Protein 7FIF (pdb70)

Nearest PDB structures (foldseek):
  7fif-assembly1_A  TM=1.001E+00  e=0.000E+00  Hypsibius dujardini
  9e9f-assembly1_C  TM=5.539E-01  e=3.629E-08  Pseudomonas aeruginosa
  6nzi-assembly1_A  TM=5.126E-01  e=6.581E-08  Escherichia coli
  3w9i-assembly1_A  TM=5.484E-01  e=5.286E-07  Pseudomonas aeruginosa PAO1
  6iol-assembly1_F  TM=5.272E-01  e=2.164E-07  Pseudomonas aeruginosa PAO1

B-factor: mean 167.4, std 70.02, range [30.0, 358.11]

Radius of gyration: 32.31 Å; Cα contacts (8 Å, |Δi|>4): 1269; chains: 1; bounding box: 62×98×80 Å

InterPro domains:
  IPR000731 Sterol-sensing domain [PS50156] (416-519)
  IPR004869 Membrane transport protein MMPL domain [PF03176] (365-524)
  IPR004869 Membrane transport protein MMPL domain [PF03176] (787-986)
  IPR052081 Dispatched hedgehog regulator [PTHR45951] (10-1014)

Organism: Hypsibius exemplaris (NCBI:txid2072580)

Secondary structure (DSSP, 8-state):
-HHHHHHHHHHHH-TTHHHHHHHHHHHHHHHHHHHH--TT--S-S-------SSSHHHHHHHHHHHHH--TT---TTSPPB---S-HHHHHHHHHHHHT-HHHHHHHHHHHHHHHS---------SHHHHHHHH---TT--HHHHHHHHHHHHHTTTTS----SS-HHHHHHHHHS-SSSSS-SSSTT----B-SSSS---HHHHHHHHHHHTT----------SSHHHHHHHHHHHHHHHHHHHHHHHHHHHHHHHHH--SSHHHHHHHHHHHHHHHHHHHHHHH-----HHHHHHHHHHHHHHHHHHHHHHHHHHHHH--HHHHHHHHHHHHHHHHHHHHHHHHHHHHHHHHS--HHHHHHHHHHHHHHHHHHHHHHHHHHHHHHHHH--S--------TTHHHHHHHHHHHHHHTHHHHHHHHHHHHHHHHHHIIIIIS----SSSS-S----SHHHHHHHHHHHHHHHHS-------EEEES--S-SS-STTT--S-S-SS---------HHHHHHHHHHHHHHHIIIIITT--SS-S-TTHHHHHHHHHHT---HHHHHHHHHHHH--SHHHHSS----TTTT----EEEE-SS---SSHHHHHHHHHHHHHHHHHHHHHSSS-----EEEHHHHHHHHHHHHHHHHHHHHHHHHHHHHHHHHHH--SSS-THHHHHHHHHHHHHHHHHHHHTT--S-HHHHHHHHHHHHHHHHHHHHHHHHHHHHHHHT-SHHHHHHHHHHHHHHHHHHHHHHHHHHHHHHHHSSSSSHHHHHHHHHHHHHHHHHHHHHHHHHHHHS--

Solvent-accessible surface area: 40828 Å² total; per-residue (Å²): 109,87,80,53,54,59,64,24,58,60,31,46,94,24,22,78,66,29,34,56,80,40,67,64,58,23,66,63,24,55,61,65,26,70,92,92,56,76,46,114,72,75,115,54,52,78,51,61,42,50,25,61,54,103,43,10,23,20,26,65,8,42,64,22,30,78,88,53,117,125,93,26,78,35,101,103,71,1,20,48,30,21,6,28,70,37,99,44,3,8,58,10,14,66,28,24,46,88,82,3,15,36,25,54,30,40,60,37,32,23,70,44,12,78,94,56,31,47,109,80,38,82,42,16,32,20,73,63,25,41,32,49,101,92,63,75,66,73,80,34,72,67,81,37,50,66,66,29,35,64,42,31,53,60,28,42,104,99,64,120,94,133,13,82,97,44,65,67,33,47,64,18,47,70,52,10,33,58,31,21,78,68,14,76,43,44,57,28,28,6,44,18,25,12,39,12,110,71,27,83,56,62,76,25,11,70,48,46,47,56,43,40,76,62,78,78,72,36,54,37,14,26,48,37,75,49,2,30,63,33,32,34,48,59,16,43,65,70,22,55,66,53,10,29,71,39,17,36,65,23,38,45,66,35,15,47,81,66,44,56,28,97,77,20,16,47,47,31,40,63,25,26,66,25,12,50,18,46,9,25,41,67,20,56,98,92,53,81,37,54,8,38,46,6,48,41,32,27,50,52,40,22,22,47,34,30,25,33,20,34,17,18,30,28,55,21,64,73,81,74,119,113,92,59,61,63,48,19,64,20,34,53,73,21,51,58,39,22,62,31,21,23,33,12,31,51,19,26,13,56,6,24,55,72,22,33,19,17,14,26,14,9,14,4,48,22,24,22,32,17,7,70,14,25,48,68,21,27,65,26,18,40,6,16,45,30,36,46,92,76,66,96,71,120,139,166,80,103,67,97,74,106,70,50,87,58,61,42,51,60,63,18,59,69,36,24,91,48,27,87,65,30,32,63,64,33,66,68,57,49,43,63,10,66,54,29,49,79,71,130,29,82,100,50,34,30,52,48,97,95,39,59,92,73,28,20,11,97,44,18,42,33,32,45,65,8,62,67,38,41,60,88,20,49,93,98,150,137,82,27,55,34,40,48,40,42,19,41,28,42,84,80,67,15,88,96,62,40,100,78,94,64,34,82,74,52,52,68,68,117,70,96,54,50,26,116,47,24,60,62,30,37,54,63,56,27,67,60,52,45,92,54,18,34,67,116,66,110,56,75,80,83,26,39,43,46,45,35,61,60,52,40,84,91,74,87,55,157,122,68,21,76,66,45,37,65,58,37,66,91,65,30,109,76,80,72,39,49,41,123,37,38,60,37,82,120,70,116,59,67,26,58,38,45,71,29,30,41,54,86,35,56,61,48,13,91,68,20,32,55,39,34,59,66,55,59,63,56,43,62,65,49,54,86,86,31,117,83,55,56,81,39,10,59,13,20,58,44,26,40,46,10,12,50,37,58,20,28,63,57,12,48,65,33,23,67,66,15,29,64,61,16,28,63,54,39,10,87,88,49,39,114,89,110,63,64,27,57,78,35,20,66,59,14,50,27,20,25,56,26,7,54,17,48,26,49,95,73,84,50,45,43,43,56,64,33,32,38,19,48,17,57,19,30,11,43,11,38,33,34,28,20,31,26,26,43,21,40,59,78,18,53,100,93,51,77,50,69,69,7,19,43,64,13,16,52,76,16,26,66,32,38,58,36,39,43,59,18,27,57,32,22,2,67,23,26,32,93,43,4,65,66,47,31,24,57,48,2,52,20,38,46,24,4,17,65,17,15,51,64,26,38,60,22,27,22,5,29,26,33,83,86,47,70,185

Foldseek 3Di:
DVVLLVVLVVLLVPLPPLLCVQVVLLVVLVVVLVVVDPLVDFDFQALQWQQLDLFSQLVLQVVLLVLLPVFPLFDPLFWWAWFALDPQVQVCLVCCAPANLLLVLLQLLLVLCVVDLAVGTRKHFQQQLQCVVVNRDSRRYNVSQVVSLVLLCVCCVVPNLVVVVVVSNVVSCLQQDPCRPVHCHNHRNTGTMGSHHNDLDQVVLVSVLCSQVVVSNRGQATGHPNNQRSVLSVQLVQLLVQLLVLLLVLQQVLLCLLPVDNVLSNVLSVLLSSLLSQLCSVVVVVASLDHSVLVVLSSLLSLLLSLLLSLLLSLLVVVLCVSSSSSSVSLVLSLLLLVLLLLLQQLLLVLLQVRQISHSNSNSSSSNSSSVSSSVSSVSSSSSVSNCVVDPPPVDDPSDDPCPLVVLLVVLVVLLVVLVVLLVVLVVLLVVLVVLCVVVHVAFFAQAQSGVDDAQAPNSVSNVVVVVSSCVSHPPVKFFWWKWWFAGADSDQCPRSHPDHNDNHRDFDDDACDPVQNLVLVVVVLVLLCVQFVVVHDDQSDFLRVVLVVVCVVVVDVVCPLSSQVVCQVCCPPCSSVPDFQSVVVPSGGIGMGTTGRDGQGRTLPCVVVSVVVVVVSVVVSLVPRDVSTHISGHTSSVRSNSQSVSLVVSLVSLLVSLLVSLVVSQVSQPDDPDTCNLVSVSLSSLLSSLLSVLVVVVPGRHPLSSSLSSSLSSLSSSLLSQLRNQLSVLCVVPVASVSLSVSLSSSSSSLVSSLSSLLSSLVSSLVSIRRSCNSNSVSSNSSSVSSSSSSSSSSSSSNVVRDD

Sequence (805 aa):
KTVMQRYAHFLAHHPFLILTLTFCANIVLLLVIVCTDSLPAFDDPQAGFEPRGSLINQRAQAWRNFLERFFCSRPLLGHAKLILRRKDAGNLLNLEGIRELCQLDADIRRLDEFQSCSGRLCRTWNLPNYVAVLAGKTSCHQLEEHDIRNVLNLTATCLPFIKDSSIYHLLYFISDKESRETGYSSMKHTLAVLPVWSSPAALPLYRALQWGNFTRPIQVIGMEMGLGDRLFNTALLEDTLYVGVAAGVVVVVLWLYTGSLFVTLMNLMAIFFSLVVSYFLYVFVFRLTFFPFMNLLTCVIIVAIGADALVIFARLWHLAKRFEKVVHATFRHAAQAILVSSLTASAALFSDIVNPIIAIRCFSIFAGLTVLVHLFFAVTWMPACFVVADKWGSSRQYCDYFRIFFEKLLPCLVIRLKWMWMASFVLLTVGACVVVFVFPGLQLASGRTFSLWNSGHPSEQYRLLKDRFAFEENRNLEKVSLHFVWGVLALNQAALLDPTDTGITTMDGRFNMSDPLSQIWMLKFCADLRQQTFFDNSTQSDNACYFDSFMLWMETGAATFIRCVHTFSNSFPQAKHFGPNFNSLHQIDSFVLRLQTSQLFSHSYTAMQQLHQHVDQWFTAALRTAPPSLQGAWFTGDFAFFDLQQSLISGTALSLIVSLFVAFLVLFFTTLNVGVSLIAITVIAGIMLATTAALVLMEWQLSVFESTIIGLAIGLSVDFTLHYAVSYCCAESYEERELKTNIVISEMASCVTMSAVTTFLAGALMIPSDILFYRQLGLFIITVTAISLLYATIFLPACLAVLGP

Structure (mmCIF, N/CA/C/O backbone):
data_7FIF
#
_entry.id   7FIF
#
_cell.length_a   1.00
_cell.length_b   1.00
_cell.length_c   1.00
_cell.angle_alpha   90.00
_cell.angle_beta   90.00
_cell.angle_gamma   90.00
#
_symmetry.space_group_name_H-M   'P 1'
#
loop_
_atom_site.group_PDB
_atom_site.id
_atom_site.type_symbol
_atom_site.label_atom_id
_atom_site.label_alt_id
_atom_site.label_comp_id
_atom_site.label_asym_id
_atom_site.label_entity_id
_atom_site.label_seq_id
_atom_site.pdbx_PDB_ins_code
_atom_site.Cartn_x
_atom_site.Cartn_y
_atom_site.Cartn_z
_atom_site.occupancy
_atom_site.B_iso_or_equiv
_atom_site.auth_seq_id
_atom_site.auth_comp_id
_atom_site.auth_asym_id
_atom_site.auth_atom_id
_atom_site.pdbx_PDB_model_num
ATOM 1 N N . LYS A 1 27 ? 106.671 75.774 113.948 1.00 134.77 11 LYS A N 1
ATOM 2 C CA . LYS A 1 27 ? 106.877 74.576 114.749 1.00 134.77 11 LYS A CA 1
ATOM 3 C C . LYS A 1 27 ? 105.670 73.663 114.674 1.00 134.77 11 LYS A C 1
ATOM 4 O O . LYS A 1 27 ? 104.827 73.819 113.792 1.00 134.77 11 LYS A O 1
ATOM 6 N N . THR A 1 28 ? 105.598 72.709 115.608 1.00 165.83 12 THR A N 1
ATOM 7 C CA . THR A 1 28 ? 104.483 71.769 115.625 1.00 165.83 12 THR A CA 1
ATOM 8 C C . THR A 1 28 ? 103.157 72.507 115.702 1.00 165.83 12 THR A C 1
ATOM 9 O O . THR A 1 28 ? 102.239 72.235 114.925 1.00 165.83 12 THR A O 1
ATOM 11 N N . VAL A 1 29 ? 103.041 73.452 116.635 1.00 190.33 13 VAL A N 1
ATOM 12 C CA . VAL A 1 29 ? 101.800 74.200 116.740 1.00 190.33 13 VAL A CA 1
ATOM 13 C C . VAL A 1 29 ? 101.593 75.023 115.487 1.00 190.33 13 VAL A C 1
ATOM 14 O O . VAL A 1 29 ? 100.466 75.154 115.003 1.00 190.33 13 VAL A O 1
ATOM 16 N N . MET A 1 30 ? 102.662 75.597 114.940 1.00 176.14 14 MET A N 1
ATOM 17 C CA . MET A 1 30 ? 102.498 76.354 113.708 1.00 176.14 14 MET A CA 1
ATOM 18 C C . MET A 1 30 ? 101.999 75.428 112.615 1.00 176.14 14 MET A C 1
ATOM 19 O O . MET A 1 30 ? 101.097 75.782 111.846 1.00 176.14 14 MET A O 1
ATOM 21 N N . GLN A 1 31 ? 102.568 74.225 112.553 1.00 168.65 15 GLN A N 1
ATOM 22 C CA . GLN A 1 31 ? 102.121 73.258 111.570 1.00 168.65 15 GLN A CA 1
ATOM 23 C C . GLN A 1 31 ? 100.677 72.911 111.816 1.00 168.65 15 GLN A C 1
ATOM 24 O O . GLN A 1 31 ? 99.936 72.652 110.873 1.00 168.65 15 GLN A O 1
ATOM 26 N N . ARG A 1 32 ? 100.266 72.909 113.081 1.00 168.15 16 ARG A N 1
ATOM 27 C CA . ARG A 1 32 ? 98.883 72.611 113.412 1.00 168.15 16 ARG A CA 1
ATOM 28 C C . ARG A 1 32 ? 97.975 73.715 112.900 1.00 168.15 16 ARG A C 1
ATOM 29 O O . ARG A 1 32 ? 96.877 73.449 112.410 1.00 168.15 16 ARG A O 1
ATOM 31 N N . TYR A 1 33 ? 98.421 74.963 113.003 1.00 159.40 17 TYR A N 1
ATOM 32 C CA . TYR A 1 33 ? 97.622 76.055 112.467 1.00 159.40 17 TYR A CA 1
ATOM 33 C C . TYR A 1 33 ? 97.548 75.909 110.965 1.00 159.40 17 TYR A C 1
ATOM 34 O O . TYR A 1 33 ? 96.513 76.173 110.346 1.00 159.40 17 TYR A O 1
ATOM 36 N N . ALA A 1 34 ? 98.652 75.470 110.369 1.00 139.36 18 ALA A N 1
ATOM 37 C CA . ALA A 1 34 ? 98.684 75.246 108.936 1.00 139.36 18 ALA A CA 1
ATOM 38 C C . ALA A 1 34 ? 97.689 74.168 108.559 1.00 139.36 18 ALA A C 1
ATOM 39 O O . ALA A 1 34 ? 96.985 74.283 107.555 1.00 139.36 18 ALA A O 1
ATOM 41 N N . HIS A 1 35 ? 97.617 73.111 109.365 1.00 156.14 19 HIS A N 1
ATOM 42 C CA . HIS A 1 35 ? 96.662 72.040 109.115 1.00 156.14 19 HIS A CA 1
ATOM 43 C C . HIS A 1 35 ? 95.254 72.546 109.344 1.00 156.14 19 HIS A C 1
ATOM 44 O O . HIS A 1 35 ? 94.311 72.104 108.688 1.00 156.14 19 HIS A O 1
ATOM 46 N N . PHE A 1 36 ? 95.104 73.477 110.278 1.00 153.85 20 PHE A N 1
ATOM 47 C CA . PHE A 1 36 ? 93.804 74.069 110.529 1.00 153.85 20 PHE A CA 1
ATOM 48 C C . PHE A 1 36 ? 93.352 74.814 109.291 1.00 153.85 20 PHE A C 1
ATOM 49 O O . PHE A 1 36 ? 92.183 74.752 108.891 1.00 153.85 20 PHE A O 1
ATOM 51 N N . LEU A 1 37 ? 94.288 75.514 108.669 1.00 130.33 21 LEU A N 1
ATOM 52 C CA . LEU A 1 37 ? 94.013 76.246 107.450 1.00 130.33 21 LEU A CA 1
ATOM 53 C C . LEU A 1 37 ? 93.706 75.288 106.314 1.00 130.33 21 LEU A C 1
ATOM 54 O O . LEU A 1 37 ? 92.722 75.468 105.594 1.00 130.33 21 LEU A O 1
ATOM 56 N N . ALA A 1 38 ? 94.541 74.262 106.153 1.00 128.35 22 ALA A N 1
ATOM 57 C CA . ALA A 1 38 ? 94.324 73.278 105.102 1.00 128.35 22 ALA A CA 1
ATOM 58 C C . ALA A 1 38 ? 92.962 72.625 105.260 1.00 128.35 22 ALA A C 1
ATOM 59 O O . ALA A 1 38 ? 92.267 72.366 104.273 1.00 128.35 22 ALA A O 1
ATOM 61 N N . HIS A 1 39 ? 92.560 72.362 106.500 1.00 144.24 23 HIS A N 1
ATOM 62 C CA . HIS A 1 39 ? 91.257 71.764 106.745 1.00 144.24 23 HIS A CA 1
ATOM 63 C C . HIS A 1 39 ? 90.157 72.759 106.438 1.00 144.24 23 HIS A C 1
ATOM 64 O O . HIS A 1 39 ? 89.038 72.378 106.078 1.00 144.24 23 HIS A O 1
ATOM 66 N N . HIS A 1 40 ? 90.464 74.034 106.547 1.00 151.36 24 HIS A N 1
ATOM 67 C CA . HIS A 1 40 ? 89.458 75.039 106.288 1.00 151.36 24 HIS A CA 1
ATOM 68 C C . HIS A 1 40 ? 89.876 75.790 105.043 1.00 151.36 24 HIS A C 1
ATOM 69 O O . HIS A 1 40 ? 89.871 77.023 105.026 1.00 151.36 24 HIS A O 1
ATOM 71 N N . PRO A 1 41 ? 90.220 75.070 103.977 1.00 185.28 25 PRO A N 1
ATOM 72 C CA . PRO A 1 41 ? 90.641 75.745 102.739 1.00 185.28 25 PRO A CA 1
ATOM 73 C C . PRO A 1 41 ? 89.637 76.756 102.240 1.00 185.28 25 PRO A C 1
ATOM 74 O O . PRO A 1 41 ? 89.996 77.644 101.458 1.00 185.28 25 PRO A O 1
ATOM 76 N N . PHE A 1 42 ? 88.386 76.646 102.669 1.00 184.52 26 PHE A N 1
ATOM 77 C CA . PHE A 1 42 ? 87.331 77.583 102.320 1.00 184.52 26 PHE A CA 1
ATOM 78 C C . PHE A 1 42 ? 86.845 78.328 103.540 1.00 184.52 26 PHE A C 1
ATOM 79 O O . PHE A 1 42 ? 86.595 79.535 103.482 1.00 184.52 26 PHE A O 1
ATOM 81 N N . LEU A 1 43 ? 86.734 77.617 104.653 1.00 161.28 27 LEU A N 1
ATOM 82 C CA . LEU A 1 43 ? 86.308 78.264 105.876 1.00 161.28 27 LEU A CA 1
ATOM 83 C C . LEU A 1 43 ? 87.320 79.312 106.303 1.00 161.28 27 LEU A C 1
ATOM 84 O O . LEU A 1 43 ? 86.947 80.430 106.675 1.00 161.28 27 LEU A O 1
ATOM 86 N N . ILE A 1 44 ? 88.606 78.975 106.252 1.00 149.57 28 ILE A N 1
ATOM 87 C CA . ILE A 1 44 ? 89.618 79.940 106.658 1.00 149.57 28 ILE A CA 1
ATOM 88 C C . ILE A 1 44 ? 89.562 81.167 105.767 1.00 149.57 28 ILE A C 1
ATOM 89 O O . ILE A 1 44 ? 89.604 82.303 106.249 1.00 149.57 28 ILE A O 1
ATOM 91 N N . LEU A 1 45 ? 89.459 80.960 104.456 1.00 146.50 29 LEU A N 1
ATOM 92 C CA . LEU A 1 45 ? 89.407 82.094 103.542 1.00 146.50 29 LEU A CA 1
ATOM 93 C C . LEU A 1 45 ? 88.222 82.984 103.852 1.00 146.50 29 LEU A C 1
ATOM 94 O O . LEU A 1 45 ? 88.341 84.215 103.854 1.00 146.50 29 LEU A O 1
ATOM 96 N N . THR A 1 46 ? 87.070 82.380 104.107 1.00 163.20 30 THR A N 1
ATOM 97 C CA . THR A 1 46 ? 85.904 83.183 104.423 1.00 163.20 30 THR A CA 1
ATOM 98 C C . THR A 1 46 ? 86.131 83.975 105.696 1.00 163.20 30 THR A C 1
ATOM 99 O O . THR A 1 46 ? 85.844 85.176 105.753 1.00 163.20 30 THR A O 1
ATOM 101 N N . LEU A 1 47 ? 86.667 83.321 106.723 1.00 161.16 31 LEU A N 1
ATOM 102 C CA . LEU A 1 47 ? 86.909 83.988 107.991 1.00 161.16 31 LEU A CA 1
ATOM 103 C C . LEU A 1 47 ? 87.714 85.264 107.833 1.00 161.16 31 LEU A C 1
ATOM 104 O O . LEU A 1 47 ? 87.731 86.082 108.757 1.00 161.16 31 LEU A O 1
ATOM 106 N N . THR A 1 48 ? 88.372 85.458 106.704 1.00 168.56 32 THR A N 1
ATOM 107 C CA . THR A 1 48 ? 89.149 86.663 106.478 1.00 168.56 32 THR A CA 1
ATOM 108 C C . THR A 1 48 ? 88.490 87.596 105.485 1.00 168.56 32 THR A C 1
ATOM 109 O O . THR A 1 48 ? 88.424 88.803 105.732 1.00 168.56 32 THR A O 1
ATOM 111 N N . PHE A 1 49 ? 88.001 87.061 104.367 1.00 156.50 33 PHE A N 1
ATOM 112 C CA . PHE A 1 49 ? 87.354 87.907 103.370 1.00 156.50 33 PHE A CA 1
ATOM 113 C C . PHE A 1 49 ? 86.148 88.616 103.968 1.00 156.50 33 PHE A C 1
ATOM 114 O O . PHE A 1 49 ? 85.926 89.815 103.731 1.00 156.50 33 PHE A O 1
ATOM 116 N N . CYS A 1 50 ? 85.359 87.891 104.757 1.00 166.78 34 CYS A N 1
ATOM 117 C CA . CYS A 1 50 ? 84.203 88.508 105.387 1.00 166.78 34 CYS A CA 1
ATOM 118 C C . CYS A 1 50 ? 84.644 89.616 106.316 1.00 166.78 34 CYS A C 1
ATOM 119 O O . CYS A 1 50 ? 84.009 90.674 106.384 1.00 166.78 34 CYS A O 1
ATOM 121 N N . ALA A 1 51 ? 85.729 89.376 107.047 1.00 179.65 35 ALA A N 1
ATOM 122 C CA . ALA A 1 51 ? 86.242 90.384 107.956 1.00 179.65 35 ALA A CA 1
ATOM 123 C C . ALA A 1 51 ? 86.605 91.635 107.188 1.00 179.65 35 ALA A C 1
ATOM 124 O O . ALA A 1 51 ? 86.313 92.756 107.619 1.00 179.65 35 ALA A O 1
ATOM 126 N N . ASN A 1 52 ? 87.242 91.455 106.040 1.00 183.61 36 ASN A N 1
ATOM 127 C CA . ASN A 1 52 ? 87.598 92.597 105.218 1.00 183.61 36 ASN A CA 1
ATOM 128 C C . ASN A 1 52 ? 86.356 93.400 104.882 1.00 183.61 36 ASN A C 1
ATOM 129 O O . ASN A 1 52 ? 86.314 94.623 105.065 1.00 183.61 36 ASN A O 1
ATOM 131 N N . ILE A 1 53 ? 85.322 92.705 104.402 1.00 187.78 37 ILE A N 1
ATOM 132 C CA . ILE A 1 53 ? 84.081 93.372 104.009 1.00 187.78 37 ILE A CA 1
ATOM 133 C C . ILE A 1 53 ? 83.465 94.129 105.180 1.00 187.78 37 ILE A C 1
ATOM 134 O O . ILE A 1 53 ? 83.099 95.305 105.057 1.00 187.78 37 ILE A O 1
ATOM 136 N N . VAL A 1 54 ? 83.338 93.469 106.327 1.00 163.09 38 VAL A N 1
ATOM 137 C CA . VAL A 1 54 ? 82.748 94.119 107.491 1.00 163.09 38 VAL A CA 1
ATOM 138 C C . VAL A 1 54 ? 83.545 95.353 107.862 1.00 163.09 38 VAL A C 1
ATOM 139 O O . VAL A 1 54 ? 82.980 96.412 108.157 1.00 163.09 38 VAL A O 1
ATOM 141 N N . LEU A 1 55 ? 84.871 95.236 107.851 1.00 167.62 39 LEU A N 1
ATOM 142 C CA . LEU A 1 55 ? 85.708 96.378 108.176 1.00 167.62 39 LEU A CA 1
ATOM 143 C C . LEU A 1 55 ? 85.414 97.527 107.234 1.00 167.62 39 LEU A C 1
ATOM 144 O O . LEU A 1 55 ? 85.276 98.678 107.665 1.00 167.62 39 LEU A O 1
ATOM 146 N N . LEU A 1 56 ? 85.296 97.220 105.941 1.00 206.30 40 LEU A N 1
ATOM 147 C CA . LEU A 1 56 ? 85.011 98.246 104.945 1.00 206.30 40 LEU A CA 1
ATOM 148 C C . LEU A 1 56 ? 83.704 98.950 105.243 1.00 206.30 40 LEU A C 1
ATOM 149 O O . LEU A 1 56 ? 83.597 100.172 105.101 1.00 206.30 40 LEU A O 1
ATOM 151 N N . LEU A 1 57 ? 82.696 98.191 105.650 1.00 201.41 41 LEU A N 1
ATOM 152 C CA . LEU A 1 57 ? 81.392 98.773 105.929 1.00 201.41 41 LEU A CA 1
ATOM 153 C C . LEU A 1 57 ? 81.410 99.618 107.192 1.00 201.41 41 LEU A C 1
ATOM 154 O O . LEU A 1 57 ? 81.091 100.813 107.163 1.00 201.41 41 LEU A O 1
ATOM 156 N N . VAL A 1 58 ? 81.763 98.999 108.316 1.00 208.16 42 VAL A N 1
ATOM 157 C CA . VAL A 1 58 ? 81.781 99.707 109.587 1.00 208.16 42 VAL A CA 1
ATOM 158 C C . VAL A 1 58 ? 82.535 101.011 109.457 1.00 208.16 42 VAL A C 1
ATOM 159 O O . VAL A 1 58 ? 82.029 102.080 109.817 1.00 208.16 42 VAL A O 1
ATOM 161 N N . ILE A 1 59 ? 83.756 100.944 108.927 1.00 214.57 43 ILE A N 1
ATOM 162 C CA . ILE A 1 59 ? 84.567 102.146 108.772 1.00 214.57 43 ILE A CA 1
ATOM 163 C C . ILE A 1 59 ? 83.866 103.159 107.878 1.00 214.57 43 ILE A C 1
ATOM 164 O O . ILE A 1 59 ? 83.801 104.351 108.202 1.00 214.57 43 ILE A O 1
ATOM 166 N N . VAL A 1 60 ? 83.328 102.704 106.743 1.00 217.30 44 VAL A N 1
ATOM 167 C CA . VAL A 1 60 ? 82.636 103.619 105.841 1.00 217.30 44 VAL A CA 1
ATOM 168 C C . VAL A 1 60 ? 81.471 104.273 106.559 1.00 217.30 44 VAL A C 1
ATOM 169 O O . VAL A 1 60 ? 81.284 105.493 106.495 1.00 217.30 44 VAL A O 1
ATOM 171 N N . CYS A 1 61 ? 80.679 103.475 107.263 1.00 227.41 45 CYS A N 1
ATOM 172 C CA . CYS A 1 61 ? 79.535 104.021 107.973 1.00 227.41 45 CYS A CA 1
ATOM 173 C C . CYS A 1 61 ? 79.964 104.955 109.097 1.00 227.41 45 CYS A C 1
ATOM 174 O O . CYS A 1 61 ? 79.493 106.094 109.184 1.00 227.41 45 CYS A O 1
ATOM 176 N N . THR A 1 62 ? 80.860 104.487 109.972 1.00 228.16 46 THR A N 1
ATOM 177 C CA . THR A 1 62 ? 81.291 105.280 111.123 1.00 228.16 46 THR A CA 1
ATOM 178 C C . THR A 1 62 ? 81.824 106.650 110.717 1.00 228.16 46 THR A C 1
ATOM 179 O O . THR A 1 62 ? 81.400 107.680 111.256 1.00 228.16 46 THR A O 1
ATOM 181 N N . ASP A 1 63 ? 82.756 106.683 109.768 1.00 186.89 47 ASP A N 1
ATOM 182 C CA . ASP A 1 63 ? 83.335 107.945 109.339 1.00 186.89 47 ASP A CA 1
ATOM 183 C C . ASP A 1 63 ? 83.737 107.873 107.878 1.00 186.89 47 ASP A C 1
ATOM 184 O O . ASP A 1 63 ? 83.877 106.794 107.304 1.00 186.89 47 ASP A O 1
ATOM 186 N N . SER A 1 64 ? 83.927 109.049 107.284 1.00 173.39 48 SER A N 1
ATOM 187 C CA . SER A 1 64 ? 84.344 109.161 105.889 1.00 173.39 48 SER A CA 1
ATOM 188 C C . SER A 1 64 ? 85.867 109.320 105.852 1.00 173.39 48 SER A C 1
ATOM 189 O O . SER A 1 64 ? 86.419 110.368 105.511 1.00 173.39 48 SER A O 1
ATOM 191 N N . LEU A 1 65 ? 86.551 108.242 106.229 1.00 146.19 49 LEU A N 1
ATOM 192 C CA . LEU A 1 65 ? 88.010 108.271 106.267 1.00 146.19 49 LEU A CA 1
ATOM 193 C C . LEU A 1 65 ? 88.675 108.573 104.934 1.00 146.19 49 LEU A C 1
ATOM 194 O O . LEU A 1 65 ? 89.644 109.348 104.932 1.00 146.19 49 LEU A O 1
ATOM 199 N N . PRO A 1 66 ? 88.253 108.018 103.798 1.00 176.72 50 PRO A N 1
ATOM 200 C CA . PRO A 1 66 ? 88.959 108.342 102.550 1.00 176.72 50 PRO A CA 1
ATOM 201 C C . PRO A 1 66 ? 89.000 109.825 102.236 1.00 176.72 50 PRO A C 1
ATOM 202 O O . PRO A 1 66 ? 89.959 110.274 101.600 1.00 176.72 50 PRO A O 1
ATOM 206 N N . ALA A 1 67 ? 88.001 110.601 102.655 1.00 189.73 51 ALA A N 1
ATOM 207 C CA . ALA A 1 67 ? 88.006 112.034 102.380 1.00 189.73 51 ALA A CA 1
ATOM 208 C C . ALA A 1 67 ? 89.151 112.700 103.124 1.00 189.73 51 ALA A C 1
ATOM 209 O O . ALA A 1 67 ? 89.409 112.397 104.290 1.00 189.73 51 ALA A O 1
ATOM 211 N N . PHE A 1 68 ? 89.851 113.611 102.455 1.00 156.60 52 PHE A N 1
ATOM 212 C CA . PHE A 1 68 ? 90.985 114.259 103.086 1.00 156.60 52 PHE A CA 1
ATOM 213 C C . PHE A 1 68 ? 90.661 115.738 103.218 1.00 156.60 52 PHE A C 1
ATOM 214 O O . PHE A 1 68 ? 90.275 116.384 102.243 1.00 156.60 52 PHE A O 1
ATOM 222 N N . ASP A 1 69 ? 90.807 116.264 104.427 1.00 144.35 53 ASP A N 1
ATOM 223 C CA . ASP A 1 69 ? 90.465 117.659 104.669 1.00 144.35 53 ASP A CA 1
ATOM 224 C C . ASP A 1 69 ? 91.332 118.626 103.877 1.00 144.35 53 ASP A C 1
ATOM 225 O O . ASP A 1 69 ? 90.815 119.578 103.286 1.00 144.35 53 ASP A O 1
ATOM 227 N N . ASP A 1 70 ? 92.649 118.426 103.863 1.00 143.56 54 ASP A N 1
ATOM 228 C CA . ASP A 1 70 ? 93.484 119.384 103.152 1.00 143.56 54 ASP A CA 1
ATOM 229 C C . ASP A 1 70 ? 94.658 118.771 102.402 1.00 143.56 54 ASP A C 1
ATOM 230 O O . ASP A 1 70 ? 95.183 117.726 102.806 1.00 143.56 54 ASP A O 1
ATOM 232 N N . PRO A 1 71 ? 95.095 119.405 101.318 1.00 154.30 55 PRO A N 1
ATOM 233 C CA . PRO A 1 71 ? 96.232 118.856 100.583 1.00 154.30 55 PRO A CA 1
ATOM 234 C C . PRO A 1 71 ? 97.548 119.112 101.283 1.00 154.30 55 PRO A C 1
ATOM 235 O O . PRO A 1 71 ? 98.490 118.326 101.142 1.00 154.30 55 PRO A O 1
ATOM 239 N N . GLN A 1 72 ? 97.639 120.200 102.037 1.00 119.15 56 GLN A N 1
ATOM 240 C CA . GLN A 1 72 ? 98.873 120.552 102.720 1.00 119.15 56 GLN A CA 1
ATOM 241 C C . GLN A 1 72 ? 99.201 119.576 103.842 1.00 119.15 56 GLN A C 1
ATOM 242 O O . GLN A 1 72 ? 98.328 119.095 104.565 1.00 119.15 56 GLN A O 1
ATOM 244 N N . ALA A 1 73 ? 100.493 119.293 103.983 1.00 72.33 57 ALA A N 1
ATOM 245 C CA . ALA A 1 73 ? 100.965 118.406 105.034 1.00 72.33 57 ALA A CA 1
ATOM 246 C C . ALA A 1 73 ? 100.867 119.039 106.408 1.00 72.33 57 ALA A C 1
ATOM 247 O O . ALA A 1 73 ? 100.374 118.404 107.343 1.00 72.33 57 ALA A O 1
ATOM 249 N N . GLY A 1 74 ? 101.324 120.277 106.547 1.00 74.54 58 GLY A N 1
ATOM 250 C CA . GLY A 1 74 ? 101.280 120.942 107.835 1.00 74.54 58 GLY A CA 1
ATOM 251 C C . GLY A 1 74 ? 102.098 120.218 108.878 1.00 74.54 58 GLY A C 1
ATOM 252 O O . GLY A 1 74 ? 101.643 120.046 110.013 1.00 74.54 58 GLY A O 1
ATOM 253 N N . PHE A 1 75 ? 103.295 119.783 108.518 1.00 70.69 59 PHE A N 1
ATOM 254 C CA . PHE A 1 75 ? 104.119 119.051 109.464 1.00 70.69 59 PHE A CA 1
ATOM 255 C C . PHE A 1 75 ? 104.653 119.952 110.567 1.00 70.69 59 PHE A C 1
ATOM 256 O O . PHE A 1 75 ? 105.107 121.069 110.315 1.00 70.69 59 PHE A O 1
ATOM 258 N N . GLU A 1 76 ? 104.597 119.455 111.790 1.00 75.29 60 GLU A N 1
ATOM 259 C CA . GLU A 1 76 ? 105.105 120.141 112.964 1.00 75.29 60 GLU A CA 1
ATOM 260 C C . GLU A 1 76 ? 106.508 119.637 113.245 1.00 75.29 60 GLU A C 1
ATOM 261 O O . GLU A 1 76 ? 106.698 118.446 113.476 1.00 75.29 60 GLU A O 1
ATOM 263 N N . PRO A 1 77 ? 107.495 120.494 113.198 1.00 104.29 61 PRO A N 1
ATOM 264 C CA . PRO A 1 77 ? 108.879 120.042 113.420 1.00 104.29 61 PRO A CA 1
ATOM 265 C C . PRO A 1 77 ? 109.176 119.376 114.761 1.00 104.29 61 PRO A C 1
ATOM 266 O O . PRO A 1 77 ? 109.907 118.383 114.795 1.00 104.29 61 PRO A O 1
ATOM 270 N N . ARG A 1 78 ? 108.635 119.893 115.861 1.00 98.67 62 ARG A N 1
ATOM 271 C CA . ARG A 1 78 ? 108.877 119.338 117.193 1.00 98.67 62 ARG A CA 1
ATOM 272 C C . ARG A 1 78 ? 110.370 119.297 117.527 1.00 98.67 62 ARG A C 1
ATOM 273 O O . ARG A 1 78 ? 110.911 118.251 117.893 1.00 98.67 62 ARG A O 1
ATOM 275 N N . GLY A 1 79 ? 111.050 120.436 117.408 1.00 94.82 63 GLY A N 1
ATOM 276 C CA . GLY A 1 79 ? 112.474 120.497 117.679 1.00 94.82 63 GLY A CA 1
ATOM 277 C C . GLY A 1 79 ? 112.949 121.551 118.655 1.00 94.82 63 GLY A C 1
ATOM 278 O O . GLY A 1 79 ? 114.057 122.071 118.482 1.00 94.82 63 GLY A O 1
ATOM 279 N N . SER A 1 80 ? 112.161 121.869 119.677 1.00 83.94 64 SER A N 1
ATOM 280 C CA . SER A 1 80 ? 112.406 122.866 120.717 1.00 83.94 64 SER A CA 1
ATOM 281 C C . SER A 1 80 ? 112.151 124.251 120.153 1.00 83.94 64 SER A C 1
ATOM 282 O O . SER A 1 80 ? 112.124 125.231 120.907 1.00 83.94 64 SER A O 1
ATOM 284 N N . LEU A 1 81 ? 111.937 124.358 118.858 1.00 85.27 65 LEU A N 1
ATOM 285 C CA . LEU A 1 81 ? 111.626 125.605 118.199 1.00 85.27 65 LEU A CA 1
ATOM 286 C C . LEU A 1 81 ? 110.251 125.562 117.595 1.00 85.27 65 LEU A C 1
ATOM 287 O O . LEU A 1 81 ? 109.543 126.566 117.629 1.00 85.27 65 LEU A O 1
ATOM 289 N N . ILE A 1 82 ? 109.853 124.409 117.063 1.00 69.41 66 ILE A N 1
ATOM 290 C CA . ILE A 1 82 ? 108.523 124.273 116.492 1.00 69.41 66 ILE A CA 1
ATOM 291 C C . ILE A 1 82 ? 107.493 124.589 117.544 1.00 69.41 66 ILE A C 1
ATOM 292 O O . ILE A 1 82 ? 106.464 125.218 117.271 1.00 69.41 66 ILE A O 1
ATOM 294 N N . ASN A 1 83 ? 107.754 124.147 118.768 1.00 73.54 67 ASN A N 1
ATOM 295 C CA . ASN A 1 83 ? 106.841 124.453 119.850 1.00 73.54 67 ASN A CA 1
ATOM 296 C C . ASN A 1 83 ? 106.757 125.961 120.053 1.00 73.54 67 ASN A C 1
ATOM 297 O O . ASN A 1 83 ? 105.659 126.520 120.156 1.00 73.54 67 ASN A O 1
ATOM 299 N N . GLN A 1 84 ? 107.908 126.639 120.090 1.00 80.33 68 GLN A N 1
ATOM 300 C CA . GLN A 1 84 ? 107.902 128.085 120.268 1.00 80.33 68 GLN A CA 1
ATOM 301 C C . GLN A 1 84 ? 107.149 128.765 119.133 1.00 80.33 68 GLN A C 1
ATOM 302 O O . GLN A 1 84 ? 106.388 129.711 119.358 1.00 80.33 68 GLN A O 1
ATOM 304 N N . ARG A 1 85 ? 107.343 128.289 117.907 1.00 83.57 69 ARG A N 1
ATOM 305 C CA . ARG A 1 85 ? 106.655 128.881 116.766 1.00 83.57 69 ARG A CA 1
ATOM 306 C C . ARG A 1 85 ? 105.156 128.721 116.892 1.00 83.57 69 ARG A C 1
ATOM 307 O O . ARG A 1 85 ? 104.396 129.690 116.749 1.00 83.57 69 ARG A O 1
ATOM 309 N N . ALA A 1 86 ? 104.717 127.496 117.135 1.00 79.45 70 ALA A N 1
ATOM 310 C CA . ALA A 1 86 ? 103.300 127.265 117.289 1.00 79.45 70 ALA A CA 1
ATOM 311 C C . ALA A 1 86 ? 102.757 128.156 118.385 1.00 79.45 70 ALA A C 1
ATOM 312 O O . ALA A 1 86 ? 101.655 128.704 118.275 1.00 79.45 70 ALA A O 1
ATOM 314 N N . GLN A 1 87 ? 103.537 128.327 119.444 1.00 91.75 71 GLN A N 1
ATOM 315 C CA . GLN A 1 87 ? 103.097 129.163 120.541 1.00 91.75 71 GLN A CA 1
ATOM 316 C C . GLN A 1 87 ? 102.927 130.603 120.097 1.00 91.75 71 GLN A C 1
ATOM 317 O O . GLN A 1 87 ? 101.940 131.246 120.451 1.00 91.75 71 GLN A O 1
ATOM 319 N N . ALA A 1 88 ? 103.885 131.133 119.342 1.00 72.58 72 ALA A N 1
ATOM 320 C CA . ALA A 1 88 ? 103.766 132.516 118.897 1.00 72.58 72 ALA A CA 1
ATOM 321 C C . ALA A 1 88 ? 102.531 132.679 118.048 1.00 72.58 72 ALA A C 1
ATOM 322 O O . ALA A 1 88 ? 101.799 133.668 118.170 1.00 72.58 72 ALA A O 1
ATOM 324 N N . TRP A 1 89 ? 102.291 131.709 117.177 1.00 77.36 73 TRP A N 1
ATOM 325 C CA . TRP A 1 89 ? 101.102 131.766 116.353 1.00 77.36 73 TRP A CA 1
ATOM 326 C C . TRP A 1 89 ? 99.870 131.811 117.239 1.00 77.36 73 TRP A C 1
ATOM 327 O O . TRP A 1 89 ? 98.979 132.646 117.048 1.00 77.36 73 TRP A O 1
ATOM 329 N N . ARG A 1 90 ? 99.820 130.932 118.232 1.00 88.28 74 ARG A N 1
ATOM 330 C CA . ARG A 1 90 ? 98.682 130.902 119.134 1.00 88.28 74 ARG A CA 1
ATOM 331 C C . ARG A 1 90 ? 98.537 132.220 119.875 1.00 88.28 74 ARG A C 1
ATOM 332 O O . ARG A 1 90 ? 97.430 132.739 120.029 1.00 88.28 74 ARG A O 1
ATOM 334 N N . ASN A 1 91 ? 99.645 132.769 120.345 1.00 95.50 75 ASN A N 1
ATOM 335 C CA . ASN A 1 91 ? 99.594 134.019 121.081 1.00 95.50 75 ASN A CA 1
ATOM 336 C C . ASN A 1 91 ? 99.000 135.112 120.226 1.00 95.50 75 ASN A C 1
ATOM 337 O O . ASN A 1 91 ? 98.106 135.842 120.663 1.00 95.50 75 ASN A O 1
ATOM 339 N N . PHE A 1 92 ? 99.480 135.236 119.000 1.00 136.55 76 PHE A N 1
ATOM 340 C CA . PHE A 1 92 ? 98.931 136.262 118.135 1.00 136.55 76 PHE A CA 1
ATOM 341 C C . PHE A 1 92 ? 97.452 136.010 117.884 1.00 136.55 76 PHE A C 1
ATOM 342 O O . PHE A 1 92 ? 96.651 136.949 117.860 1.00 136.55 76 PHE A O 1
ATOM 344 N N . LEU A 1 93 ? 97.069 134.746 117.709 1.00 152.57 77 LEU A N 1
ATOM 345 C CA . LEU A 1 93 ? 95.670 134.433 117.441 1.00 152.57 77 LEU A CA 1
ATOM 346 C C . LEU A 1 93 ? 94.774 134.762 118.633 1.00 152.57 77 LEU A C 1
ATOM 347 O O . LEU A 1 93 ? 93.594 135.093 118.460 1.00 152.57 77 LEU A O 1
ATOM 349 N N . GLU A 1 94 ? 95.313 134.667 119.851 1.00 115.91 78 GLU A N 1
ATOM 350 C CA . GLU A 1 94 ? 94.509 134.942 121.037 1.00 115.91 78 GLU A CA 1
ATOM 351 C C . GLU A 1 94 ? 94.000 136.374 121.037 1.00 115.91 78 GLU A C 1
ATOM 352 O O . GLU A 1 94 ? 92.833 136.623 121.352 1.00 115.91 78 GLU A O 1
ATOM 354 N N . ARG A 1 95 ? 94.854 137.324 120.680 1.00 103.01 79 ARG A N 1
ATOM 355 C CA . ARG A 1 95 ? 94.459 138.724 120.631 1.00 103.01 79 ARG A CA 1
ATOM 356 C C . ARG A 1 95 ? 95.483 139.530 119.851 1.00 103.01 79 ARG A C 1
ATOM 357 O O . ARG A 1 95 ? 95.177 140.603 119.341 1.00 103.01 79 ARG A O 1
ATOM 359 N N . PHE A 1 155 ? 89.549 150.501 80.701 1.00 266.31 150 PHE A N 1
ATOM 360 C CA . PHE A 1 155 ? 88.244 151.014 81.084 1.00 266.31 150 PHE A CA 1
ATOM 361 C C . PHE A 1 155 ? 87.366 149.882 81.571 1.00 266.31 150 PHE A C 1
ATOM 362 O O . PHE A 1 155 ? 87.406 149.515 82.739 1.00 266.31 150 PHE A O 1
ATOM 364 N N . PHE A 1 156 ? 86.570 149.332 80.662 1.00 250.01 151 PHE A N 1
ATOM 365 C CA . PHE A 1 156 ? 85.681 148.238 81.015 1.00 250.01 151 PHE A CA 1
ATOM 366 C C . PHE A 1 156 ? 86.478 147.025 81.471 1.00 250.01 151 PHE A C 1
ATOM 367 O O . PHE A 1 156 ? 87.493 146.665 80.871 1.00 250.01 151 PHE A O 1
ATOM 369 N N . CYS A 1 157 ? 86.003 146.398 82.545 1.00 226.24 152 CYS A N 1
ATOM 370 C CA . CYS A 1 157 ? 86.609 145.193 83.111 1.00 226.24 152 CYS A CA 1
ATOM 371 C C . CYS A 1 157 ? 88.065 145.393 83.524 1.00 226.24 152 CYS A C 1
ATOM 372 O O . CYS A 1 157 ? 88.930 144.570 83.223 1.00 226.24 152 CYS A O 1
ATOM 374 N N . SER A 1 158 ? 88.348 146.482 84.237 1.00 232.35 153 SER A N 1
ATOM 375 C CA . SER A 1 158 ? 89.706 146.729 84.719 1.00 232.35 153 SER A CA 1
ATOM 376 C C . SER A 1 158 ? 89.896 145.961 86.028 1.00 232.35 153 SER A C 1
ATOM 377 O O . SER A 1 158 ? 90.005 146.519 87.117 1.00 232.35 153 SER A O 1
ATOM 379 N N . ARG A 1 159 ? 89.923 144.639 85.880 1.00 233.75 154 ARG A N 1
ATOM 380 C CA . ARG A 1 159 ? 90.015 143.715 87.000 1.00 233.75 154 ARG A CA 1
ATOM 381 C C . ARG A 1 159 ? 91.311 143.858 87.797 1.00 233.75 154 ARG A C 1
ATOM 382 O O . ARG A 1 159 ? 92.388 144.061 87.234 1.00 233.75 154 ARG A O 1
ATOM 384 N N . PRO A 1 160 ? 91.220 143.749 89.123 1.00 244.52 155 PRO A N 1
ATOM 385 C CA . PRO A 1 160 ? 92.409 143.826 89.975 1.00 244.52 155 PRO A CA 1
ATOM 386 C C . PRO A 1 160 ? 93.110 142.484 90.025 1.00 244.52 155 PRO A C 1
ATOM 387 O O . PRO A 1 160 ? 92.774 141.564 89.273 1.00 244.52 155 PRO A O 1
ATOM 391 N N . LEU A 1 161 ? 94.081 142.364 90.930 1.00 223.21 156 LEU A N 1
ATOM 392 C CA . LEU A 1 161 ? 94.796 141.105 91.088 1.00 223.21 156 LEU A CA 1
ATOM 393 C C . LEU A 1 161 ? 93.873 139.992 91.562 1.00 223.21 156 LEU A C 1
ATOM 394 O O . LEU A 1 161 ? 94.114 138.821 91.257 1.00 223.21 156 LEU A O 1
ATOM 396 N N . LEU A 1 162 ? 92.820 140.332 92.309 1.00 189.83 157 LEU A N 1
ATOM 397 C CA . LEU A 1 162 ? 91.900 139.311 92.802 1.00 189.83 157 LEU A CA 1
ATOM 398 C C . LEU A 1 162 ? 91.314 138.493 91.660 1.00 189.83 157 LEU A C 1
ATOM 399 O O . LEU A 1 162 ? 91.134 137.277 91.790 1.00 189.83 157 LEU A O 1
ATOM 401 N N . GLY A 1 163 ? 91.006 139.138 90.537 1.00 176.64 158 GLY A N 1
ATOM 402 C CA . GLY A 1 163 ? 90.477 138.417 89.398 1.00 176.64 158 GLY A CA 1
ATOM 403 C C . GLY A 1 163 ? 91.538 137.438 88.953 1.00 176.64 158 GLY A C 1
ATOM 404 O O . GLY A 1 163 ? 92.709 137.816 88.851 1.00 176.64 158 GLY A O 1
ATOM 405 N N . HIS A 1 164 ? 91.165 136.184 88.712 1.00 147.01 159 HIS A N 1
ATOM 406 C CA . HIS A 1 164 ? 92.143 135.184 88.305 1.00 147.01 159 HIS A CA 1
ATOM 407 C C . HIS A 1 164 ? 92.874 135.639 87.056 1.00 147.01 159 HIS A C 1
ATOM 408 O O . HIS A 1 164 ? 92.255 135.913 86.025 1.00 147.01 159 HIS A O 1
ATOM 410 N N . ALA A 1 165 ? 94.195 135.721 87.154 1.00 124.94 160 ALA A N 1
ATOM 411 C CA . ALA A 1 165 ? 95.033 136.167 86.054 1.00 124.94 160 ALA A CA 1
ATOM 412 C C . ALA A 1 165 ? 95.646 134.973 85.339 1.00 124.94 160 ALA A C 1
ATOM 413 O O . ALA A 1 165 ? 96.037 133.992 85.975 1.00 124.94 160 ALA A O 1
ATOM 415 N N . LYS A 1 166 ? 95.730 135.065 84.021 1.00 124.62 161 LYS A N 1
ATOM 416 C CA . LYS A 1 166 ? 96.299 134.014 83.190 1.00 124.62 161 LYS A CA 1
ATOM 417 C C . LYS A 1 166 ? 97.331 134.659 82.278 1.00 124.62 161 LYS A C 1
ATOM 418 O O . LYS A 1 166 ? 96.982 135.448 81.395 1.00 124.62 161 LYS A O 1
ATOM 420 N N . LEU A 1 167 ? 98.599 134.334 82.487 1.00 149.85 162 LEU A N 1
ATOM 421 C CA . LEU A 1 167 ? 99.671 134.912 81.692 1.00 149.85 162 LEU A CA 1
ATOM 422 C C . LEU A 1 167 ? 100.514 133.818 81.066 1.00 149.85 162 LEU A C 1
ATOM 423 O O . LEU A 1 167 ? 100.951 132.890 81.752 1.00 149.85 162 LEU A O 1
ATOM 425 N N . ILE A 1 168 ? 100.751 133.943 79.770 1.00 160.34 163 ILE A N 1
ATOM 426 C CA . ILE A 1 168 ? 101.584 133.025 79.011 1.00 160.34 163 ILE A CA 1
ATOM 427 C C . ILE A 1 168 ? 102.672 133.881 78.376 1.00 160.34 163 ILE A C 1
ATOM 428 O O . ILE A 1 168 ? 102.368 134.876 77.709 1.00 160.34 163 ILE A O 1
ATOM 430 N N . LEU A 1 169 ? 103.936 133.520 78.593 1.00 229.43 164 LEU A N 1
ATOM 431 C CA . LEU A 1 169 ? 105.038 134.305 78.051 1.00 229.43 164 LEU A CA 1
ATOM 432 C C . LEU A 1 169 ? 106.202 133.432 77.612 1.00 229.43 164 LEU A C 1
ATOM 433 O O . LEU A 1 169 ? 106.508 132.418 78.245 1.00 229.43 164 LEU A O 1
ATOM 435 N N . ARG A 1 170 ? 106.851 133.861 76.531 1.00 248.60 165 ARG A N 1
ATOM 436 C CA . ARG A 1 170 ? 108.028 133.206 75.964 1.00 248.60 165 ARG A CA 1
ATOM 437 C C . ARG A 1 170 ? 107.909 131.686 75.942 1.00 248.60 165 ARG A C 1
ATOM 438 O O . ARG A 1 170 ? 108.751 130.967 76.478 1.00 248.60 165 ARG A O 1
ATOM 440 N N . ARG A 1 171 ? 106.865 131.185 75.310 1.00 244.89 166 ARG A N 1
ATOM 441 C CA . ARG A 1 171 ? 106.673 129.750 75.213 1.00 244.89 166 ARG A CA 1
ATOM 442 C C . ARG A 1 171 ? 106.351 129.385 73.775 1.00 244.89 166 ARG A C 1
ATOM 443 O O . ARG A 1 171 ? 105.911 130.219 72.983 1.00 244.89 166 ARG A O 1
ATOM 445 N N . LYS A 1 172 ? 106.584 128.119 73.437 1.00 265.62 167 LYS A N 1
ATOM 446 C CA . LYS A 1 172 ? 106.267 127.676 72.091 1.00 265.62 167 LYS A CA 1
ATOM 447 C C . LYS A 1 172 ? 104.777 127.847 71.823 1.00 265.62 167 LYS A C 1
ATOM 448 O O . LYS A 1 172 ? 104.382 128.383 70.781 1.00 265.62 167 LYS A O 1
ATOM 450 N N . ASP A 1 173 ? 103.935 127.419 72.764 1.00 264.46 168 ASP A N 1
ATOM 451 C CA . ASP A 1 173 ? 102.500 127.580 72.583 1.00 264.46 168 ASP A CA 1
ATOM 452 C C . ASP A 1 173 ? 102.124 129.053 72.570 1.00 264.46 168 ASP A C 1
ATOM 453 O O . ASP A 1 173 ? 101.472 129.533 71.637 1.00 264.46 168 ASP A O 1
ATOM 455 N N . ALA A 1 174 ? 102.544 129.793 73.593 1.00 250.62 169 ALA A N 1
ATOM 456 C CA . ALA A 1 174 ? 102.228 131.211 73.623 1.00 250.62 169 ALA A CA 1
ATOM 457 C C . ALA A 1 174 ? 102.883 131.928 72.455 1.00 250.62 169 ALA A C 1
ATOM 458 O O . ALA A 1 174 ? 102.353 132.923 71.956 1.00 250.62 169 ALA A O 1
ATOM 460 N N . GLY A 1 175 ? 104.037 131.430 72.004 1.00 250.58 170 GLY A N 1
ATOM 461 C CA . GLY A 1 175 ? 104.714 132.057 70.879 1.00 250.58 170 GLY A CA 1
ATOM 462 C C . GLY A 1 175 ? 103.867 132.051 69.625 1.00 250.58 170 GLY A C 1
ATOM 463 O O . GLY A 1 175 ? 103.781 133.058 68.912 1.00 250.58 170 GLY A O 1
ATOM 464 N N . ASN A 1 176 ? 103.232 130.918 69.336 1.00 251.24 171 ASN A N 1
ATOM 465 C CA . ASN A 1 176 ? 102.361 130.864 68.177 1.00 251.24 171 ASN A CA 1
ATOM 466 C C . ASN A 1 176 ? 101.242 131.873 68.348 1.00 251.24 171 ASN A C 1
ATOM 467 O O . ASN A 1 176 ? 100.845 132.549 67.393 1.00 251.24 171 ASN A O 1
ATOM 469 N N . LEU A 1 177 ? 100.750 132.006 69.579 1.00 268.61 172 LEU A N 1
ATOM 470 C CA . LEU A 1 177 ? 99.674 132.943 69.870 1.00 268.61 172 LEU A CA 1
ATOM 471 C C . LEU A 1 177 ? 100.093 134.380 69.599 1.00 268.61 172 LEU A C 1
ATOM 472 O O . LEU A 1 177 ? 99.343 135.150 68.998 1.00 268.61 172 LEU A O 1
ATOM 474 N N . LEU A 1 178 ? 101.289 134.761 70.040 1.00 278.88 173 LEU A N 1
ATOM 475 C CA . LEU A 1 178 ? 101.751 136.132 69.846 1.00 278.88 173 LEU A CA 1
ATOM 476 C C . LEU A 1 178 ? 102.029 136.425 68.381 1.00 278.88 173 LEU A C 1
ATOM 477 O O . LEU A 1 178 ? 101.685 137.501 67.879 1.00 278.88 173 LEU A O 1
ATOM 479 N N . ASN A 1 179 ? 102.663 135.482 67.678 1.00 295.89 174 ASN A N 1
ATOM 480 C CA . ASN A 1 179 ? 102.946 135.698 66.262 1.00 295.89 174 ASN A CA 1
ATOM 481 C C . ASN A 1 179 ? 101.652 135.827 65.466 1.00 295.89 174 ASN A C 1
ATOM 482 O O . ASN A 1 179 ? 101.520 136.715 64.609 1.00 295.89 174 ASN A O 1
ATOM 484 N N . LEU A 1 180 ? 100.674 134.963 65.751 1.00 309.33 175 LEU A N 1
ATOM 485 C CA . LEU A 1 180 ? 99.397 135.047 65.057 1.00 309.33 175 LEU A CA 1
ATOM 486 C C . LEU A 1 180 ? 98.636 136.294 65.489 1.00 309.33 175 LEU A C 1
ATOM 487 O O . LEU A 1 180 ? 97.931 136.907 64.683 1.00 309.33 175 LEU A O 1
ATOM 489 N N . GLU A 1 181 ? 98.783 136.697 66.753 1.00 279.17 176 GLU A N 1
ATOM 490 C CA . GLU A 1 181 ? 98.136 137.913 67.216 1.00 279.17 176 GLU A CA 1
ATOM 491 C C . GLU A 1 181 ? 98.653 139.102 66.428 1.00 279.17 176 GLU A C 1
ATOM 492 O O . GLU A 1 181 ? 97.878 139.952 65.974 1.00 279.17 176 GLU A O 1
ATOM 494 N N . GLY A 1 182 ? 99.969 139.159 66.235 1.00 311.47 177 GLY A N 1
ATOM 495 C CA . GLY A 1 182 ? 100.542 140.235 65.454 1.00 311.47 177 GLY A CA 1
ATOM 496 C C . GLY A 1 182 ? 100.128 140.146 64.001 1.00 311.47 177 GLY A C 1
ATOM 497 O O . GLY A 1 182 ? 100.020 141.164 63.314 1.00 311.47 177 GLY A O 1
ATOM 498 N N . ILE A 1 183 ? 99.880 138.930 63.513 1.00 358.11 178 ILE A N 1
ATOM 499 C CA . ILE A 1 183 ? 99.475 138.774 62.121 1.00 358.11 178 ILE A CA 1
ATOM 500 C C . ILE A 1 183 ? 97.964 138.623 61.967 1.00 358.11 178 ILE A C 1
ATOM 501 O O . ILE A 1 183 ? 97.297 139.496 61.398 1.00 358.11 178 ILE A O 1
ATOM 503 N N . ARG A 1 184 ? 97.412 137.522 62.475 1.00 343.06 179 ARG A N 1
ATOM 504 C CA . ARG A 1 184 ? 95.987 137.236 62.356 1.00 343.06 179 ARG A CA 1
ATOM 505 C C . ARG A 1 184 ? 95.208 137.504 63.637 1.00 343.06 179 ARG A C 1
ATOM 506 O O . ARG A 1 184 ? 94.020 137.171 63.698 1.00 343.06 179 ARG A O 1
ATOM 508 N N . GLU A 1 185 ? 95.843 138.088 64.653 1.00 272.50 180 GLU A N 1
ATOM 509 C CA . GLU A 1 185 ? 95.180 138.405 65.917 1.00 272.50 180 GLU A CA 1
ATOM 510 C C . GLU A 1 185 ? 94.604 137.172 66.608 1.00 272.50 180 GLU A C 1
ATOM 511 O O . GLU A 1 185 ? 93.515 137.229 67.186 1.00 272.50 180 GLU A O 1
ATOM 513 N N . LEU A 1 186 ? 95.322 136.046 66.566 1.00 237.33 181 LEU A N 1
ATOM 514 C CA . LEU A 1 186 ? 94.804 134.825 67.182 1.00 237.33 181 LEU A CA 1
ATOM 515 C C . LEU A 1 186 ? 94.707 134.937 68.696 1.00 237.33 181 LEU A C 1
ATOM 516 O O . LEU A 1 186 ? 93.771 134.401 69.297 1.00 237.33 181 LEU A O 1
ATOM 518 N N . CYS A 1 187 ? 95.664 135.604 69.335 1.00 229.37 182 CYS A N 1
ATOM 519 C CA . CYS A 1 187 ? 95.613 135.718 70.788 1.00 229.37 182 CYS A CA 1
ATOM 520 C C . CYS A 1 187 ? 94.331 136.406 71.237 1.00 229.37 182 CYS A C 1
ATOM 521 O O . CYS A 1 187 ? 93.672 135.961 72.188 1.00 229.37 182 CYS A O 1
ATOM 523 N N . GLN A 1 188 ? 93.962 137.497 70.563 1.00 215.85 183 GLN A N 1
ATOM 524 C CA . GLN A 1 188 ? 92.742 138.206 70.925 1.00 215.85 183 GLN A CA 1
ATOM 525 C C . GLN A 1 188 ? 91.535 137.294 70.779 1.00 215.85 183 GLN A C 1
ATOM 526 O O . GLN A 1 188 ? 90.622 137.312 71.614 1.00 215.85 183 GLN A O 1
ATOM 528 N N . LEU A 1 189 ? 91.523 136.475 69.726 1.00 232.51 184 LEU A N 1
ATOM 529 C CA . LEU A 1 189 ? 90.416 135.549 69.521 1.00 232.51 184 LEU A CA 1
ATOM 530 C C . LEU A 1 189 ? 90.378 134.491 70.615 1.00 232.51 184 LEU A C 1
ATOM 531 O O . LEU A 1 189 ? 89.301 134.086 71.063 1.00 232.51 184 LEU A O 1
ATOM 533 N N . ASP A 1 190 ? 91.547 134.026 71.054 1.00 233.71 185 ASP A N 1
ATOM 534 C CA . ASP A 1 190 ? 91.587 133.044 72.128 1.00 233.71 185 ASP A CA 1
ATOM 535 C C . ASP A 1 190 ? 91.022 133.646 73.400 1.00 233.71 185 ASP A C 1
ATOM 536 O O . ASP A 1 190 ? 90.258 132.998 74.123 1.00 233.71 185 ASP A O 1
ATOM 538 N N . ALA A 1 191 ? 91.385 134.894 73.683 1.00 242.58 186 ALA A N 1
ATOM 539 C CA . ALA A 1 191 ? 90.855 135.561 74.862 1.00 242.58 186 ALA A CA 1
ATOM 540 C C . ALA A 1 191 ? 89.342 135.685 74.759 1.00 242.58 186 ALA A C 1
ATOM 541 O O . ALA A 1 191 ? 88.617 135.462 75.736 1.00 242.58 186 ALA A O 1
ATOM 543 N N . ASP A 1 192 ? 88.846 136.031 73.573 1.00 244.89 187 ASP A N 1
ATOM 544 C CA . ASP A 1 192 ? 87.404 136.136 73.392 1.00 244.89 187 ASP A CA 1
ATOM 545 C C . ASP A 1 192 ? 86.742 134.785 73.610 1.00 244.89 187 ASP A C 1
ATOM 546 O O . ASP A 1 192 ? 85.662 134.699 74.202 1.00 244.89 187 ASP A O 1
ATOM 548 N N . ILE A 1 193 ? 87.380 133.717 73.139 1.00 258.21 188 ILE A N 1
ATOM 549 C CA . ILE A 1 193 ? 86.821 132.383 73.317 1.00 258.21 188 ILE A CA 1
ATOM 550 C C . ILE A 1 193 ? 86.781 132.032 74.796 1.00 258.21 188 ILE A C 1
ATOM 551 O O . ILE A 1 193 ? 85.837 131.393 75.278 1.00 258.21 188 ILE A O 1
ATOM 553 N N . ARG A 1 194 ? 87.806 132.448 75.541 1.00 243.53 189 ARG A N 1
ATOM 554 C CA . ARG A 1 194 ? 87.818 132.191 76.975 1.00 243.53 189 ARG A CA 1
ATOM 555 C C . ARG A 1 194 ? 86.692 132.960 77.644 1.00 243.53 189 ARG A C 1
ATOM 556 O O . ARG A 1 194 ? 86.071 132.474 78.593 1.00 243.53 189 ARG A O 1
ATOM 558 N N . ARG A 1 195 ? 86.407 134.166 77.147 1.00 259.85 190 ARG A N 1
ATOM 559 C CA . ARG A 1 195 ? 85.297 134.946 77.685 1.00 259.85 190 ARG A CA 1
ATOM 560 C C . ARG A 1 195 ? 83.979 134.238 77.400 1.00 259.85 190 ARG A C 1
ATOM 561 O O . ARG A 1 195 ? 83.070 134.216 78.242 1.00 259.85 190 ARG A O 1
ATOM 563 N N . LEU A 1 196 ? 83.866 133.649 76.207 1.00 282.78 191 LEU A N 1
ATOM 564 C CA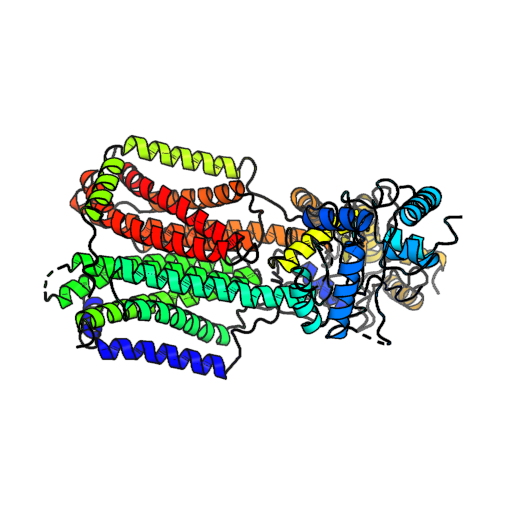 . LEU A 1 196 ? 82.663 132.906 75.853 1.00 282.78 191 LEU A CA 1
ATOM 565 C C . LEU A 1 196 ? 82.499 131.715 76.782 1.00 282.78 191 LEU A C 1
ATOM 566 O O . LEU A 1 196 ? 81.391 131.415 77.239 1.00 282.78 191 LEU A O 1
ATOM 568 N N . ASP A 1 197 ? 83.602 131.033 77.084 1.00 265.03 192 ASP A N 1
ATOM 569 C CA . ASP A 1 197 ? 83.533 129.921 78.019 1.00 265.03 192 ASP A CA 1
ATOM 570 C C . ASP A 1 197 ? 83.156 130.434 79.400 1.00 265.03 192 ASP A C 1
ATOM 571 O O . ASP A 1 197 ? 82.433 129.768 80.149 1.00 265.03 192 ASP A O 1
ATOM 573 N N . GLU A 1 198 ? 83.635 131.631 79.740 1.00 255.48 193 GLU A N 1
ATOM 574 C CA . GLU A 1 198 ? 83.330 132.236 81.028 1.00 255.48 193 GLU A CA 1
ATOM 575 C C . GLU A 1 198 ? 81.840 132.492 81.167 1.00 255.48 193 GLU A C 1
ATOM 576 O O . GLU A 1 198 ? 81.264 132.300 82.243 1.00 255.48 193 GLU A O 1
ATOM 578 N N . PHE A 1 199 ? 81.201 132.933 80.088 1.00 269.63 194 PHE A N 1
ATOM 579 C CA . PHE A 1 199 ? 79.764 133.180 80.149 1.00 269.63 194 PHE A CA 1
ATOM 580 C C . PHE A 1 199 ? 79.025 131.933 80.614 1.00 269.63 194 PHE A C 1
ATOM 581 O O . PHE A 1 199 ? 78.058 132.022 81.379 1.00 269.63 194 PHE A O 1
ATOM 583 N N . GLN A 1 200 ? 79.476 130.759 80.166 1.00 264.12 195 GLN A N 1
ATOM 584 C CA . GLN A 1 200 ? 78.837 129.515 80.573 1.00 264.12 195 GLN A CA 1
ATOM 585 C C . GLN A 1 200 ? 78.936 129.321 82.079 1.00 264.12 195 GLN A C 1
ATOM 586 O O . GLN A 1 200 ? 77.945 128.992 82.739 1.00 264.12 195 GLN A O 1
ATOM 588 N N . SER A 1 201 ? 80.123 129.532 82.639 1.00 250.52 196 SER A N 1
ATOM 589 C CA . SER A 1 201 ? 80.342 129.388 84.069 1.00 250.52 196 SER A CA 1
ATOM 590 C C . SER A 1 201 ? 81.536 130.242 84.446 1.00 250.52 196 SER A C 1
ATOM 591 O O . SER A 1 201 ? 82.469 130.409 83.658 1.00 250.52 196 SER A O 1
ATOM 593 N N . CYS A 1 202 ? 81.492 130.777 85.663 1.00 243.79 197 CYS A N 1
ATOM 594 C CA . CYS A 1 202 ? 82.549 131.648 86.176 1.00 243.79 197 CYS A CA 1
ATOM 595 C C . CYS A 1 202 ? 82.590 132.952 85.387 1.00 243.79 197 CYS A C 1
ATOM 596 O O . CYS A 1 202 ? 83.658 133.475 85.063 1.00 243.79 197 CYS A O 1
ATOM 598 N N . SER A 1 203 ? 81.408 133.478 85.075 1.00 230.72 198 SER A N 1
ATOM 599 C CA . SER A 1 203 ? 81.279 134.713 84.308 1.00 230.72 198 SER A CA 1
ATOM 600 C C . SER A 1 203 ? 81.791 135.930 85.067 1.00 230.72 198 SER A C 1
ATOM 601 O O . SER A 1 203 ? 82.415 136.814 84.481 1.00 230.72 198 SER A O 1
ATOM 603 N N . GLY A 1 210 ? 78.001 143.518 88.067 1.00 283.60 205 GLY A N 1
ATOM 604 C CA . GLY A 1 210 ? 77.569 142.768 86.903 1.00 283.60 205 GLY A CA 1
ATOM 605 C C . GLY A 1 210 ? 78.698 142.087 86.155 1.00 283.60 205 GLY A C 1
ATOM 606 O O . GLY A 1 210 ? 79.856 142.479 86.273 1.00 283.60 205 GLY A O 1
ATOM 607 N N . ARG A 1 211 ? 78.358 141.062 85.379 1.00 281.81 206 ARG A N 1
ATOM 608 C CA . ARG A 1 211 ? 79.360 140.328 84.620 1.00 281.81 206 ARG A CA 1
ATOM 609 C C . ARG A 1 211 ? 80.027 141.224 83.584 1.00 281.81 206 ARG A C 1
ATOM 610 O O . ARG A 1 211 ? 79.360 141.984 82.879 1.00 281.81 206 ARG A O 1
ATOM 612 N N . LEU A 1 212 ? 81.353 141.123 83.492 1.00 240.78 207 LEU A N 1
ATOM 613 C CA . LEU A 1 212 ? 82.149 141.909 82.555 1.00 240.78 207 LEU A CA 1
ATOM 614 C C . LEU A 1 212 ? 82.786 140.980 81.530 1.00 240.78 207 LEU A C 1
ATOM 615 O O . LEU A 1 212 ? 83.088 139.822 81.839 1.00 240.78 207 LEU A O 1
ATOM 617 N N . CYS A 1 213 ? 82.985 141.491 80.314 1.00 191.42 208 CYS A N 1
ATOM 618 C CA . CYS A 1 213 ? 83.545 140.679 79.238 1.00 191.42 208 CYS A CA 1
ATOM 619 C C . CYS A 1 213 ? 84.970 140.227 79.532 1.00 191.42 208 CYS A C 1
ATOM 620 O O . CYS A 1 213 ? 85.223 139.027 79.676 1.00 191.42 208 CYS A O 1
ATOM 622 N N . ARG A 1 214 ? 85.922 141.163 79.610 1.00 195.40 209 ARG A N 1
ATOM 623 C CA . ARG A 1 214 ? 87.301 140.747 79.857 1.00 195.40 209 ARG A CA 1
ATOM 624 C C . ARG A 1 214 ? 88.315 141.848 80.132 1.00 195.40 209 ARG A C 1
ATOM 625 O O . ARG A 1 214 ? 88.291 142.909 79.501 1.00 195.40 209 ARG A O 1
ATOM 627 N N . THR A 1 215 ? 89.234 141.580 81.054 1.00 186.61 210 THR A N 1
ATOM 628 C CA . THR A 1 215 ? 90.327 142.495 81.323 1.00 186.61 210 THR A CA 1
ATOM 629 C C . THR A 1 215 ? 91.321 142.317 80.185 1.00 186.61 210 THR A C 1
ATOM 630 O O . THR A 1 215 ? 91.365 141.260 79.552 1.00 186.61 210 THR A O 1
ATOM 632 N N . TRP A 1 216 ? 92.111 143.343 79.900 1.00 143.01 211 TRP A N 1
ATOM 633 C CA . TRP A 1 216 ? 93.039 143.214 78.786 1.00 143.01 211 TRP A CA 1
ATOM 634 C C . TRP A 1 216 ? 94.409 143.774 79.106 1.00 143.01 211 TRP A C 1
ATOM 635 O O . TRP A 1 216 ? 94.545 144.721 79.884 1.00 143.01 211 TRP A O 1
ATOM 637 N N . ASN A 1 217 ? 95.423 143.177 78.480 1.00 124.11 212 ASN A N 1
ATOM 638 C CA . ASN A 1 217 ? 96.792 143.649 78.628 1.00 124.11 212 ASN A CA 1
ATOM 639 C C . ASN A 1 217 ? 97.214 144.151 77.261 1.00 124.11 212 ASN A C 1
ATOM 640 O O . ASN A 1 217 ? 97.478 145.342 77.069 1.00 124.11 212 ASN A O 1
ATOM 642 N N . LEU A 1 218 ? 97.222 143.242 76.291 1.00 132.41 213 LEU A N 1
ATOM 643 C CA . LEU A 1 218 ? 97.528 143.644 74.921 1.00 132.41 213 LEU A CA 1
ATOM 644 C C . LEU A 1 218 ? 96.313 144.317 74.308 1.00 132.41 213 LEU A C 1
ATOM 645 O O . LEU A 1 218 ? 96.461 145.398 73.710 1.00 132.41 213 LEU A O 1
ATOM 647 N N . PRO A 1 219 ? 95.101 143.770 74.425 1.00 145.21 214 PRO A N 1
ATOM 648 C CA . PRO A 1 219 ? 93.950 144.464 73.856 1.00 145.21 214 PRO A CA 1
ATOM 649 C C . PRO A 1 219 ? 93.681 145.783 74.527 1.00 145.21 214 PRO A C 1
ATOM 650 O O . PRO A 1 219 ? 93.005 146.627 73.940 1.00 145.21 214 PRO A O 1
ATOM 654 N N . ASN A 1 220 ? 94.181 145.989 75.742 1.00 149.12 215 ASN A N 1
ATOM 655 C CA . ASN A 1 220 ? 93.938 147.252 76.423 1.00 149.12 215 ASN A CA 1
ATOM 656 C C . ASN A 1 220 ? 94.585 148.410 75.681 1.00 149.12 215 ASN A C 1
ATOM 657 O O . ASN A 1 220 ? 93.993 149.488 75.556 1.00 149.12 215 ASN A O 1
ATOM 659 N N . TYR A 1 221 ? 95.806 148.208 75.188 1.00 169.06 216 TYR A N 1
ATOM 660 C CA . TYR A 1 221 ? 96.509 149.277 74.490 1.00 169.06 216 TYR A CA 1
ATOM 661 C C . TYR A 1 221 ? 95.703 149.801 73.317 1.00 169.06 216 TYR A C 1
ATOM 662 O O . TYR A 1 221 ? 95.394 150.995 73.246 1.00 169.06 216 TYR A O 1
ATOM 664 N N . VAL A 1 222 ? 95.352 148.921 72.386 1.00 198.52 217 VAL A N 1
ATOM 665 C CA . VAL A 1 222 ? 94.573 149.358 71.240 1.00 198.52 217 VAL A CA 1
ATOM 666 C C . VAL A 1 222 ? 93.131 149.637 71.625 1.00 198.52 217 VAL A C 1
ATOM 667 O O . VAL A 1 222 ? 92.401 150.263 70.847 1.00 198.52 217 VAL A O 1
ATOM 669 N N . ALA A 1 223 ? 92.709 149.191 72.808 1.00 231.22 218 ALA A N 1
ATOM 670 C CA . ALA A 1 223 ? 91.334 149.398 73.237 1.00 231.22 218 ALA A CA 1
ATOM 671 C C . ALA A 1 223 ? 90.985 150.875 73.263 1.00 231.22 218 ALA A C 1
ATOM 672 O O . ALA A 1 223 ? 89.895 151.265 72.828 1.00 231.22 218 ALA A O 1
ATOM 674 N N . VAL A 1 224 ? 91.898 151.713 73.755 1.00 254.39 219 VAL A N 1
ATOM 675 C CA . VAL A 1 224 ? 91.625 153.145 73.788 1.00 254.39 219 VAL A CA 1
ATOM 676 C C . VAL A 1 224 ? 91.265 153.630 72.391 1.00 254.39 219 VAL A C 1
ATOM 677 O O . VAL A 1 224 ? 90.268 154.334 72.194 1.00 254.39 219 VAL A O 1
ATOM 679 N N . LEU A 1 225 ? 92.056 153.240 71.395 1.00 240.87 220 LEU A N 1
ATOM 680 C CA . LEU A 1 225 ? 91.728 153.631 70.034 1.00 240.87 220 LEU A CA 1
ATOM 681 C C . LEU A 1 225 ? 90.410 152.994 69.614 1.00 240.87 220 LEU A C 1
ATOM 682 O O . LEU A 1 225 ? 89.489 153.687 69.167 1.00 240.87 220 LEU A O 1
ATOM 684 N N . ALA A 1 226 ? 90.293 151.678 69.778 1.00 227.28 221 ALA A N 1
ATOM 685 C CA . ALA A 1 226 ? 89.080 150.951 69.431 1.00 227.28 221 ALA A CA 1
ATOM 686 C C . ALA A 1 226 ? 89.228 149.504 69.865 1.00 227.28 221 ALA A C 1
ATOM 687 O O . ALA A 1 226 ? 90.334 148.965 69.933 1.00 227.28 221 ALA A O 1
ATOM 689 N N . GLY A 1 227 ? 88.088 148.876 70.144 1.00 243.66 222 GLY A N 1
ATOM 690 C CA . GLY A 1 227 ? 88.050 147.483 70.510 1.00 243.66 222 GLY A CA 1
ATOM 691 C C . GLY A 1 227 ? 87.821 146.722 69.222 1.00 243.66 222 GLY A C 1
ATOM 692 O O . GLY A 1 227 ? 86.780 146.874 68.580 1.00 243.66 222 GLY A O 1
ATOM 693 N N . LYS A 1 228 ? 88.807 145.924 68.829 1.00 265.94 223 LYS A N 1
ATOM 694 C CA . LYS A 1 228 ? 88.668 145.192 67.576 1.00 265.94 223 LYS A CA 1
ATOM 695 C C . LYS A 1 228 ? 89.476 143.908 67.636 1.00 265.94 223 LYS A C 1
ATOM 696 O O . LYS A 1 228 ? 90.657 143.924 67.998 1.00 265.94 223 LYS A O 1
ATOM 698 N N . THR A 1 229 ? 88.835 142.803 67.262 1.00 299.25 224 THR A N 1
ATOM 699 C CA . THR A 1 229 ? 89.527 141.525 67.236 1.00 299.25 224 THR A CA 1
ATOM 700 C C . THR A 1 229 ? 90.513 141.479 66.078 1.00 299.25 224 THR A C 1
ATOM 701 O O . THR A 1 229 ? 91.387 140.611 66.034 1.00 299.25 224 THR A O 1
ATOM 703 N N . SER A 1 230 ? 90.385 142.413 65.130 1.00 300.90 225 SER A N 1
ATOM 704 C CA . SER A 1 230 ? 91.277 142.471 63.975 1.00 300.90 225 SER A CA 1
ATOM 705 C C . SER A 1 230 ? 92.735 142.603 64.400 1.00 300.90 225 SER A C 1
ATOM 706 O O . SER A 1 230 ? 93.605 141.869 63.922 1.00 300.90 225 SER A O 1
ATOM 708 N N . CYS A 1 231 ? 93.013 143.542 65.298 1.00 294.26 226 CYS A N 1
ATOM 709 C CA . CYS A 1 231 ? 94.344 143.765 65.865 1.00 294.26 226 CYS A CA 1
ATOM 710 C C . CYS A 1 231 ? 95.439 143.947 64.811 1.00 294.26 226 CYS A C 1
ATOM 711 O O . CYS A 1 231 ? 96.347 143.125 64.670 1.00 294.26 226 CYS A O 1
ATOM 713 N N . HIS A 1 232 ? 95.354 145.055 64.078 1.00 280.99 227 HIS A N 1
ATOM 714 C CA . HIS A 1 232 ? 96.372 145.355 63.082 1.00 280.99 227 HIS A CA 1
ATOM 715 C C . HIS A 1 232 ? 97.706 145.637 63.773 1.00 280.99 227 HIS A C 1
ATOM 716 O O . HIS A 1 232 ? 97.790 145.735 64.998 1.00 280.99 227 HIS A O 1
ATOM 718 N N . GLN A 1 233 ? 98.762 145.767 62.970 1.00 276.28 228 GLN A N 1
ATOM 719 C CA . GLN A 1 233 ? 100.091 146.009 63.524 1.00 276.28 228 GLN A CA 1
ATOM 720 C C . GLN A 1 233 ? 100.383 147.476 63.826 1.00 276.28 228 GLN A C 1
ATOM 721 O O . GLN A 1 233 ? 101.177 147.753 64.733 1.00 276.28 228 GLN A O 1
ATOM 723 N N . LEU A 1 234 ? 99.780 148.415 63.091 1.00 274.68 229 LEU A N 1
ATOM 724 C CA . LEU A 1 234 ? 100.043 149.829 63.346 1.00 274.68 229 LEU A CA 1
ATOM 725 C C . LEU A 1 234 ? 99.661 150.204 64.769 1.00 274.68 229 LEU A C 1
ATOM 726 O O . LEU A 1 234 ? 100.395 150.935 65.450 1.00 274.68 229 LEU A O 1
ATOM 728 N N . GLU A 1 235 ? 98.515 149.709 65.238 1.00 267.36 230 GLU A N 1
ATOM 729 C CA . GLU A 1 235 ? 98.105 150.002 66.604 1.00 267.36 230 GLU A CA 1
ATOM 730 C C . GLU A 1 235 ? 99.135 149.469 67.584 1.00 267.36 230 GLU A C 1
ATOM 731 O O . GLU A 1 235 ? 99.475 150.136 68.567 1.00 267.36 230 GLU A O 1
ATOM 733 N N . GLU A 1 236 ? 99.651 148.268 67.320 1.00 257.03 231 GLU A N 1
ATOM 734 C CA . GLU A 1 236 ? 100.659 147.689 68.195 1.00 257.03 231 GLU A CA 1
ATOM 735 C C . GLU A 1 236 ? 101.907 148.551 68.220 1.00 257.03 231 GLU A C 1
ATOM 736 O O . GLU A 1 236 ? 102.517 148.738 69.276 1.00 257.03 231 GLU A O 1
ATOM 738 N N . HIS A 1 237 ? 102.307 149.082 67.062 1.00 249.96 232 HIS A N 1
ATOM 739 C CA . HIS A 1 237 ? 103.495 149.930 67.025 1.00 249.96 232 HIS A CA 1
ATOM 740 C C . HIS A 1 237 ? 103.281 151.187 67.850 1.00 249.96 232 HIS A C 1
ATOM 741 O O . HIS A 1 237 ? 104.163 151.599 68.615 1.00 249.96 232 HIS A O 1
ATOM 743 N N . ASP A 1 238 ? 102.110 151.804 67.713 1.00 234.30 233 ASP A N 1
ATOM 744 C CA . ASP A 1 238 ? 101.825 153.002 68.495 1.00 234.30 233 ASP A CA 1
ATOM 745 C C . ASP A 1 238 ? 101.835 152.673 69.980 1.00 234.30 233 ASP A C 1
ATOM 746 O O . ASP A 1 238 ? 102.371 153.429 70.805 1.00 234.30 233 ASP A O 1
ATOM 748 N N . ILE A 1 239 ? 101.248 151.534 70.330 1.00 243.10 234 ILE A N 1
ATOM 749 C CA . ILE A 1 239 ? 101.208 151.108 71.719 1.00 243.10 234 ILE A CA 1
ATOM 750 C C . ILE A 1 239 ? 102.617 150.920 72.246 1.00 243.10 234 ILE A C 1
ATOM 751 O O . ILE A 1 239 ? 102.935 151.323 73.367 1.00 243.10 234 ILE A O 1
ATOM 753 N N . ARG A 1 240 ? 103.481 150.297 71.450 1.00 259.68 235 ARG A N 1
ATOM 754 C CA . ARG A 1 240 ? 104.854 150.089 71.886 1.00 259.68 235 ARG A CA 1
ATOM 755 C C . ARG A 1 240 ? 105.542 151.421 72.104 1.00 259.68 235 ARG A C 1
ATOM 756 O O . ARG A 1 240 ? 106.307 151.588 73.061 1.00 259.68 235 ARG A O 1
ATOM 758 N N . ASN A 1 241 ? 105.276 152.383 71.223 1.00 269.87 236 ASN A N 1
ATOM 759 C CA . ASN A 1 241 ? 105.883 153.696 71.376 1.00 269.87 236 ASN A CA 1
ATOM 760 C C . ASN A 1 241 ? 105.455 154.337 72.685 1.00 269.87 236 ASN A C 1
ATOM 761 O O . ASN A 1 241 ? 106.282 154.896 73.408 1.00 269.87 236 ASN A O 1
ATOM 763 N N . VAL A 1 242 ? 104.167 154.257 73.014 1.00 276.19 237 VAL A N 1
ATOM 764 C CA . VAL A 1 242 ? 103.701 154.844 74.271 1.00 276.19 237 VAL A CA 1
ATOM 765 C C . VAL A 1 242 ? 104.279 154.083 75.463 1.00 276.19 237 VAL A C 1
ATOM 766 O O . VAL A 1 242 ? 104.608 154.670 76.504 1.00 276.19 237 VAL A O 1
ATOM 768 N N . LEU A 1 243 ? 104.417 152.765 75.327 1.00 260.57 238 LEU A N 1
ATOM 769 C CA . LEU A 1 243 ? 104.986 151.964 76.400 1.00 260.57 238 LEU A CA 1
ATOM 770 C C . LEU A 1 243 ? 106.402 152.423 76.690 1.00 260.57 238 LEU A C 1
ATOM 771 O O . LEU A 1 243 ? 106.792 152.602 77.850 1.00 260.57 238 LEU A O 1
ATOM 773 N N . ASN A 1 244 ? 107.181 152.641 75.631 1.00 295.48 239 ASN A N 1
ATOM 774 C CA . ASN A 1 244 ? 108.538 153.140 75.796 1.00 295.48 239 ASN A CA 1
ATOM 775 C C . ASN A 1 244 ? 108.527 154.568 76.310 1.00 295.48 239 ASN A C 1
ATOM 776 O O . ASN A 1 244 ? 109.423 154.951 77.068 1.00 295.48 239 ASN A O 1
ATOM 778 N N . LEU A 1 245 ? 107.523 155.355 75.916 1.00 302.40 240 LEU A N 1
ATOM 779 C CA . LEU A 1 245 ? 107.394 156.721 76.394 1.00 302.40 240 LEU A CA 1
ATOM 780 C C . LEU A 1 245 ? 107.096 156.736 77.883 1.00 302.40 240 LEU A C 1
ATOM 781 O O . LEU A 1 245 ? 107.297 157.761 78.541 1.00 302.40 240 LEU A O 1
ATOM 783 N N . THR A 1 246 ? 106.622 155.612 78.415 1.00 331.56 241 THR A N 1
ATOM 784 C CA . THR A 1 246 ? 106.346 155.460 79.834 1.00 331.56 241 THR A CA 1
ATOM 785 C C . THR A 1 246 ? 107.602 155.112 80.624 1.00 331.56 241 THR A C 1
ATOM 786 O O . THR A 1 246 ? 107.505 154.748 81.800 1.00 331.56 241 THR A O 1
ATOM 788 N N . ALA A 1 247 ? 108.774 155.213 79.997 1.00 347.93 242 ALA A N 1
ATOM 789 C CA . ALA A 1 247 ? 110.020 154.893 80.682 1.00 347.93 242 ALA A CA 1
ATOM 790 C C . ALA A 1 247 ? 110.273 155.832 81.852 1.00 347.93 242 ALA A C 1
ATOM 791 O O . ALA A 1 247 ? 110.899 155.443 82.844 1.00 347.93 242 ALA A O 1
ATOM 793 N N . THR A 1 248 ? 109.800 157.074 81.754 1.00 342.64 243 THR A N 1
ATOM 794 C CA . THR A 1 248 ? 110.016 158.027 82.836 1.00 342.64 243 THR A CA 1
ATOM 795 C C . THR A 1 248 ? 109.381 157.543 84.134 1.00 342.64 243 THR A C 1
ATOM 796 O O . THR A 1 248 ? 110.011 157.579 85.196 1.00 342.64 243 THR A O 1
ATOM 798 N N . CYS A 1 249 ? 108.134 157.081 84.071 1.00 324.21 244 CYS A N 1
ATOM 799 C CA . CYS A 1 249 ? 107.475 156.603 85.283 1.00 324.21 244 CYS A CA 1
ATOM 800 C C . CYS A 1 249 ? 108.046 155.261 85.721 1.00 324.21 244 CYS A C 1
ATOM 801 O O . CYS A 1 249 ? 108.275 155.029 86.913 1.00 324.21 244 CYS A O 1
ATOM 803 N N . LEU A 1 250 ? 108.283 154.372 84.773 1.00 326.71 245 LEU A N 1
ATOM 804 C CA . LEU A 1 250 ? 108.834 153.057 85.045 1.00 326.71 245 LEU A CA 1
ATOM 805 C C . LEU A 1 250 ? 109.776 152.704 83.910 1.00 326.71 245 LEU A C 1
ATOM 806 O O . LEU A 1 250 ? 109.333 152.451 82.785 1.00 326.71 245 LEU A O 1
ATOM 808 N N . PRO A 1 251 ? 111.083 152.691 84.165 1.00 347.52 246 PRO A N 1
ATOM 809 C CA . PRO A 1 251 ? 112.066 152.393 83.113 1.00 347.52 246 PRO A CA 1
ATOM 810 C C . PRO A 1 251 ? 111.993 150.937 82.684 1.00 347.52 246 PRO A C 1
ATOM 811 O O . PRO A 1 251 ? 112.000 150.031 83.517 1.00 347.52 246 PRO A O 1
ATOM 815 N N . PHE A 1 252 ? 111.937 150.714 81.382 1.00 353.71 247 PHE A N 1
ATOM 816 C CA . PHE A 1 252 ? 111.865 149.363 80.869 1.00 353.71 247 PHE A CA 1
ATOM 817 C C . PHE A 1 252 ? 112.469 149.292 79.487 1.00 353.71 247 PHE A C 1
ATOM 818 O O . PHE A 1 252 ? 112.010 149.980 78.582 1.00 353.71 247 PHE A O 1
ATOM 820 N N . ILE A 1 287 ? 102.728 161.938 75.540 1.00 188.41 282 ILE A N 1
ATOM 821 C CA . ILE A 1 287 ? 101.696 161.459 76.447 1.00 188.41 282 ILE A CA 1
ATOM 822 C C . ILE A 1 287 ? 102.248 160.369 77.353 1.00 188.41 282 ILE A C 1
ATOM 823 O O . ILE A 1 287 ? 103.109 160.624 78.191 1.00 188.41 282 ILE A O 1
ATOM 825 N N . LYS A 1 288 ? 101.709 159.162 77.186 1.00 209.96 283 LYS A N 1
ATOM 826 C CA . LYS A 1 288 ? 102.070 157.952 77.920 1.00 209.96 283 LYS A CA 1
ATOM 827 C C . LYS A 1 288 ? 101.624 158.016 79.372 1.00 209.96 283 LYS A C 1
ATOM 828 O O . LYS A 1 288 ? 101.538 156.986 80.041 1.00 209.96 283 LYS A O 1
ATOM 830 N N . ASP A 1 289 ? 101.285 159.208 79.857 1.00 207.06 284 ASP A N 1
ATOM 831 C CA . ASP A 1 289 ? 100.801 159.324 81.226 1.00 207.06 284 ASP A CA 1
ATOM 832 C C . ASP A 1 289 ? 99.289 159.223 81.239 1.00 207.06 284 ASP A C 1
ATOM 833 O O . ASP A 1 289 ? 98.694 158.697 82.186 1.00 207.06 284 ASP A O 1
ATOM 835 N N . SER A 1 290 ? 98.656 159.718 80.172 1.00 214.53 285 SER A N 1
ATOM 836 C CA . SER A 1 290 ? 97.207 159.659 80.052 1.00 214.53 285 SER A CA 1
ATOM 837 C C . SER A 1 290 ? 96.726 158.221 80.011 1.00 214.53 285 SER A C 1
ATOM 838 O O . SER A 1 290 ? 95.602 157.929 80.430 1.00 214.53 285 SER A O 1
ATOM 840 N N . SER A 1 291 ? 97.558 157.308 79.520 1.00 235.95 286 SER A N 1
ATOM 841 C CA . SER A 1 291 ? 97.199 155.896 79.482 1.00 235.95 286 SER A CA 1
ATOM 842 C C . SER A 1 291 ? 97.579 155.262 80.821 1.00 235.95 286 SER A C 1
ATOM 843 O O . SER A 1 291 ? 98.264 154.242 80.907 1.00 235.95 286 SER A O 1
ATOM 845 N N . ILE A 1 292 ? 97.110 155.917 81.887 1.00 260.25 287 ILE A N 1
ATOM 846 C CA . ILE A 1 292 ? 97.391 155.459 83.245 1.00 260.25 287 ILE A CA 1
ATOM 847 C C . ILE A 1 292 ? 96.859 154.050 83.442 1.00 260.25 287 ILE A C 1
ATOM 848 O O . ILE A 1 292 ? 97.560 153.169 83.952 1.00 260.25 287 ILE A O 1
ATOM 850 N N . TYR A 1 293 ? 95.613 153.812 83.036 1.00 260.09 288 TYR A N 1
ATOM 851 C CA . TYR A 1 293 ? 95.074 152.467 83.153 1.00 260.09 288 TYR A CA 1
ATOM 852 C C . TYR A 1 293 ? 95.934 151.511 82.346 1.00 260.09 288 TYR A C 1
ATOM 853 O O . TYR A 1 293 ? 96.268 150.411 82.805 1.00 260.09 288 TYR A O 1
ATOM 855 N N . HIS A 1 294 ? 96.327 151.936 81.143 1.00 259.75 289 HIS A N 1
ATOM 856 C CA . HIS A 1 294 ? 97.201 151.112 80.325 1.00 259.75 289 HIS A CA 1
ATOM 857 C C . HIS A 1 294 ? 98.533 150.920 81.027 1.00 259.75 289 HIS A C 1
ATOM 858 O O . HIS A 1 294 ? 99.162 149.864 80.909 1.00 259.75 289 HIS A O 1
ATOM 860 N N . LEU A 1 295 ? 98.977 151.935 81.770 1.00 270.51 290 LEU A N 1
ATOM 861 C CA . LEU A 1 295 ? 100.218 151.787 82.513 1.00 270.51 290 LEU A CA 1
ATOM 862 C C . LEU A 1 295 ? 100.069 150.676 83.541 1.00 270.51 290 LEU A C 1
ATOM 863 O O . LEU A 1 295 ? 100.973 149.851 83.720 1.00 270.51 290 LEU A O 1
ATOM 865 N N . LEU A 1 296 ? 98.921 150.628 84.213 1.00 254.73 291 LEU A N 1
ATOM 866 C CA . LEU A 1 296 ? 98.685 149.557 85.167 1.00 254.73 291 LEU A CA 1
ATOM 867 C C . LEU A 1 296 ? 98.711 148.231 84.443 1.00 254.73 291 LEU A C 1
ATOM 868 O O . LEU A 1 296 ? 99.277 147.244 84.932 1.00 254.73 291 LEU A O 1
ATOM 870 N N . TYR A 1 297 ? 98.108 148.205 83.261 1.00 243.11 292 TYR A N 1
ATOM 871 C CA . TYR A 1 297 ? 98.116 146.995 82.461 1.00 243.11 292 TYR A CA 1
ATOM 872 C C . TYR A 1 297 ? 99.546 146.537 82.229 1.00 243.11 292 TYR A C 1
ATOM 873 O O . TYR A 1 297 ? 99.876 145.364 82.434 1.00 243.11 292 TYR A O 1
ATOM 875 N N . PHE A 1 298 ? 100.412 147.462 81.819 1.00 233.47 293 PHE A N 1
ATOM 876 C CA . PHE A 1 298 ? 101.806 147.112 81.598 1.00 233.47 293 PHE A CA 1
ATOM 877 C C . PHE A 1 298 ? 102.423 146.593 82.884 1.00 233.47 293 PHE A C 1
ATOM 878 O O . PHE A 1 298 ? 103.186 145.626 82.866 1.00 233.47 293 PHE A O 1
ATOM 880 N N . ILE A 1 299 ? 102.086 147.213 84.015 1.00 225.61 294 ILE A N 1
ATOM 881 C CA . ILE A 1 299 ? 102.623 146.750 85.291 1.00 225.61 294 ILE A CA 1
ATOM 882 C C . ILE A 1 299 ? 102.298 145.283 85.469 1.00 225.61 294 ILE A C 1
ATOM 883 O O . ILE A 1 299 ? 103.144 144.482 85.878 1.00 225.61 294 ILE A O 1
ATOM 885 N N . SER A 1 300 ? 101.067 144.911 85.144 1.00 207.80 295 SER A N 1
ATOM 886 C CA . SER A 1 300 ? 100.680 143.516 85.250 1.00 207.80 295 SER A CA 1
ATOM 887 C C . SER A 1 300 ? 101.385 142.674 84.197 1.00 207.80 295 SER A C 1
ATOM 888 O O . SER A 1 300 ? 101.734 141.517 84.455 1.00 207.80 295 SER A O 1
ATOM 890 N N . ASP A 1 301 ? 101.604 143.229 83.010 1.00 216.61 296 ASP A N 1
ATOM 891 C CA . ASP A 1 301 ? 102.233 142.506 81.906 1.00 216.61 296 ASP A CA 1
ATOM 892 C C . ASP A 1 301 ? 103.540 143.187 81.520 1.00 216.61 296 ASP A C 1
ATOM 893 O O . ASP A 1 301 ? 103.551 144.144 80.748 1.00 216.61 296 ASP A O 1
ATOM 895 N N . LYS A 1 302 ? 104.645 142.676 82.051 1.00 244.61 297 LYS A N 1
ATOM 896 C CA . LYS A 1 302 ? 105.955 143.242 81.770 1.00 244.61 297 LYS A CA 1
ATOM 897 C C . LYS A 1 302 ? 106.599 142.583 80.550 1.00 244.61 297 LYS A C 1
ATOM 898 O O . LYS A 1 302 ? 106.069 141.633 79.967 1.00 244.61 297 LYS A O 1
ATOM 900 N N . GLU A 1 303 ? 107.770 143.112 80.174 1.00 231.50 298 GLU A N 1
ATOM 901 C CA . GLU A 1 303 ? 108.578 142.615 79.050 1.00 231.50 298 GLU A CA 1
ATOM 902 C C . GLU A 1 303 ? 107.788 142.528 77.742 1.00 231.50 298 GLU A C 1
ATOM 903 O O . GLU A 1 303 ? 107.932 141.581 76.963 1.00 231.50 298 GLU A O 1
ATOM 905 N N . SER A 1 304 ? 106.955 143.529 77.491 1.00 235.77 299 SER A N 1
ATOM 906 C CA . SER A 1 304 ? 106.166 143.589 76.270 1.00 235.77 299 SER A CA 1
ATOM 907 C C . SER A 1 304 ? 106.133 145.019 75.752 1.00 235.77 299 SER A C 1
ATOM 908 O O . SER A 1 304 ? 105.265 145.398 74.960 1.00 235.77 299 SER A O 1
ATOM 910 N N . ARG A 1 305 ? 107.079 145.839 76.203 1.00 231.09 300 ARG A N 1
ATOM 911 C CA . ARG A 1 305 ? 107.135 147.222 75.759 1.00 231.09 300 ARG A CA 1
ATOM 912 C C . ARG A 1 305 ? 108.397 147.449 74.948 1.00 231.09 300 ARG A C 1
ATOM 913 O O . ARG A 1 305 ? 108.333 147.679 73.738 1.00 231.09 300 ARG A O 1
ATOM 915 N N . GLU A 1 306 ? 109.555 147.336 75.600 1.00 232.19 301 GLU A N 1
ATOM 916 C CA . GLU A 1 306 ? 110.807 147.486 74.876 1.00 232.19 301 GLU A CA 1
ATOM 917 C C . GLU A 1 306 ? 111.011 146.279 73.982 1.00 232.19 301 GLU A C 1
ATOM 918 O O . GLU A 1 306 ? 111.315 146.411 72.792 1.00 232.19 301 GLU A O 1
ATOM 920 N N . THR A 1 307 ? 110.816 145.088 74.542 1.00 210.54 302 THR A N 1
ATOM 921 C CA . THR A 1 307 ? 110.924 143.877 73.748 1.00 210.54 302 THR A CA 1
ATOM 922 C C . THR A 1 307 ? 109.830 143.851 72.695 1.00 210.54 302 THR A C 1
ATOM 923 O O . THR A 1 307 ? 110.056 143.419 71.561 1.00 210.54 302 THR A O 1
ATOM 925 N N . GLY A 1 308 ? 108.641 144.321 73.056 1.00 194.03 303 GLY A N 1
ATOM 926 C CA . GLY A 1 308 ? 107.503 144.371 72.163 1.00 194.03 303 GLY A CA 1
ATOM 927 C C . GLY A 1 308 ? 106.557 143.199 72.362 1.00 194.03 303 GLY A C 1
ATOM 928 O O . GLY A 1 308 ? 106.871 142.194 73.006 1.00 194.03 303 GLY A O 1
ATOM 929 N N . TYR A 1 309 ? 105.365 143.348 71.791 1.00 189.47 304 TYR A N 1
ATOM 930 C CA . TYR A 1 309 ? 104.348 142.306 71.866 1.00 189.47 304 TYR A CA 1
ATOM 931 C C . TYR A 1 309 ? 104.768 141.206 70.912 1.00 189.47 304 TYR A C 1
ATOM 932 O O . TYR A 1 309 ? 104.482 141.269 69.714 1.00 189.47 304 TYR A O 1
ATOM 934 N N . SER A 1 310 ? 105.459 140.204 71.431 1.00 193.90 305 SER A N 1
ATOM 935 C CA . SER A 1 310 ? 105.926 139.135 70.568 1.00 193.90 305 SER A CA 1
ATOM 936 C C . SER A 1 310 ? 105.988 137.840 71.359 1.00 193.90 305 SER A C 1
ATOM 937 O O . SER A 1 310 ? 105.658 137.790 72.548 1.00 193.90 305 SER A O 1
ATOM 939 N N . SER A 1 311 ? 106.430 136.787 70.670 1.00 207.65 306 SER A N 1
ATOM 940 C CA . SER A 1 311 ? 106.579 135.493 71.311 1.00 207.65 306 SER A CA 1
ATOM 941 C C . SER A 1 311 ? 107.533 135.591 72.479 1.00 207.65 306 SER A C 1
ATOM 942 O O . SER A 1 311 ? 107.481 134.755 73.383 1.00 207.65 306 SER A O 1
ATOM 944 N N . MET A 1 312 ? 108.392 136.608 72.474 1.00 194.57 307 MET A N 1
ATOM 945 C CA . MET A 1 312 ? 109.364 136.841 73.532 1.00 194.57 307 MET A CA 1
ATOM 946 C C . MET A 1 312 ? 108.668 137.505 74.714 1.00 194.57 307 MET A C 1
ATOM 947 O O . MET A 1 312 ? 108.379 138.707 74.678 1.00 194.57 307 MET A O 1
ATOM 949 N N . LYS A 1 313 ? 108.404 136.721 75.760 1.00 209.30 308 LYS A N 1
ATOM 950 C CA . LYS A 1 313 ? 107.765 137.196 76.986 1.00 209.30 308 LYS A CA 1
ATOM 951 C C . LYS A 1 313 ? 106.444 137.908 76.694 1.00 209.30 308 LYS A C 1
ATOM 952 O O . LYS A 1 313 ? 106.312 139.123 76.850 1.00 209.30 308 LYS A O 1
ATOM 954 N N . HIS A 1 314 ? 105.460 137.126 76.239 1.00 208.29 309 HIS A N 1
ATOM 955 C CA . HIS A 1 314 ? 104.151 137.692 75.923 1.00 208.29 309 HIS A CA 1
ATOM 956 C C . HIS A 1 314 ? 103.414 138.148 77.180 1.00 208.29 309 HIS A C 1
ATOM 957 O O . HIS A 1 314 ? 102.831 139.236 77.199 1.00 208.29 309 HIS A O 1
ATOM 959 N N . THR A 1 315 ? 103.428 137.335 78.235 1.00 187.30 310 THR A N 1
ATOM 960 C CA . THR A 1 315 ? 102.799 137.667 79.514 1.00 187.30 310 THR A CA 1
ATOM 961 C C . THR A 1 315 ? 101.341 138.098 79.345 1.00 187.30 310 THR A C 1
ATOM 962 O O . THR A 1 315 ? 100.988 139.261 79.542 1.00 187.30 310 THR A O 1
ATOM 964 N N . LEU A 1 316 ? 100.499 137.132 78.958 1.00 161.85 311 LEU A N 1
ATOM 965 C CA . LEU A 1 316 ? 99.074 137.380 78.726 1.00 161.85 311 LEU A CA 1
ATOM 966 C C . LEU A 1 316 ? 98.459 138.245 79.818 1.00 161.85 311 LEU A C 1
ATOM 967 O O . LEU A 1 316 ? 98.007 139.366 79.563 1.00 161.85 311 LEU A O 1
ATOM 969 N N . ALA A 1 317 ? 98.446 137.742 81.044 1.00 173.30 312 ALA A N 1
ATOM 970 C CA . ALA A 1 317 ? 97.929 138.484 82.186 1.00 173.30 312 ALA A CA 1
ATOM 971 C C . ALA A 1 317 ? 96.546 139.078 81.921 1.00 173.30 312 ALA A C 1
ATOM 972 O O . ALA A 1 317 ? 96.369 140.296 81.878 1.00 173.30 312 ALA A O 1
ATOM 974 N N . VAL A 1 318 ? 95.552 138.213 81.739 1.00 136.21 313 VAL A N 1
ATOM 975 C CA . VAL A 1 318 ? 94.177 138.645 81.500 1.00 136.21 313 VAL A CA 1
ATOM 976 C C . VAL A 1 318 ? 93.275 138.004 82.543 1.00 136.21 313 VAL A C 1
ATOM 977 O O . VAL A 1 318 ? 93.536 136.889 83.006 1.00 136.21 313 VAL A O 1
ATOM 979 N N . LEU A 1 319 ? 92.213 138.711 82.910 1.00 150.35 314 LEU A N 1
ATOM 980 C CA . LEU A 1 319 ? 91.303 138.211 83.924 1.00 150.35 314 LEU A CA 1
ATOM 981 C C . LEU A 1 319 ? 89.965 137.836 83.313 1.00 150.35 314 LEU A C 1
ATOM 982 O O . LEU A 1 319 ? 89.151 138.728 83.036 1.00 150.35 314 LEU A O 1
ATOM 984 N N . PRO A 1 320 ? 89.687 136.562 83.094 1.00 203.31 315 PRO A N 1
ATOM 985 C CA . PRO A 1 320 ? 88.389 136.180 82.526 1.00 203.31 315 PRO A CA 1
ATOM 986 C C . PRO A 1 320 ? 87.321 136.159 83.596 1.00 203.31 315 PRO A C 1
ATOM 987 O O . PRO A 1 320 ? 86.158 136.484 83.340 1.00 203.31 315 PRO A O 1
ATOM 991 N N . VAL A 1 321 ? 87.718 135.772 84.804 1.00 209.58 316 VAL A N 1
ATOM 992 C CA . VAL A 1 321 ? 86.821 135.692 85.947 1.00 209.58 316 VAL A CA 1
ATOM 993 C C . VAL A 1 321 ? 87.323 136.651 87.011 1.00 209.58 316 VAL A C 1
ATOM 994 O O . VAL A 1 321 ? 88.526 136.710 87.292 1.00 209.58 316 VAL A O 1
ATOM 996 N N . TRP A 1 322 ? 86.398 137.399 87.591 1.00 247.01 317 TRP A N 1
ATOM 997 C CA . TRP A 1 322 ? 86.712 138.380 88.610 1.00 247.01 317 TRP A CA 1
ATOM 998 C C . TRP A 1 322 ? 86.266 137.865 89.968 1.00 247.01 317 TRP A C 1
ATOM 999 O O . TRP A 1 322 ? 85.138 137.384 90.114 1.00 247.01 317 TRP A O 1
ATOM 1010 N N . SER A 1 323 ? 87.160 137.974 90.953 1.00 241.03 318 SER A N 1
ATOM 1011 C CA . SER A 1 323 ? 86.893 137.556 92.328 1.00 241.03 318 SER A CA 1
ATOM 1012 C C . SER A 1 323 ? 8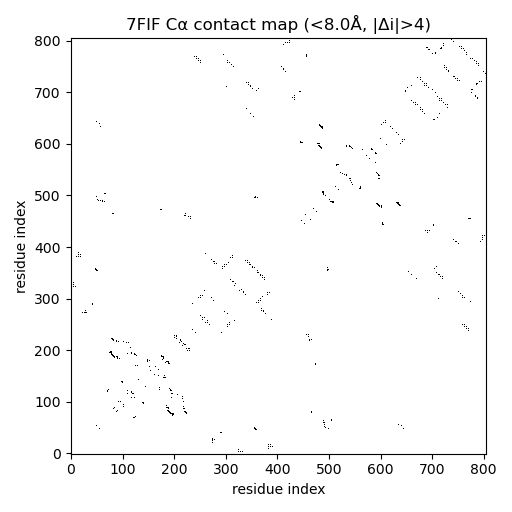6.181 136.210 92.379 1.00 241.03 318 SER A C 1
ATOM 1013 O O . SER A 1 323 ? 85.078 136.099 92.916 1.00 241.03 318 SER A O 1
ATOM 1015 N N . SER A 1 324 ? 86.810 135.178 91.816 1.00 246.32 319 SER A N 1
ATOM 1016 C CA . SER A 1 324 ? 86.211 133.841 91.770 1.00 246.32 319 SER A CA 1
ATOM 1017 C C . SER A 1 324 ? 87.118 132.713 92.259 1.00 246.32 319 SER A C 1
ATOM 1018 O O . SER A 1 324 ? 87.748 132.021 91.439 1.00 246.32 319 SER A O 1
ATOM 1020 N N . PRO A 1 325 ? 87.213 132.478 93.569 1.00 268.63 320 PRO A N 1
ATOM 1021 C CA . PRO A 1 325 ? 88.014 131.352 94.084 1.00 268.63 320 PRO A CA 1
ATOM 1022 C C . PRO A 1 325 ? 87.240 130.051 94.277 1.00 268.63 320 PRO A C 1
ATOM 1023 O O . PRO A 1 325 ? 87.762 129.158 94.949 1.00 268.63 320 PRO A O 1
ATOM 1027 N N . ALA A 1 326 ? 86.037 129.924 93.725 1.00 227.41 321 ALA A N 1
ATOM 1028 C CA . ALA A 1 326 ? 85.251 128.709 93.896 1.00 227.41 321 ALA A CA 1
ATOM 1029 C C . ALA A 1 326 ? 85.859 127.531 93.138 1.00 227.41 321 ALA A C 1
ATOM 1030 O O . ALA A 1 326 ? 86.634 127.700 92.192 1.00 227.41 321 ALA A O 1
ATOM 1032 N N . ALA A 1 327 ? 85.494 126.321 93.577 1.00 224.72 322 ALA A N 1
ATOM 1033 C CA . ALA A 1 327 ? 86.037 125.097 92.988 1.00 224.72 322 ALA A CA 1
ATOM 1034 C C . ALA A 1 327 ? 85.516 124.840 91.580 1.00 224.72 322 ALA A C 1
ATOM 1035 O O . ALA A 1 327 ? 86.279 124.412 90.708 1.00 224.72 322 ALA A O 1
ATOM 1037 N N . LEU A 1 328 ? 84.223 125.061 91.339 1.00 216.68 323 LEU A N 1
ATOM 1038 C CA . LEU A 1 328 ? 83.690 124.829 89.998 1.00 216.68 323 LEU A CA 1
ATOM 1039 C C . LEU A 1 328 ? 84.369 125.711 88.961 1.00 216.68 323 LEU A C 1
ATOM 1040 O O . LEU A 1 328 ? 84.768 125.187 87.900 1.00 216.68 323 LEU A O 1
ATOM 1042 N N . PRO A 1 329 ? 84.534 127.015 89.183 1.00 200.81 324 PRO A N 1
ATOM 1043 C CA . PRO A 1 329 ? 85.263 127.809 88.195 1.00 200.81 324 PRO A CA 1
ATOM 1044 C C . PRO A 1 329 ? 86.652 127.262 87.998 1.00 200.81 324 PRO A C 1
ATOM 1045 O O . PRO A 1 329 ? 87.167 127.268 86.883 1.00 200.81 324 PRO A O 1
ATOM 1049 N N . LEU A 1 330 ? 87.264 126.770 89.076 1.00 194.99 325 LEU A N 1
ATOM 1050 C CA . LEU A 1 330 ? 88.602 126.201 88.993 1.00 194.99 325 LEU A CA 1
ATOM 1051 C C . LEU A 1 330 ? 88.636 125.002 88.058 1.00 194.99 325 LEU A C 1
ATOM 1052 O O . LEU A 1 330 ? 89.526 124.890 87.205 1.00 194.99 325 LEU A O 1
ATOM 1054 N N . TYR A 1 331 ? 87.688 124.080 88.221 1.00 214.95 326 TYR A N 1
ATOM 1055 C CA . TYR A 1 331 ? 87.655 122.918 87.345 1.00 214.95 326 TYR A CA 1
ATOM 1056 C C . TYR A 1 331 ? 87.525 123.373 85.906 1.00 214.95 326 TYR A C 1
ATOM 1057 O O . TYR A 1 331 ? 88.273 122.928 85.026 1.00 214.95 326 TYR A O 1
ATOM 1059 N N . ARG A 1 332 ? 86.595 124.291 85.659 1.00 177.06 327 ARG A N 1
ATOM 1060 C CA . ARG A 1 332 ? 86.467 124.798 84.308 1.00 177.06 327 ARG A CA 1
ATOM 1061 C C . ARG A 1 332 ? 87.762 125.455 83.865 1.00 177.06 327 ARG A C 1
ATOM 1062 O O . ARG A 1 332 ? 88.104 125.413 82.681 1.00 177.06 327 ARG A O 1
ATOM 1064 N N . ALA A 1 333 ? 88.490 126.040 84.807 1.00 175.98 328 ALA A N 1
ATOM 1065 C CA . ALA A 1 333 ? 89.739 126.705 84.491 1.00 175.98 328 ALA A CA 1
ATOM 1066 C C . ALA A 1 333 ? 90.785 125.710 84.039 1.00 175.98 328 ALA A C 1
ATOM 1067 O O . ALA A 1 333 ? 91.594 126.015 83.163 1.00 175.98 328 ALA A O 1
ATOM 1069 N N . LEU A 1 334 ? 90.800 124.525 84.632 1.00 184.92 329 LEU A N 1
ATOM 1070 C CA . LEU A 1 334 ? 91.785 123.542 84.199 1.00 184.92 329 LEU A CA 1
ATOM 1071 C C . LEU A 1 334 ? 91.549 123.183 82.741 1.00 184.92 329 LEU A C 1
ATOM 1072 O O . LEU A 1 334 ? 92.470 123.235 81.908 1.00 184.92 329 LEU A O 1
ATOM 1074 N N . GLN A 1 335 ? 90.303 122.850 82.406 1.00 196.67 330 GLN A N 1
ATOM 1075 C CA . GLN A 1 335 ? 89.987 122.524 81.027 1.00 196.67 330 GLN A CA 1
ATOM 1076 C C . GLN A 1 335 ? 90.314 123.700 80.123 1.00 196.67 330 GLN A C 1
ATOM 1077 O O . GLN A 1 335 ? 90.904 123.525 79.051 1.00 196.67 330 GLN A O 1
ATOM 1079 N N . TRP A 1 336 ? 89.959 124.911 80.555 1.00 189.61 331 TRP A N 1
ATOM 1080 C CA . TRP A 1 336 ? 90.267 126.094 79.767 1.00 189.61 331 TRP A CA 1
ATOM 1081 C C . TRP A 1 336 ? 91.764 126.194 79.540 1.00 189.61 331 TRP A C 1
ATOM 1082 O O . TRP A 1 336 ? 92.219 126.549 78.448 1.00 189.61 331 TRP A O 1
ATOM 1084 N N . GLY A 1 337 ? 92.546 125.862 80.555 1.00 209.53 332 GLY A N 1
ATOM 1085 C CA . GLY A 1 337 ? 93.968 125.885 80.397 1.00 209.53 332 GLY A CA 1
ATOM 1086 C C . GLY A 1 337 ? 94.462 124.871 79.406 1.00 209.53 332 GLY A C 1
ATOM 1087 O O . GLY A 1 337 ? 95.527 125.065 78.811 1.00 209.53 332 GLY A O 1
ATOM 1088 N N . ASN A 1 338 ? 93.714 123.801 79.198 1.00 201.16 333 ASN A N 1
ATOM 1089 C CA . ASN A 1 338 ? 94.140 122.814 78.224 1.00 201.16 333 ASN A CA 1
ATOM 1090 C C . ASN A 1 338 ? 93.929 123.291 76.792 1.00 201.16 333 ASN A C 1
ATOM 1091 O O . ASN A 1 338 ? 94.046 122.487 75.864 1.00 201.16 333 ASN A O 1
ATOM 1093 N N . PHE A 1 339 ? 93.615 124.576 76.599 1.00 221.66 334 PHE A N 1
ATOM 1094 C CA . PHE A 1 339 ? 93.351 125.149 75.279 1.00 221.66 334 PHE A CA 1
ATOM 1095 C C . PHE A 1 339 ? 92.178 124.447 74.609 1.00 221.66 334 PHE A C 1
ATOM 1096 O O . PHE A 1 339 ? 92.123 124.337 73.385 1.00 221.66 334 PHE A O 1
ATOM 1098 N N . THR A 1 340 ? 91.238 123.965 75.425 1.00 289.39 335 THR A N 1
ATOM 1099 C CA . THR A 1 340 ? 90.068 123.266 74.904 1.00 289.39 335 THR A CA 1
ATOM 1100 C C . THR A 1 340 ? 89.057 124.237 74.312 1.00 289.39 335 THR A C 1
ATOM 1101 O O . THR A 1 340 ? 88.355 123.899 73.352 1.00 289.39 335 THR A O 1
ATOM 1103 N N . ARG A 1 341 ? 88.964 125.439 74.868 1.00 310.48 336 ARG A N 1
ATOM 1104 C CA . ARG A 1 341 ? 88.028 126.440 74.374 1.00 310.48 336 ARG A CA 1
ATOM 1105 C C . ARG A 1 341 ? 88.424 126.917 72.983 1.00 310.48 336 ARG A C 1
ATOM 1106 O O . ARG A 1 341 ? 87.571 127.136 72.125 1.00 310.48 336 ARG A O 1
ATOM 1108 N N . PRO A 1 347 ? 97.148 131.020 68.976 1.00 239.92 342 PRO A N 1
ATOM 1109 C CA . PRO A 1 347 ? 96.299 131.519 70.060 1.00 239.92 342 PRO A CA 1
ATOM 1110 C C . PRO A 1 347 ? 96.391 130.643 71.299 1.00 239.92 342 PRO A C 1
ATOM 1111 O O . PRO A 1 347 ? 95.728 130.908 72.296 1.00 239.92 342 PRO A O 1
ATOM 1115 N N . ILE A 1 348 ? 97.211 129.605 71.225 1.00 240.77 343 ILE A N 1
ATOM 1116 C CA . ILE A 1 348 ? 97.369 128.672 72.332 1.00 240.77 343 ILE A CA 1
ATOM 1117 C C . ILE A 1 348 ? 97.872 129.413 73.561 1.00 240.77 343 ILE A C 1
ATOM 1118 O O . ILE A 1 348 ? 98.853 130.160 73.493 1.00 240.77 343 ILE A O 1
ATOM 1120 N N . GLN A 1 349 ? 97.200 129.200 74.689 1.00 219.85 344 GLN A N 1
ATOM 1121 C CA . GLN A 1 349 ? 97.555 129.817 75.961 1.00 219.85 344 GLN A CA 1
ATOM 1122 C C . GLN A 1 349 ? 98.345 128.802 76.768 1.00 219.85 344 GLN A C 1
ATOM 1123 O O . GLN A 1 349 ? 97.907 127.659 76.937 1.00 219.85 344 GLN A O 1
ATOM 1125 N N . VAL A 1 350 ? 99.506 129.216 77.259 1.00 199.85 345 VAL A N 1
ATOM 1126 C CA . VAL A 1 350 ? 100.354 128.291 77.996 1.00 199.85 345 VAL A CA 1
ATOM 1127 C C . VAL A 1 350 ? 99.969 128.219 79.465 1.00 199.85 345 VAL A C 1
ATOM 1128 O O . VAL A 1 350 ? 99.595 127.153 79.965 1.00 199.85 345 VAL A O 1
ATOM 1130 N N . ILE A 1 351 ? 100.067 129.326 80.192 1.00 151.16 346 ILE A N 1
ATOM 1131 C CA . ILE A 1 351 ? 99.818 129.296 81.625 1.00 151.16 346 ILE A CA 1
ATOM 1132 C C . ILE A 1 351 ? 98.680 130.214 82.045 1.00 151.16 346 ILE A C 1
ATOM 1133 O O . ILE A 1 351 ? 98.454 131.277 81.455 1.00 151.16 346 ILE A O 1
ATOM 1135 N N . GLY A 1 352 ? 97.986 129.781 83.092 1.00 135.76 347 GLY A N 1
ATOM 1136 C CA . GLY A 1 352 ? 96.897 130.535 83.685 1.00 135.76 347 GLY A CA 1
ATOM 1137 C C . GLY A 1 352 ? 96.975 130.337 85.184 1.00 135.76 347 GLY A C 1
ATOM 1138 O O . GLY A 1 352 ? 97.674 129.447 85.671 1.00 135.76 347 GLY A O 1
ATOM 1139 N N . MET A 1 353 ? 96.261 131.172 85.926 1.00 142.22 348 MET A N 1
ATOM 1140 C CA . MET A 1 353 ? 96.331 131.040 87.370 1.00 142.22 348 MET A CA 1
ATOM 1141 C C . MET A 1 353 ? 94.977 131.264 88.020 1.00 142.22 348 MET A C 1
ATOM 1142 O O . MET A 1 353 ? 94.021 131.724 87.395 1.00 142.22 348 MET A O 1
ATOM 1144 N N . GLU A 1 354 ? 94.921 130.924 89.305 1.00 175.48 349 GLU A N 1
ATOM 1145 C CA . GLU A 1 354 ? 93.732 131.043 90.135 1.00 175.48 349 GLU A CA 1
ATOM 1146 C C . GLU A 1 354 ? 94.146 130.991 91.599 1.00 175.48 349 GLU A C 1
ATOM 1147 O O . GLU A 1 354 ? 95.058 130.249 91.970 1.00 175.48 349 GLU A O 1
ATOM 1149 N N . MET A 1 355 ? 93.466 131.779 92.422 1.00 238.85 350 MET A N 1
ATOM 1150 C CA . MET A 1 355 ? 93.734 131.841 93.852 1.00 238.85 350 MET A CA 1
ATOM 1151 C C . MET A 1 355 ? 92.596 131.166 94.595 1.00 238.85 350 MET A C 1
ATOM 1152 O O . MET A 1 355 ? 91.446 131.221 94.154 1.00 238.85 350 MET A O 1
ATOM 1154 N N . GLY A 1 356 ? 92.905 130.512 95.712 1.00 239.40 351 GLY A N 1
ATOM 1155 C CA . GLY A 1 356 ? 91.866 129.816 96.446 1.00 239.40 351 GLY A CA 1
ATOM 1156 C C . GLY A 1 356 ? 91.512 128.604 95.616 1.00 239.40 351 GLY A C 1
ATOM 1157 O O . GLY A 1 356 ? 91.606 127.460 96.069 1.00 239.40 351 GLY A O 1
ATOM 1158 N N . LEU A 1 357 ? 91.115 128.872 94.370 1.00 243.07 352 LEU A N 1
ATOM 1159 C CA . LEU A 1 357 ? 90.814 127.824 93.417 1.00 243.07 352 LEU A CA 1
ATOM 1160 C C . LEU A 1 357 ? 92.035 126.953 93.189 1.00 243.07 352 LEU A C 1
ATOM 1161 O O . LEU A 1 357 ? 91.891 125.779 92.842 1.00 243.07 352 LEU A O 1
ATOM 1163 N N . GLY A 1 358 ? 93.232 127.501 93.394 1.00 233.98 353 GLY A N 1
ATOM 1164 C CA . GLY A 1 358 ? 94.426 126.692 93.250 1.00 233.98 353 GLY A CA 1
ATOM 1165 C C . GLY A 1 358 ? 94.470 125.585 94.286 1.00 233.98 353 GLY A C 1
ATOM 1166 O O . GLY A 1 358 ? 94.854 124.453 93.986 1.00 233.98 353 GLY A O 1
ATOM 1167 N N . ASP A 1 359 ? 94.070 125.898 95.522 1.00 216.06 354 ASP A N 1
ATOM 1168 C CA . ASP A 1 359 ? 94.046 124.883 96.569 1.00 216.06 354 ASP A CA 1
ATOM 1169 C C . ASP A 1 359 ? 93.031 123.801 96.234 1.00 216.06 354 ASP A C 1
ATOM 1170 O O . ASP A 1 359 ? 93.301 122.605 96.397 1.00 216.06 354 ASP A O 1
ATOM 1172 N N . ARG A 1 360 ? 91.858 124.205 95.753 1.00 243.65 355 ARG A N 1
ATOM 1173 C CA . ARG A 1 360 ? 90.862 123.219 95.370 1.00 243.65 355 ARG A CA 1
ATOM 1174 C C . ARG A 1 360 ? 91.409 122.346 94.256 1.00 243.65 355 ARG A C 1
ATOM 1175 O O . ARG A 1 360 ? 91.191 121.131 94.234 1.00 243.65 355 ARG A O 1
ATOM 1177 N N . LEU A 1 361 ? 92.131 122.955 93.325 1.00 214.12 356 LEU A N 1
ATOM 1178 C CA . LEU A 1 361 ? 92.712 122.182 92.246 1.00 214.12 356 LEU A CA 1
ATOM 1179 C C . LEU A 1 361 ? 93.710 121.186 92.797 1.00 214.12 356 LEU A C 1
ATOM 1180 O O . LEU A 1 361 ? 93.746 120.037 92.361 1.00 214.12 356 LEU A O 1
ATOM 1182 N N . PHE A 1 362 ? 94.534 121.609 93.753 1.00 206.42 357 PHE A N 1
ATOM 1183 C CA . PHE A 1 362 ? 95.495 120.681 94.329 1.00 206.42 357 PHE A CA 1
ATOM 1184 C C . PHE A 1 362 ? 94.755 119.518 94.960 1.00 206.42 357 PHE A C 1
ATOM 1185 O O . PHE A 1 362 ? 95.190 118.363 94.873 1.00 206.42 357 PHE A O 1
ATOM 1187 N N . ASN A 1 363 ? 93.620 119.811 95.587 1.00 235.39 358 ASN A N 1
ATOM 1188 C CA . ASN A 1 363 ? 92.826 118.749 96.180 1.00 235.39 358 ASN A CA 1
ATOM 1189 C C . ASN A 1 363 ? 92.343 117.804 95.099 1.00 235.39 358 ASN A C 1
ATOM 1190 O O . ASN A 1 363 ? 92.419 116.578 95.243 1.00 235.39 358 ASN A O 1
ATOM 1192 N N . THR A 1 364 ? 91.854 118.362 94.000 1.00 203.13 359 THR A N 1
ATOM 1193 C CA . THR A 1 364 ? 91.391 117.525 92.907 1.00 203.13 359 THR A CA 1
ATOM 1194 C C . THR A 1 364 ? 92.544 116.708 92.362 1.00 203.13 359 THR A C 1
ATOM 1195 O O . THR A 1 364 ? 92.362 115.574 91.907 1.00 203.13 359 THR A O 1
ATOM 1197 N N . ALA A 1 365 ? 93.737 117.283 92.398 1.00 204.42 360 ALA A N 1
ATOM 1198 C CA . ALA A 1 365 ? 94.902 116.570 91.928 1.00 204.42 360 ALA A CA 1
ATOM 1199 C C . ALA A 1 365 ? 95.110 115.346 92.786 1.00 204.42 360 ALA A C 1
ATOM 1200 O O . ALA A 1 365 ? 95.191 114.222 92.282 1.00 204.42 360 ALA A O 1
ATOM 1202 N N . LEU A 1 366 ? 95.152 115.547 94.096 1.00 222.69 361 LEU A N 1
ATOM 1203 C CA . LEU A 1 366 ? 95.309 114.411 94.986 1.00 222.69 361 LEU A CA 1
ATOM 1204 C C . LEU A 1 366 ? 94.232 113.380 94.706 1.00 222.69 361 LEU A C 1
ATOM 1205 O O . LEU A 1 366 ? 94.485 112.174 94.744 1.00 222.69 361 LEU A O 1
ATOM 1207 N N . LEU A 1 367 ? 93.023 113.839 94.411 1.00 207.90 362 LEU A N 1
ATOM 1208 C CA . LEU A 1 367 ? 91.951 112.898 94.144 1.00 207.90 362 LEU A CA 1
ATOM 1209 C C . LEU A 1 367 ? 92.183 112.067 92.889 1.00 207.90 362 LEU A C 1
ATOM 1210 O O . LEU A 1 367 ? 92.466 110.863 92.959 1.00 207.90 362 LEU A O 1
ATOM 1212 N N . GLU A 1 368 ? 92.097 112.733 91.739 1.00 192.70 363 GLU A N 1
ATOM 1213 C CA . GLU A 1 368 ? 92.191 112.051 90.451 1.00 192.70 363 GLU A CA 1
ATOM 1214 C C . GLU A 1 368 ? 93.539 111.387 90.214 1.00 192.70 363 GLU A C 1
ATOM 1215 O O . GLU A 1 368 ? 93.589 110.208 89.846 1.00 192.70 363 GLU A O 1
ATOM 1217 N N . ASP A 1 369 ? 94.641 112.129 90.371 1.00 181.82 364 ASP A N 1
ATOM 1218 C CA . ASP A 1 369 ? 95.959 111.565 90.091 1.00 181.82 364 ASP A CA 1
ATOM 1219 C C . ASP A 1 369 ? 96.256 110.355 90.958 1.00 181.82 364 ASP A C 1
ATOM 1220 O O . ASP A 1 369 ? 96.702 109.315 90.452 1.00 181.82 364 ASP A O 1
ATOM 1222 N N . THR A 1 370 ? 96.029 110.471 92.263 1.00 179.33 365 THR A N 1
ATOM 1223 C CA . THR A 1 370 ? 96.300 109.338 93.129 1.00 179.33 365 THR A CA 1
ATOM 1224 C C . THR A 1 370 ? 95.379 108.174 92.798 1.00 179.33 365 THR A C 1
ATOM 1225 O O . THR A 1 370 ? 95.804 107.013 92.820 1.00 179.33 365 THR A O 1
ATOM 1227 N N . LEU A 1 371 ? 94.118 108.456 92.480 1.00 196.78 366 LEU A N 1
ATOM 1228 C CA . LEU A 1 371 ? 93.227 107.367 92.130 1.00 196.78 366 LEU A CA 1
ATOM 1229 C C . LEU A 1 371 ? 93.739 106.625 90.904 1.00 196.78 366 LEU A C 1
ATOM 1230 O O . LEU A 1 371 ? 93.761 105.390 90.873 1.00 196.78 366 LEU A O 1
ATOM 1232 N N . TYR A 1 372 ? 94.166 107.368 89.886 1.00 176.79 367 TYR A N 1
ATOM 1233 C CA . TYR A 1 372 ? 94.657 106.739 88.666 1.00 176.79 367 TYR A CA 1
ATOM 1234 C C . TYR A 1 372 ? 95.903 105.913 88.927 1.00 176.79 367 TYR A C 1
ATOM 1235 O O . TYR A 1 372 ? 96.000 104.765 88.478 1.00 176.79 367 TYR A O 1
ATOM 1237 N N . VAL A 1 373 ? 96.870 106.481 89.644 1.00 156.83 368 VAL A N 1
ATOM 1238 C CA . VAL A 1 373 ? 98.097 105.741 89.919 1.00 156.83 368 VAL A CA 1
ATOM 1239 C C . VAL A 1 373 ? 97.793 104.483 90.720 1.00 156.83 368 VAL A C 1
ATOM 1240 O O . VAL A 1 373 ? 98.356 103.415 90.454 1.00 156.83 368 VAL A O 1
ATOM 1242 N N . GLY A 1 374 ? 96.899 104.583 91.709 1.00 158.55 369 GLY A N 1
ATOM 1243 C CA . GLY A 1 374 ? 96.561 103.414 92.505 1.00 158.55 369 GLY A CA 1
ATOM 1244 C C . GLY A 1 374 ? 95.882 102.337 91.684 1.00 158.55 369 GLY A C 1
ATOM 1245 O O . GLY A 1 374 ? 96.178 101.147 91.829 1.00 158.55 369 GLY A O 1
ATOM 1246 N N . VAL A 1 375 ? 94.957 102.738 90.813 1.00 158.96 370 VAL A N 1
ATOM 1247 C CA . VAL A 1 375 ? 94.283 101.762 89.970 1.00 158.96 370 VAL A CA 1
ATOM 1248 C C . VAL A 1 375 ? 95.307 101.054 89.104 1.00 158.96 370 VAL A C 1
ATOM 1249 O O . VAL A 1 375 ? 95.319 99.820 89.000 1.00 158.96 370 VAL A O 1
ATOM 1251 N N . ALA A 1 376 ? 96.190 101.826 88.479 1.00 147.62 371 ALA A N 1
ATOM 1252 C CA . ALA A 1 376 ? 97.217 101.217 87.654 1.00 147.62 371 ALA A CA 1
ATOM 1253 C C . ALA A 1 376 ? 98.059 100.273 88.486 1.00 147.62 371 ALA A C 1
ATOM 1254 O O . ALA A 1 376 ? 98.463 99.204 88.018 1.00 147.62 371 ALA A O 1
ATOM 1256 N N . ALA A 1 377 ? 98.329 100.658 89.728 1.00 139.63 372 ALA A N 1
ATOM 1257 C CA . ALA A 1 377 ? 99.118 99.810 90.598 1.00 139.63 372 ALA A CA 1
ATOM 1258 C C . ALA A 1 377 ? 98.420 98.486 90.825 1.00 139.63 372 ALA A C 1
ATOM 1259 O O . ALA A 1 377 ? 99.041 97.420 90.742 1.00 139.63 372 ALA A O 1
ATOM 1261 N N . GLY A 1 378 ? 97.128 98.533 91.113 1.00 127.92 373 GLY A N 1
ATOM 1262 C CA . GLY A 1 378 ? 96.403 97.298 91.325 1.00 127.92 373 GLY A CA 1
ATOM 1263 C C . GLY A 1 378 ? 96.437 96.427 90.089 1.00 127.92 373 GLY A C 1
ATOM 1264 O O . GLY A 1 378 ? 96.602 95.207 90.175 1.00 127.92 373 GLY A O 1
ATOM 1265 N N . VAL A 1 379 ? 96.300 97.052 88.919 1.00 124.32 374 VAL A N 1
ATOM 1266 C CA . VAL A 1 379 ? 96.319 96.306 87.665 1.00 124.32 374 VAL A CA 1
ATOM 1267 C C . VAL A 1 379 ? 97.663 95.628 87.476 1.00 124.32 374 VAL A C 1
ATOM 1268 O O . VAL A 1 379 ? 97.737 94.438 87.150 1.00 124.32 374 VAL A O 1
ATOM 1270 N N . VAL A 1 380 ? 98.742 96.378 87.671 1.00 117.41 375 VAL A N 1
ATOM 1271 C CA . VAL A 1 380 ? 100.075 95.819 87.502 1.00 117.41 375 VAL A CA 1
ATOM 1272 C C . VAL A 1 380 ? 100.281 94.670 88.460 1.00 117.41 375 VAL A C 1
ATOM 1273 O O . VAL A 1 380 ? 100.828 93.629 88.093 1.00 117.41 375 VAL A O 1
ATOM 1275 N N . VAL A 1 381 ? 99.861 94.849 89.706 1.00 116.33 376 VAL A N 1
ATOM 1276 C CA . VAL A 1 381 ? 100.029 93.795 90.691 1.00 116.33 376 VAL A CA 1
ATOM 1277 C C . VAL A 1 381 ? 99.305 92.545 90.234 1.00 116.33 376 VAL A C 1
ATOM 1278 O O . VAL A 1 381 ? 99.832 91.434 90.325 1.00 116.33 376 VAL A O 1
ATOM 1280 N N . VAL A 1 382 ? 98.082 92.710 89.735 1.00 103.95 377 VAL A N 1
ATOM 1281 C CA . VAL A 1 382 ? 97.323 91.557 89.272 1.00 103.95 377 VAL A CA 1
ATOM 1282 C C . VAL A 1 382 ? 98.050 90.889 88.127 1.00 103.95 377 VAL A C 1
ATOM 1283 O O . VAL A 1 382 ? 98.163 89.659 88.067 1.00 103.95 377 VAL A O 1
ATOM 1285 N N . VAL A 1 383 ? 98.544 91.694 87.197 1.00 95.74 378 VAL A N 1
ATOM 1286 C CA . VAL A 1 383 ? 99.256 91.146 86.059 1.00 95.74 378 VAL A CA 1
ATOM 1287 C C . VAL A 1 383 ? 100.445 90.349 86.543 1.00 95.74 378 VAL A C 1
ATOM 1288 O O . VAL A 1 383 ? 100.696 89.232 86.085 1.00 95.74 378 VAL A O 1
ATOM 1290 N N . LEU A 1 384 ? 101.184 90.910 87.489 1.00 106.42 379 LEU A N 1
ATOM 1291 C CA . LEU A 1 384 ? 102.353 90.235 88.028 1.00 106.42 379 LEU A CA 1
ATOM 1292 C C . LEU A 1 384 ? 101.965 88.941 88.713 1.00 106.42 379 LEU A C 1
ATOM 1293 O O . LEU A 1 384 ? 102.662 87.932 88.593 1.00 106.42 379 LEU A O 1
ATOM 1295 N N . TRP A 1 385 ? 100.864 88.961 89.452 1.00 106.85 380 TRP A N 1
ATOM 1296 C CA . TRP A 1 385 ? 100.418 87.765 90.147 1.00 106.85 380 TRP A CA 1
ATOM 1297 C C . TRP A 1 385 ? 100.096 86.662 89.161 1.00 106.85 380 TRP A C 1
ATOM 1298 O O . TRP A 1 385 ? 100.502 85.511 89.342 1.00 106.85 380 TRP A O 1
ATOM 1300 N N . LEU A 1 386 ? 99.365 86.999 88.109 1.00 111.01 381 LEU A N 1
ATOM 1301 C CA . LEU A 1 386 ? 99.058 85.991 87.115 1.00 111.01 381 LEU A CA 1
ATOM 1302 C C . LEU A 1 386 ? 100.342 85.509 86.470 1.00 111.01 381 LEU A C 1
ATOM 1303 O O . LEU A 1 386 ? 100.519 84.314 86.226 1.00 111.01 381 LEU A O 1
ATOM 1305 N N . TYR A 1 387 ? 101.261 86.432 86.206 1.00 141.05 382 TYR A N 1
ATOM 1306 C CA . TYR A 1 387 ? 102.520 86.070 85.574 1.00 141.05 382 TYR A CA 1
ATOM 1307 C C . TYR A 1 387 ? 103.313 85.095 86.426 1.00 141.05 382 TYR A C 1
ATOM 1308 O O . TYR A 1 387 ? 103.851 84.104 85.921 1.00 141.05 382 TYR A O 1
ATOM 1310 N N . THR A 1 388 ? 103.402 85.363 87.718 1.00 136.89 383 THR A N 1
ATOM 1311 C CA . THR A 1 388 ? 104.173 84.498 88.593 1.00 136.89 383 THR A CA 1
ATOM 1312 C C . THR A 1 388 ? 103.435 83.197 88.879 1.00 136.89 383 THR A C 1
ATOM 1313 O O . THR A 1 388 ? 103.903 82.113 88.511 1.00 136.89 383 THR A O 1
ATOM 1315 N N . GLY A 1 389 ? 102.279 83.284 89.538 1.00 115.23 384 GLY A N 1
ATOM 1316 C CA . GLY A 1 389 ? 101.508 82.116 89.916 1.00 115.23 384 GLY A CA 1
ATOM 1317 C C . GLY A 1 389 ? 100.375 81.651 89.028 1.00 115.23 384 GLY A C 1
ATOM 1318 O O . GLY A 1 389 ? 99.829 80.568 89.280 1.00 115.23 384 GLY A O 1
ATOM 1319 N N . SER A 1 390 ? 99.988 82.409 88.004 1.00 116.89 385 SER A N 1
ATOM 1320 C CA . SER A 1 390 ? 98.885 82.003 87.131 1.00 116.89 385 SER A CA 1
ATOM 1321 C C . SER A 1 390 ? 97.620 81.764 87.946 1.00 116.89 385 SER A C 1
ATOM 1322 O O . SER A 1 390 ? 96.837 80.854 87.673 1.00 116.89 385 SER A O 1
ATOM 1324 N N . LEU A 1 391 ? 97.429 82.590 88.968 1.00 83.80 386 LEU A N 1
ATOM 1325 C CA . LEU A 1 391 ? 96.263 82.519 89.834 1.00 83.80 386 LEU A CA 1
ATOM 1326 C C . LEU A 1 391 ? 95.319 83.635 89.430 1.00 83.80 386 LEU A C 1
ATOM 1327 O O . LEU A 1 391 ? 95.665 84.813 89.529 1.00 83.80 386 LEU A O 1
ATOM 1329 N N . PHE A 1 392 ? 94.139 83.264 88.957 1.00 106.01 387 PHE A N 1
ATOM 1330 C CA . PHE A 1 392 ? 93.183 84.255 88.501 1.00 106.01 387 PHE A CA 1
ATOM 1331 C C . PHE A 1 392 ? 92.230 84.741 89.579 1.00 106.01 387 PHE A C 1
ATOM 1332 O O . PHE A 1 392 ? 91.658 85.821 89.422 1.00 106.01 387 PHE A O 1
ATOM 1334 N N . VAL A 1 393 ? 92.029 83.995 90.658 1.00 75.52 388 VAL A N 1
ATOM 1335 C CA . VAL A 1 393 ? 91.100 84.464 91.677 1.00 75.52 388 VAL A CA 1
ATOM 1336 C C . VAL A 1 393 ? 91.838 84.607 92.995 1.00 75.52 388 VAL A C 1
ATOM 1337 O O . VAL A 1 393 ? 91.707 85.624 93.684 1.00 75.52 388 VAL A O 1
ATOM 1339 N N . THR A 1 394 ? 92.619 83.590 93.354 1.00 57.78 389 THR A N 1
ATOM 1340 C CA . THR A 1 394 ? 93.358 83.664 94.604 1.00 57.78 389 THR A CA 1
ATOM 1341 C C . THR A 1 394 ? 94.333 84.826 94.573 1.00 57.78 389 THR A C 1
ATOM 1342 O O . THR A 1 394 ? 94.453 85.568 95.551 1.00 57.78 389 THR A O 1
ATOM 1344 N N . LEU A 1 395 ? 95.032 85.011 93.456 1.00 47.55 390 LEU A N 1
ATOM 1345 C CA . LEU A 1 395 ? 95.939 86.144 93.368 1.00 47.55 390 LEU A CA 1
ATOM 1346 C C . LEU A 1 395 ? 95.154 87.445 93.449 1.00 47.55 390 LEU A C 1
ATOM 1347 O O . LEU A 1 395 ? 95.515 88.373 94.191 1.00 47.55 390 LEU A O 1
ATOM 1349 N N . MET A 1 396 ? 94.057 87.522 92.698 1.00 58.55 391 MET A N 1
ATOM 1350 C CA . MET A 1 396 ? 93.220 88.705 92.775 1.00 58.55 391 MET A CA 1
ATOM 1351 C C . MET A 1 396 ? 92.754 88.878 94.197 1.00 58.55 391 MET A C 1
ATOM 1352 O O . MET A 1 396 ? 92.712 89.993 94.720 1.00 58.55 391 MET A O 1
ATOM 1354 N N . ASN A 1 397 ? 92.411 87.766 94.836 1.00 60.09 392 ASN A N 1
ATOM 1355 C CA . ASN A 1 397 ? 92.016 87.833 96.221 1.00 60.09 392 ASN A CA 1
ATOM 1356 C C . ASN A 1 397 ? 93.145 88.415 97.036 1.00 60.09 392 ASN A C 1
ATOM 1357 O O . ASN A 1 397 ? 92.904 89.107 98.013 1.00 60.09 392 ASN A O 1
ATOM 1359 N N . LEU A 1 398 ? 94.383 88.159 96.644 1.00 50.42 393 LEU A N 1
ATOM 1360 C CA . LEU A 1 398 ? 95.487 88.740 97.384 1.00 50.42 393 LEU A CA 1
ATOM 1361 C C . LEU A 1 398 ? 95.454 90.248 97.253 1.00 50.42 393 LEU A C 1
ATOM 1362 O O . LEU A 1 398 ? 95.661 90.976 98.226 1.00 50.42 393 LEU A O 1
ATOM 1364 N N . MET A 1 399 ? 95.190 90.732 96.047 1.00 58.26 394 MET A N 1
ATOM 1365 C CA . MET A 1 399 ? 95.104 92.179 95.873 1.00 58.26 394 MET A CA 1
ATOM 1366 C C . MET A 1 399 ? 93.964 92.727 96.714 1.00 58.26 394 MET A C 1
ATOM 1367 O O . MET A 1 399 ? 94.110 93.721 97.446 1.00 58.26 394 MET A O 1
ATOM 1369 N N . ALA A 1 400 ? 92.817 92.069 96.627 1.00 71.38 395 ALA A N 1
ATOM 1370 C CA . ALA A 1 400 ? 91.685 92.481 97.426 1.00 71.38 395 ALA A CA 1
ATOM 1371 C C . ALA A 1 400 ? 92.069 92.428 98.887 1.00 71.38 395 ALA A C 1
ATOM 1372 O O . ALA A 1 400 ? 91.596 93.222 99.700 1.00 71.38 395 ALA A O 1
ATOM 1374 N N . ILE A 1 401 ? 92.954 91.505 99.228 1.00 64.48 396 ILE A N 1
ATOM 1375 C CA . ILE A 1 401 ? 93.414 91.402 100.594 1.00 64.48 396 ILE A CA 1
ATOM 1376 C C . ILE A 1 401 ? 94.216 92.635 100.927 1.00 64.48 396 ILE A C 1
ATOM 1377 O O . ILE A 1 401 ? 94.184 93.128 102.051 1.00 64.48 396 ILE A O 1
ATOM 1379 N N . PHE A 1 402 ? 94.958 93.147 99.953 1.00 59.12 397 PHE A N 1
ATOM 1380 C CA . PHE A 1 402 ? 95.705 94.364 100.216 1.00 59.12 397 PHE A CA 1
ATOM 1381 C C . PHE A 1 402 ? 94.732 95.455 100.598 1.00 59.12 397 PHE A C 1
ATOM 1382 O O . PHE A 1 402 ? 94.946 96.190 101.570 1.00 59.12 397 PHE A O 1
ATOM 1384 N N . PHE A 1 403 ? 93.636 95.540 99.857 1.00 60.78 398 PHE A N 1
ATOM 1385 C CA . PHE A 1 403 ? 92.627 96.534 100.201 1.00 60.78 398 PHE A CA 1
ATOM 1386 C C . PHE A 1 403 ? 92.073 96.250 101.584 1.00 60.78 398 PHE A C 1
ATOM 1387 O O . PHE A 1 403 ? 91.867 97.168 102.378 1.00 60.78 398 PHE A O 1
ATOM 1389 N N . SER A 1 404 ? 91.834 94.975 101.874 1.00 49.13 399 SER A N 1
ATOM 1390 C CA . SER A 1 404 ? 91.343 94.564 103.179 1.00 49.13 399 SER A CA 1
ATOM 1391 C C . SER A 1 404 ? 92.286 95.055 104.250 1.00 49.13 399 SER A C 1
ATOM 1392 O O . SER A 1 404 ? 91.875 95.532 105.309 1.00 49.13 399 SER A O 1
ATOM 1394 N N . LEU A 1 405 ? 93.567 94.924 103.975 1.00 55.98 400 LEU A N 1
ATOM 1395 C CA . LEU A 1 405 ? 94.577 95.368 104.897 1.00 55.98 400 LEU A CA 1
ATOM 1396 C C . LEU A 1 405 ? 94.420 96.847 105.133 1.00 55.98 400 LEU A C 1
ATOM 1397 O O . LEU A 1 405 ? 94.425 97.311 106.276 1.00 55.98 400 LEU A O 1
ATOM 1399 N N . VAL A 1 406 ? 94.276 97.601 104.051 1.00 62.79 401 VAL A N 1
ATOM 1400 C CA . VAL A 1 406 ? 94.099 99.033 104.202 1.00 62.79 401 VAL A CA 1
ATOM 1401 C C . VAL A 1 406 ? 92.885 99.286 105.070 1.00 62.79 401 VAL A C 1
ATOM 1402 O O . VAL A 1 406 ? 92.865 100.195 105.905 1.00 62.79 401 VAL A O 1
ATOM 1404 N N . VAL A 1 407 ? 91.858 98.471 104.886 1.00 59.39 402 VAL A N 1
ATOM 1405 C CA . VAL A 1 407 ? 90.646 98.631 105.663 1.00 59.39 402 VAL A CA 1
ATOM 1406 C C . VAL A 1 407 ? 90.950 98.433 107.128 1.00 59.39 402 VAL A C 1
ATOM 1407 O O . VAL A 1 407 ? 90.540 99.226 107.979 1.00 59.39 402 VAL A O 1
ATOM 1409 N N . SER A 1 408 ? 91.672 97.373 107.443 1.00 55.25 403 SER A N 1
ATOM 1410 C CA . SER A 1 408 ? 91.994 97.099 108.833 1.00 55.25 403 SER A CA 1
ATOM 1411 C C . SER A 1 408 ? 92.795 98.236 109.427 1.00 55.25 403 SER A C 1
ATOM 1412 O O . SER A 1 408 ? 92.557 98.656 110.568 1.00 55.25 403 SER A O 1
ATOM 1414 N N . TYR A 1 409 ? 93.756 98.734 108.658 1.00 61.28 404 TYR A N 1
ATOM 1415 C CA . TYR A 1 409 ? 94.582 99.832 109.122 1.00 61.28 404 TYR A CA 1
ATOM 1416 C C . TYR A 1 409 ? 93.719 101.037 109.415 1.00 61.28 404 TYR A C 1
ATOM 1417 O O . TYR A 1 409 ? 93.800 101.633 110.493 1.00 61.28 404 TYR A O 1
ATOM 1419 N N . PHE A 1 410 ? 92.876 101.396 108.464 1.00 72.38 405 PHE A N 1
ATOM 1420 C CA . PHE A 1 410 ? 91.990 102.519 108.647 1.00 72.38 405 PHE A CA 1
ATOM 1421 C C . PHE A 1 410 ? 91.157 102.342 109.903 1.00 72.38 405 PHE A C 1
ATOM 1422 O O . PHE A 1 410 ? 91.037 103.262 110.717 1.00 72.38 405 PHE A O 1
ATOM 1424 N N . LEU A 1 411 ? 90.593 101.150 110.081 1.00 65.37 406 LEU A N 1
ATOM 1425 C CA . LEU A 1 411 ? 89.729 100.864 111.219 1.00 65.37 406 LEU A CA 1
ATOM 1426 C C . LEU A 1 411 ? 90.448 101.075 112.536 1.00 65.37 406 LEU A C 1
ATOM 1427 O O . LEU A 1 411 ? 90.052 101.910 113.355 1.00 65.37 406 LEU A O 1
ATOM 1429 N N . TYR A 1 412 ? 91.507 100.310 112.758 1.00 71.36 407 TYR A N 1
ATOM 1430 C CA . TYR A 1 412 ? 92.227 100.422 114.016 1.00 71.36 407 TYR A CA 1
ATOM 1431 C C . TYR A 1 412 ? 92.758 101.829 114.236 1.00 71.36 407 TYR A C 1
ATOM 1432 O O . TYR A 1 412 ? 92.722 102.345 115.359 1.00 71.36 407 TYR A O 1
ATOM 1434 N N . VAL A 1 413 ? 93.258 102.470 113.185 1.00 93.72 408 VAL A N 1
ATOM 1435 C CA . VAL A 1 413 ? 93.816 103.803 113.348 1.00 93.72 408 VAL A CA 1
ATOM 1436 C C . VAL A 1 413 ? 92.745 104.793 113.761 1.00 93.72 408 VAL A C 1
ATOM 1437 O O . VAL A 1 413 ? 92.962 105.618 114.654 1.00 93.72 408 VAL A O 1
ATOM 1439 N N . PHE A 1 414 ? 91.577 104.731 113.121 1.00 100.83 409 PHE A N 1
ATOM 1440 C CA . PHE A 1 414 ? 90.509 105.672 113.434 1.00 100.83 409 PHE A CA 1
ATOM 1441 C C . PHE A 1 414 ? 90.239 105.731 114.928 1.00 100.83 409 PHE A C 1
ATOM 1442 O O . PHE A 1 414 ? 90.044 106.815 115.493 1.00 100.83 409 PHE A O 1
ATOM 1444 N N . VAL A 1 415 ? 90.235 104.575 115.586 1.00 119.77 410 VAL A N 1
ATOM 1445 C CA . VAL A 1 415 ? 89.982 104.547 117.018 1.00 119.77 410 VAL A CA 1
ATOM 1446 C C . VAL A 1 415 ? 91.037 105.351 117.760 1.00 119.77 410 VAL A C 1
ATOM 1447 O O . VAL A 1 415 ? 90.715 106.212 118.585 1.00 119.77 410 VAL A O 1
ATOM 1449 N N . PHE A 1 416 ? 92.306 105.093 117.473 1.00 150.08 411 PHE A N 1
ATOM 1450 C CA . PHE A 1 416 ? 93.389 105.778 118.162 1.00 150.08 411 PHE A CA 1
ATOM 1451 C C . PHE A 1 416 ? 93.629 107.217 117.710 1.00 150.08 411 PHE A C 1
ATOM 1452 O O . PHE A 1 416 ? 94.110 108.022 118.514 1.00 150.08 411 PHE A O 1
ATOM 1454 N N . ARG A 1 417 ? 93.323 107.576 116.463 1.00 172.60 412 ARG A N 1
ATOM 1455 C CA . ARG A 1 417 ? 93.565 108.942 116.005 1.00 172.60 412 ARG A CA 1
ATOM 1456 C C . ARG A 1 417 ? 92.980 109.140 114.615 1.00 172.60 412 ARG A C 1
ATOM 1457 O O . ARG A 1 417 ? 92.510 108.196 113.977 1.00 172.60 412 ARG A O 1
ATOM 1459 N N . LEU A 1 418 ? 93.018 110.389 114.144 1.00 201.11 413 LEU A N 1
ATOM 1460 C CA . LEU A 1 418 ? 92.524 110.663 112.802 1.00 201.11 413 LEU A CA 1
ATOM 1461 C C . LEU A 1 418 ? 93.380 109.942 111.768 1.00 201.11 413 LEU A C 1
ATOM 1462 O O . LEU A 1 418 ? 92.851 109.324 110.838 1.00 201.11 413 LEU A O 1
ATOM 1464 N N . THR A 1 419 ? 94.709 109.996 111.929 1.00 180.58 414 THR A N 1
ATOM 1465 C CA . THR A 1 419 ? 95.681 109.325 111.048 1.00 180.58 414 THR A CA 1
ATOM 1466 C C . THR A 1 419 ? 95.432 109.609 109.566 1.00 180.58 414 THR A C 1
ATOM 1467 O O . THR A 1 419 ? 95.365 108.695 108.741 1.00 180.58 414 THR A O 1
ATOM 1469 N N . PHE A 1 420 ? 95.304 110.887 109.212 1.00 139.13 415 PHE A N 1
ATOM 1470 C CA . PHE A 1 420 ? 95.032 111.276 107.834 1.00 139.13 415 PHE A CA 1
ATOM 1471 C C . PHE A 1 420 ? 96.131 112.178 107.300 1.00 139.13 415 PHE A C 1
ATOM 1472 O O . PHE A 1 420 ? 96.540 113.130 107.970 1.00 139.13 415 PHE A O 1
ATOM 1474 N N . PHE A 1 421 ? 96.596 111.870 106.094 1.00 165.95 416 PHE A N 1
ATOM 1475 C CA . PHE A 1 421 ? 97.607 112.608 105.354 1.00 165.95 416 PHE A CA 1
ATOM 1476 C C . PHE A 1 421 ? 97.620 112.109 103.916 1.00 165.95 416 PHE A C 1
ATOM 1477 O O . PHE A 1 421 ? 97.656 110.896 103.678 1.00 165.95 416 PHE A O 1
ATOM 1479 N N . PRO A 1 422 ? 97.581 113.017 102.940 1.00 169.29 417 PRO A N 1
ATOM 1480 C CA . PRO A 1 422 ? 97.591 112.565 101.542 1.00 169.29 417 PRO A CA 1
ATOM 1481 C C . PRO A 1 422 ? 98.738 111.635 101.264 1.00 169.29 417 PRO A C 1
ATOM 1482 O O . PRO A 1 422 ? 98.543 110.518 100.765 1.00 169.29 417 PRO A O 1
ATOM 1486 N N . PHE A 1 423 ? 99.944 112.070 101.605 1.00 158.27 418 PHE A N 1
ATOM 1487 C CA . PHE A 1 423 ? 101.096 111.214 101.402 1.00 158.27 418 PHE A CA 1
ATOM 1488 C C . PHE A 1 423 ? 100.939 109.937 102.188 1.00 158.27 418 PHE A C 1
ATOM 1489 O O . PHE A 1 423 ? 101.491 108.908 101.802 1.00 158.27 418 PHE A O 1
ATOM 1491 N N . MET A 1 424 ? 100.198 109.978 103.290 1.00 138.93 419 MET A N 1
ATOM 1492 C CA . MET A 1 424 ? 100.003 108.748 104.027 1.00 138.93 419 MET A CA 1
ATOM 1493 C C . MET A 1 424 ? 99.282 107.759 103.147 1.00 138.93 419 MET A C 1
ATOM 1494 O O . MET A 1 424 ? 99.659 106.590 103.073 1.00 138.93 419 MET A O 1
ATOM 1496 N N . ASN A 1 425 ? 98.264 108.227 102.432 1.00 162.02 420 ASN A N 1
ATOM 1497 C CA . ASN A 1 425 ? 97.545 107.342 101.526 1.00 162.02 420 ASN A CA 1
ATOM 1498 C C . ASN A 1 425 ? 98.447 106.875 100.396 1.00 162.02 420 ASN A C 1
ATOM 1499 O O . ASN A 1 425 ? 98.408 105.703 100.000 1.00 162.02 420 ASN A O 1
ATOM 1501 N N . LEU A 1 426 ? 99.259 107.790 99.856 1.00 146.32 421 LEU A N 1
ATOM 1502 C CA . LEU A 1 426 ? 100.160 107.434 98.762 1.00 146.32 421 LEU A CA 1
ATOM 1503 C C . LEU A 1 426 ? 101.116 106.331 99.188 1.00 146.32 421 LEU A C 1
ATOM 1504 O O . LEU A 1 426 ? 101.233 105.291 98.522 1.00 146.32 421 LEU A O 1
ATOM 1506 N N . LEU A 1 427 ? 101.799 106.545 100.306 1.00 113.19 422 LEU A N 1
ATOM 1507 C CA . LEU A 1 427 ? 102.708 105.541 100.822 1.00 113.19 422 LEU A CA 1
ATOM 1508 C C . LEU A 1 427 ? 101.939 104.286 101.171 1.00 113.19 422 LEU A C 1
ATOM 1509 O O . LEU A 1 427 ? 102.472 103.180 101.085 1.00 113.19 422 LEU A O 1
ATOM 1511 N N . THR A 1 428 ? 100.678 104.441 101.559 1.00 102.73 423 THR A N 1
ATOM 1512 C CA . THR A 1 428 ? 99.874 103.283 101.888 1.00 102.73 423 THR A CA 1
ATOM 1513 C C . THR A 1 428 ? 99.695 102.410 100.668 1.00 102.73 423 THR A C 1
ATOM 1514 O O . THR A 1 428 ? 99.934 101.202 100.712 1.00 102.73 423 THR A O 1
ATOM 1516 N N . CYS A 1 429 ? 99.294 103.009 99.565 1.00 81.34 424 CYS A N 1
ATOM 1517 C CA . CYS A 1 429 ? 99.122 102.230 98.354 1.00 81.34 424 CYS A CA 1
ATOM 1518 C C . CYS A 1 429 ? 100.444 101.631 97.897 1.00 81.34 424 CYS A C 1
ATOM 1519 O O . CYS A 1 429 ? 100.509 100.451 97.536 1.00 81.34 424 CYS A O 1
ATOM 1521 N N . VAL A 1 430 ? 101.512 102.427 97.911 1.00 66.38 425 VAL A N 1
ATOM 1522 C CA . VAL A 1 430 ? 102.806 101.924 97.462 1.00 66.38 425 VAL A CA 1
ATOM 1523 C C . VAL A 1 430 ? 103.271 100.770 98.331 1.00 66.38 425 VAL A C 1
ATOM 1524 O O . VAL A 1 430 ? 103.650 99.701 97.835 1.00 66.38 425 VAL A O 1
ATOM 1526 N N . ILE A 1 431 ? 103.257 100.973 99.637 1.00 69.02 426 ILE A N 1
ATOM 1527 C CA . ILE A 1 431 ? 103.685 99.949 100.563 1.00 69.02 426 ILE A CA 1
ATOM 1528 C C . ILE A 1 431 ? 102.842 98.702 100.395 1.00 69.02 426 ILE A C 1
ATOM 1529 O O . ILE A 1 431 ? 103.357 97.583 100.393 1.00 69.02 426 ILE A O 1
ATOM 1531 N N . ILE A 1 432 ? 101.533 98.868 100.278 1.00 86.03 427 ILE A N 1
ATOM 1532 C CA . ILE A 1 432 ? 100.687 97.703 100.120 1.00 86.03 427 ILE A CA 1
ATOM 1533 C C . ILE A 1 432 ? 101.099 96.947 98.884 1.00 86.03 427 ILE A C 1
ATOM 1534 O O . ILE A 1 432 ? 101.260 95.726 98.906 1.00 86.03 427 ILE A O 1
ATOM 1536 N N . VAL A 1 433 ? 101.287 97.661 97.787 1.00 86.20 428 VAL A N 1
ATOM 1537 C CA . VAL A 1 433 ? 101.660 96.985 96.562 1.00 86.20 428 VAL A CA 1
ATOM 1538 C C . VAL A 1 433 ? 102.918 96.172 96.779 1.00 86.20 428 VAL A C 1
ATOM 1539 O O . VAL A 1 433 ? 102.967 94.979 96.470 1.00 86.20 428 VAL A O 1
ATOM 1541 N N . ALA A 1 434 ? 103.941 96.793 97.343 1.00 76.44 429 ALA A N 1
ATOM 1542 C CA . ALA A 1 434 ? 105.194 96.075 97.523 1.00 76.44 429 ALA A CA 1
ATOM 1543 C C . ALA A 1 434 ? 105.056 94.894 98.471 1.00 76.44 429 ALA A C 1
ATOM 1544 O O . ALA A 1 434 ? 105.489 93.783 98.156 1.00 76.44 429 ALA A O 1
ATOM 1546 N N . ILE A 1 435 ? 104.476 95.117 99.640 1.00 87.32 430 ILE A N 1
ATOM 1547 C CA . ILE A 1 435 ? 104.362 94.041 100.610 1.00 87.32 430 ILE A CA 1
ATOM 1548 C C . ILE A 1 435 ? 103.565 92.888 100.038 1.00 87.32 430 ILE A C 1
ATOM 1549 O O . ILE A 1 435 ? 104.000 91.733 100.090 1.00 87.32 430 ILE A O 1
ATOM 1551 N N . GLY A 1 436 ? 102.389 93.174 99.491 1.00 94.77 431 GLY A N 1
ATOM 1552 C CA . GLY A 1 436 ? 101.593 92.113 98.919 1.00 94.77 431 GLY A CA 1
ATOM 1553 C C . GLY A 1 436 ? 102.359 91.415 97.826 1.00 94.77 431 GLY A C 1
ATOM 1554 O O . GLY A 1 436 ? 102.252 90.203 97.652 1.00 94.77 431 GLY A O 1
ATOM 1555 N N . ALA A 1 437 ? 103.151 92.174 97.084 1.00 89.18 432 ALA A N 1
ATOM 1556 C CA . ALA A 1 437 ? 103.950 91.562 96.053 1.00 89.18 432 ALA A CA 1
ATOM 1557 C C . ALA A 1 437 ? 104.890 90.564 96.674 1.00 89.18 432 ALA A C 1
ATOM 1558 O O . ALA A 1 437 ? 105.051 89.449 96.179 1.00 89.18 432 ALA A O 1
ATOM 1560 N N . ASP A 1 438 ? 105.504 90.955 97.778 1.00 80.97 433 ASP A N 1
ATOM 1561 C CA . ASP A 1 438 ? 106.429 90.071 98.460 1.00 80.97 433 ASP A CA 1
ATOM 1562 C C . ASP A 1 438 ? 105.721 88.822 98.933 1.00 80.97 433 ASP A C 1
ATOM 1563 O O . ASP A 1 438 ? 106.242 87.710 98.810 1.00 80.97 433 ASP A O 1
ATOM 1565 N N . ALA A 1 439 ? 104.529 88.995 99.483 1.00 84.22 434 ALA A N 1
ATOM 1566 C CA . ALA A 1 439 ? 103.771 87.852 99.961 1.00 84.22 434 ALA A CA 1
ATOM 1567 C C . ALA A 1 439 ? 103.455 86.915 98.817 1.00 84.22 434 ALA A C 1
ATOM 1568 O O . ALA A 1 439 ? 103.643 85.700 98.924 1.00 84.22 434 ALA A O 1
ATOM 1570 N N . LEU A 1 440 ? 102.965 87.472 97.715 1.00 85.54 435 LEU A N 1
ATOM 1571 C CA . LEU A 1 440 ? 102.665 86.658 96.558 1.00 85.54 435 LEU A CA 1
ATOM 1572 C C . LEU A 1 440 ? 103.917 85.942 96.110 1.00 85.54 435 LEU A C 1
ATOM 1573 O O . LEU A 1 440 ? 103.872 84.767 95.751 1.00 85.54 435 LEU A O 1
ATOM 1575 N N . VAL A 1 441 ? 105.049 86.638 96.143 1.00 77.84 436 VAL A N 1
ATOM 1576 C CA . VAL A 1 441 ? 106.312 86.029 95.765 1.00 77.84 436 VAL A CA 1
ATOM 1577 C C . VAL A 1 441 ? 106.585 84.847 96.661 1.00 77.84 436 VAL A C 1
ATOM 1578 O O . VAL A 1 441 ? 107.034 83.789 96.214 1.00 77.84 436 VAL A O 1
ATOM 1580 N N . ILE A 1 442 ? 106.307 85.013 97.944 1.00 79.25 437 ILE A N 1
ATOM 1581 C CA . ILE A 1 442 ? 106.523 83.933 98.886 1.00 79.25 437 ILE A CA 1
ATOM 1582 C C . ILE A 1 442 ? 105.640 82.754 98.531 1.00 79.25 437 ILE A C 1
ATOM 1583 O O . ILE A 1 442 ? 106.104 81.611 98.425 1.00 79.25 437 ILE A O 1
ATOM 1585 N N . PHE A 1 443 ? 104.356 83.019 98.340 1.00 96.26 438 PHE A N 1
ATOM 1586 C CA . PHE A 1 443 ? 103.431 81.950 98.013 1.00 96.26 438 PHE A CA 1
ATOM 1587 C C . PHE A 1 443 ? 103.865 81.239 96.747 1.00 96.26 438 PHE A C 1
ATOM 1588 O O . PHE A 1 443 ? 103.812 80.008 96.658 1.00 96.26 438 PHE A O 1
ATOM 1590 N N . ALA A 1 444 ? 104.306 82.001 95.759 1.00 133.88 439 ALA A N 1
ATOM 1591 C CA . ALA A 1 444 ? 104.742 81.397 94.515 1.00 133.88 439 ALA A CA 1
ATOM 1592 C C . ALA A 1 444 ? 105.941 80.511 94.754 1.00 133.88 439 ALA A C 1
ATOM 1593 O O . ALA A 1 444 ? 106.021 79.406 94.215 1.00 133.88 439 ALA A O 1
ATOM 1595 N N . ARG A 1 445 ? 106.890 80.986 95.550 1.00 142.91 440 ARG A N 1
ATOM 1596 C CA . ARG A 1 445 ? 108.055 80.173 95.835 1.00 142.91 440 ARG A CA 1
ATOM 1597 C C . ARG A 1 445 ? 107.616 78.854 96.424 1.00 142.91 440 ARG A C 1
ATOM 1598 O O . ARG A 1 445 ? 108.122 77.788 96.058 1.00 142.91 440 ARG A O 1
ATOM 1600 N N . LEU A 1 446 ? 106.656 78.915 97.331 1.00 160.75 441 LEU A N 1
ATOM 1601 C CA . LEU A 1 446 ? 106.173 77.690 97.938 1.00 160.75 441 LEU A CA 1
ATOM 1602 C C . LEU A 1 446 ? 105.537 76.794 96.899 1.00 160.75 441 LEU A C 1
ATOM 1603 O O . LEU A 1 446 ? 105.749 75.580 96.903 1.00 160.75 441 LEU A O 1
ATOM 1605 N N . TRP A 1 447 ? 104.752 77.373 96.000 1.00 185.82 442 TRP A N 1
ATOM 1606 C CA . TRP A 1 447 ? 104.114 76.559 94.977 1.00 185.82 442 TRP A CA 1
ATOM 1607 C C . TRP A 1 447 ? 105.158 75.884 94.103 1.00 185.82 442 TRP A C 1
ATOM 1608 O O . TRP A 1 447 ? 105.011 74.715 93.728 1.00 185.82 442 TRP A O 1
ATOM 1610 N N . HIS A 1 448 ? 106.224 76.613 93.775 1.00 224.77 443 HIS A N 1
ATOM 1611 C CA . HIS A 1 448 ? 107.291 76.047 92.962 1.00 224.77 443 HIS A CA 1
ATOM 1612 C C . HIS A 1 448 ? 107.958 74.899 93.697 1.00 224.77 443 HIS A C 1
ATOM 1613 O O . HIS A 1 448 ? 108.245 73.855 93.105 1.00 224.77 443 HIS A O 1
ATOM 1615 N N . LEU A 1 449 ? 108.203 75.070 94.996 1.00 225.13 444 LEU A N 1
ATOM 1616 C CA . LEU A 1 449 ? 108.808 73.987 95.760 1.00 225.13 444 LEU A CA 1
ATOM 1617 C C . LEU A 1 449 ? 107.861 72.797 95.836 1.00 225.13 444 LEU A C 1
ATOM 1618 O O . LEU A 1 449 ? 108.303 71.643 95.888 1.00 225.13 444 LEU A O 1
ATOM 1620 N N . ALA A 1 450 ? 106.550 73.065 95.835 1.00 223.81 445 ALA A N 1
ATOM 1621 C CA . ALA A 1 450 ? 105.557 71.996 95.879 1.00 223.81 445 ALA A CA 1
ATOM 1622 C C . ALA A 1 450 ? 105.602 71.161 94.611 1.00 223.81 445 ALA A C 1
ATOM 1623 O O . ALA A 1 450 ? 105.494 69.930 94.660 1.00 223.81 445 ALA A O 1
ATOM 1625 N N . LYS A 1 451 ? 105.762 71.813 93.468 1.00 254.05 446 LYS A N 1
ATOM 1626 C CA . LYS A 1 451 ? 105.827 71.120 92.196 1.00 254.05 446 LYS A CA 1
ATOM 1627 C C . LYS A 1 451 ? 107.004 70.153 92.159 1.00 254.05 446 LYS A C 1
ATOM 1628 O O . LYS A 1 451 ? 107.912 70.234 92.985 1.00 254.05 446 LYS A O 1
ATOM 16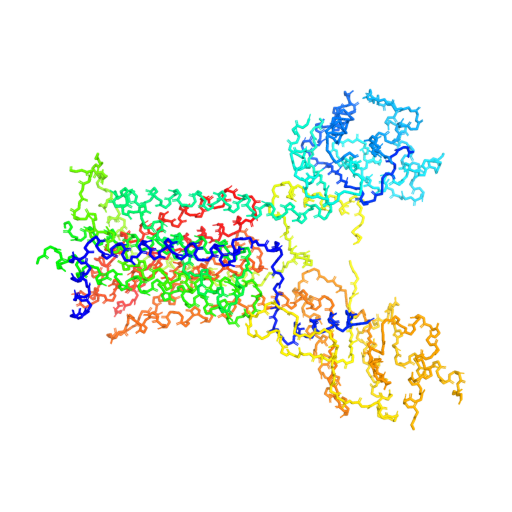30 N N . ARG A 1 458 ? 102.689 64.034 103.431 1.00 234.86 453 ARG A N 1
ATOM 1631 C CA . ARG A 1 458 ? 101.589 64.407 102.548 1.00 234.86 453 ARG A CA 1
ATOM 1632 C C . ARG A 1 458 ? 101.901 65.682 101.790 1.00 234.86 453 ARG A C 1
ATOM 1633 O O . ARG A 1 458 ? 102.727 66.488 102.213 1.00 234.86 453 ARG A O 1
ATOM 1635 N N . PHE A 1 459 ? 101.222 65.858 100.658 1.00 229.47 454 PHE A N 1
ATOM 1636 C CA . PHE A 1 459 ? 101.431 67.055 99.852 1.00 229.47 454 PHE A CA 1
ATOM 1637 C C . PHE A 1 459 ? 100.973 68.305 100.597 1.00 229.47 454 PHE A C 1
ATOM 1638 O O . PHE A 1 459 ? 101.619 69.355 100.521 1.00 229.47 454 PHE A O 1
ATOM 1640 N N . GLU A 1 460 ? 99.859 68.214 101.322 1.00 217.20 455 GLU A N 1
ATOM 1641 C CA . GLU A 1 460 ? 99.391 69.368 102.075 1.00 217.20 455 GLU A CA 1
ATOM 1642 C C . GLU A 1 460 ? 100.337 69.673 103.226 1.00 217.20 455 GLU A C 1
ATOM 1643 O O . GLU A 1 460 ? 100.583 70.839 103.542 1.00 217.20 455 GLU A O 1
ATOM 1645 N N . LYS A 1 461 ? 100.885 68.632 103.862 1.00 216.95 456 LYS A N 1
ATOM 1646 C CA . LYS A 1 461 ? 101.826 68.839 104.960 1.00 216.95 456 LYS A CA 1
ATOM 1647 C C . LYS A 1 461 ? 103.092 69.525 104.465 1.00 216.95 456 LYS A C 1
ATOM 1648 O O . LYS A 1 461 ? 103.594 70.463 105.095 1.00 216.95 456 LYS A O 1
ATOM 1650 N N . VAL A 1 462 ? 103.623 69.071 103.330 1.00 232.16 457 VAL A N 1
ATOM 1651 C CA . VAL A 1 462 ? 104.803 69.719 102.772 1.00 232.16 457 VAL A CA 1
ATOM 1652 C C . VAL A 1 462 ? 104.444 71.143 102.372 1.00 232.16 457 VAL A C 1
ATOM 1653 O O . VAL A 1 462 ? 105.252 72.070 102.502 1.00 232.16 457 VAL A O 1
ATOM 1655 N N . VAL A 1 463 ? 103.216 71.335 101.886 1.00 213.50 458 VAL A N 1
ATOM 1656 C CA . VAL A 1 463 ? 102.758 72.667 101.531 1.00 213.50 458 VAL A CA 1
ATOM 1657 C C . VAL A 1 463 ? 102.805 73.539 102.762 1.00 213.50 458 VAL A C 1
ATOM 1658 O O . VAL A 1 463 ? 103.215 74.699 102.716 1.00 213.50 458 VAL A O 1
ATOM 1660 N N . HIS A 1 464 ? 102.399 72.975 103.888 1.00 185.60 459 HIS A N 1
ATOM 1661 C CA . HIS A 1 464 ? 102.425 73.701 105.143 1.00 185.60 459 HIS A CA 1
ATOM 1662 C C . HIS A 1 464 ? 103.854 74.035 105.541 1.00 185.60 459 HIS A C 1
ATOM 1663 O O . HIS A 1 464 ? 104.139 75.138 106.017 1.00 185.60 459 HIS A O 1
ATOM 1665 N N . ALA A 1 465 ? 104.765 73.086 105.360 1.00 166.16 460 ALA A N 1
ATOM 1666 C CA . ALA A 1 465 ? 106.157 73.347 105.696 1.00 166.16 460 ALA A CA 1
ATOM 1667 C C . ALA A 1 465 ? 106.681 74.502 104.861 1.00 166.16 460 ALA A C 1
ATOM 1668 O O . ALA A 1 465 ? 107.377 75.396 105.365 1.00 166.16 460 ALA A O 1
ATOM 1670 N N . THR A 1 466 ? 106.341 74.495 103.574 1.00 176.74 461 THR A N 1
ATOM 1671 C CA . THR A 1 466 ? 106.735 75.579 102.690 1.00 176.74 461 THR A CA 1
ATOM 1672 C C . THR A 1 466 ? 106.111 76.871 103.171 1.00 176.74 461 THR A C 1
ATOM 1673 O O . THR A 1 466 ? 106.727 77.940 103.110 1.00 176.74 461 THR A O 1
ATOM 1675 N N . PHE A 1 467 ? 104.880 76.777 103.664 1.00 167.15 462 PHE A N 1
ATOM 1676 C CA . PHE A 1 467 ? 104.206 77.941 104.201 1.00 167.15 462 PHE A CA 1
ATOM 1677 C C . PHE A 1 467 ? 104.998 78.493 105.363 1.00 167.15 462 PHE A C 1
ATOM 1678 O O . PHE A 1 467 ? 105.119 79.704 105.523 1.00 167.15 462 PHE A O 1
ATOM 1680 N N . ARG A 1 468 ? 105.556 77.609 106.178 1.00 138.48 463 ARG A N 1
ATOM 1681 C CA . ARG A 1 468 ? 106.355 78.052 107.313 1.00 138.48 463 ARG A CA 1
ATOM 1682 C C . ARG A 1 468 ? 107.616 78.765 106.844 1.00 138.48 463 ARG A C 1
ATOM 1683 O O . ARG A 1 468 ? 107.925 79.887 107.281 1.00 138.48 463 ARG A O 1
ATOM 1685 N N . HIS A 1 469 ? 108.358 78.115 105.950 1.00 125.09 464 HIS A N 1
ATOM 1686 C CA . HIS A 1 469 ? 109.580 78.715 105.433 1.00 125.09 464 HIS A CA 1
ATOM 1687 C C . HIS A 1 469 ? 109.294 80.096 104.872 1.00 125.09 464 HIS A C 1
ATOM 1688 O O . HIS A 1 469 ? 109.999 81.065 105.175 1.00 125.09 464 HIS A O 1
ATOM 1690 N N . ALA A 1 470 ? 108.249 80.206 104.058 1.00 120.76 465 ALA A N 1
ATOM 1691 C CA . ALA A 1 470 ? 107.893 81.497 103.495 1.00 120.76 465 ALA A CA 1
ATOM 1692 C C . ALA A 1 470 ? 107.441 82.448 104.580 1.00 120.76 465 ALA A C 1
ATOM 1693 O O . ALA A 1 470 ? 107.766 83.637 104.536 1.00 120.76 465 ALA A O 1
ATOM 1695 N N . ALA A 1 471 ? 106.698 81.937 105.560 1.00 95.45 466 ALA A N 1
ATOM 1696 C CA . ALA A 1 471 ? 106.229 82.764 106.649 1.00 95.45 466 ALA A CA 1
ATOM 1697 C C . ALA A 1 471 ? 107.390 83.496 107.267 1.00 95.45 466 ALA A C 1
ATOM 1698 O O . ALA A 1 471 ? 107.247 84.638 107.705 1.00 95.45 466 ALA A O 1
ATOM 1700 N N . GLN A 1 472 ? 108.550 82.852 107.296 1.00 86.93 467 GLN A N 1
ATOM 1701 C CA . GLN A 1 472 ? 109.716 83.536 107.834 1.00 86.93 467 GLN A CA 1
ATOM 1702 C C . GLN A 1 472 ? 109.993 84.803 107.039 1.00 86.93 467 GLN A C 1
ATOM 1703 O O . GLN A 1 472 ? 110.190 85.878 107.614 1.00 86.93 467 GLN A O 1
ATOM 1705 N N . ALA A 1 473 ? 109.993 84.697 105.711 1.00 72.68 468 ALA A N 1
ATOM 1706 C CA . ALA A 1 473 ? 110.241 85.869 104.882 1.00 72.68 468 ALA A CA 1
ATOM 1707 C C . ALA A 1 473 ? 109.158 86.904 105.083 1.00 72.68 468 ALA A C 1
ATOM 1708 O O . ALA A 1 473 ? 109.427 88.108 105.127 1.00 72.68 468 ALA A O 1
ATOM 1710 N N . ILE A 1 474 ? 107.922 86.444 105.182 1.00 75.14 469 ILE A N 1
ATOM 1711 C CA . ILE A 1 474 ? 106.824 87.364 105.395 1.00 75.14 469 ILE A CA 1
ATOM 1712 C C . ILE A 1 474 ? 107.078 88.135 106.660 1.00 75.14 469 ILE A C 1
ATOM 1713 O O . ILE A 1 474 ? 106.941 89.360 106.704 1.00 75.14 469 ILE A O 1
ATOM 1715 N N . LEU A 1 475 ? 107.471 87.418 107.702 1.00 83.48 470 LEU A N 1
ATOM 1716 C CA . LEU A 1 475 ? 107.766 88.039 108.977 1.00 83.48 470 LEU A CA 1
ATOM 1717 C C . LEU A 1 475 ? 108.899 89.041 108.835 1.00 83.48 470 LEU A C 1
ATOM 1718 O O . LEU A 1 475 ? 108.858 90.128 109.420 1.00 83.48 470 LEU A O 1
ATOM 1720 N N . VAL A 1 476 ? 109.920 88.693 108.059 1.00 67.29 471 VAL A N 1
ATOM 1721 C CA . VAL A 1 476 ? 111.026 89.618 107.864 1.00 67.29 471 VAL A CA 1
ATOM 1722 C C . VAL A 1 476 ? 110.512 90.901 107.238 1.00 67.29 471 VAL A C 1
ATOM 1723 O O . VAL A 1 476 ? 110.799 92.010 107.708 1.00 67.29 471 VAL A O 1
ATOM 1725 N N . SER A 1 477 ? 109.734 90.760 106.171 1.00 58.06 472 SER A N 1
ATOM 1726 C CA . SER A 1 477 ? 109.175 91.919 105.503 1.00 58.06 472 SER A CA 1
ATOM 1727 C C . SER A 1 477 ? 108.410 92.767 106.489 1.00 58.06 472 SER A C 1
ATOM 1728 O O . SER A 1 477 ? 108.633 93.980 106.594 1.00 58.06 472 SER A O 1
ATOM 1730 N N . SER A 1 478 ? 107.508 92.134 107.224 1.00 78.45 473 SER A N 1
ATOM 1731 C CA . SER A 1 478 ? 106.725 92.859 108.202 1.00 78.45 473 SER A CA 1
ATOM 1732 C C . SER A 1 478 ? 107.633 93.592 109.155 1.00 78.45 473 SER A C 1
ATOM 1733 O O . SER A 1 478 ? 107.357 94.731 109.535 1.00 78.45 473 SER A O 1
ATOM 1735 N N . LEU A 1 479 ? 108.719 92.952 109.558 1.00 83.67 474 LEU A N 1
ATOM 1736 C CA . LEU A 1 479 ? 109.631 93.609 110.470 1.00 83.67 474 LEU A CA 1
ATOM 1737 C C . LEU A 1 479 ? 110.142 94.887 109.847 1.00 83.67 474 LEU A C 1
ATOM 1738 O O . LEU A 1 479 ? 110.172 95.945 110.489 1.00 83.67 474 LEU A O 1
ATOM 1740 N N . THR A 1 480 ? 110.540 94.799 108.588 1.00 68.79 475 THR A N 1
ATOM 1741 C CA . THR A 1 480 ? 111.052 95.974 107.910 1.00 68.79 475 THR A CA 1
ATOM 1742 C C . THR A 1 480 ? 110.029 97.084 107.932 1.00 68.79 475 THR A C 1
ATOM 1743 O O . THR A 1 480 ? 110.330 98.223 108.302 1.00 68.79 475 THR A O 1
ATOM 1745 N N . ALA A 1 481 ? 108.809 96.761 107.547 1.00 74.96 476 ALA A N 1
ATOM 1746 C CA . ALA A 1 481 ? 107.771 97.774 107.500 1.00 74.96 476 ALA A CA 1
ATOM 1747 C C . ALA A 1 481 ? 107.525 98.386 108.869 1.00 74.96 476 ALA A C 1
ATOM 1748 O O . ALA A 1 481 ? 107.422 99.610 109.003 1.00 74.96 476 ALA A O 1
ATOM 1750 N N . SER A 1 482 ? 107.413 97.544 109.896 1.00 114.06 477 SER A N 1
ATOM 1751 C CA . SER A 1 482 ? 107.130 98.041 111.236 1.00 114.06 477 SER A CA 1
ATOM 1752 C C . SER A 1 482 ? 108.219 98.977 111.704 1.00 114.06 477 SER A C 1
ATOM 1753 O O . SER A 1 482 ? 107.939 100.051 112.246 1.00 114.06 477 SER A O 1
ATOM 1755 N N . ALA A 1 483 ? 109.471 98.590 111.502 1.00 119.93 478 ALA A N 1
ATOM 1756 C CA . ALA A 1 483 ? 110.546 99.472 111.913 1.00 119.93 478 ALA A CA 1
ATOM 1757 C C . ALA A 1 483 ? 110.503 100.755 111.103 1.00 119.93 478 ALA A C 1
ATOM 1758 O O . ALA A 1 483 ? 110.826 101.831 111.615 1.00 119.93 478 ALA A O 1
ATOM 1760 N N . ALA A 1 484 ? 110.094 100.662 109.837 1.00 105.11 479 ALA A N 1
ATOM 1761 C CA . ALA A 1 484 ? 109.963 101.867 109.039 1.00 105.11 479 ALA A CA 1
ATOM 1762 C C . ALA A 1 484 ? 108.953 102.779 109.697 1.00 105.11 479 ALA A C 1
ATOM 1763 O O . ALA A 1 484 ? 109.160 103.994 109.817 1.00 105.11 479 ALA A O 1
ATOM 1765 N N . LEU A 1 485 ? 107.855 102.188 110.149 1.00 110.54 480 LEU A N 1
ATOM 1766 C CA . LEU A 1 485 ? 106.848 102.955 110.850 1.00 110.54 480 LEU A CA 1
ATOM 1767 C C . LEU A 1 485 ? 107.468 103.598 112.072 1.00 110.54 480 LEU A C 1
ATOM 1768 O O . LEU A 1 485 ? 107.217 104.768 112.370 1.00 110.54 480 LEU A O 1
ATOM 1770 N N . PHE A 1 486 ? 108.299 102.840 112.781 1.00 137.28 481 PHE A N 1
ATOM 1771 C CA . PHE A 1 486 ? 108.959 103.379 113.962 1.00 137.28 481 PHE A CA 1
ATOM 1772 C C . PHE A 1 486 ? 109.785 104.594 113.587 1.00 137.28 481 PHE A C 1
ATOM 1773 O O . PHE A 1 486 ? 109.809 105.593 114.312 1.00 137.28 481 PHE A O 1
ATOM 1775 N N . SER A 1 487 ? 110.463 104.519 112.451 1.00 147.76 482 SER A N 1
ATOM 1776 C CA . SER A 1 487 ? 111.280 105.633 111.999 1.00 147.76 482 SER A CA 1
ATOM 1777 C C . SER A 1 487 ? 110.426 106.860 111.763 1.00 147.76 482 SER A C 1
ATOM 1778 O O . SER A 1 487 ? 110.756 107.967 112.204 1.00 147.76 482 SER A O 1
ATOM 1780 N N . ASP A 1 488 ? 109.318 106.673 111.062 1.00 141.55 483 ASP A N 1
ATOM 1781 C CA . ASP A 1 488 ? 108.458 107.806 110.763 1.00 141.55 483 ASP A CA 1
ATOM 1782 C C . ASP A 1 488 ? 107.734 108.309 112.005 1.00 141.55 483 ASP A C 1
ATOM 1783 O O . ASP A 1 488 ? 107.240 109.443 112.024 1.00 141.55 483 ASP A O 1
ATOM 1785 N N . ILE A 1 489 ? 107.669 107.497 113.054 1.00 131.34 484 ILE A N 1
ATOM 1786 C CA . ILE A 1 489 ? 107.018 107.949 114.272 1.00 131.34 484 ILE A CA 1
ATOM 1787 C C . ILE A 1 489 ? 108.008 108.582 115.232 1.00 131.34 484 ILE A C 1
ATOM 1788 O O . ILE A 1 489 ? 107.599 109.378 116.090 1.00 131.34 484 ILE A O 1
ATOM 1790 N N . VAL A 1 490 ? 109.297 108.258 115.117 1.00 144.29 485 VAL A N 1
ATOM 1791 C CA . VAL A 1 490 ? 110.291 108.834 116.014 1.00 144.29 485 VAL A CA 1
ATOM 1792 C C . VAL A 1 490 ? 110.334 110.343 115.841 1.00 144.29 485 VAL A C 1
ATOM 1793 O O . VAL A 1 490 ? 110.317 111.098 116.822 1.00 144.29 485 VAL A O 1
ATOM 1795 N N . ASN A 1 491 ? 110.374 110.806 114.595 1.00 131.42 486 ASN A N 1
ATOM 1796 C CA . ASN A 1 491 ? 110.374 112.230 114.303 1.00 131.42 486 ASN A CA 1
ATOM 1797 C C . ASN A 1 491 ? 108.943 112.681 114.130 1.00 131.42 486 ASN A C 1
ATOM 1798 O O . ASN A 1 491 ? 108.322 112.380 113.102 1.00 131.42 486 ASN A O 1
ATOM 1800 N N . PRO A 1 492 ? 108.385 113.366 115.080 1.00 124.77 487 PRO A N 1
ATOM 1801 C CA . PRO A 1 492 ? 106.991 113.764 114.926 1.00 124.77 487 PRO A CA 1
ATOM 1802 C C . PRO A 1 492 ? 106.798 114.826 113.867 1.00 124.77 487 PRO A C 1
ATOM 1803 O O . PRO A 1 492 ? 107.135 115.996 114.056 1.00 124.77 487 PRO A O 1
ATOM 1805 N N . ILE A 1 493 ? 106.244 114.398 112.741 1.00 109.88 488 ILE A N 1
ATOM 1806 C CA . ILE A 1 493 ? 105.893 115.258 111.622 1.00 109.88 488 ILE A CA 1
ATOM 1807 C C . ILE A 1 493 ? 104.467 114.880 111.253 1.00 109.88 488 ILE A C 1
ATOM 1808 O O . ILE A 1 493 ? 104.172 113.694 111.055 1.00 109.88 488 ILE A O 1
ATOM 1810 N N . ILE A 1 494 ? 103.585 115.876 111.190 1.00 135.47 489 ILE A N 1
ATOM 1811 C CA . ILE A 1 494 ? 102.181 115.643 110.881 1.00 135.47 489 ILE A CA 1
ATOM 1812 C C . ILE A 1 494 ? 102.071 114.687 109.707 1.00 135.47 489 ILE A C 1
ATOM 1813 O O . ILE A 1 494 ? 101.160 113.860 109.653 1.00 135.47 489 ILE A O 1
ATOM 1815 N N . ALA A 1 495 ? 102.997 114.776 108.764 1.00 115.30 490 ALA A N 1
ATOM 1816 C CA . ALA A 1 495 ? 102.963 113.882 107.623 1.00 115.30 490 ALA A CA 1
ATOM 1817 C C . ALA A 1 495 ? 103.677 112.572 107.886 1.00 115.30 490 ALA A C 1
ATOM 1818 O O . ALA A 1 495 ? 103.102 111.509 107.656 1.00 115.30 490 ALA A O 1
ATOM 1820 N N . ILE A 1 496 ? 104.917 112.625 108.365 1.00 126.71 491 ILE A N 1
ATOM 1821 C CA . ILE A 1 496 ? 105.668 111.399 108.606 1.00 126.71 491 ILE A CA 1
ATOM 1822 C C . ILE A 1 496 ? 104.938 110.493 109.592 1.00 126.71 491 ILE A C 1
ATOM 1823 O O . ILE A 1 496 ? 104.858 109.273 109.389 1.00 126.71 491 ILE A O 1
ATOM 1825 N N . ARG A 1 497 ? 104.395 111.064 110.667 1.00 133.37 492 ARG A N 1
ATOM 1826 C CA . ARG A 1 497 ? 103.702 110.251 111.662 1.00 133.37 492 ARG A CA 1
ATOM 1827 C C . ARG A 1 497 ? 102.559 109.450 111.049 1.00 133.37 492 ARG A C 1
ATOM 1828 O O . ARG A 1 497 ? 102.401 108.253 111.329 1.00 133.37 492 ARG A O 1
ATOM 1830 N N . CYS A 1 498 ? 101.743 110.091 110.221 1.00 133.84 493 CYS A N 1
ATOM 1831 C CA . CYS A 1 498 ? 100.635 109.371 109.617 1.00 133.84 493 CYS A CA 1
ATOM 1832 C C . CYS A 1 498 ? 101.138 108.250 108.732 1.00 133.84 493 CYS A C 1
ATOM 1833 O O . CYS A 1 498 ? 100.602 107.137 108.765 1.00 133.84 493 CYS A O 1
ATOM 1835 N N . PHE A 1 499 ? 102.156 108.526 107.923 1.00 100.69 494 PHE A N 1
ATOM 1836 C CA . PHE A 1 499 ? 102.685 107.478 107.070 1.00 100.69 494 PHE A CA 1
ATOM 1837 C C . PHE A 1 499 ? 103.102 106.300 107.914 1.00 100.69 494 PHE A C 1
ATOM 1838 O O . PHE A 1 499 ? 102.803 105.152 107.584 1.00 100.69 494 PHE A O 1
ATOM 1840 N N . SER A 1 500 ? 103.775 106.574 109.024 1.00 95.31 495 SER A N 1
ATOM 1841 C CA . SER A 1 500 ? 104.204 105.503 109.911 1.00 95.31 495 SER A CA 1
ATOM 1842 C C . SER A 1 500 ? 103.030 104.672 110.390 1.00 95.31 495 SER A C 1
ATOM 1843 O O . SER A 1 500 ? 103.060 103.440 110.317 1.00 95.31 495 SER A O 1
ATOM 1845 N N . ILE A 1 501 ? 102.006 105.328 110.919 1.00 75.88 496 ILE A N 1
ATOM 1846 C CA . ILE A 1 501 ? 100.878 104.574 111.438 1.00 75.88 496 ILE A CA 1
ATOM 1847 C C . ILE A 1 501 ? 100.266 103.720 110.343 1.00 75.88 496 ILE A C 1
ATOM 1848 O O . ILE A 1 501 ? 100.005 102.526 110.540 1.00 75.88 496 ILE A O 1
ATOM 1850 N N . PHE A 1 502 ? 100.022 104.308 109.177 1.00 64.12 497 PHE A N 1
ATOM 1851 C CA . PHE A 1 502 ? 99.429 103.522 108.108 1.00 64.12 497 PHE A CA 1
ATOM 1852 C C . PHE A 1 502 ? 100.318 102.350 107.774 1.00 64.12 497 PHE A C 1
ATOM 1853 O O . PHE A 1 502 ? 99.839 101.240 107.543 1.00 64.12 497 PHE A O 1
ATOM 1855 N N . ALA A 1 503 ? 101.619 102.570 107.776 1.00 67.42 498 ALA A N 1
ATOM 1856 C CA . ALA A 1 503 ? 102.529 101.492 107.456 1.00 67.42 498 ALA A CA 1
ATOM 1857 C C . ALA A 1 503 ? 102.435 100.371 108.466 1.00 67.42 498 ALA A C 1
ATOM 1858 O O . ALA A 1 503 ? 102.330 99.207 108.093 1.00 67.42 498 ALA A O 1
ATOM 1860 N N . GLY A 1 504 ? 102.496 100.701 109.742 1.00 55.53 499 GLY A N 1
ATOM 1861 C CA . GLY A 1 504 ? 102.478 99.693 110.780 1.00 55.53 499 GLY A CA 1
ATOM 1862 C C . GLY A 1 504 ? 101.225 98.868 110.779 1.00 55.53 499 GLY A C 1
ATOM 1863 O O . GLY A 1 504 ? 101.260 97.632 110.811 1.00 55.53 499 GLY A O 1
ATOM 1864 N N . LEU A 1 505 ? 100.099 99.560 110.743 1.00 47.56 500 LEU A N 1
ATOM 1865 C CA . LEU A 1 505 ? 98.849 98.832 110.716 1.00 47.56 500 LEU A CA 1
ATOM 1866 C C . LEU A 1 505 ? 98.772 97.985 109.457 1.00 47.56 500 LEU A C 1
ATOM 1867 O O . LEU A 1 505 ? 98.435 96.798 109.516 1.00 47.56 500 LEU A O 1
ATOM 1869 N N . THR A 1 506 ? 99.115 98.558 108.308 1.00 42.27 501 THR A N 1
ATOM 1870 C CA . THR A 1 506 ? 99.075 97.783 107.084 1.00 42.27 501 THR A CA 1
ATOM 1871 C C . THR A 1 506 ? 100.046 96.626 107.147 1.00 42.27 501 THR A C 1
ATOM 1872 O O . THR A 1 506 ? 99.827 95.595 106.524 1.00 42.27 501 THR A O 1
ATOM 1874 N N . VAL A 1 507 ? 101.129 96.781 107.894 1.00 46.72 502 VAL A N 1
ATOM 1875 C CA . VAL A 1 507 ? 102.118 95.720 107.983 1.00 46.72 502 VAL A CA 1
ATOM 1876 C C . VAL A 1 507 ? 101.552 94.538 108.744 1.00 46.72 502 VAL A C 1
ATOM 1877 O O . VAL A 1 507 ? 101.588 93.397 108.268 1.00 46.72 502 VAL A O 1
ATOM 1879 N N . LEU A 1 508 ? 101.027 94.783 109.940 1.00 54.08 503 LEU A N 1
ATOM 1880 C CA . LEU A 1 508 ? 100.436 93.671 110.675 1.00 54.08 503 LEU A CA 1
ATOM 1881 C C . LEU A 1 508 ? 99.336 93.065 109.832 1.00 54.08 503 LEU A C 1
ATOM 1882 O O . LEU A 1 508 ? 99.109 91.847 109.837 1.00 54.08 503 LEU A O 1
ATOM 1884 N N . VAL A 1 509 ? 98.667 93.920 109.071 1.00 65.87 504 VAL A N 1
ATOM 1885 C CA . VAL A 1 509 ? 97.630 93.460 108.178 1.00 65.87 504 VAL A CA 1
ATOM 1886 C C . VAL A 1 509 ? 98.241 92.561 107.130 1.00 65.87 504 VAL A C 1
ATOM 1887 O O . VAL A 1 509 ? 97.663 91.548 106.745 1.00 65.87 504 VAL A O 1
ATOM 1889 N N . HIS A 1 510 ? 99.425 92.920 106.658 1.00 53.38 505 HIS A N 1
ATOM 1890 C CA . HIS A 1 510 ? 100.098 92.104 105.669 1.00 53.38 505 HIS A CA 1
ATOM 1891 C C . HIS A 1 510 ? 100.466 90.768 106.275 1.00 53.38 505 HIS A C 1
ATOM 1892 O O . HIS A 1 510 ? 100.553 89.770 105.573 1.00 53.38 505 HIS A O 1
ATOM 1894 N N . LEU A 1 511 ? 100.684 90.734 107.584 1.00 52.25 506 LEU A N 1
ATOM 1895 C CA . LEU A 1 511 ? 100.988 89.462 108.229 1.00 52.25 506 LEU A CA 1
ATOM 1896 C C . LEU A 1 511 ? 99.759 88.571 108.198 1.00 52.25 506 LEU A C 1
ATOM 1897 O O . LEU A 1 511 ? 99.803 87.421 107.733 1.00 52.25 506 LEU A O 1
ATOM 1899 N N . PHE A 1 512 ? 98.637 89.106 108.675 1.00 43.43 507 PHE A N 1
ATOM 1900 C CA . PHE A 1 512 ? 97.402 88.340 108.606 1.00 43.43 507 PHE A CA 1
ATOM 1901 C C . PHE A 1 512 ? 97.157 87.963 107.163 1.00 43.43 507 PHE A C 1
ATOM 1902 O O . PHE A 1 512 ? 96.626 86.894 106.857 1.00 43.43 507 PHE A O 1
ATOM 1904 N N . PHE A 1 513 ? 97.579 88.838 106.264 1.00 47.83 508 PHE A N 1
ATOM 1905 C CA . PHE A 1 513 ? 97.466 88.579 104.851 1.00 47.83 508 PHE A CA 1
ATOM 1906 C C . PHE A 1 513 ? 98.404 87.460 104.465 1.00 47.83 508 PHE A C 1
ATOM 1907 O O . PHE A 1 513 ? 98.118 86.696 103.553 1.00 47.83 508 PHE A O 1
ATOM 1909 N N . ALA A 1 514 ? 99.541 87.356 105.139 1.00 44.66 509 ALA A N 1
ATOM 1910 C CA . ALA A 1 514 ? 100.441 86.268 104.818 1.00 44.66 509 ALA A CA 1
ATOM 1911 C C . ALA A 1 514 ? 99.741 84.976 105.132 1.00 44.66 509 ALA A C 1
ATOM 1912 O O . ALA A 1 514 ? 99.923 83.969 104.440 1.00 44.66 509 ALA A O 1
ATOM 1914 N N . VAL A 1 515 ? 98.912 85.020 106.156 1.00 43.26 510 VAL A N 1
ATOM 1915 C CA . VAL A 1 515 ? 98.120 83.862 106.502 1.00 43.26 510 VAL A CA 1
ATOM 1916 C C . VAL A 1 515 ? 97.061 83.614 105.438 1.00 43.26 510 VAL A C 1
ATOM 1917 O O . VAL A 1 515 ? 97.015 82.547 104.825 1.00 43.26 510 VAL A O 1
ATOM 1919 N N . THR A 1 516 ? 96.221 84.615 105.203 1.00 42.74 511 THR A N 1
ATOM 1920 C CA . THR A 1 516 ? 95.157 84.497 104.217 1.00 42.74 511 THR A CA 1
ATOM 1921 C C . THR A 1 516 ? 95.700 84.096 102.853 1.00 42.74 511 THR A C 1
ATOM 1922 O O . THR A 1 516 ? 95.118 83.255 102.164 1.00 42.74 511 THR A O 1
ATOM 1924 N N . TRP A 1 517 ? 96.806 84.701 102.442 1.00 36.87 512 TRP A N 1
ATOM 1925 C CA . TRP A 1 517 ? 97.418 84.365 101.175 1.00 36.87 512 TRP A CA 1
ATOM 1926 C C . TRP A 1 517 ? 97.699 82.890 101.149 1.00 36.87 512 TRP A C 1
ATOM 1927 O O . TRP A 1 517 ? 97.344 82.191 100.194 1.00 36.87 512 TRP A O 1
ATOM 1929 N N . MET A 1 518 ? 98.309 82.396 102.214 1.00 50.23 513 MET A N 1
ATOM 1930 C CA . MET A 1 518 ? 98.507 80.965 102.296 1.00 50.23 513 MET A CA 1
ATOM 1931 C C . MET A 1 518 ? 97.153 80.303 102.140 1.00 50.23 513 MET A C 1
ATOM 1932 O O . MET A 1 518 ? 97.038 79.369 101.329 1.00 50.23 513 MET A O 1
ATOM 1934 N N . PRO A 1 519 ? 96.099 80.754 102.825 1.00 57.08 514 PRO A N 1
ATOM 1935 C CA . PRO A 1 519 ? 94.787 80.135 102.606 1.00 57.08 514 PRO A CA 1
ATOM 1936 C C . PRO A 1 519 ? 94.349 80.267 101.171 1.00 57.08 514 PRO A C 1
ATOM 1937 O O . PRO A 1 519 ? 93.739 79.346 100.618 1.00 57.08 514 PRO A O 1
ATOM 1939 N N . ALA A 1 520 ? 94.653 81.404 100.551 1.00 54.08 515 ALA A N 1
ATOM 1940 C CA . ALA A 1 520 ? 94.282 81.579 99.159 1.00 54.08 515 ALA A CA 1
ATOM 1941 C C . ALA A 1 520 ? 94.970 80.531 98.309 1.00 54.08 515 ALA A C 1
ATOM 1942 O O . ALA A 1 520 ? 94.349 79.906 97.440 1.00 54.08 515 ALA A O 1
ATOM 1944 N N . CYS A 1 521 ? 96.251 80.310 98.560 1.00 55.24 516 CYS A N 1
ATOM 1945 C CA . CYS A 1 521 ? 96.951 79.295 97.802 1.00 55.24 516 CYS A CA 1
ATOM 1946 C C . CYS A 1 521 ? 96.328 77.937 98.058 1.00 55.24 516 CYS A C 1
ATOM 1947 O O . CYS A 1 521 ? 96.186 77.121 97.141 1.00 55.24 516 CYS A O 1
ATOM 1949 N N . PHE A 1 522 ? 95.947 77.681 99.306 1.00 69.88 517 PHE A N 1
ATOM 1950 C CA . PHE A 1 522 ? 95.341 76.403 99.634 1.00 69.88 517 PHE A CA 1
ATOM 1951 C C . PHE A 1 522 ? 94.077 76.193 98.827 1.00 69.88 517 PHE A C 1
ATOM 1952 O O . PHE A 1 522 ? 93.857 75.116 98.269 1.00 69.88 517 PHE A O 1
ATOM 1954 N N . VAL A 1 523 ? 93.238 77.219 98.750 1.00 81.35 518 VAL A N 1
ATOM 1955 C CA . VAL A 1 523 ? 92.013 77.101 97.974 1.00 81.35 518 VAL A CA 1
ATOM 1956 C C . VAL A 1 523 ? 92.359 76.845 96.523 1.00 81.35 518 VAL A C 1
ATOM 1957 O O . VAL A 1 523 ? 91.735 76.013 95.853 1.00 81.35 518 VAL A O 1
ATOM 1959 N N . VAL A 1 524 ? 93.373 77.546 96.022 1.00 84.58 519 VAL A N 1
ATOM 1960 C CA . VAL A 1 524 ? 93.797 77.334 94.647 1.00 84.58 519 VAL A CA 1
ATOM 1961 C C . VAL A 1 524 ? 94.106 75.868 94.442 1.00 84.58 519 VAL A C 1
ATOM 1962 O O . VAL A 1 524 ? 93.730 75.265 93.433 1.00 84.58 519 VAL A O 1
ATOM 1964 N N . ALA A 1 525 ? 94.789 75.272 95.409 1.00 101.98 520 ALA A N 1
ATOM 1965 C CA . ALA A 1 525 ? 95.098 73.855 95.314 1.00 101.98 520 ALA A CA 1
ATOM 1966 C C . ALA A 1 525 ? 93.820 73.025 95.366 1.00 101.98 520 ALA A C 1
ATOM 1967 O O . ALA A 1 525 ? 93.688 72.017 94.662 1.00 101.98 520 ALA A O 1
ATOM 1969 N N . ASP A 1 526 ? 92.867 73.444 96.196 1.00 91.27 521 ASP A N 1
ATOM 1970 C CA . ASP A 1 526 ? 91.624 72.701 96.343 1.00 91.27 521 ASP A CA 1
ATOM 1971 C C . ASP A 1 526 ? 90.788 72.745 95.083 1.00 91.27 521 ASP A C 1
ATOM 1972 O O . ASP A 1 526 ? 89.940 71.875 94.869 1.00 91.27 521 ASP A O 1
ATOM 1974 N N . LYS A 1 527 ? 90.990 73.742 94.240 1.00 99.01 522 LYS A N 1
ATOM 1975 C CA . LYS A 1 527 ? 90.184 73.832 93.036 1.00 99.01 522 LYS A CA 1
ATOM 1976 C C . LYS A 1 527 ? 90.935 74.536 91.924 1.00 99.01 522 LYS A C 1
ATOM 1977 O O . LYS A 1 527 ? 91.510 75.605 92.137 1.00 99.01 522 LYS A O 1
ATOM 1979 N N . TRP A 1 528 ? 90.909 73.943 90.738 1.00 137.03 523 TRP A N 1
ATOM 1980 C CA . TRP A 1 528 ? 91.537 74.514 89.561 1.00 137.03 523 TRP A CA 1
ATOM 1981 C C . TRP A 1 528 ? 90.445 74.709 88.527 1.00 137.03 523 TRP A C 1
ATOM 1982 O O . TRP A 1 528 ? 89.731 73.761 88.194 1.00 137.03 523 TRP A O 1
ATOM 1984 N N . GLY A 1 529 ? 90.306 75.931 88.037 1.00 195.97 524 GLY A N 1
ATOM 1985 C CA . GLY A 1 529 ? 89.293 76.223 87.048 1.00 195.97 524 GLY A CA 1
ATOM 1986 C C . GLY A 1 529 ? 87.912 76.381 87.648 1.00 195.97 524 GLY A C 1
ATOM 1987 O O . GLY A 1 529 ? 87.695 76.293 88.855 1.00 195.97 524 GLY A O 1
ATOM 1988 N N . SER A 1 530 ? 86.954 76.623 86.757 1.00 214.55 525 SER A N 1
ATOM 1989 C CA . SER A 1 530 ? 85.575 76.809 87.188 1.00 214.55 525 SER A CA 1
ATOM 1990 C C . SER A 1 530 ? 85.024 75.556 87.849 1.00 214.55 525 SER A C 1
ATOM 1991 O O . SER A 1 530 ? 84.374 75.634 88.896 1.00 214.55 525 SER A O 1
ATOM 1993 N N . SER A 1 531 ? 85.267 74.396 87.249 1.00 201.25 526 SER A N 1
ATOM 1994 C CA . SER A 1 531 ? 84.773 73.133 87.787 1.00 201.25 526 SER A CA 1
ATOM 1995 C C . SER A 1 531 ? 85.555 71.951 87.226 1.00 201.25 526 SER A C 1
ATOM 1996 O O . SER A 1 531 ? 86.050 72.000 86.101 1.00 201.25 526 SER A O 1
ATOM 1998 N N . ARG A 1 555 ? 92.809 78.000 80.185 1.00 251.91 561 ARG A N 1
ATOM 1999 C CA . ARG A 1 555 ? 93.972 77.487 80.896 1.00 251.91 561 ARG A CA 1
ATOM 2000 C C . ARG A 1 555 ? 95.243 77.964 80.230 1.00 251.91 561 ARG A C 1
ATOM 2001 O O . ARG A 1 555 ? 95.381 77.882 79.015 1.00 251.91 561 ARG A O 1
ATOM 2003 N N . GLN A 1 556 ? 96.175 78.464 81.033 1.00 246.90 562 GLN A N 1
ATOM 2004 C CA . GLN A 1 556 ? 97.448 78.967 80.541 1.00 246.90 562 GLN A CA 1
ATOM 2005 C C . GLN A 1 556 ? 98.576 78.108 81.081 1.00 246.90 562 GLN A C 1
ATOM 2006 O O . GLN A 1 556 ? 98.708 77.947 82.297 1.00 246.90 562 GLN A O 1
ATOM 2008 N N . TYR A 1 557 ? 99.392 77.561 80.180 1.00 230.03 563 TYR A N 1
ATOM 2009 C CA . TYR A 1 557 ? 100.512 76.746 80.630 1.00 230.03 563 TYR A CA 1
ATOM 2010 C C . TYR A 1 557 ? 101.466 77.580 81.467 1.00 230.03 563 TYR A C 1
ATOM 2011 O O . TYR A 1 557 ? 102.093 77.072 82.402 1.00 230.03 563 TYR A O 1
ATOM 2013 N N . CYS A 1 558 ? 101.576 78.869 81.147 1.00 237.91 564 CYS A N 1
ATOM 2014 C CA . CYS A 1 558 ? 102.441 79.794 81.870 1.00 237.91 564 CYS A CA 1
ATOM 2015 C C . CYS A 1 558 ? 103.852 79.237 82.010 1.00 237.91 564 CYS A C 1
ATOM 2016 O O . CYS A 1 558 ? 104.356 79.054 83.116 1.00 237.91 564 CYS A O 1
ATOM 2018 N N . ASP A 1 559 ? 104.500 78.960 80.888 1.00 221.66 565 ASP A N 1
ATOM 2019 C CA . ASP A 1 559 ? 105.848 78.418 80.909 1.00 221.66 565 ASP A CA 1
ATOM 2020 C C . ASP A 1 559 ? 106.688 79.057 79.814 1.00 221.66 565 ASP A C 1
ATOM 2021 O O . ASP A 1 559 ? 106.240 79.183 78.669 1.00 221.66 565 ASP A O 1
ATOM 2023 N N . TYR A 1 560 ? 107.905 79.456 80.178 1.00 236.61 566 TYR A N 1
ATOM 2024 C CA . TYR A 1 560 ? 108.867 80.066 79.272 1.00 236.61 566 TYR A CA 1
ATOM 2025 C C . TYR A 1 560 ? 110.087 79.161 79.220 1.00 236.61 566 TYR A C 1
ATOM 2026 O O . TYR A 1 560 ? 110.625 78.782 80.265 1.00 236.61 566 TYR A O 1
ATOM 2028 N N . PHE A 1 561 ? 110.513 78.809 78.010 1.00 256.19 567 PHE A N 1
ATOM 2029 C CA . PHE A 1 561 ? 111.649 77.913 77.849 1.00 256.19 567 PHE A CA 1
ATOM 2030 C C . PHE A 1 561 ? 112.943 78.538 78.351 1.00 256.19 567 PHE A C 1
ATOM 2031 O O . PHE A 1 561 ? 113.294 79.665 77.994 1.00 256.19 567 PHE A O 1
ATOM 2033 N N . ARG A 1 562 ? 113.654 77.781 79.186 1.00 239.76 568 ARG A N 1
ATOM 2034 C CA . ARG A 1 562 ? 114.944 78.158 79.753 1.00 239.76 568 ARG A CA 1
ATOM 2035 C C . ARG A 1 562 ? 114.994 79.513 80.444 1.00 239.76 568 ARG A C 1
ATOM 2036 O O . ARG A 1 562 ? 116.083 80.060 80.622 1.00 239.76 568 ARG A O 1
ATOM 2038 N N . ILE A 1 563 ? 113.855 80.071 80.835 1.00 201.49 569 ILE A N 1
ATOM 2039 C CA . ILE A 1 563 ? 113.829 81.355 81.530 1.00 201.49 569 ILE A CA 1
ATOM 2040 C C . ILE A 1 563 ? 114.355 81.202 82.940 1.00 201.49 569 ILE A C 1
ATOM 2041 O O . ILE A 1 563 ? 115.249 81.934 83.368 1.00 201.49 569 ILE A O 1
ATOM 2043 N N . PHE A 1 564 ? 113.816 80.228 83.667 1.00 181.82 570 PHE A N 1
ATOM 2044 C CA . PHE A 1 564 ? 114.320 79.966 85.000 1.00 181.82 570 PHE A CA 1
ATOM 2045 C C . PHE A 1 564 ? 115.776 79.566 84.903 1.00 181.82 570 PHE A C 1
ATOM 2046 O O . PHE A 1 564 ? 116.611 79.998 85.702 1.00 181.82 570 PHE A O 1
ATOM 2048 N N . PHE A 1 565 ? 116.095 78.752 83.901 1.00 180.92 571 PHE A N 1
ATOM 2049 C CA . PHE A 1 565 ? 117.471 78.338 83.689 1.00 180.92 571 PHE A CA 1
ATOM 2050 C C . PHE A 1 565 ? 118.327 79.527 83.305 1.00 180.92 571 PHE A C 1
ATOM 2051 O O . PHE A 1 565 ? 119.492 79.604 83.697 1.00 180.92 571 PHE A O 1
ATOM 2053 N N . GLU A 1 566 ? 117.771 80.458 82.526 1.00 173.72 572 GLU A N 1
ATOM 2054 C CA . GLU A 1 566 ? 118.541 81.641 82.165 1.00 173.72 572 GLU A CA 1
ATOM 2055 C C . GLU A 1 566 ? 118.893 82.427 83.417 1.00 173.72 572 GLU A C 1
ATOM 2056 O O . GLU A 1 566 ? 120.037 82.867 83.587 1.00 173.72 572 GLU A O 1
ATOM 2058 N N . LYS A 1 567 ? 117.921 82.597 84.315 1.00 171.00 573 LYS A N 1
ATOM 2059 C CA . LYS A 1 567 ? 118.201 83.297 85.557 1.00 171.00 573 LYS A CA 1
ATOM 2060 C C . LYS A 1 567 ? 119.218 82.518 86.372 1.00 171.00 573 LYS A C 1
ATOM 2061 O O . LYS A 1 567 ? 120.142 83.099 86.952 1.00 171.00 573 LYS A O 1
ATOM 2063 N N . LEU A 1 568 ? 119.067 81.192 86.409 1.00 155.48 574 LEU A N 1
ATOM 2064 C CA . LEU A 1 568 ? 120.013 80.351 87.127 1.00 155.48 574 LEU A CA 1
ATOM 2065 C C . LEU A 1 568 ? 121.414 80.595 86.603 1.00 155.48 574 LEU A C 1
ATOM 2066 O O . LEU A 1 568 ? 122.352 80.837 87.372 1.00 155.48 574 LEU A O 1
ATOM 2068 N N . LEU A 1 569 ? 121.561 80.556 85.290 1.00 167.90 575 LEU A N 1
ATOM 2069 C CA . LEU A 1 569 ? 122.843 80.859 84.689 1.00 167.90 575 LEU A CA 1
ATOM 2070 C C . LEU A 1 569 ? 123.267 82.252 85.097 1.00 167.90 575 LEU A C 1
ATOM 2071 O O . LEU A 1 569 ? 124.446 82.432 85.439 1.00 167.90 575 LEU A O 1
ATOM 2073 N N . PRO A 1 570 ? 122.387 83.258 85.098 1.00 175.42 576 PRO A N 1
ATOM 2074 C CA . PRO A 1 570 ? 122.820 84.588 85.546 1.00 175.42 576 PRO A CA 1
ATOM 2075 C C . PRO A 1 570 ? 123.336 84.546 86.964 1.00 175.42 576 PRO A C 1
ATOM 2076 O O . PRO A 1 570 ? 124.359 85.166 87.291 1.00 175.42 576 PRO A O 1
ATOM 2078 N N . CYS A 1 571 ? 122.656 83.793 87.817 1.00 147.15 577 CYS A N 1
ATOM 2079 C CA . CYS A 1 571 ? 123.129 83.660 89.179 1.00 147.15 577 CYS A CA 1
ATOM 2080 C C . CYS A 1 571 ? 124.494 83.000 89.179 1.00 147.15 577 CYS A C 1
ATOM 2081 O O . CYS A 1 571 ? 125.382 83.382 89.944 1.00 147.15 577 CYS A O 1
ATOM 2083 N N . LEU A 1 572 ? 124.680 82.015 88.306 1.00 158.74 578 LEU A N 1
ATOM 2084 C CA . LEU A 1 572 ? 125.955 81.320 88.232 1.00 158.74 578 LEU A CA 1
ATOM 2085 C C . LEU A 1 572 ? 127.080 82.255 87.816 1.00 158.74 578 LEU A C 1
ATOM 2086 O O . LEU A 1 572 ? 128.167 82.209 88.392 1.00 158.74 578 LEU A O 1
ATOM 2088 N N . VAL A 1 573 ? 126.845 83.096 86.809 1.00 156.93 579 VAL A N 1
ATOM 2089 C CA . VAL A 1 573 ? 127.882 84.019 86.358 1.00 156.93 579 VAL A CA 1
ATOM 2090 C C . VAL A 1 573 ? 128.206 85.008 87.460 1.00 156.93 579 VAL A C 1
ATOM 2091 O O . VAL A 1 573 ? 129.380 85.274 87.761 1.00 156.93 579 VAL A O 1
ATOM 2093 N N . ILE A 1 574 ? 127.172 85.557 88.094 1.00 153.45 580 ILE A N 1
ATOM 2094 C CA . ILE A 1 574 ? 127.423 86.477 89.189 1.00 153.45 580 ILE A CA 1
ATOM 2095 C C . ILE A 1 574 ? 128.259 85.777 90.244 1.00 153.45 580 ILE A C 1
ATOM 2096 O O . ILE A 1 574 ? 129.201 86.351 90.803 1.00 153.45 580 ILE A O 1
ATOM 2098 N N . ARG A 1 575 ? 127.921 84.525 90.537 1.00 155.73 581 ARG A N 1
ATOM 2099 C CA . ARG A 1 575 ? 128.629 83.788 91.586 1.00 155.73 581 ARG A CA 1
ATOM 2100 C C . ARG A 1 575 ? 130.057 83.429 91.205 1.00 155.73 581 ARG A C 1
ATOM 2101 O O . ARG A 1 575 ? 130.940 83.415 92.061 1.00 155.73 581 ARG A O 1
ATOM 2103 N N . LEU A 1 576 ? 130.291 83.131 89.932 1.00 164.34 582 LEU A N 1
ATOM 2104 C CA . LEU A 1 576 ? 131.623 82.721 89.511 1.00 164.34 582 LEU A CA 1
ATOM 2105 C C . LEU A 1 576 ? 132.605 83.848 89.754 1.00 164.34 582 LEU A C 1
ATOM 2106 O O . LEU A 1 576 ? 133.703 83.617 90.261 1.00 164.34 582 LEU A O 1
ATOM 2108 N N . LYS A 1 577 ? 132.223 85.071 89.405 1.00 155.70 583 LYS A N 1
ATOM 2109 C CA . LYS A 1 577 ? 133.078 86.213 89.700 1.00 155.70 583 LYS A CA 1
ATOM 2110 C C . LYS A 1 577 ? 132.721 86.789 91.061 1.00 155.70 583 LYS A C 1
ATOM 2111 O O . LYS A 1 577 ? 132.329 87.948 91.158 1.00 155.70 583 LYS A O 1
ATOM 2113 N N . TRP A 1 578 ? 132.852 85.989 92.114 1.00 163.41 584 TRP A N 1
ATOM 2114 C CA . TRP A 1 578 ? 132.484 86.458 93.443 1.00 163.41 584 TRP A CA 1
ATOM 2115 C C . TRP A 1 578 ? 133.370 87.608 93.884 1.00 163.41 584 TRP A C 1
ATOM 2116 O O . TRP A 1 578 ? 132.879 88.604 94.405 1.00 163.41 584 TRP A O 1
ATOM 2118 N N . MET A 1 579 ? 134.674 87.478 93.662 1.00 181.61 585 MET A N 1
ATOM 2119 C CA . MET A 1 579 ? 135.609 88.537 94.031 1.00 181.61 585 MET A CA 1
ATOM 2120 C C . MET A 1 579 ? 135.383 89.809 93.231 1.00 181.61 585 MET A C 1
ATOM 2121 O O . MET A 1 579 ? 135.439 90.909 93.778 1.00 181.61 585 MET A O 1
ATOM 2123 N N . TRP A 1 580 ? 135.127 89.662 91.936 1.00 204.89 586 TRP A N 1
ATOM 2124 C CA . TRP A 1 580 ? 134.953 90.829 91.080 1.00 204.89 586 TRP A CA 1
ATOM 2125 C C . TRP A 1 580 ? 133.681 91.586 91.421 1.00 204.89 586 TRP A C 1
ATOM 2126 O O . TRP A 1 580 ? 133.692 92.813 91.510 1.00 204.89 586 TRP A O 1
ATOM 2128 N N . MET A 1 581 ? 132.585 90.860 91.611 1.00 196.43 587 MET A N 1
ATOM 2129 C CA . MET A 1 581 ? 131.321 91.508 91.912 1.00 196.43 587 MET A CA 1
ATOM 2130 C C . MET A 1 581 ? 131.383 92.160 93.280 1.00 196.43 587 MET A C 1
ATOM 2131 O O . MET A 1 581 ? 130.827 93.243 93.492 1.00 196.43 587 MET A O 1
ATOM 2133 N N . ALA A 1 582 ? 132.072 91.515 94.217 1.00 213.60 588 ALA A N 1
ATOM 2134 C CA . ALA A 1 582 ? 132.202 92.083 95.548 1.00 213.60 588 ALA A CA 1
ATOM 2135 C C . ALA A 1 582 ? 132.898 93.428 95.481 1.00 213.60 588 ALA A C 1
ATOM 2136 O O . ALA A 1 582 ? 132.479 94.396 96.129 1.00 213.60 588 ALA A O 1
ATOM 2138 N N . SER A 1 583 ? 133.964 93.502 94.696 1.00 206.68 589 SER A N 1
ATOM 2139 C CA . SER A 1 583 ? 134.688 94.750 94.555 1.00 206.68 589 SER A CA 1
ATOM 2140 C C . SER A 1 583 ? 133.786 95.810 93.965 1.00 206.68 589 SER A C 1
ATOM 2141 O O . SER A 1 583 ? 133.794 96.962 94.409 1.00 206.68 589 SER A O 1
ATOM 2143 N N . PHE A 1 584 ? 132.996 95.430 92.962 1.00 217.17 590 PHE A N 1
ATOM 2144 C CA . PHE A 1 584 ? 132.101 96.391 92.328 1.00 217.17 590 PHE A CA 1
ATOM 2145 C C . PHE A 1 584 ? 131.111 96.954 93.333 1.00 217.17 590 PHE A C 1
ATOM 2146 O O . PHE A 1 584 ? 130.856 98.163 93.364 1.00 217.17 590 PHE A O 1
ATOM 2148 N N . VAL A 1 585 ? 130.550 96.089 94.170 1.00 191.61 591 VAL A N 1
ATOM 2149 C CA . VAL A 1 585 ? 129.583 96.550 95.160 1.00 191.61 591 VAL A CA 1
ATOM 2150 C C . VAL A 1 585 ? 130.249 97.465 96.174 1.00 191.61 591 VAL A C 1
ATOM 2151 O O . VAL A 1 585 ? 129.707 98.513 96.539 1.00 191.61 591 VAL A O 1
ATOM 2153 N N . LEU A 1 586 ? 131.426 97.079 96.656 1.00 188.08 592 LEU A N 1
ATOM 2154 C CA . LEU A 1 586 ? 132.103 97.921 97.629 1.00 188.08 592 LEU A CA 1
ATOM 2155 C C . LEU A 1 586 ? 132.390 99.285 97.033 1.00 188.08 592 LEU A C 1
ATOM 2156 O O . LEU A 1 586 ? 132.224 100.311 97.701 1.00 188.08 592 LEU A O 1
ATOM 2158 N N . LEU A 1 587 ? 132.815 99.314 95.771 1.00 192.12 593 LEU A N 1
ATOM 2159 C CA . LEU A 1 587 ? 133.087 100.586 95.113 1.00 192.12 593 LEU A CA 1
ATOM 2160 C C . LEU A 1 587 ? 131.813 101.404 95.005 1.00 192.12 593 LEU A C 1
ATOM 2161 O O . LEU A 1 587 ? 131.832 102.627 95.182 1.00 192.12 593 LEU A O 1
ATOM 2163 N N . THR A 1 588 ? 130.692 100.743 94.712 1.00 183.73 594 THR A N 1
ATOM 2164 C CA . THR A 1 588 ? 129.433 101.465 94.635 1.00 183.73 594 THR A CA 1
ATOM 2165 C C . THR A 1 588 ? 129.109 102.069 95.985 1.00 183.73 594 THR A C 1
ATOM 2166 O O . THR A 1 588 ? 128.599 103.189 96.074 1.00 183.73 594 THR A O 1
ATOM 2168 N N . VAL A 1 589 ? 129.418 101.335 97.050 1.00 177.53 595 VAL A N 1
ATOM 2169 C CA . VAL A 1 589 ? 129.175 101.831 98.398 1.00 177.53 595 VAL A CA 1
ATOM 2170 C C . VAL A 1 589 ? 130.033 103.060 98.663 1.00 177.53 595 VAL A C 1
ATOM 2171 O O . VAL A 1 589 ? 129.571 104.062 99.232 1.00 177.53 595 VAL A O 1
ATOM 2173 N N . GLY A 1 590 ? 131.300 102.998 98.262 1.00 205.78 596 GLY A N 1
ATOM 2174 C CA . GLY A 1 590 ? 132.172 104.140 98.451 1.00 205.78 596 GLY A CA 1
ATOM 2175 C C . GLY A 1 590 ? 131.649 105.341 97.696 1.00 205.78 596 GLY A C 1
ATOM 2176 O O . GLY A 1 590 ? 131.651 106.464 98.204 1.00 205.78 596 GLY A O 1
ATOM 2177 N N . ALA A 1 591 ? 131.168 105.109 96.477 1.00 201.11 597 ALA A N 1
ATOM 2178 C CA . ALA A 1 591 ? 130.608 106.190 95.680 1.00 201.11 597 ALA A CA 1
ATOM 2179 C C . ALA A 1 591 ? 129.377 106.766 96.356 1.00 201.11 597 ALA A C 1
ATOM 2180 O O . ALA A 1 591 ? 129.146 107.977 96.327 1.00 201.11 597 ALA A O 1
ATOM 2182 N N . CYS A 1 592 ? 128.571 105.907 96.966 1.00 160.20 598 CYS A N 1
ATOM 2183 C CA . CYS A 1 592 ? 127.380 106.378 97.652 1.00 160.20 598 CYS A CA 1
ATOM 2184 C C . CYS A 1 592 ? 127.749 107.314 98.786 1.00 160.20 598 CYS A C 1
ATOM 2185 O O . CYS A 1 592 ? 127.233 108.434 98.886 1.00 160.20 598 CYS A O 1
ATOM 2187 N N . VAL A 1 593 ? 128.642 106.863 99.658 1.00 188.03 599 VAL A N 1
ATOM 2188 C CA . VAL A 1 593 ? 129.044 107.714 100.768 1.00 188.03 599 VAL A CA 1
ATOM 2189 C C . VAL A 1 593 ? 129.621 109.015 100.233 1.00 188.03 599 VAL A C 1
ATOM 2190 O O . VAL A 1 593 ? 129.369 110.100 100.775 1.00 188.03 599 VAL A O 1
ATOM 2192 N N . VAL A 1 594 ? 130.390 108.929 99.147 1.00 204.00 600 VAL A N 1
ATOM 2193 C CA . VAL A 1 594 ? 130.974 110.126 98.560 1.00 204.00 600 VAL A CA 1
ATOM 2194 C C . VAL A 1 594 ? 129.874 111.082 98.135 1.00 204.00 600 VAL A C 1
ATOM 2195 O O . VAL A 1 594 ? 129.936 112.290 98.392 1.00 204.00 600 VAL A O 1
ATOM 2197 N N . VAL A 1 595 ? 128.846 110.549 97.484 1.00 183.69 601 VAL A N 1
ATOM 2198 C CA . VAL A 1 595 ? 127.736 111.382 97.051 1.00 183.69 601 VAL A CA 1
ATOM 2199 C C . VAL A 1 595 ? 127.141 112.089 98.251 1.00 183.69 601 VAL A C 1
ATOM 2200 O O . VAL A 1 595 ? 126.867 113.293 98.213 1.00 183.69 601 VAL A O 1
ATOM 2202 N N . PHE A 1 596 ? 126.960 111.344 99.346 1.00 196.01 602 PHE A N 1
ATOM 2203 C CA . PHE A 1 596 ? 126.445 111.944 100.574 1.00 196.01 602 PHE A CA 1
ATOM 2204 C C . PHE A 1 596 ? 127.341 113.092 100.990 1.00 196.01 602 PHE A C 1
ATOM 2205 O O . PHE A 1 596 ? 126.870 114.126 101.476 1.00 196.01 602 PHE A O 1
ATOM 2207 N N . VAL A 1 597 ? 128.644 112.925 100.787 1.00 197.67 603 VAL A N 1
ATOM 2208 C CA . VAL A 1 597 ? 129.585 113.985 101.103 1.00 197.67 603 VAL A CA 1
ATOM 2209 C C . VAL A 1 597 ? 129.583 115.028 99.996 1.00 197.67 603 VAL A C 1
ATOM 2210 O O . VAL A 1 597 ? 129.310 116.208 100.232 1.00 197.67 603 VAL A O 1
ATOM 2212 N N . PHE A 1 598 ? 129.872 114.612 98.767 1.00 200.78 604 PHE A N 1
ATOM 2213 C CA . PHE A 1 598 ? 129.905 115.524 97.632 1.00 200.78 604 PHE A CA 1
ATOM 2214 C C . PHE A 1 598 ? 128.939 115.001 96.581 1.00 200.78 604 PHE A C 1
ATOM 2215 O O . PHE A 1 598 ? 129.046 113.829 96.181 1.00 200.78 604 PHE A O 1
ATOM 2217 N N . PRO A 1 599 ? 127.991 115.809 96.101 1.00 201.80 605 PRO A N 1
ATOM 2218 C CA . PRO A 1 599 ? 127.762 117.209 96.455 1.00 201.80 605 PRO A CA 1
ATOM 2219 C C . PRO A 1 599 ? 127.371 117.450 97.905 1.00 201.80 605 PRO A C 1
ATOM 2220 O O . PRO A 1 599 ? 127.810 118.453 98.444 1.00 201.80 605 PRO A O 1
ATOM 2224 N N . GLY A 1 600 ? 126.590 116.571 98.527 1.00 231.96 606 GLY A N 1
ATOM 2225 C CA . GLY A 1 600 ? 126.208 116.793 99.914 1.00 231.96 606 GLY A CA 1
ATOM 2226 C C . GLY A 1 600 ? 124.835 116.276 100.300 1.00 231.96 606 GLY A C 1
ATOM 2227 O O . GLY A 1 600 ? 123.859 116.477 99.573 1.00 231.96 606 GLY A O 1
ATOM 2228 N N . LEU A 1 601 ? 124.748 115.618 101.457 1.00 230.96 607 LEU A N 1
ATOM 2229 C CA . LEU A 1 601 ? 123.486 115.031 101.903 1.00 230.96 607 LEU A CA 1
ATOM 2230 C C . LEU A 1 601 ? 122.391 116.068 102.126 1.00 230.96 607 LEU A C 1
ATOM 2231 O O . LEU A 1 601 ? 121.229 115.837 101.775 1.00 230.96 607 LEU A O 1
ATOM 2233 N N . GLN A 1 602 ? 122.727 117.197 102.726 1.00 195.34 608 GLN A N 1
ATOM 2234 C CA . GLN A 1 602 ? 121.725 118.210 103.021 1.00 195.34 608 GLN A CA 1
ATOM 2235 C C . GLN A 1 602 ? 121.326 119.014 101.789 1.00 195.34 608 GLN A C 1
ATOM 2236 O O . GLN A 1 602 ? 122.176 119.426 100.992 1.00 195.34 608 GLN A O 1
ATOM 2238 N N . LEU A 1 603 ? 120.024 119.244 101.652 1.00 157.02 609 LEU A N 1
ATOM 2239 C CA . LEU A 1 603 ? 119.441 120.030 100.579 1.00 157.02 609 LEU A CA 1
ATOM 2240 C C . LEU A 1 603 ? 118.395 120.920 101.222 1.00 157.02 609 LEU A C 1
ATOM 2241 O O . LEU A 1 603 ? 117.965 120.665 102.345 1.00 157.02 609 LEU A O 1
ATOM 2243 N N . ALA A 1 604 ? 117.993 121.968 100.521 1.00 203.74 610 ALA A N 1
ATOM 2244 C CA . ALA A 1 604 ? 117.025 122.908 101.062 1.00 203.74 610 ALA A CA 1
ATOM 2245 C C . ALA A 1 604 ? 115.929 123.220 100.057 1.00 203.74 610 ALA A C 1
ATOM 2246 O O . ALA A 1 604 ? 116.128 123.099 98.844 1.00 203.74 610 ALA A O 1
ATOM 2248 N N . SER A 1 605 ? 114.773 123.630 100.574 1.00 239.66 611 SER A N 1
ATOM 2249 C CA . SER A 1 605 ? 113.653 123.992 99.719 1.00 239.66 611 SER A CA 1
ATOM 2250 C C . SER A 1 605 ? 113.791 125.445 99.292 1.00 239.66 611 SER A C 1
ATOM 2251 O O . SER A 1 605 ? 114.363 126.277 100.000 1.00 239.66 611 SER A O 1
ATOM 2253 N N . GLY A 1 606 ? 113.264 125.744 98.117 1.00 263.50 612 GLY A N 1
ATOM 2254 C CA . GLY A 1 606 ? 113.361 127.069 97.559 1.00 263.50 612 GLY A CA 1
ATOM 2255 C C . GLY A 1 606 ? 112.278 128.047 97.914 1.00 263.50 612 GLY A C 1
ATOM 2256 O O . GLY A 1 606 ? 112.238 129.131 97.326 1.00 263.50 612 GLY A O 1
ATOM 2257 N N . ARG A 1 607 ? 111.397 127.723 98.851 1.00 282.94 613 ARG A N 1
ATOM 2258 C CA . ARG A 1 607 ? 110.336 128.650 99.207 1.00 282.94 613 ARG A CA 1
ATOM 2259 C C . ARG A 1 607 ? 109.743 128.263 100.552 1.00 282.94 613 ARG A C 1
ATOM 2260 O O . ARG A 1 607 ? 110.162 127.289 101.182 1.00 282.94 613 ARG A O 1
ATOM 2262 N N . THR A 1 608 ? 108.745 129.040 100.979 1.00 283.72 614 THR A N 1
ATOM 2263 C CA . THR A 1 608 ? 108.115 128.799 102.272 1.00 283.72 614 THR A CA 1
ATOM 2264 C C . THR A 1 608 ? 107.288 127.522 102.275 1.00 283.72 614 THR A C 1
ATOM 2265 O O . THR A 1 608 ? 107.536 126.613 103.075 1.00 283.72 614 THR A O 1
ATOM 2267 N N . PHE A 1 609 ? 106.288 127.440 101.398 1.00 247.38 615 PHE A N 1
ATOM 2268 C CA . PHE A 1 609 ? 105.429 126.261 101.366 1.00 247.38 615 PHE A CA 1
ATOM 2269 C C . PHE A 1 609 ? 106.195 125.022 100.936 1.00 247.38 615 PHE A C 1
ATOM 2270 O O . PHE A 1 609 ? 106.129 123.980 101.597 1.00 247.38 615 PHE A O 1
ATOM 2272 N N . SER A 1 610 ? 106.916 125.113 99.828 1.00 249.97 616 SER A N 1
ATOM 2273 C CA . SER A 1 610 ? 107.686 123.994 99.317 1.00 249.97 616 SER A CA 1
ATOM 2274 C C . SER A 1 610 ? 108.461 124.481 98.108 1.00 249.97 616 SER A C 1
ATOM 2275 O O . SER A 1 610 ? 108.044 125.425 97.434 1.00 249.97 616 SER A O 1
ATOM 2277 N N . LEU A 1 611 ? 109.590 123.820 97.833 1.00 239.57 617 LEU A N 1
ATOM 2278 C CA . LEU A 1 611 ? 110.380 124.172 96.657 1.00 239.57 617 LEU A CA 1
ATOM 2279 C C . LEU A 1 611 ? 109.520 124.071 95.407 1.00 239.57 617 LEU A C 1
ATOM 2280 O O . LEU A 1 611 ? 109.621 124.897 94.496 1.00 239.57 617 LEU A O 1
ATOM 2282 N N . TRP A 1 612 ? 108.655 123.066 95.367 1.00 262.02 618 TRP A N 1
ATOM 2283 C CA . TRP A 1 612 ? 107.690 122.837 94.307 1.00 262.02 618 TRP A CA 1
ATOM 2284 C C . TRP A 1 612 ? 106.429 122.377 95.017 1.00 262.02 618 TRP A C 1
ATOM 2285 O O . TRP A 1 612 ? 106.455 121.387 95.752 1.00 262.02 618 TRP A O 1
ATOM 2287 N N . ASN A 1 613 ? 105.337 123.106 94.830 1.00 267.93 619 ASN A N 1
ATOM 2288 C CA . ASN A 1 613 ? 104.095 122.763 95.507 1.00 267.93 619 ASN A CA 1
ATOM 2289 C C . ASN A 1 613 ? 102.936 122.693 94.532 1.00 267.93 619 ASN A C 1
ATOM 2290 O O . ASN A 1 613 ? 101.829 123.125 94.851 1.00 267.93 619 ASN A O 1
ATOM 2292 N N . SER A 1 614 ? 103.168 122.157 93.340 1.00 224.72 620 SER A N 1
ATOM 2293 C CA . SER A 1 614 ? 102.108 122.057 92.341 1.00 224.72 620 SER A CA 1
ATOM 2294 C C . SER A 1 614 ? 102.296 120.745 91.595 1.00 224.72 620 SER A C 1
ATOM 2295 O O . SER A 1 614 ? 103.040 120.665 90.619 1.00 224.72 620 SER A O 1
ATOM 2297 N N . GLY A 1 615 ? 101.617 119.709 92.060 1.00 217.84 621 GLY A N 1
ATOM 2298 C CA . GLY A 1 615 ? 101.739 118.434 91.392 1.00 217.84 621 GLY A CA 1
ATOM 2299 C C . GLY A 1 615 ? 100.866 118.342 90.159 1.00 217.84 621 GLY A C 1
ATOM 2300 O O . GLY A 1 615 ? 101.197 117.628 89.213 1.00 217.84 621 GLY A O 1
ATOM 2301 N N . HIS A 1 616 ? 99.744 119.062 90.149 1.00 232.44 622 HIS A N 1
ATOM 2302 C CA . HIS A 1 616 ? 98.816 119.001 89.027 1.00 232.44 622 HIS A CA 1
ATOM 2303 C C . HIS A 1 616 ? 99.398 119.634 87.759 1.00 232.44 622 HIS A C 1
ATOM 2304 O O . HIS A 1 616 ? 100.187 120.579 87.831 1.00 232.44 622 HIS A O 1
ATOM 2306 N N . PRO A 1 617 ? 99.020 119.119 86.570 1.00 250.12 623 PRO A N 1
ATOM 2307 C CA . PRO A 1 617 ? 99.527 119.693 85.320 1.00 250.12 623 PRO A CA 1
ATOM 2308 C C . PRO A 1 617 ? 99.102 121.136 85.185 1.00 250.12 623 PRO A C 1
ATOM 2309 O O . PRO A 1 617 ? 99.942 122.012 85.000 1.00 250.12 623 PRO A O 1
ATOM 2313 N N . SER A 1 618 ? 97.797 121.391 85.276 1.00 234.87 624 SER A N 1
ATOM 2314 C CA . SER A 1 618 ? 97.323 122.764 85.206 1.00 234.87 624 SER A CA 1
ATOM 2315 C C . SER A 1 618 ? 97.999 123.566 86.298 1.00 234.87 624 SER A C 1
ATOM 2316 O O . SER A 1 618 ? 98.431 124.701 86.086 1.00 234.87 624 SER A O 1
ATOM 2318 N N . GLU A 1 619 ? 98.122 122.962 87.479 1.00 242.57 625 GLU A N 1
ATOM 2319 C CA . GLU A 1 619 ? 98.819 123.629 88.566 1.00 242.57 625 GLU A CA 1
ATOM 2320 C C . GLU A 1 619 ? 100.291 123.778 88.222 1.00 242.57 625 GLU A C 1
ATOM 2321 O O . GLU A 1 619 ? 100.931 124.743 88.640 1.00 242.57 625 GLU A O 1
ATOM 2323 N N . GLN A 1 620 ? 100.849 122.825 87.459 1.00 227.18 626 GLN A N 1
ATOM 2324 C CA . GLN A 1 620 ? 102.246 122.941 87.054 1.00 227.18 626 GLN A CA 1
ATOM 2325 C C . GLN A 1 620 ? 102.410 124.156 86.165 1.00 227.18 626 GLN A C 1
ATOM 2326 O O . GLN A 1 620 ? 103.372 124.921 86.299 1.00 227.18 626 GLN A O 1
ATOM 2328 N N . TYR A 1 621 ? 101.452 124.348 85.262 1.00 190.55 627 TYR A N 1
ATOM 2329 C CA . TYR A 1 621 ? 101.443 125.518 84.405 1.00 190.55 627 TYR A CA 1
ATOM 2330 C C . TYR A 1 621 ? 101.285 126.757 85.262 1.00 190.55 627 TYR A C 1
ATOM 2331 O O . TYR A 1 621 ? 101.897 127.792 85.001 1.00 190.55 627 TYR A O 1
ATOM 2333 N N . ARG A 1 622 ? 100.474 126.649 86.309 1.00 210.20 628 ARG A N 1
ATOM 2334 C CA . ARG A 1 622 ? 100.282 127.760 87.223 1.00 210.20 628 ARG A CA 1
ATOM 2335 C C . ARG A 1 622 ? 101.576 128.072 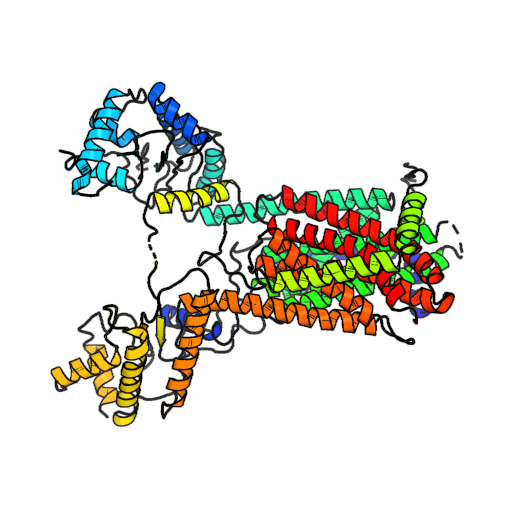87.960 1.00 210.20 628 ARG A C 1
ATOM 2336 O O . ARG A 1 622 ? 101.861 129.227 88.266 1.00 210.20 628 ARG A O 1
ATOM 2338 N N . LEU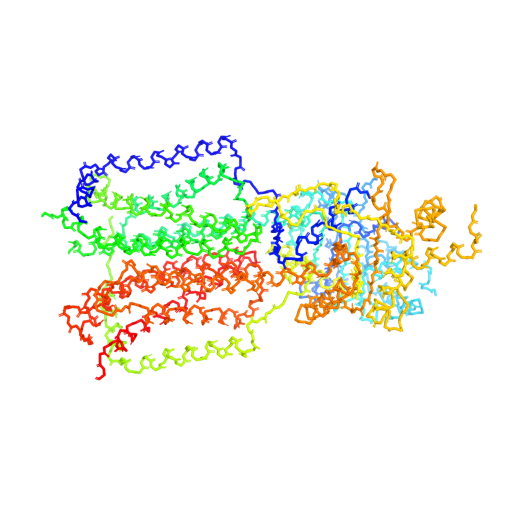 A 1 623 ? 102.373 127.049 88.257 1.00 225.74 629 LEU A N 1
ATOM 2339 C CA . LEU A 1 623 ? 103.637 127.271 88.949 1.00 225.74 629 LEU A CA 1
ATOM 2340 C C . LEU A 1 623 ? 104.627 127.949 88.022 1.00 225.74 629 LEU A C 1
ATOM 2341 O O . LEU A 1 623 ? 105.278 128.935 88.395 1.00 225.74 629 LEU A O 1
ATOM 2343 N N . LEU A 1 624 ? 104.749 127.426 86.804 1.00 247.72 630 LEU A N 1
ATOM 2344 C CA . LEU A 1 624 ? 105.620 128.069 85.837 1.00 247.72 630 LEU A CA 1
ATOM 2345 C C . LEU A 1 624 ? 105.135 129.484 85.642 1.00 247.72 630 LEU A C 1
ATOM 2346 O O . LEU A 1 624 ? 105.922 130.410 85.422 1.00 247.72 630 LEU A O 1
ATOM 2348 N N . LYS A 1 625 ? 103.823 129.654 85.764 1.00 247.81 631 LYS A N 1
ATOM 2349 C CA . LYS A 1 625 ? 103.214 130.961 85.678 1.00 247.81 631 LYS A CA 1
ATOM 2350 C C . LYS A 1 625 ? 103.626 131.791 86.872 1.00 247.81 631 LYS A C 1
ATOM 2351 O O . LYS A 1 625 ? 103.815 132.998 86.759 1.00 247.81 631 LYS A O 1
ATOM 2353 N N . ASP A 1 626 ? 103.760 131.157 88.030 1.00 242.07 632 ASP A N 1
ATOM 2354 C CA . ASP A 1 626 ? 104.178 131.887 89.212 1.00 242.07 632 ASP A CA 1
ATOM 2355 C C . ASP A 1 626 ? 105.569 132.446 88.983 1.00 242.07 632 ASP A C 1
ATOM 2356 O O . ASP A 1 626 ? 105.860 133.597 89.324 1.00 242.07 632 ASP A O 1
ATOM 2358 N N . ARG A 1 627 ? 106.430 131.646 88.367 1.00 270.12 633 ARG A N 1
ATOM 2359 C CA . ARG A 1 627 ? 107.777 132.119 88.069 1.00 270.12 633 ARG A CA 1
ATOM 2360 C C . ARG A 1 627 ? 107.734 133.247 87.042 1.00 270.12 633 ARG A C 1
ATOM 2361 O O . ARG A 1 627 ? 108.333 134.318 87.238 1.00 270.12 633 ARG A O 1
ATOM 2363 N N . PHE A 1 628 ? 107.016 133.027 85.940 1.00 259.84 634 PHE A N 1
ATOM 2364 C CA . PHE A 1 628 ? 106.910 134.057 84.918 1.00 259.84 634 PHE A CA 1
ATOM 2365 C C . PHE A 1 628 ? 106.269 135.310 85.489 1.00 259.84 634 PHE A C 1
ATOM 2366 O O . PHE A 1 628 ? 106.534 136.414 85.011 1.00 259.84 634 PHE A O 1
ATOM 2368 N N . ALA A 1 629 ? 105.436 135.147 86.516 1.00 287.71 635 ALA A N 1
ATOM 2369 C CA . ALA A 1 629 ? 104.792 136.268 87.179 1.00 287.71 635 ALA A CA 1
ATOM 2370 C C . ALA A 1 629 ? 105.806 137.010 88.013 1.00 287.71 635 ALA A C 1
ATOM 2371 O O . ALA A 1 629 ? 105.791 138.244 88.071 1.00 287.71 635 ALA A O 1
ATOM 2373 N N . PHE A 1 630 ? 106.699 136.259 88.658 1.00 300.16 636 PHE A N 1
ATOM 2374 C CA . PHE A 1 630 ? 107.774 136.877 89.411 1.00 300.16 636 PHE A CA 1
ATOM 2375 C C . PHE A 1 630 ? 108.548 137.769 88.463 1.00 300.16 636 PHE A C 1
ATOM 2376 O O . PHE A 1 630 ? 108.982 138.870 88.819 1.00 300.16 636 PHE A O 1
ATOM 2378 N N . GLU A 1 631 ? 108.696 137.302 87.223 1.00 294.22 637 GLU A N 1
ATOM 2379 C CA . GLU A 1 631 ? 109.352 138.108 86.202 1.00 294.22 637 GLU A CA 1
ATOM 2380 C C . GLU A 1 631 ? 108.475 139.295 85.818 1.00 294.22 637 GLU A C 1
ATOM 2381 O O . GLU A 1 631 ? 108.957 140.424 85.674 1.00 294.22 637 GLU A O 1
ATOM 2383 N N . GLU A 1 632 ? 107.180 139.048 85.663 1.00 268.59 638 GLU A N 1
ATOM 2384 C CA . GLU A 1 632 ? 106.246 140.096 85.290 1.00 268.59 638 GLU A CA 1
ATOM 2385 C C . GLU A 1 632 ? 105.943 141.023 86.462 1.00 268.59 638 GLU A C 1
ATOM 2386 O O . GLU A 1 632 ? 106.145 142.238 86.364 1.00 268.59 638 GLU A O 1
ATOM 2388 N N . ASN A 1 633 ? 105.448 140.477 87.572 1.00 263.91 639 ASN A N 1
ATOM 2389 C CA . ASN A 1 633 ? 105.097 141.277 88.734 1.00 263.91 639 ASN A CA 1
ATOM 2390 C C . ASN A 1 633 ? 105.974 140.904 89.918 1.00 263.91 639 ASN A C 1
ATOM 2391 O O . ASN A 1 633 ? 106.206 139.726 90.192 1.00 263.91 639 ASN A O 1
ATOM 2393 N N . ARG A 1 634 ? 106.454 141.925 90.621 1.00 300.41 640 ARG A N 1
ATOM 2394 C CA . ARG A 1 634 ? 107.295 141.690 91.786 1.00 300.41 640 ARG A CA 1
ATOM 2395 C C . ARG A 1 634 ? 106.553 140.833 92.802 1.00 300.41 640 ARG A C 1
ATOM 2396 O O . ARG A 1 634 ? 105.361 141.031 93.050 1.00 300.41 640 ARG A O 1
ATOM 2398 N N . ASN A 1 635 ? 107.264 139.870 93.389 1.00 288.24 641 ASN A N 1
ATOM 2399 C CA . ASN A 1 635 ? 106.662 138.983 94.378 1.00 288.24 641 ASN A CA 1
ATOM 2400 C C . ASN A 1 635 ? 106.096 139.791 95.533 1.00 288.24 641 ASN A C 1
ATOM 2401 O O . ASN A 1 635 ? 106.844 140.410 96.295 1.00 288.24 641 ASN A O 1
ATOM 2403 N N . LEU A 1 636 ? 104.779 139.788 95.663 1.00 263.92 642 LEU A N 1
ATOM 2404 C CA . LEU A 1 636 ? 104.114 140.533 96.712 1.00 263.92 642 LEU A CA 1
ATOM 2405 C C . LEU A 1 636 ? 103.865 139.663 97.936 1.00 263.92 642 LEU A C 1
ATOM 2406 O O . LEU A 1 636 ? 104.589 138.701 98.175 1.00 263.92 642 LEU A O 1
ATOM 2408 N N . GLU A 1 640 ? 113.183 139.194 99.635 1.00 176.90 646 GLU A N 1
ATOM 2409 C CA . GLU A 1 640 ? 112.407 139.178 100.867 1.00 176.90 646 GLU A CA 1
ATOM 2410 C C . GLU A 1 640 ? 113.178 139.827 102.013 1.00 176.90 646 GLU A C 1
ATOM 2411 O O . GLU A 1 640 ? 114.396 139.945 101.957 1.00 176.90 646 GLU A O 1
ATOM 2413 N N . LYS A 1 641 ? 112.469 140.242 103.057 1.00 145.02 647 LYS A N 1
ATOM 2414 C CA . LYS A 1 641 ? 113.112 140.896 104.181 1.00 145.02 647 LYS A CA 1
ATOM 2415 C C . LYS A 1 641 ? 113.187 139.982 105.401 1.00 145.02 647 LYS A C 1
ATOM 2416 O O . LYS A 1 641 ? 112.578 138.913 105.458 1.00 145.02 647 LYS A O 1
ATOM 2418 N N . VAL A 1 642 ? 113.957 140.429 106.397 1.00 115.95 648 VAL A N 1
ATOM 2419 C CA . VAL A 1 642 ? 114.125 139.696 107.647 1.00 115.95 648 VAL A CA 1
ATOM 2420 C C . VAL A 1 642 ? 112.798 139.653 108.394 1.00 115.95 648 VAL A C 1
ATOM 2421 O O . VAL A 1 642 ? 111.934 140.517 108.201 1.00 115.95 648 VAL A O 1
ATOM 2423 N N . SER A 1 643 ? 112.615 138.637 109.261 1.00 143.81 649 SER A N 1
ATOM 2424 C CA . SER A 1 643 ? 111.346 138.510 109.981 1.00 143.81 649 SER A CA 1
ATOM 2425 C C . SER A 1 643 ? 111.451 138.035 111.434 1.00 143.81 649 SER A C 1
ATOM 2426 O O . SER A 1 643 ? 110.536 137.361 111.913 1.00 143.81 649 SER A O 1
ATOM 2428 N N . LEU A 1 644 ? 112.512 138.361 112.160 1.00 126.21 650 LEU A N 1
ATOM 2429 C CA . LEU A 1 644 ? 112.626 137.876 113.534 1.00 126.21 650 LEU A CA 1
ATOM 2430 C C . LEU A 1 644 ? 111.658 138.566 114.486 1.00 126.21 650 LEU A C 1
ATOM 2431 O O . LEU A 1 644 ? 111.229 139.699 114.263 1.00 126.21 650 LEU A O 1
ATOM 2433 N N . HIS A 1 645 ? 111.316 137.861 115.565 1.00 108.26 651 HIS A N 1
ATOM 2434 C CA . HIS A 1 645 ? 110.436 138.443 116.565 1.00 108.26 651 HIS A CA 1
ATOM 2435 C C . HIS A 1 645 ? 110.561 137.794 117.940 1.00 108.26 651 HIS A C 1
ATOM 2436 O O . HIS A 1 645 ? 109.880 136.806 118.211 1.00 108.26 651 HIS A O 1
ATOM 2438 N N . PHE A 1 646 ? 111.374 138.344 118.839 1.00 104.77 652 PHE A N 1
ATOM 2439 C CA . PHE A 1 646 ? 111.479 137.758 120.172 1.00 104.77 652 PHE A CA 1
ATOM 2440 C C . PHE A 1 646 ? 110.228 138.103 120.966 1.00 104.77 652 PHE A C 1
ATOM 2441 O O . PHE A 1 646 ? 109.560 139.099 120.683 1.00 104.77 652 PHE A O 1
ATOM 2443 N N . VAL A 1 647 ? 109.896 137.284 121.960 1.00 106.34 653 VAL A N 1
ATOM 2444 C CA . VAL A 1 647 ? 108.669 137.567 122.697 1.00 106.34 653 VAL A CA 1
ATOM 2445 C C . VAL A 1 647 ? 108.706 137.265 124.189 1.00 106.34 653 VAL A C 1
ATOM 2446 O O . VAL A 1 647 ? 109.722 136.830 124.739 1.00 106.34 653 VAL A O 1
ATOM 2448 N N . TRP A 1 648 ? 107.566 137.506 124.842 1.00 114.77 654 TRP A N 1
ATOM 2449 C CA . TRP A 1 648 ? 107.434 137.337 126.287 1.00 114.77 654 TRP A CA 1
ATOM 2450 C C . TRP A 1 648 ? 107.530 135.883 126.751 1.00 114.77 654 TRP A C 1
ATOM 2451 O O . TRP A 1 648 ? 108.186 135.608 127.759 1.00 114.77 654 TRP A O 1
ATOM 2453 N N . GLY A 1 649 ? 106.871 134.938 126.078 1.00 134.16 655 GLY A N 1
ATOM 2454 C CA . GLY A 1 649 ? 106.967 133.585 126.606 1.00 134.16 655 GLY A CA 1
ATOM 2455 C C . GLY A 1 649 ? 106.427 132.486 125.715 1.00 134.16 655 GLY A C 1
ATOM 2456 O O . GLY A 1 649 ? 106.251 132.656 124.508 1.00 134.16 655 GLY A O 1
ATOM 2457 N N . VAL A 1 650 ? 106.168 131.339 126.349 1.00 190.38 656 VAL A N 1
ATOM 2458 C CA . VAL A 1 650 ? 105.670 130.137 125.685 1.00 190.38 656 VAL A CA 1
ATOM 2459 C C . VAL A 1 650 ? 104.438 129.634 126.426 1.00 190.38 656 VAL A C 1
ATOM 2460 O O . VAL A 1 650 ? 104.462 129.484 127.652 1.00 190.38 656 VAL A O 1
ATOM 2462 N N . LEU A 1 651 ? 103.366 129.355 125.678 1.00 253.53 657 LEU A N 1
ATOM 2463 C CA . LEU A 1 651 ? 102.117 128.894 126.285 1.00 253.53 657 LEU A CA 1
ATOM 2464 C C . LEU A 1 651 ? 102.130 127.395 126.582 1.00 253.53 657 LEU A C 1
ATOM 2465 O O . LEU A 1 651 ? 101.700 126.975 127.661 1.00 253.53 657 LEU A O 1
ATOM 2467 N N . ALA A 1 652 ? 102.597 126.593 125.631 1.00 296.30 658 ALA A N 1
ATOM 2468 C CA . ALA A 1 652 ? 102.625 125.146 125.821 1.00 296.30 658 ALA A CA 1
ATOM 2469 C C . ALA A 1 652 ? 103.792 124.516 125.081 1.00 296.30 658 ALA A C 1
ATOM 2470 O O . ALA A 1 652 ? 103.728 124.315 123.868 1.00 296.30 658 ALA A O 1
ATOM 2472 N N . LEU A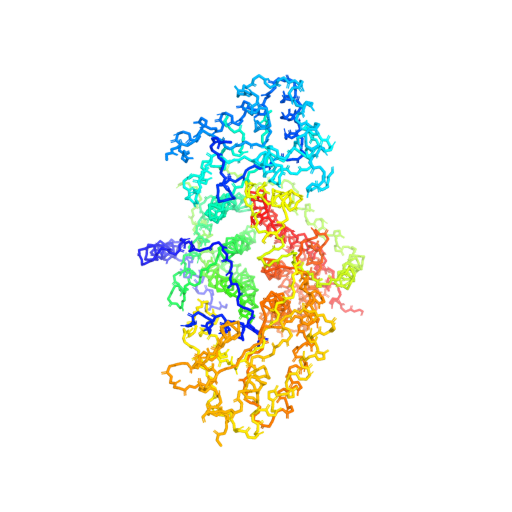 1 653 ? 104.860 124.202 125.806 1.00 312.36 659 LEU A N 1
ATOM 2473 C CA . LEU A 1 653 ? 106.020 123.572 125.188 1.00 312.36 659 LEU A CA 1
ATOM 2474 C C . LEU A 1 653 ? 105.648 122.210 124.623 1.00 312.36 659 LEU A C 1
ATOM 2475 O O . LEU A 1 653 ? 106.095 121.837 123.540 1.00 312.36 659 LEU A O 1
ATOM 2477 N N . ASN A 1 654 ? 104.812 121.479 125.350 1.00 244.12 660 ASN A N 1
ATOM 2478 C CA . ASN A 1 654 ? 104.334 120.209 124.833 1.00 244.12 660 ASN A CA 1
ATOM 2479 C C . ASN A 1 654 ? 103.346 120.549 123.736 1.00 244.12 660 ASN A C 1
ATOM 2480 O O . ASN A 1 654 ? 102.519 121.446 123.895 1.00 244.12 660 ASN A O 1
ATOM 2482 N N . GLN A 1 655 ? 103.416 119.830 122.626 1.00 212.43 661 GLN A N 1
ATOM 2483 C CA . GLN A 1 655 ? 102.514 120.080 121.509 1.00 212.43 661 GLN A CA 1
ATOM 2484 C C . GLN A 1 655 ? 101.215 119.349 121.778 1.00 212.43 661 GLN A C 1
ATOM 2485 O O . GLN A 1 655 ? 100.992 118.858 122.886 1.00 212.43 661 GLN A O 1
ATOM 2487 N N . ALA A 1 656 ? 100.344 119.272 120.778 1.00 237.36 662 ALA A N 1
ATOM 2488 C CA . ALA A 1 656 ? 99.121 118.511 120.966 1.00 237.36 662 ALA A CA 1
ATOM 2489 C C . ALA A 1 656 ? 99.603 117.133 121.331 1.00 237.36 662 ALA A C 1
ATOM 2490 O O . ALA A 1 656 ? 100.555 116.624 120.733 1.00 237.36 662 ALA A O 1
ATOM 2492 N N . ALA A 1 657 ? 98.939 116.492 122.281 1.00 264.07 663 ALA A N 1
ATOM 2493 C CA . ALA A 1 657 ? 99.467 115.231 122.789 1.00 264.07 663 ALA A CA 1
ATOM 2494 C C . ALA A 1 657 ? 99.719 114.114 121.802 1.00 264.07 663 ALA A C 1
ATOM 2495 O O . ALA A 1 657 ? 98.870 113.813 120.964 1.00 264.07 663 ALA A O 1
ATOM 2497 N N . LEU A 1 658 ? 100.893 113.500 121.905 1.00 225.40 664 LEU A N 1
ATOM 2498 C CA . LEU A 1 658 ? 101.234 112.342 121.073 1.00 225.40 664 LEU A CA 1
ATOM 2499 C C . LEU A 1 658 ? 101.205 112.351 119.554 1.00 225.40 664 LEU A C 1
ATOM 2500 O O . LEU A 1 658 ? 100.331 111.697 118.979 1.00 225.40 664 LEU A O 1
ATOM 2502 N N . LEU A 1 659 ? 102.115 113.079 118.892 1.00 167.56 665 LEU A N 1
ATOM 2503 C CA . LEU A 1 659 ? 102.229 112.949 117.453 1.00 167.56 665 LEU A CA 1
ATOM 2504 C C . LEU A 1 659 ? 100.879 113.212 116.804 1.00 167.56 665 LEU A C 1
ATOM 2505 O O . LEU A 1 659 ? 100.472 112.521 115.871 1.00 167.56 665 LEU A O 1
ATOM 2507 N N . ASP A 1 660 ? 100.167 114.206 117.320 1.00 177.67 666 ASP A N 1
ATOM 2508 C CA . ASP A 1 660 ? 98.832 114.540 116.830 1.00 177.67 666 ASP A CA 1
ATOM 2509 C C . ASP A 1 660 ? 98.764 115.976 116.338 1.00 177.67 666 ASP A C 1
ATOM 2510 O O . ASP A 1 660 ? 99.104 116.904 117.099 1.00 177.67 666 ASP A O 1
ATOM 2512 N N . PRO A 1 661 ? 98.330 116.208 115.098 1.00 183.76 667 PRO A N 1
ATOM 2513 C CA . PRO A 1 661 ? 98.239 117.585 114.591 1.00 183.76 667 PRO A CA 1
ATOM 2514 C C . PRO A 1 661 ? 97.018 118.285 115.156 1.00 183.76 667 PRO A C 1
ATOM 2515 O O . PRO A 1 661 ? 95.887 118.008 114.753 1.00 183.76 667 PRO A O 1
ATOM 2519 N N . THR A 1 662 ? 97.253 119.206 116.084 1.00 215.94 668 THR A N 1
ATOM 2520 C CA . THR A 1 662 ? 96.153 119.936 116.699 1.00 215.94 668 THR A CA 1
ATOM 2521 C C . THR A 1 662 ? 96.652 121.162 117.445 1.00 215.94 668 THR A C 1
ATOM 2522 O O . THR A 1 662 ? 97.860 121.360 117.592 1.00 215.94 668 THR A O 1
ATOM 2524 N N . ASP A 1 663 ? 95.728 121.984 117.920 1.00 242.68 669 ASP A N 1
ATOM 2525 C CA . ASP A 1 663 ? 96.053 123.184 118.672 1.00 242.68 669 ASP A CA 1
ATOM 2526 C C . ASP A 1 663 ? 96.000 122.845 120.154 1.00 242.68 669 ASP A C 1
ATOM 2527 O O . ASP A 1 663 ? 94.912 122.702 120.718 1.00 242.68 669 ASP A O 1
ATOM 2529 N N . THR A 1 664 ? 97.172 122.712 120.782 1.00 210.62 670 THR A N 1
ATOM 2530 C CA . THR A 1 664 ? 97.218 122.391 122.207 1.00 210.62 670 THR A CA 1
ATOM 2531 C C . THR A 1 664 ? 96.530 123.467 123.041 1.00 210.62 670 THR A C 1
ATOM 2532 O O . THR A 1 664 ? 95.843 123.157 124.021 1.00 210.62 670 THR A O 1
ATOM 2534 N N . GLY A 1 665 ? 96.700 124.733 122.668 1.00 212.45 671 GLY A N 1
ATOM 2535 C CA . GLY A 1 665 ? 96.083 125.819 123.394 1.00 212.45 671 GLY A CA 1
ATOM 2536 C C . GLY A 1 665 ? 95.684 126.932 122.448 1.00 212.45 671 GLY A C 1
ATOM 2537 O O . GLY A 1 665 ? 96.205 127.053 121.337 1.00 212.45 671 GLY A O 1
ATOM 2538 N N . ILE A 1 666 ? 94.740 127.742 122.912 1.00 196.06 672 ILE A N 1
ATOM 2539 C CA . ILE A 1 666 ? 94.232 128.885 122.159 1.00 196.06 672 ILE A CA 1
ATOM 2540 C C . ILE A 1 666 ? 94.726 130.196 122.754 1.00 196.06 672 ILE A C 1
ATOM 2541 O O . ILE A 1 666 ? 95.169 131.089 122.034 1.00 196.06 672 ILE A O 1
ATOM 2543 N N . THR A 1 667 ? 94.663 130.325 124.071 1.00 197.93 673 THR A N 1
ATOM 2544 C CA . THR A 1 667 ? 95.144 131.517 124.746 1.00 197.93 673 THR A CA 1
ATOM 2545 C C . THR A 1 667 ? 96.560 131.262 125.240 1.00 197.93 673 THR A C 1
ATOM 2546 O O . THR A 1 667 ? 96.910 130.146 125.629 1.00 197.93 673 THR A O 1
ATOM 2548 N N . THR A 1 668 ? 97.377 132.306 125.216 1.00 194.36 674 THR A N 1
ATOM 2549 C CA . THR A 1 668 ? 98.764 132.168 125.628 1.00 194.36 674 THR A CA 1
ATOM 2550 C C . THR A 1 668 ? 98.890 131.878 127.121 1.00 194.36 674 THR A C 1
ATOM 2551 O O . THR A 1 668 ? 97.936 131.964 127.896 1.00 194.36 674 THR A O 1
ATOM 2553 N N . MET A 1 669 ? 100.109 131.528 127.511 1.00 201.36 675 MET A N 1
ATOM 2554 C CA . MET A 1 669 ? 100.434 131.215 128.888 1.00 201.36 675 MET A CA 1
ATOM 2555 C C . MET A 1 669 ? 101.901 131.528 129.095 1.00 201.36 675 MET A C 1
ATOM 2556 O O . MET A 1 669 ? 102.697 131.461 128.159 1.00 201.36 675 MET A O 1
ATOM 2558 N N . ASP A 1 670 ? 102.248 131.873 130.327 1.00 244.17 676 ASP A N 1
ATOM 2559 C CA . ASP A 1 670 ? 103.622 132.193 130.663 1.00 244.17 676 ASP A CA 1
ATOM 2560 C C . ASP A 1 670 ? 103.821 132.004 132.156 1.00 244.17 676 ASP A C 1
ATOM 2561 O O . ASP A 1 670 ? 102.910 132.243 132.951 1.00 244.17 676 ASP A O 1
ATOM 2563 N N . GLY A 1 671 ? 105.020 131.564 132.529 1.00 246.40 677 GLY A N 1
ATOM 2564 C CA . GLY A 1 671 ? 105.312 131.397 133.939 1.00 246.40 677 GLY A CA 1
ATOM 2565 C C . GLY A 1 671 ? 105.170 132.734 134.639 1.00 246.40 677 GLY A C 1
ATOM 2566 O O . GLY A 1 671 ? 105.733 133.740 134.205 1.00 246.40 677 GLY A O 1
ATOM 2567 N N . ARG A 1 672 ? 104.385 132.752 135.712 1.00 220.45 678 ARG A N 1
ATOM 2568 C CA . ARG A 1 672 ? 104.156 134.003 136.418 1.00 220.45 678 ARG A CA 1
ATOM 2569 C C . ARG A 1 672 ? 105.477 134.670 136.769 1.00 220.45 678 ARG A C 1
ATOM 2570 O O . ARG A 1 672 ? 106.249 134.170 137.590 1.00 220.45 678 ARG A O 1
ATOM 2572 N N . PHE A 1 673 ? 105.731 135.804 136.127 1.00 221.15 679 PHE A N 1
ATOM 2573 C CA . PHE A 1 673 ? 106.942 136.578 136.336 1.00 221.15 679 PHE A CA 1
ATOM 2574 C C . PHE A 1 673 ? 106.543 138.039 136.296 1.00 221.15 679 PHE A C 1
ATOM 2575 O O . PHE A 1 673 ? 105.693 138.441 135.499 1.00 221.15 679 PHE A O 1
ATOM 2577 N N . ASN A 1 674 ? 107.153 138.831 137.170 1.00 236.97 680 ASN A N 1
ATOM 2578 C CA . ASN A 1 674 ? 106.837 140.246 137.221 1.00 236.97 680 ASN A CA 1
ATOM 2579 C C . ASN A 1 674 ? 108.053 141.084 136.888 1.00 236.97 680 ASN A C 1
ATOM 2580 O O . ASN A 1 674 ? 109.199 140.728 137.176 1.00 236.97 680 ASN A O 1
ATOM 2582 N N . MET A 1 675 ? 107.766 142.213 136.263 1.00 195.37 681 MET A N 1
ATOM 2583 C CA . MET A 1 675 ? 108.797 143.154 135.876 1.00 195.37 681 MET A CA 1
ATOM 2584 C C . MET A 1 675 ? 109.174 143.952 137.114 1.00 195.37 681 MET A C 1
ATOM 2585 O O . MET A 1 675 ? 108.637 145.029 137.366 1.00 195.37 681 MET A O 1
ATOM 2587 N N . SER A 1 676 ? 110.091 143.419 137.919 1.00 199.99 682 SER A N 1
ATOM 2588 C CA . SER A 1 676 ? 110.525 144.176 139.079 1.00 199.99 682 SER A CA 1
ATOM 2589 C C . SER A 1 676 ? 111.109 145.475 138.552 1.00 199.99 682 SER A C 1
ATOM 2590 O O . SER A 1 676 ? 111.980 145.460 137.679 1.00 199.99 682 SER A O 1
ATOM 2592 N N . ASP A 1 677 ? 110.587 146.597 139.050 1.00 225.53 683 ASP A N 1
ATOM 2593 C CA . ASP A 1 677 ? 111.020 147.906 138.562 1.00 225.53 683 ASP A CA 1
ATOM 2594 C C . ASP A 1 677 ? 112.525 148.007 138.343 1.00 225.53 683 ASP A C 1
ATOM 2595 O O . ASP A 1 677 ? 112.938 148.376 137.230 1.00 225.53 683 ASP A O 1
ATOM 2597 N N . PRO A 1 678 ? 113.390 147.696 139.311 1.00 224.30 684 PRO A N 1
ATOM 2598 C CA . PRO A 1 678 ? 114.825 147.808 139.020 1.00 224.30 684 PRO A CA 1
ATOM 2599 C C . PRO A 1 678 ? 115.372 146.659 138.194 1.00 224.30 684 PRO A C 1
ATOM 2600 O O . PRO A 1 678 ? 116.262 146.873 137.362 1.00 224.30 684 PRO A O 1
ATOM 2604 N N . LEU A 1 679 ? 114.878 145.440 138.404 1.00 163.16 685 LEU A N 1
ATOM 2605 C CA . LEU A 1 679 ? 115.429 144.285 137.703 1.00 163.16 685 LEU A CA 1
ATOM 2606 C C . LEU A 1 679 ? 115.010 144.206 136.236 1.00 163.16 685 LEU A C 1
ATOM 2607 O O . LEU A 1 679 ? 115.861 144.096 135.342 1.00 163.16 685 LEU A O 1
ATOM 2609 N N . SER A 1 680 ? 113.712 144.229 135.971 1.00 140.42 686 SER A N 1
ATOM 2610 C CA . SER A 1 680 ? 113.219 144.038 134.613 1.00 140.42 686 SER A CA 1
ATOM 2611 C C . SER A 1 680 ? 113.612 145.132 133.633 1.00 140.42 686 SER A C 1
ATOM 2612 O O . SER A 1 680 ? 113.954 144.834 132.488 1.00 140.42 686 SER A O 1
ATOM 2614 N N . GLN A 1 681 ? 113.508 146.398 134.023 1.00 130.53 687 GLN A N 1
ATOM 2615 C CA . GLN A 1 681 ? 113.837 147.453 133.073 1.00 130.53 687 GLN A CA 1
ATOM 2616 C C . GLN A 1 681 ? 115.266 147.295 132.577 1.00 130.53 687 GLN A C 1
ATOM 2617 O O . GLN A 1 681 ? 115.536 147.377 131.376 1.00 130.53 687 GLN A O 1
ATOM 2619 N N . ILE A 1 682 ? 116.192 147.045 133.498 1.00 131.20 688 ILE A N 1
ATOM 2620 C CA . ILE A 1 682 ? 117.583 146.859 133.115 1.00 131.20 688 ILE A CA 1
ATOM 2621 C C . ILE A 1 682 ? 117.726 145.598 132.287 1.00 131.20 688 ILE A C 1
ATOM 2622 O O . ILE A 1 682 ? 118.525 145.546 131.348 1.00 131.20 688 ILE A O 1
ATOM 2624 N N . TRP A 1 683 ? 116.961 144.557 132.624 1.00 116.97 689 TRP A N 1
ATOM 2625 C CA . TRP A 1 683 ? 117.036 143.325 131.848 1.00 116.97 689 TRP A CA 1
ATOM 2626 C C . TRP A 1 683 ? 116.615 143.576 130.410 1.00 116.97 689 TRP A C 1
ATOM 2627 O O . TRP A 1 683 ? 117.283 143.147 129.463 1.00 116.97 689 TRP A O 1
ATOM 2629 N N . MET A 1 684 ? 115.508 144.286 130.240 1.00 120.46 690 MET A N 1
ATOM 2630 C CA . MET A 1 684 ? 115.026 144.618 128.913 1.00 120.46 690 MET A CA 1
ATOM 2631 C C . MET A 1 684 ? 116.034 145.491 128.196 1.00 120.46 690 MET A C 1
ATOM 2632 O O . MET A 1 684 ? 116.266 145.330 126.998 1.00 120.46 690 MET A O 1
ATOM 2634 N N . LEU A 1 685 ? 116.640 146.427 128.923 1.00 134.86 691 LEU A N 1
ATOM 2635 C CA . LEU A 1 685 ? 117.638 147.301 128.328 1.00 134.86 691 LEU A CA 1
ATOM 2636 C C . LEU A 1 685 ? 118.815 146.492 127.806 1.00 134.86 691 LEU A C 1
ATOM 2637 O O . LEU A 1 685 ? 119.281 146.705 126.682 1.00 134.86 691 LEU A O 1
ATOM 2639 N N . LYS A 1 686 ? 119.311 145.562 128.620 1.00 130.58 692 LYS A N 1
ATOM 2640 C CA . LYS A 1 686 ? 120.416 144.722 128.191 1.00 130.58 692 LYS A CA 1
ATOM 2641 C C . LYS A 1 686 ? 119.994 143.924 126.980 1.00 130.58 692 LYS A C 1
ATOM 2642 O O . LYS A 1 686 ? 120.773 143.734 126.033 1.00 130.58 692 LYS A O 1
ATOM 2644 N N . PHE A 1 687 ? 118.749 143.456 126.995 1.00 122.06 693 PHE A N 1
ATOM 2645 C CA . PHE A 1 687 ? 118.236 142.720 125.859 1.00 122.06 693 PHE A CA 1
ATOM 2646 C C . PHE A 1 687 ? 118.274 143.602 124.632 1.00 122.06 693 PHE A C 1
ATOM 2647 O O . PHE A 1 687 ? 118.655 143.160 123.550 1.00 122.06 693 PHE A O 1
ATOM 2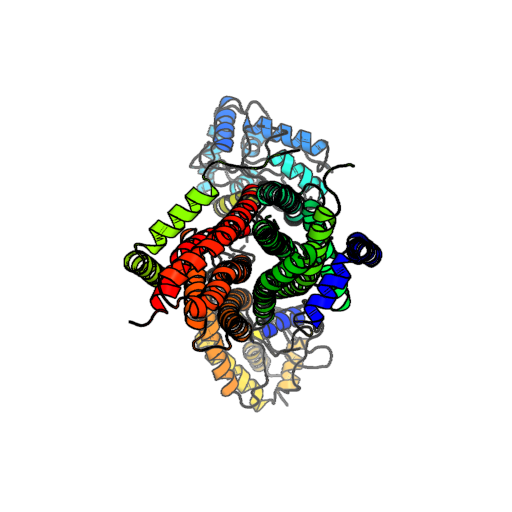649 N N . CYS A 1 688 ? 117.904 144.865 124.802 1.00 130.49 694 CYS A N 1
ATOM 2650 C CA . CYS A 1 688 ? 117.899 145.807 123.697 1.00 130.49 694 CYS A CA 1
ATOM 2651 C C . CYS A 1 688 ? 119.300 146.054 123.181 1.00 130.49 694 CYS A C 1
ATOM 2652 O O . CYS A 1 688 ? 119.510 146.161 121.977 1.00 130.49 694 CYS A O 1
ATOM 2654 N N . ALA A 1 689 ? 120.272 146.151 124.078 1.00 148.08 695 ALA A N 1
ATOM 2655 C CA . ALA A 1 689 ? 121.645 146.405 123.653 1.00 148.08 695 ALA A CA 1
ATOM 2656 C C . ALA A 1 689 ? 122.200 145.241 122.842 1.00 148.08 695 ALA A C 1
ATOM 2657 O O . ALA A 1 689 ? 122.687 145.425 121.718 1.00 148.08 695 ALA A O 1
ATOM 2659 N N . ASP A 1 690 ? 122.137 144.031 123.400 1.00 167.45 696 ASP A N 1
ATOM 2660 C CA . ASP A 1 690 ? 122.649 142.875 122.673 1.00 167.45 696 ASP A CA 1
ATOM 2661 C C . ASP A 1 690 ? 121.845 142.643 121.402 1.00 167.45 696 ASP A C 1
ATOM 2662 O O . ASP A 1 690 ? 122.411 142.388 120.327 1.00 167.45 696 ASP A O 1
ATOM 2664 N N . LEU A 1 691 ? 120.521 142.744 121.507 1.00 195.99 697 LEU A N 1
ATOM 2665 C CA . LEU A 1 691 ? 119.665 142.580 120.349 1.00 195.99 697 LEU A CA 1
ATOM 2666 C C . LEU A 1 691 ? 119.944 143.671 119.338 1.00 195.99 697 LEU A C 1
ATOM 2667 O O . LEU A 1 691 ? 119.707 143.495 118.148 1.00 195.99 697 LEU A O 1
ATOM 2669 N N . ARG A 1 692 ? 120.445 144.815 119.799 1.00 189.47 698 ARG A N 1
ATOM 2670 C CA . ARG A 1 692 ? 120.793 145.881 118.880 1.00 189.47 698 ARG A CA 1
ATOM 2671 C C . ARG A 1 692 ? 122.044 145.487 118.123 1.00 189.47 698 ARG A C 1
ATOM 2672 O O . ARG A 1 692 ? 122.132 145.659 116.903 1.00 189.47 698 ARG A O 1
ATOM 2674 N N . GLN A 1 693 ? 123.014 144.921 118.844 1.00 181.67 699 GLN A N 1
ATOM 2675 C CA . GLN A 1 693 ? 124.257 144.480 118.218 1.00 181.67 699 GLN A CA 1
ATOM 2676 C C . GLN A 1 693 ? 124.000 143.374 117.210 1.00 181.67 699 GLN A C 1
ATOM 2677 O O . GLN A 1 693 ? 124.787 143.180 116.278 1.00 181.67 699 GLN A O 1
ATOM 2679 N N . GLN A 1 694 ? 122.905 142.632 117.385 1.00 159.68 700 GLN A N 1
ATOM 2680 C CA . GLN A 1 694 ? 122.604 141.526 116.469 1.00 159.68 700 GLN A CA 1
ATOM 2681 C C . GLN A 1 694 ? 121.593 141.880 115.377 1.00 159.68 700 GLN A C 1
ATOM 2682 O O . GLN A 1 694 ? 121.737 141.469 114.220 1.00 159.68 700 GLN A O 1
ATOM 2684 N N . THR A 1 695 ? 120.554 142.628 115.732 1.00 159.88 701 THR A N 1
ATOM 2685 C CA . THR A 1 695 ? 119.488 142.944 114.792 1.00 159.88 701 THR A CA 1
ATOM 2686 C C . THR A 1 695 ? 119.698 144.268 114.081 1.00 159.88 701 THR A C 1
ATOM 2687 O O . THR A 1 695 ? 119.550 144.349 112.856 1.00 159.88 701 THR A O 1
ATOM 2689 N N . PHE A 1 696 ? 120.006 145.326 114.835 1.00 211.69 702 PHE A N 1
ATOM 2690 C CA . PHE A 1 696 ? 120.150 146.651 114.235 1.00 211.69 702 PHE A CA 1
ATOM 2691 C C . PHE A 1 696 ? 121.113 146.644 113.053 1.00 211.69 702 PHE A C 1
ATOM 2692 O O . PHE A 1 696 ? 120.781 147.136 111.967 1.00 211.69 702 PHE A O 1
ATOM 2694 N N . PHE A 1 697 ? 122.305 146.084 113.256 1.00 239.46 703 PHE A N 1
ATOM 2695 C CA . PHE A 1 697 ? 123.306 146.003 112.184 1.00 239.46 703 PHE A CA 1
ATOM 2696 C C . PHE A 1 697 ? 123.432 147.285 111.370 1.00 239.46 703 PHE A C 1
ATOM 2697 O O . PHE A 1 697 ? 123.600 147.223 110.151 1.00 239.46 703 PHE A O 1
ATOM 2699 N N . ASP A 1 698 ? 123.326 148.438 112.030 1.00 245.47 704 ASP A N 1
ATOM 2700 C CA . ASP A 1 698 ? 123.456 149.734 111.349 1.00 245.47 704 ASP A CA 1
ATOM 2701 C C . ASP A 1 698 ? 122.487 149.902 110.182 1.00 245.47 704 ASP A C 1
ATOM 2702 O O . ASP A 1 698 ? 122.854 150.453 109.144 1.00 245.47 704 ASP A O 1
ATOM 2704 N N . ASN A 1 699 ? 121.255 149.434 110.347 1.00 236.86 705 ASN A N 1
ATOM 2705 C CA . ASN A 1 699 ? 120.251 149.562 109.296 1.00 236.86 705 ASN A CA 1
ATOM 2706 C C . ASN A 1 699 ? 118.943 150.028 109.912 1.00 236.86 705 ASN A C 1
ATOM 2707 O O . ASN A 1 699 ? 118.678 149.760 111.084 1.00 236.86 705 ASN A O 1
ATOM 2709 N N . SER A 1 700 ? 118.120 150.726 109.136 1.00 222.80 706 SER A N 1
ATOM 2710 C CA . SER A 1 700 ? 116.879 151.253 109.685 1.00 222.80 706 SER A CA 1
ATOM 2711 C C . SER A 1 700 ? 115.707 150.325 109.425 1.00 222.80 706 SER A C 1
ATOM 2712 O O . SER A 1 700 ? 115.208 150.253 108.301 1.00 222.80 706 SER A O 1
ATOM 2714 N N . THR A 1 701 ? 115.288 149.587 110.453 1.00 248.97 707 THR A N 1
ATOM 2715 C CA . THR A 1 701 ? 114.179 148.638 110.314 1.00 248.97 707 THR A CA 1
ATOM 2716 C C . THR A 1 701 ? 113.697 148.191 111.684 1.00 248.97 707 THR A C 1
ATOM 2717 O O . THR A 1 701 ? 114.271 147.266 112.262 1.00 248.97 707 THR A O 1
ATOM 2719 N N . GLN A 1 702 ? 112.668 148.851 112.215 1.00 250.33 708 GLN A N 1
ATOM 2720 C CA . GLN A 1 702 ? 112.112 148.488 113.525 1.00 250.33 708 GLN A CA 1
ATOM 2721 C C . GLN A 1 702 ? 113.167 148.480 114.626 1.00 250.33 708 GLN A C 1
ATOM 2722 O O . GLN A 1 702 ? 113.178 147.586 115.472 1.00 250.33 708 GLN A O 1
ATOM 2724 N N . SER A 1 703 ? 114.051 149.472 114.619 1.00 256.56 709 SER A N 1
ATOM 2725 C CA . SER A 1 703 ? 115.117 149.543 115.617 1.00 256.56 709 SER A CA 1
ATOM 2726 C C . SER A 1 703 ? 114.587 149.707 117.035 1.00 256.56 709 SER A C 1
ATOM 2727 O O . SER A 1 703 ? 115.123 149.112 117.970 1.00 256.56 709 SER A O 1
ATOM 2729 N N . ASP A 1 704 ? 113.540 150.508 117.203 1.00 228.24 710 ASP A N 1
ATOM 2730 C CA . ASP A 1 704 ? 113.004 150.769 118.538 1.00 228.24 710 ASP A CA 1
ATOM 2731 C C . ASP A 1 704 ? 112.456 149.521 119.215 1.00 228.24 710 ASP A C 1
ATOM 2732 O O . ASP A 1 704 ? 111.853 148.667 118.564 1.00 228.24 710 ASP A O 1
ATOM 2734 N N . ASN A 1 705 ? 112.658 149.418 120.524 1.00 175.32 711 ASN A N 1
ATOM 2735 C CA . ASN A 1 705 ? 112.182 148.256 121.268 1.00 175.32 711 ASN A CA 1
ATOM 2736 C C . ASN A 1 705 ? 110.991 148.653 122.119 1.00 175.32 711 ASN A C 1
ATOM 2737 O O . ASN A 1 705 ? 111.038 149.671 122.799 1.00 175.32 711 ASN A O 1
ATOM 2739 N N . ALA A 1 706 ? 109.921 147.868 122.071 1.00 153.38 712 ALA A N 1
ATOM 2740 C CA . ALA A 1 706 ? 108.703 148.193 122.817 1.00 153.38 712 ALA A CA 1
ATOM 2741 C C . ALA A 1 706 ? 108.928 148.521 124.294 1.00 153.38 712 ALA A C 1
ATOM 2742 O O . ALA A 1 706 ? 108.048 149.091 124.935 1.00 153.38 712 ALA A O 1
ATOM 2744 N N . CYS A 1 707 ? 110.087 148.161 124.836 1.00 148.62 713 CYS A N 1
ATOM 2745 C CA . CYS A 1 707 ? 110.382 148.433 126.233 1.00 148.62 713 CYS A CA 1
ATOM 2746 C C . CYS A 1 707 ? 111.246 149.676 126.371 1.00 148.62 713 CYS A C 1
ATOM 2747 O O . CYS A 1 707 ? 110.919 150.585 127.137 1.00 148.62 713 CYS A O 1
ATOM 2749 N N . TYR A 1 708 ? 112.362 149.728 125.639 1.00 151.84 714 TYR A N 1
ATOM 2750 C CA . TYR A 1 708 ? 113.240 150.891 125.719 1.00 151.84 714 TYR A CA 1
ATOM 2751 C C . TYR A 1 708 ? 112.530 152.132 125.222 1.00 151.84 714 TYR A C 1
ATOM 2752 O O . TYR A 1 708 ? 112.661 153.211 125.806 1.00 151.84 714 TYR A O 1
ATOM 2754 N N . PHE A 1 709 ? 111.768 151.998 124.141 1.00 162.22 715 PHE A N 1
ATOM 2755 C CA . PHE A 1 709 ? 111.025 153.142 123.645 1.00 162.22 715 PHE A CA 1
ATOM 2756 C C . PHE A 1 709 ? 110.009 153.578 124.679 1.00 162.22 715 PHE A C 1
ATOM 2757 O O . PHE A 1 709 ? 109.754 154.772 124.849 1.00 162.22 715 PHE A O 1
ATOM 2759 N N . ASP A 1 710 ? 109.425 152.613 125.385 1.00 173.54 716 ASP A N 1
ATOM 2760 C CA . ASP A 1 710 ? 108.453 152.922 126.419 1.00 173.54 716 ASP A CA 1
ATOM 2761 C C . ASP A 1 710 ? 109.107 153.698 127.549 1.00 173.54 716 ASP A C 1
ATOM 2762 O O . ASP A 1 710 ? 108.584 154.722 128.000 1.00 173.54 716 ASP A O 1
ATOM 2764 N N . SER A 1 711 ? 110.260 153.225 128.013 1.00 193.02 717 SER A N 1
ATOM 2765 C CA . SER A 1 711 ? 110.972 153.930 129.065 1.00 193.02 717 SER A CA 1
ATOM 2766 C C . SER A 1 711 ? 111.371 155.308 128.593 1.00 193.02 717 SER A C 1
ATOM 2767 O O . SER A 1 711 ? 111.382 156.251 129.382 1.00 193.02 717 SER A O 1
ATOM 2769 N N . PHE A 1 712 ? 111.681 155.440 127.312 1.00 187.96 718 PHE A N 1
ATOM 2770 C CA . PHE A 1 712 ? 112.045 156.733 126.769 1.00 187.96 718 PHE A CA 1
ATOM 2771 C C . PHE A 1 712 ? 110.854 157.676 126.783 1.00 187.96 718 PHE A C 1
ATOM 2772 O O . PHE A 1 712 ? 110.967 158.818 127.237 1.00 187.96 718 PHE A O 1
ATOM 2774 N N . MET A 1 713 ? 109.709 157.212 126.287 1.00 191.66 719 MET A N 1
ATOM 2775 C CA . MET A 1 713 ? 108.518 158.049 126.274 1.00 191.66 719 MET A CA 1
ATOM 2776 C C . MET A 1 713 ? 108.121 158.412 127.688 1.00 191.66 719 MET A C 1
ATOM 2777 O O . MET A 1 713 ? 107.596 159.499 127.933 1.00 191.66 719 MET A O 1
ATOM 2779 N N . LEU A 1 714 ? 108.372 157.513 128.635 1.00 211.20 720 LEU A N 1
ATOM 2780 C CA . LEU A 1 714 ? 108.042 157.802 130.022 1.00 211.20 720 LEU A CA 1
ATOM 2781 C C . LEU A 1 714 ? 108.981 158.852 130.591 1.00 211.20 720 LEU A C 1
ATOM 2782 O O . LEU A 1 714 ? 108.536 159.817 131.222 1.00 211.20 720 LEU A O 1
ATOM 2784 N N . TRP A 1 715 ? 110.288 158.683 130.371 1.00 220.26 721 TRP A N 1
ATOM 2785 C CA . TRP A 1 715 ? 111.260 159.652 130.861 1.00 220.26 721 TRP A CA 1
ATOM 2786 C C . TRP A 1 715 ? 111.007 161.017 130.246 1.00 220.26 721 TRP A C 1
ATOM 2787 O O . TRP A 1 715 ? 111.279 162.044 130.877 1.00 220.26 721 TRP A O 1
ATOM 2789 N N . MET A 1 716 ? 110.480 161.042 129.020 1.00 235.69 722 MET A N 1
ATOM 2790 C CA . MET A 1 716 ? 110.148 162.300 128.363 1.00 235.69 722 MET A CA 1
ATOM 2791 C C . MET A 1 716 ? 108.861 162.867 128.942 1.00 235.69 722 MET A C 1
ATOM 2792 O O . MET A 1 716 ? 108.735 164.079 129.141 1.00 235.69 722 MET A O 1
ATOM 2794 N N . GLU A 1 717 ? 107.901 161.997 129.226 1.00 266.11 723 GLU A N 1
ATOM 2795 C CA . GLU A 1 717 ? 106.662 162.439 129.828 1.00 266.11 723 GLU A CA 1
ATOM 2796 C C . GLU A 1 717 ? 106.864 162.736 131.301 1.00 266.11 723 GLU A C 1
ATOM 2797 O O . GLU A 1 717 ? 106.076 163.484 131.887 1.00 266.11 723 GLU A O 1
ATOM 2799 N N . THR A 1 718 ? 107.911 162.165 131.900 1.00 287.65 724 THR A N 1
ATOM 2800 C CA . THR A 1 718 ? 108.268 162.379 133.305 1.00 287.65 724 THR A CA 1
ATOM 2801 C C . THR A 1 718 ? 107.182 161.914 134.277 1.00 287.65 724 THR A C 1
ATOM 2802 O O . THR A 1 718 ? 106.947 162.536 135.313 1.00 287.65 724 THR A O 1
ATOM 2804 N N . GLY A 1 719 ? 106.524 160.809 133.960 1.00 273.49 725 GLY A N 1
ATOM 2805 C CA . GLY A 1 719 ? 105.501 160.287 134.840 1.00 273.49 725 GLY A CA 1
ATOM 2806 C C . GLY A 1 719 ? 104.215 161.089 134.816 1.00 273.49 725 GLY A C 1
ATOM 2807 O O . GLY A 1 719 ? 104.055 162.073 134.096 1.00 273.49 725 GLY A O 1
ATOM 2808 N N . ALA A 1 720 ? 103.274 160.641 135.637 1.00 220.55 726 ALA A N 1
ATOM 2809 C CA . ALA A 1 720 ? 101.975 161.282 135.736 1.00 220.55 726 ALA A CA 1
ATOM 2810 C C . ALA A 1 720 ? 101.335 161.000 137.090 1.00 220.55 726 ALA A C 1
ATOM 2811 O O . ALA A 1 720 ? 102.005 160.569 138.027 1.00 220.55 726 ALA A O 1
ATOM 2813 N N . ALA A 1 732 ? 107.946 150.868 142.481 1.00 195.40 738 ALA A N 1
ATOM 2814 C CA . ALA A 1 732 ? 106.883 150.225 141.725 1.00 195.40 738 ALA A CA 1
ATOM 2815 C C . ALA A 1 732 ? 106.700 150.954 140.411 1.00 195.40 738 ALA A C 1
ATOM 2816 O O . ALA A 1 732 ? 105.579 151.189 139.971 1.00 195.40 738 ALA A O 1
ATOM 2818 N N . THR A 1 733 ? 107.824 151.310 139.791 1.00 236.90 739 THR A N 1
ATOM 2819 C CA . THR A 1 733 ? 107.788 152.057 138.541 1.00 236.90 739 THR A CA 1
ATOM 2820 C C . THR A 1 733 ? 107.440 151.200 137.332 1.00 236.90 739 THR A C 1
ATOM 2821 O O . THR A 1 733 ? 106.847 151.708 136.380 1.00 236.90 739 THR A O 1
ATOM 2823 N N . PHE A 1 734 ? 107.808 149.920 137.325 1.00 225.28 740 PHE A N 1
ATOM 2824 C CA . PHE A 1 734 ? 107.535 149.093 136.151 1.00 225.28 740 PHE A CA 1
ATOM 2825 C C . PHE A 1 734 ? 106.043 148.892 135.913 1.00 225.28 740 PHE A C 1
ATOM 2826 O O . PHE A 1 734 ? 105.556 149.063 134.793 1.00 225.28 740 PHE A O 1
ATOM 2828 N N . ILE A 1 735 ? 105.305 148.509 136.948 1.00 220.86 741 ILE A N 1
ATOM 2829 C CA . ILE A 1 735 ? 103.879 148.271 136.775 1.00 220.86 741 ILE A CA 1
ATOM 2830 C C . ILE A 1 735 ? 103.169 149.548 136.344 1.00 220.86 741 ILE A C 1
ATOM 2831 O O . ILE A 1 735 ? 102.415 149.558 135.364 1.00 220.86 741 ILE A O 1
ATOM 2833 N N . ARG A 1 736 ? 103.397 150.641 137.069 1.00 237.08 742 ARG A N 1
ATOM 2834 C CA . ARG A 1 736 ? 102.739 151.894 136.722 1.00 237.08 742 ARG A CA 1
ATOM 2835 C C . ARG A 1 736 ? 103.130 152.347 135.326 1.00 237.08 742 ARG A C 1
ATOM 2836 O O . ARG A 1 736 ? 102.288 152.830 134.563 1.00 237.08 742 ARG A O 1
ATOM 2838 N N . CYS A 1 737 ? 104.405 152.199 134.977 1.00 261.23 743 CYS A N 1
ATOM 2839 C CA . CYS A 1 737 ? 104.864 152.603 133.657 1.00 261.23 743 CYS A CA 1
ATOM 2840 C C . CYS A 1 737 ? 104.201 151.772 132.577 1.00 261.23 743 CYS A C 1
ATOM 2841 O O . CYS A 1 737 ? 103.823 152.294 131.524 1.00 261.23 743 CYS A O 1
ATOM 2843 N N . VAL A 1 738 ? 104.058 150.472 132.818 1.00 257.61 744 VAL A N 1
ATOM 2844 C CA . VAL A 1 738 ? 103.413 149.610 131.840 1.00 257.61 744 VAL A CA 1
ATOM 2845 C C . VAL A 1 738 ? 101.963 150.030 131.665 1.00 257.61 744 VAL A C 1
ATOM 2846 O O . VAL A 1 738 ? 101.446 150.101 130.543 1.00 257.61 744 VAL A O 1
ATOM 2848 N N . HIS A 1 739 ? 101.287 150.318 132.773 1.00 259.89 745 HIS A N 1
ATOM 2849 C CA . HIS A 1 739 ? 99.902 150.746 132.681 1.00 259.89 745 HIS A CA 1
ATOM 2850 C C . HIS A 1 739 ? 99.795 152.049 131.904 1.00 259.89 745 HIS A C 1
ATOM 2851 O O . HIS A 1 739 ? 98.916 152.205 131.047 1.00 259.89 745 HIS A O 1
ATOM 2853 N N . THR A 1 740 ? 100.692 152.993 132.185 1.00 264.63 746 THR A N 1
ATOM 2854 C CA . THR A 1 740 ? 100.666 154.275 131.492 1.00 264.63 746 THR A CA 1
ATOM 2855 C C . THR A 1 740 ? 100.930 154.103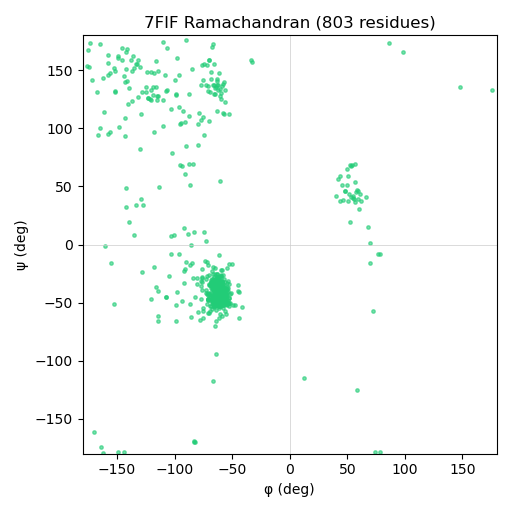 130.005 1.00 264.63 746 THR A C 1
ATOM 2856 O O . THR A 1 740 ? 100.284 154.746 129.173 1.00 264.63 746 THR A O 1
ATOM 2858 N N . PHE A 1 741 ? 101.881 153.244 129.652 1.00 243.11 747 PHE A N 1
ATOM 2859 C CA . PHE A 1 741 ? 102.181 153.022 128.246 1.00 243.11 747 PHE A CA 1
ATOM 2860 C C . PHE A 1 741 ? 100.997 152.390 127.533 1.00 243.11 747 PHE A C 1
ATOM 2861 O O . PHE A 1 741 ? 100.630 152.809 126.429 1.00 243.11 747 PHE A O 1
ATOM 2863 N N . SER A 1 742 ? 100.383 151.382 128.152 1.00 239.96 748 SER A N 1
ATOM 2864 C CA . SER A 1 742 ? 99.228 150.743 127.537 1.00 239.96 748 SER A CA 1
ATOM 2865 C C . SER A 1 742 ? 98.109 151.750 127.336 1.00 239.96 748 SER A C 1
ATOM 2866 O O . SER A 1 742 ? 97.457 151.773 126.286 1.00 239.96 748 SER A O 1
ATOM 2868 N N . ASN A 1 743 ? 97.880 152.600 128.336 1.00 248.84 749 ASN A N 1
ATOM 2869 C CA . ASN A 1 743 ? 96.847 153.613 128.208 1.00 248.84 749 ASN A CA 1
ATOM 2870 C C . ASN A 1 743 ? 97.186 154.589 127.089 1.00 248.84 749 ASN A C 1
ATOM 2871 O O . ASN A 1 743 ? 96.314 154.974 126.302 1.00 248.84 749 ASN A O 1
ATOM 2873 N N . SER A 1 744 ? 98.454 154.994 126.998 1.00 279.36 750 SER A N 1
ATOM 2874 C CA . SER A 1 744 ? 98.865 155.963 125.982 1.00 279.36 750 SER A CA 1
ATOM 2875 C C . SER A 1 744 ? 99.014 155.341 124.598 1.00 279.36 750 SER A C 1
ATOM 2876 O O . SER A 1 744 ? 98.263 155.678 123.678 1.00 279.36 750 SER A O 1
ATOM 2878 N N . PHE A 1 745 ? 99.974 154.429 124.434 1.00 280.99 751 PHE A N 1
ATOM 2879 C CA . PHE A 1 745 ? 100.269 153.800 123.150 1.00 280.99 751 PHE A CA 1
ATOM 2880 C C . PHE A 1 745 ? 100.370 154.856 122.043 1.00 280.99 751 PHE A C 1
ATOM 2881 O O . PHE A 1 745 ? 99.786 154.695 120.970 1.00 280.99 751 PHE A O 1
ATOM 2883 N N . PRO A 1 746 ? 101.093 155.956 122.283 1.00 307.10 752 PRO A N 1
ATOM 2884 C CA . PRO A 1 746 ? 101.132 157.023 121.271 1.00 307.10 752 PRO A CA 1
ATOM 2885 C C . PRO A 1 746 ? 101.822 156.662 119.974 1.00 307.10 752 PRO A C 1
ATOM 2886 O O . PRO A 1 746 ? 101.311 157.006 118.903 1.00 307.10 752 PRO A O 1
ATOM 2890 N N . GLN A 1 747 ? 102.968 156.000 120.023 1.00 313.91 753 GLN A N 1
ATOM 2891 C CA . GLN A 1 747 ? 103.724 155.677 118.822 1.00 313.91 753 GLN A CA 1
ATOM 2892 C C . GLN A 1 747 ? 103.484 154.244 118.363 1.00 313.91 753 GLN A C 1
ATOM 2893 O O . GLN A 1 747 ? 103.600 153.300 119.151 1.00 313.91 753 GLN A O 1
ATOM 2895 N N . ALA A 1 748 ? 103.162 154.101 117.077 1.00 333.69 754 ALA A N 1
ATOM 2896 C CA . ALA A 1 748 ? 102.943 152.807 116.435 1.00 333.69 754 ALA A CA 1
ATOM 2897 C C . ALA A 1 748 ? 101.963 151.931 117.206 1.00 333.69 754 ALA A C 1
ATOM 2898 O O . ALA A 1 748 ? 102.123 150.710 117.280 1.00 333.69 754 ALA A O 1
ATOM 2900 N N . LYS A 1 749 ? 100.932 152.560 117.773 1.00 305.32 755 LYS A N 1
ATOM 2901 C CA . LYS A 1 749 ? 99.904 151.858 118.538 1.00 305.32 755 LYS A CA 1
ATOM 2902 C C . LYS A 1 749 ? 100.544 150.865 119.500 1.00 305.32 755 LYS A C 1
ATOM 2903 O O . LYS A 1 749 ? 100.211 149.678 119.531 1.00 305.32 755 LYS A O 1
ATOM 2905 N N . HIS A 1 750 ? 101.496 151.369 120.277 1.00 326.52 756 HIS A N 1
ATOM 2906 C CA . HIS A 1 750 ? 102.230 150.552 121.231 1.00 326.52 756 HIS A CA 1
ATOM 2907 C C . HIS A 1 750 ? 102.950 149.416 120.512 1.00 326.52 756 HIS A C 1
ATOM 2908 O O . HIS A 1 750 ? 102.909 148.257 120.931 1.00 326.52 756 HIS A O 1
ATOM 2910 N N . PHE A 1 751 ? 103.612 149.765 119.410 1.00 329.02 757 PHE A N 1
ATOM 2911 C CA . PHE A 1 751 ? 104.370 148.806 118.608 1.00 329.02 757 PHE A CA 1
ATOM 2912 C C . PHE A 1 751 ? 103.491 147.659 118.120 1.00 329.02 757 PHE A C 1
ATOM 2913 O O . PHE A 1 751 ? 103.872 146.489 118.192 1.00 329.02 757 PHE A O 1
ATOM 2915 N N . GLY A 1 752 ? 102.307 147.990 117.616 1.00 294.84 758 GLY A N 1
ATOM 2916 C CA . GLY A 1 752 ? 101.400 146.978 117.142 1.00 294.84 758 GLY A CA 1
ATOM 2917 C C . GLY A 1 752 ? 101.075 146.003 118.252 1.00 294.84 758 GLY A C 1
ATOM 2918 O O . GLY A 1 752 ? 100.646 146.391 119.342 1.00 294.84 758 GLY A O 1
ATOM 2919 N N . PRO A 1 753 ? 101.288 144.715 118.003 1.00 251.03 759 PRO A N 1
ATOM 2920 C CA . PRO A 1 753 ? 101.005 143.714 119.035 1.00 251.03 759 PRO A CA 1
ATOM 2921 C C . PRO A 1 753 ? 102.013 143.800 120.172 1.00 251.03 759 PRO A C 1
ATOM 2922 O O . PRO A 1 753 ? 103.225 143.853 119.947 1.00 251.03 759 PRO A O 1
ATOM 2926 N N . ASN A 1 754 ? 101.495 143.810 121.401 1.00 243.96 760 ASN A N 1
ATOM 2927 C CA . ASN A 1 754 ? 102.276 143.886 122.635 1.00 243.96 760 ASN A CA 1
ATOM 2928 C C . ASN A 1 754 ? 101.309 143.752 123.809 1.00 243.96 760 ASN A C 1
ATOM 2929 O O . ASN A 1 754 ? 100.090 143.842 123.641 1.00 243.96 760 ASN A O 1
ATOM 2931 N N . PHE A 1 755 ? 101.873 143.534 125.002 1.00 219.02 761 PHE A N 1
ATOM 2932 C CA . PHE A 1 755 ? 101.097 143.391 126.240 1.00 219.02 761 PHE A CA 1
ATOM 2933 C C . PHE A 1 755 ? 99.936 142.415 126.068 1.00 219.02 761 PHE A C 1
ATOM 2934 O O . PHE A 1 755 ? 98.808 142.680 126.485 1.00 219.02 761 PHE A O 1
ATOM 2936 N N . ASN A 1 756 ? 100.219 141.267 125.447 1.00 243.08 762 ASN A N 1
ATOM 2937 C CA . ASN A 1 756 ? 99.184 140.264 125.214 1.00 243.08 762 ASN A CA 1
ATOM 2938 C C . ASN A 1 756 ? 98.585 139.730 126.502 1.00 243.08 762 ASN A C 1
ATOM 2939 O O . ASN A 1 756 ? 97.590 139.002 126.449 1.00 243.08 762 ASN A O 1
ATOM 2941 N N . SER A 1 757 ? 99.167 140.067 127.652 1.00 188.84 763 SER A N 1
ATOM 2942 C CA . SER A 1 757 ? 98.656 139.626 128.946 1.00 188.84 763 SER A CA 1
ATOM 2943 C C . SER A 1 757 ? 97.602 140.634 129.414 1.00 188.84 763 SER A C 1
ATOM 2944 O O . SER A 1 757 ? 97.787 141.402 130.362 1.00 188.84 763 SER A O 1
ATOM 2946 N N . LEU A 1 758 ? 96.471 140.619 128.704 1.00 216.45 764 LEU A N 1
ATOM 2947 C CA . LEU A 1 758 ? 95.344 141.508 128.958 1.00 216.45 764 LEU A CA 1
ATOM 2948 C C . LEU A 1 758 ? 94.181 140.840 129.677 1.00 216.45 764 LEU A C 1
ATOM 2949 O O . LEU A 1 758 ? 93.244 141.539 130.073 1.00 216.45 764 LEU A O 1
ATOM 2951 N N . HIS A 1 759 ? 94.205 139.515 129.853 1.00 192.91 765 HIS A N 1
ATOM 2952 C CA . HIS A 1 759 ? 93.118 138.857 130.574 1.00 192.91 765 HIS A CA 1
ATOM 2953 C C . HIS A 1 759 ? 93.006 139.441 131.969 1.00 192.91 765 HIS A C 1
ATOM 2954 O O . HIS A 1 759 ? 91.907 139.618 132.508 1.00 192.91 765 HIS A O 1
ATOM 2956 N N . GLN A 1 760 ? 94.145 139.758 132.552 1.00 192.84 766 GLN A N 1
ATOM 2957 C CA . GLN A 1 760 ? 94.275 140.411 133.832 1.00 192.84 766 GLN A CA 1
ATOM 2958 C C . GLN A 1 760 ? 95.295 141.503 133.584 1.00 192.84 766 GLN A C 1
ATOM 2959 O O . GLN A 1 760 ? 96.098 141.403 132.652 1.00 192.84 766 GLN A O 1
ATOM 2961 N N . ILE A 1 761 ? 95.260 142.558 134.390 1.00 195.28 767 ILE A N 1
ATOM 2962 C CA . ILE A 1 761 ? 96.228 143.618 134.160 1.00 195.28 767 ILE A CA 1
ATOM 2963 C C . ILE A 1 761 ? 97.611 142.995 134.232 1.00 195.28 767 ILE A C 1
ATOM 2964 O O . ILE A 1 761 ? 98.053 142.543 135.295 1.00 195.28 767 ILE A O 1
ATOM 2966 N N . ASP A 1 762 ? 98.297 142.952 133.095 1.00 192.03 768 ASP A N 1
ATOM 2967 C CA . ASP A 1 762 ? 99.618 142.350 133.053 1.00 192.03 768 ASP A CA 1
ATOM 2968 C C . ASP A 1 762 ? 100.369 142.893 131.851 1.00 192.03 768 ASP A C 1
ATOM 2969 O O . ASP A 1 762 ? 99.769 143.343 130.871 1.00 192.03 768 ASP A O 1
ATOM 2971 N N . SER A 1 763 ? 101.695 142.842 131.941 1.00 183.65 769 SER A N 1
ATOM 2972 C CA . SER A 1 763 ? 102.579 143.350 130.904 1.00 183.65 769 SER A CA 1
ATOM 2973 C C . SER A 1 763 ? 103.294 142.211 130.193 1.00 183.65 769 SER A C 1
ATOM 2974 O O . SER A 1 763 ? 103.971 141.401 130.835 1.00 183.65 769 SER A O 1
ATOM 2976 N N . PHE A 1 764 ? 103.152 142.164 128.873 1.00 156.77 770 PHE A N 1
ATOM 2977 C CA . PHE A 1 764 ? 103.809 141.182 128.026 1.00 156.77 770 PHE A CA 1
ATOM 2978 C C . PHE A 1 764 ? 104.757 141.942 127.113 1.00 156.77 770 PHE A C 1
ATOM 2979 O O . PHE A 1 764 ? 104.595 143.141 126.886 1.00 156.77 770 PHE A O 1
ATOM 2981 N N . VAL A 1 765 ? 105.768 141.256 126.595 1.00 116.28 771 VAL A N 1
ATOM 2982 C CA . VAL A 1 765 ? 106.754 141.920 125.751 1.00 116.28 771 VAL A CA 1
ATOM 2983 C C . VAL A 1 765 ? 106.956 141.151 124.454 1.00 116.28 771 VAL A C 1
ATOM 2984 O O . VAL A 1 765 ? 106.779 139.930 124.401 1.00 116.28 771 VAL A O 1
ATOM 2986 N N . LEU A 1 766 ? 107.345 141.875 123.416 1.00 107.12 772 LEU A N 1
ATOM 2987 C CA . LEU A 1 766 ? 107.581 141.313 122.103 1.00 107.12 772 LEU A CA 1
ATOM 2988 C C . LEU A 1 766 ? 108.509 142.257 121.366 1.00 107.12 772 LEU A C 1
ATOM 2989 O O . LEU A 1 766 ? 108.661 143.414 121.757 1.00 107.12 772 LEU A O 1
ATOM 2991 N N . ARG A 1 767 ? 109.128 141.765 120.295 1.00 114.80 773 ARG A N 1
ATOM 2992 C CA . ARG A 1 767 ? 110.043 142.609 119.533 1.00 114.80 773 ARG A CA 1
ATOM 2993 C C . ARG A 1 767 ? 110.267 142.016 118.146 1.00 114.80 773 ARG A C 1
ATOM 2994 O O . ARG A 1 767 ? 110.877 140.954 118.022 1.00 114.80 773 ARG A O 1
ATOM 2996 N N . LEU A 1 768 ? 109.806 142.722 117.117 1.00 97.19 774 LEU A N 1
ATOM 2997 C CA . LEU A 1 768 ? 110.004 142.292 115.736 1.00 97.19 774 LEU A CA 1
ATOM 2998 C C . LEU A 1 768 ? 111.345 142.837 115.268 1.00 97.19 774 LEU A C 1
ATOM 2999 O O . LEU A 1 768 ? 111.510 144.050 115.109 1.00 97.19 774 LEU A O 1
ATOM 3001 N N . GLN A 1 769 ? 112.315 141.951 115.064 1.00 96.99 775 GLN A N 1
ATOM 3002 C CA . GLN A 1 769 ? 113.655 142.358 114.676 1.00 96.99 775 GLN A CA 1
ATOM 3003 C C . GLN A 1 769 ? 113.957 141.962 113.244 1.00 96.99 775 GLN A C 1
ATOM 3004 O O . GLN A 1 769 ? 113.167 141.296 112.575 1.00 96.99 775 GLN A O 1
ATOM 3006 N N . THR A 1 770 ? 115.125 142.404 112.778 1.00 127.46 776 THR A N 1
ATOM 3007 C CA . THR A 1 770 ? 115.597 142.136 111.423 1.00 127.46 776 THR A CA 1
ATOM 3008 C C . THR A 1 770 ? 117.112 141.892 111.388 1.00 127.46 776 THR A C 1
ATOM 3009 O O . THR A 1 770 ? 117.846 142.480 110.602 1.00 127.46 776 THR A O 1
ATOM 3011 N N . SER A 1 771 ? 117.607 141.028 112.270 1.00 125.50 777 SER A N 1
ATOM 3012 C CA . SER A 1 771 ? 119.045 140.781 112.339 1.00 125.50 777 SER A CA 1
ATOM 3013 C C . SER A 1 771 ? 119.654 140.387 111.002 1.00 125.50 777 SER A C 1
ATOM 3014 O O . SER A 1 771 ? 120.669 140.958 110.595 1.00 125.50 777 SER A O 1
ATOM 3016 N N . GLN A 1 772 ? 119.076 139.409 110.310 1.00 109.17 778 GLN A N 1
ATOM 3017 C CA . GLN A 1 772 ? 119.667 138.952 109.060 1.00 109.17 778 GLN A CA 1
ATOM 3018 C C . GLN A 1 772 ? 118.622 138.722 107.990 1.00 109.17 778 GLN A C 1
ATOM 3019 O O . GLN A 1 772 ? 117.447 138.503 108.278 1.00 109.17 778 GLN A O 1
ATOM 3021 N N . LEU A 1 773 ? 119.086 138.747 106.748 1.00 109.42 779 LEU A N 1
ATOM 3022 C CA . LEU A 1 773 ? 118.209 138.554 105.607 1.00 109.42 779 LEU A CA 1
ATOM 3023 C C . LEU A 1 773 ? 117.552 137.186 105.644 1.00 109.42 779 LEU A C 1
ATOM 3024 O O . LEU A 1 773 ? 118.123 136.204 106.119 1.00 109.42 779 LEU A O 1
ATOM 3026 N N . PHE A 1 774 ? 116.334 137.136 105.131 1.00 128.93 780 PHE A N 1
ATOM 3027 C CA . PHE A 1 774 ? 115.574 135.904 105.067 1.00 128.93 780 PHE A CA 1
ATOM 3028 C C . PHE A 1 774 ? 115.947 135.202 103.775 1.00 128.93 780 PHE A C 1
ATOM 3029 O O . PHE A 1 774 ? 115.931 135.818 102.707 1.00 128.93 780 PHE A O 1
ATOM 3031 N N . SER A 1 775 ? 116.290 133.927 103.865 1.00 138.34 781 SER A N 1
ATOM 3032 C CA . SER A 1 775 ? 116.675 133.156 102.695 1.00 138.34 781 SER A CA 1
ATOM 3033 C C . SER A 1 775 ? 115.817 131.912 102.584 1.00 138.34 781 SER A C 1
ATOM 3034 O O . SER A 1 775 ? 115.588 131.215 103.575 1.00 138.34 781 SER A O 1
ATOM 3036 N N . HIS A 1 776 ? 115.349 131.638 101.367 1.00 163.26 782 HIS A N 1
ATOM 3037 C CA . HIS A 1 776 ? 114.529 130.454 101.160 1.00 163.26 782 HIS A CA 1
ATOM 3038 C C . HIS A 1 776 ? 115.298 129.213 101.560 1.00 163.26 782 HIS A C 1
ATOM 3039 O O . HIS A 1 776 ? 114.764 128.330 102.235 1.00 163.26 782 HIS A O 1
ATOM 3041 N N . SER A 1 777 ? 116.560 129.138 101.167 1.00 144.43 783 SER A N 1
ATOM 3042 C CA . SER A 1 777 ? 117.369 127.999 101.550 1.00 144.43 783 SER A CA 1
ATOM 3043 C C . SER A 1 777 ? 117.753 128.141 103.014 1.00 144.43 783 SER A C 1
ATOM 3044 O O . SER A 1 777 ? 118.026 129.242 103.498 1.00 144.43 783 SER A O 1
ATOM 3046 N N . TYR A 1 778 ? 117.761 127.025 103.723 1.00 123.66 784 TYR A N 1
ATOM 3047 C CA . TYR A 1 778 ? 118.103 127.026 105.133 1.00 123.66 784 TYR A CA 1
ATOM 3048 C C . TYR A 1 778 ? 119.527 126.586 105.387 1.00 123.66 784 TYR A C 1
ATOM 3049 O O . TYR A 1 778 ? 119.898 126.382 106.542 1.00 123.66 784 TYR A O 1
ATOM 3051 N N . THR A 1 779 ? 120.330 126.416 104.346 1.00 128.84 785 THR A N 1
ATOM 3052 C CA . THR A 1 779 ? 121.702 126.022 104.594 1.00 128.84 785 THR A CA 1
ATOM 3053 C C . THR A 1 779 ? 122.335 127.000 105.563 1.00 128.84 785 THR A C 1
ATOM 3054 O O . THR A 1 779 ? 122.900 126.603 106.587 1.00 128.84 785 THR A O 1
ATOM 3056 N N . ALA A 1 780 ? 122.204 128.287 105.274 1.00 121.13 786 ALA A N 1
ATOM 3057 C CA . ALA A 1 780 ? 122.717 129.341 106.126 1.00 121.13 786 ALA A CA 1
ATOM 3058 C C . ALA A 1 780 ? 121.599 130.024 106.886 1.00 121.13 786 ALA A C 1
ATOM 3059 O O . ALA A 1 780 ? 121.839 130.554 107.978 1.00 121.13 786 ALA A O 1
ATOM 3061 N N . MET A 1 781 ? 120.384 130.029 106.338 1.00 113.80 787 MET A N 1
ATOM 3062 C CA . MET A 1 781 ? 119.291 130.623 107.083 1.00 113.80 787 MET A CA 1
ATOM 3063 C C . MET A 1 781 ? 119.178 129.904 108.406 1.00 113.80 787 MET A C 1
ATOM 3064 O O . MET A 1 781 ? 119.024 130.538 109.448 1.00 113.80 787 MET A O 1
ATOM 3066 N N . GLN A 1 782 ? 119.296 128.574 108.374 1.00 102.23 788 GLN A N 1
ATOM 3067 C CA . GLN A 1 782 ? 119.297 127.821 109.616 1.00 102.23 788 GLN A CA 1
ATOM 3068 C C . GLN A 1 782 ? 120.566 128.124 110.371 1.00 102.23 788 GLN A C 1
ATOM 3069 O O . GLN A 1 782 ? 120.577 128.107 111.600 1.00 102.23 788 GLN A O 1
ATOM 3071 N N . GLN A 1 783 ? 121.640 128.420 109.647 1.00 92.12 789 GLN A N 1
ATOM 3072 C CA . GLN A 1 783 ? 122.852 128.800 110.335 1.00 92.12 789 GLN A CA 1
ATOM 3073 C C . GLN A 1 783 ? 122.593 130.076 111.108 1.00 92.12 789 GLN A C 1
ATOM 3074 O O . GLN A 1 783 ? 123.010 130.212 112.261 1.00 92.12 789 GLN A O 1
ATOM 3076 N N . LEU A 1 784 ? 121.868 131.014 110.496 1.00 94.62 790 LEU A N 1
ATOM 3077 C CA . LEU A 1 784 ? 121.556 132.268 111.175 1.00 94.62 790 LEU A CA 1
ATOM 3078 C C . LEU A 1 784 ? 120.589 132.049 112.330 1.00 94.62 790 LEU A C 1
ATOM 3079 O O . LEU A 1 784 ? 120.748 132.642 113.400 1.00 94.62 790 LEU A O 1
ATOM 3081 N N . HIS A 1 785 ? 119.575 131.211 112.126 1.00 81.24 791 HIS A N 1
ATOM 3082 C CA . HIS A 1 785 ? 118.620 130.941 113.189 1.00 81.24 791 HIS A CA 1
ATOM 3083 C C . HIS A 1 785 ? 119.320 130.268 114.343 1.00 81.24 791 HIS A C 1
ATOM 3084 O O . HIS A 1 785 ? 118.987 130.498 115.503 1.00 81.24 791 HIS A O 1
ATOM 3086 N N . GLN A 1 786 ? 120.315 129.446 114.034 1.00 96.55 792 GLN A N 1
ATOM 3087 C CA . GLN A 1 786 ? 121.078 128.769 115.064 1.00 96.55 792 GLN A CA 1
ATOM 3088 C C . GLN A 1 786 ? 121.956 129.757 115.804 1.00 96.55 792 GLN A C 1
ATOM 3089 O O . GLN A 1 786 ? 122.046 129.719 117.035 1.00 96.55 792 GLN A O 1
ATOM 3091 N N . HIS A 1 787 ? 122.611 130.647 115.065 1.00 114.75 793 HIS A N 1
ATOM 3092 C CA . HIS A 1 787 ? 123.454 131.646 115.701 1.00 114.75 793 HIS A CA 1
ATOM 3093 C C . HIS A 1 787 ? 122.616 132.529 116.600 1.00 114.75 793 HIS A C 1
ATOM 3094 O O . HIS A 1 787 ? 123.008 132.850 117.727 1.00 114.75 793 HIS A O 1
ATOM 3096 N N . VAL A 1 788 ? 121.443 132.913 116.119 1.00 130.77 794 VAL A N 1
ATOM 3097 C CA . VAL A 1 788 ? 120.546 133.732 116.913 1.00 130.77 794 VAL A CA 1
ATOM 3098 C C . VAL A 1 788 ? 120.024 132.935 118.093 1.00 130.77 794 VAL A C 1
ATOM 3099 O O . VAL A 1 788 ? 119.803 133.477 119.178 1.00 130.77 794 VAL A O 1
ATOM 3101 N N . ASP A 1 789 ? 119.812 131.634 117.896 1.00 122.61 795 ASP A N 1
ATOM 3102 C CA . ASP A 1 789 ? 119.348 130.781 118.974 1.00 122.61 795 ASP A CA 1
ATOM 3103 C C . ASP A 1 789 ? 120.370 130.762 120.089 1.00 122.61 795 ASP A C 1
ATOM 3104 O O . ASP A 1 789 ? 120.027 130.886 121.265 1.00 122.61 795 ASP A O 1
ATOM 3106 N N . GLN A 1 790 ? 121.639 130.626 119.723 1.00 130.56 796 GLN A N 1
ATOM 3107 C CA . GLN A 1 790 ? 122.708 130.633 120.710 1.00 130.56 796 GLN A CA 1
ATOM 3108 C C . GLN A 1 790 ? 122.795 131.985 121.399 1.00 130.56 796 GLN A C 1
ATOM 3109 O O . GLN A 1 790 ? 122.967 132.059 122.618 1.00 130.56 796 GLN A O 1
ATOM 3111 N N . TRP A 1 791 ? 122.689 133.067 120.629 1.00 119.09 797 TRP A N 1
ATOM 3112 C CA . TRP A 1 791 ? 122.745 134.391 121.233 1.00 119.09 797 TRP A CA 1
ATOM 3113 C C . TRP A 1 791 ? 121.617 134.560 122.230 1.00 119.09 797 TRP A C 1
ATOM 3114 O O . TRP A 1 791 ? 121.822 135.057 123.339 1.00 119.09 797 TRP A O 1
ATOM 3116 N N . PHE A 1 792 ? 120.417 134.141 121.847 1.00 122.93 798 PHE A N 1
ATOM 3117 C CA . PHE A 1 792 ? 119.273 134.242 122.735 1.00 122.93 798 PHE A CA 1
ATOM 3118 C C . PHE A 1 792 ? 119.475 133.367 123.949 1.00 122.93 798 PHE A C 1
ATOM 3119 O O . PHE A 1 792 ? 119.093 133.737 125.060 1.00 122.93 798 PHE A O 1
ATOM 3121 N N . THR A 1 793 ? 120.067 132.194 123.748 1.00 132.20 799 THR A N 1
ATOM 3122 C CA . THR A 1 793 ? 120.315 131.295 124.859 1.00 132.20 799 THR A CA 1
ATOM 3123 C C . THR A 1 793 ? 121.267 131.935 125.846 1.00 132.20 799 THR A C 1
ATOM 3124 O O . THR A 1 793 ? 121.032 131.914 127.059 1.00 132.20 799 THR A O 1
ATOM 3126 N N . ALA A 1 794 ? 122.344 132.523 125.339 1.00 169.28 800 ALA A N 1
ATOM 3127 C CA . ALA A 1 794 ? 123.291 133.187 126.218 1.00 169.28 800 ALA A CA 1
ATOM 3128 C C . ALA A 1 794 ? 122.620 134.352 126.922 1.00 169.28 800 ALA A C 1
ATOM 3129 O O . ALA A 1 794 ? 122.822 134.567 128.121 1.00 169.28 800 ALA A O 1
ATOM 3131 N N . ALA A 1 795 ? 121.806 135.108 126.189 1.00 174.83 801 ALA A N 1
ATOM 3132 C CA . ALA A 1 795 ? 121.104 136.231 126.786 1.00 174.83 801 ALA A CA 1
ATOM 3133 C C . ALA A 1 795 ? 120.218 135.758 127.926 1.00 174.83 801 ALA A C 1
ATOM 3134 O O . ALA A 1 795 ? 120.244 136.324 129.024 1.00 174.83 801 ALA A O 1
ATOM 3136 N N . LEU A 1 796 ? 119.441 134.704 127.683 1.00 170.62 802 LEU A N 1
ATOM 3137 C CA . LEU A 1 796 ? 118.573 134.160 128.716 1.00 170.62 802 LEU A CA 1
ATOM 3138 C C . LEU A 1 796 ? 119.396 133.714 129.908 1.00 170.62 802 LEU A C 1
ATOM 3139 O O . LEU A 1 796 ? 119.003 133.919 131.063 1.00 170.62 802 LEU A O 1
ATOM 3141 N N . ARG A 1 797 ? 120.552 133.109 129.644 1.00 209.89 803 ARG A N 1
ATOM 3142 C CA . ARG A 1 797 ? 121.415 132.689 130.735 1.00 209.89 803 ARG A CA 1
ATOM 3143 C C . ARG A 1 797 ? 121.814 133.892 131.569 1.00 209.89 803 ARG A C 1
ATOM 3144 O O . ARG A 1 797 ? 121.734 133.864 132.801 1.00 209.89 803 ARG A O 1
ATOM 3146 N N . THR A 1 798 ? 122.200 134.978 130.910 1.00 218.26 804 THR A N 1
ATOM 3147 C CA . THR A 1 798 ? 122.623 136.182 131.626 1.00 218.26 804 THR A CA 1
ATOM 3148 C C . THR A 1 798 ? 121.514 136.820 132.461 1.00 218.26 804 THR A C 1
ATOM 3149 O O . THR A 1 798 ? 121.793 137.414 133.502 1.00 218.26 804 THR A O 1
ATOM 3151 N N . ALA A 1 799 ? 120.264 136.706 132.019 1.00 205.51 805 ALA A N 1
ATOM 3152 C CA . ALA A 1 799 ? 119.160 137.354 132.733 1.00 205.51 805 ALA A CA 1
ATOM 3153 C C . ALA A 1 799 ? 118.953 136.787 134.136 1.00 205.51 805 ALA A C 1
ATOM 3154 O O . ALA A 1 799 ? 118.947 135.570 134.321 1.00 205.51 805 ALA A O 1
ATOM 3156 N N . PRO A 1 800 ? 118.779 137.672 135.132 1.00 227.49 806 PRO A N 1
ATOM 3157 C CA . PRO A 1 800 ? 118.551 137.216 136.513 1.00 227.49 806 PRO A CA 1
ATOM 3158 C C . PRO A 1 800 ? 117.266 136.414 136.792 1.00 227.49 806 PRO A C 1
ATOM 3159 O O . PRO A 1 800 ? 117.355 135.405 137.491 1.00 227.49 806 PRO A O 1
ATOM 3163 N N . PRO A 1 801 ? 116.095 136.830 136.258 1.00 221.34 807 PRO A N 1
ATOM 3164 C CA . PRO A 1 801 ? 114.935 135.963 136.515 1.00 221.34 807 PRO A CA 1
ATOM 3165 C C . PRO A 1 801 ? 114.888 134.887 135.452 1.00 221.34 807 PRO A C 1
ATOM 3166 O O . PRO A 1 801 ? 114.212 133.877 135.657 1.00 221.34 807 PRO A O 1
ATOM 3170 N N . SER A 1 802 ? 115.594 135.096 134.345 1.00 208.47 808 SER A N 1
ATOM 3171 C CA . SER A 1 802 ? 115.643 134.134 133.251 1.00 208.47 808 SER A CA 1
ATOM 3172 C C . SER A 1 802 ? 114.250 133.627 132.907 1.00 208.47 808 SER A C 1
ATOM 3173 O O . SER A 1 802 ? 114.057 132.449 132.604 1.00 208.47 808 SER A O 1
ATOM 3175 N N . LEU A 1 803 ? 113.269 134.525 132.963 1.00 219.98 809 LEU A N 1
ATOM 3176 C CA . LEU A 1 803 ? 111.904 134.143 132.636 1.00 219.98 809 LEU A CA 1
ATOM 3177 C C . LEU A 1 803 ? 111.870 133.649 131.203 1.00 219.98 809 LEU A C 1
ATOM 3178 O O . LEU A 1 803 ? 112.452 134.261 130.308 1.00 219.98 809 LEU A O 1
ATOM 3180 N N . GLN A 1 804 ? 111.205 132.523 130.988 1.00 207.29 810 GLN A N 1
ATOM 3181 C CA . GLN A 1 804 ? 111.160 131.960 129.651 1.00 207.29 810 GLN A CA 1
ATOM 3182 C C . GLN A 1 804 ? 110.408 132.872 128.691 1.00 207.29 810 GLN A C 1
ATOM 3183 O O . GLN A 1 804 ? 109.290 133.320 128.968 1.00 207.29 810 GLN A O 1
ATOM 3185 N N . GLY A 1 805 ? 111.041 133.135 127.561 1.00 114.84 811 GLY A N 1
ATOM 3186 C CA . GLY A 1 805 ? 110.455 133.951 126.519 1.00 114.84 811 GLY A CA 1
ATOM 3187 C C . GLY A 1 805 ? 110.743 133.279 125.197 1.00 114.84 811 GLY A C 1
ATOM 3188 O O . GLY A 1 805 ? 111.892 132.993 124.861 1.00 114.84 811 GLY A O 1
ATOM 3189 N N . ALA A 1 806 ? 109.696 132.999 124.461 1.00 82.73 812 ALA A N 1
ATOM 3190 C CA . ALA A 1 806 ? 109.856 132.343 123.180 1.00 82.73 812 ALA A CA 1
ATOM 3191 C C . ALA A 1 806 ? 110.294 133.394 122.172 1.00 82.73 812 ALA A C 1
ATOM 3192 O O . ALA A 1 806 ? 109.536 134.313 121.852 1.00 82.73 812 ALA A O 1
ATOM 3194 N N . TRP A 1 807 ? 111.521 133.269 121.681 1.00 73.86 813 TRP A N 1
ATOM 3195 C CA . TRP A 1 807 ? 112.019 134.188 120.665 1.00 73.86 813 TRP A CA 1
ATOM 3196 C C . TRP A 1 807 ? 111.939 133.459 119.325 1.00 73.86 813 TRP A C 1
ATOM 3197 O O . TRP A 1 807 ? 112.913 132.934 118.787 1.00 73.86 813 TRP A O 1
ATOM 3199 N N . PHE A 1 808 ? 110.728 133.423 118.796 1.00 95.62 814 PHE A N 1
ATOM 3200 C CA . PHE A 1 808 ? 110.470 132.732 117.549 1.00 95.62 814 PHE A CA 1
ATOM 3201 C C . PHE A 1 808 ? 110.464 133.690 116.370 1.00 95.62 814 PHE A C 1
ATOM 3202 O O . PHE A 1 808 ? 110.306 134.901 116.520 1.00 95.62 814 PHE A O 1
ATOM 3204 N N . THR A 1 809 ? 110.635 133.125 115.186 1.00 95.69 815 THR A N 1
ATOM 3205 C CA . THR A 1 809 ? 110.662 133.891 113.954 1.00 95.69 815 THR A CA 1
ATOM 3206 C C . THR A 1 809 ? 109.983 133.100 112.850 1.00 95.69 815 THR A C 1
ATOM 3207 O O . THR A 1 809 ? 110.155 131.885 112.741 1.00 95.69 815 THR A O 1
ATOM 3209 N N . GLY A 1 810 ? 109.206 133.808 112.030 1.00 144.52 816 GLY A N 1
ATOM 3210 C CA . GLY A 1 810 ? 108.509 133.151 110.940 1.00 144.52 816 GLY A CA 1
ATOM 3211 C C . GLY A 1 810 ? 109.445 132.324 110.091 1.00 144.52 816 GLY A C 1
ATOM 3212 O O . GLY A 1 810 ? 109.126 131.195 109.715 1.00 144.52 816 GLY A O 1
ATOM 3213 N N . ASP A 1 811 ? 110.618 132.865 109.793 1.00 158.85 817 ASP A N 1
ATOM 3214 C CA . ASP A 1 811 ? 111.581 132.101 109.018 1.00 158.85 817 ASP A CA 1
ATOM 3215 C C . ASP A 1 811 ? 112.108 130.944 109.843 1.00 158.85 817 ASP A C 1
ATOM 3216 O O . ASP A 1 811 ? 112.383 129.860 109.307 1.00 158.85 817 ASP A O 1
ATOM 3218 N N . PHE A 1 812 ? 112.249 131.160 111.151 1.00 124.74 818 PHE A N 1
ATOM 3219 C CA . PHE A 1 812 ? 112.732 130.096 112.006 1.00 124.74 818 PHE A CA 1
ATOM 3220 C C . PHE A 1 812 ? 111.878 128.859 111.817 1.00 124.74 818 PHE A C 1
ATOM 3221 O O . PHE A 1 812 ? 112.371 127.739 111.919 1.00 124.74 818 PHE A O 1
ATOM 3223 N N . ALA A 1 813 ? 110.595 129.044 111.502 1.00 140.94 819 ALA A N 1
ATOM 3224 C CA . ALA A 1 813 ? 109.708 127.904 111.283 1.00 140.94 819 ALA A CA 1
ATOM 3225 C C . ALA A 1 813 ? 110.136 127.078 110.083 1.00 140.94 819 ALA A C 1
ATOM 3226 O O . ALA A 1 813 ? 110.238 125.854 110.173 1.00 140.94 819 ALA A O 1
ATOM 3228 N N . PHE A 1 814 ? 110.363 127.720 108.943 1.00 137.31 820 PHE A N 1
ATOM 3229 C CA . PHE A 1 814 ? 110.789 126.958 107.782 1.00 137.31 820 PHE A CA 1
ATOM 3230 C C . PHE A 1 814 ? 112.123 126.298 108.062 1.00 137.31 820 PHE A C 1
ATOM 3231 O O . PHE A 1 814 ? 112.344 125.135 107.702 1.00 137.31 820 PHE A O 1
ATOM 3233 N N . PHE A 1 815 ? 113.026 127.030 108.711 1.00 155.01 821 PHE A N 1
ATOM 3234 C CA . PHE A 1 815 ? 114.318 126.446 109.026 1.00 155.01 821 PHE A CA 1
ATOM 3235 C C . PHE A 1 815 ? 114.120 125.224 109.884 1.00 155.01 821 PHE A C 1
ATOM 3236 O O . PHE A 1 815 ? 114.791 124.206 109.710 1.00 155.01 821 PHE A O 1
ATOM 3238 N N . ASP A 1 816 ? 113.180 125.309 110.807 1.00 131.13 822 ASP A N 1
ATOM 3239 C CA . ASP A 1 816 ? 112.895 124.184 111.668 1.00 131.13 822 ASP A CA 1
ATOM 3240 C C . ASP A 1 816 ? 112.313 123.046 110.866 1.00 131.13 822 ASP A C 1
ATOM 3241 O O . ASP A 1 816 ? 112.599 121.887 111.140 1.00 131.13 822 ASP A O 1
ATOM 3243 N N . LEU A 1 817 ? 111.470 123.356 109.889 1.00 115.25 823 LEU A N 1
ATOM 3244 C CA . LEU A 1 817 ? 110.897 122.293 109.080 1.00 115.25 823 LEU A CA 1
ATOM 3245 C C . LEU A 1 817 ? 112.009 121.528 108.402 1.00 115.25 823 LEU A C 1
ATOM 3246 O O . LEU A 1 817 ? 112.022 120.296 108.390 1.00 115.25 823 LEU A O 1
ATOM 3248 N N . GLN A 1 818 ? 112.970 122.252 107.856 1.00 115.06 824 GLN A N 1
ATOM 3249 C CA . GLN A 1 818 ? 114.087 121.578 107.227 1.00 115.06 824 GLN A CA 1
ATOM 3250 C C . GLN A 1 818 ? 114.885 120.811 108.266 1.00 115.06 824 GLN A C 1
ATOM 3251 O O . GLN A 1 818 ? 115.295 119.670 108.033 1.00 115.06 824 GLN A O 1
ATOM 3253 N N . GLN A 1 819 ? 115.107 121.423 109.423 1.00 123.23 825 GLN A N 1
ATOM 3254 C CA . GLN A 1 819 ? 115.863 120.764 110.474 1.00 123.23 825 GLN A CA 1
ATOM 3255 C C . GLN A 1 819 ? 115.180 119.483 110.889 1.00 123.23 825 GLN A C 1
ATOM 3256 O O . GLN A 1 819 ? 115.827 118.457 111.097 1.00 123.23 825 GLN A O 1
ATOM 3258 N N . SER A 1 820 ? 113.869 119.534 111.015 1.00 150.06 826 SER A N 1
ATOM 3259 C CA . SER A 1 820 ? 113.100 118.371 111.400 1.00 150.06 826 SER A CA 1
ATOM 3260 C C . SER A 1 820 ? 113.158 117.329 110.316 1.00 150.06 826 SER A C 1
ATOM 3261 O O . SER A 1 820 ? 113.196 116.135 110.600 1.00 150.06 826 SER A O 1
ATOM 3263 N N . LEU A 1 821 ? 113.157 117.763 109.066 1.00 158.25 827 LEU A N 1
ATOM 3264 C CA . LEU A 1 821 ? 113.259 116.798 107.994 1.00 158.25 827 LEU A CA 1
ATOM 3265 C C . LEU A 1 821 ? 114.584 116.064 108.096 1.00 158.25 827 LEU A C 1
ATOM 3266 O O . LEU A 1 821 ? 114.639 114.836 107.969 1.00 158.25 827 LEU A O 1
ATOM 3268 N N . ILE A 1 822 ? 115.662 116.806 108.351 1.00 174.99 828 ILE A N 1
ATOM 3269 C CA . ILE A 1 822 ? 116.977 116.187 108.490 1.00 174.99 828 ILE A CA 1
ATOM 3270 C C . ILE A 1 822 ? 116.990 115.259 109.691 1.00 174.99 828 ILE A C 1
ATOM 3271 O O . ILE A 1 822 ? 117.514 114.140 109.632 1.00 174.99 828 ILE A O 1
ATOM 3273 N N . SER A 1 823 ? 116.411 115.715 110.799 1.00 149.40 829 SER A N 1
ATOM 3274 C CA . SER A 1 823 ? 116.348 114.900 111.999 1.00 149.40 829 SER A CA 1
ATOM 3275 C C . SER A 1 823 ? 115.580 113.626 111.726 1.00 149.40 829 SER A C 1
ATOM 3276 O O . SER A 1 823 ? 115.956 112.553 112.195 1.00 149.40 829 SER A O 1
ATOM 3278 N N . GLY A 1 824 ? 114.499 113.729 110.965 1.00 154.18 830 GLY A N 1
ATOM 3279 C CA . GLY A 1 824 ? 113.727 112.553 110.634 1.00 154.18 830 GLY A CA 1
ATOM 3280 C C . GLY A 1 824 ? 114.525 111.595 109.784 1.00 154.18 830 GLY A C 1
ATOM 3281 O O . GLY A 1 824 ? 114.500 110.391 110.007 1.00 154.18 830 GLY A O 1
ATOM 3282 N N . THR A 1 825 ? 115.253 112.120 108.806 1.00 183.34 831 THR A N 1
ATOM 3283 C CA . THR A 1 825 ? 116.058 111.245 107.972 1.00 183.34 831 THR A CA 1
ATOM 3284 C C . THR A 1 825 ? 117.075 110.507 108.813 1.00 183.34 831 THR A C 1
ATOM 3285 O O . THR A 1 825 ? 117.248 109.293 108.681 1.00 183.34 831 THR A O 1
ATOM 3287 N N . ALA A 1 826 ? 117.751 111.225 109.693 1.00 182.60 832 ALA A N 1
ATOM 3288 C CA . ALA A 1 826 ? 118.750 110.580 110.527 1.00 182.60 832 ALA A CA 1
ATOM 3289 C C . ALA A 1 826 ? 118.113 109.570 111.467 1.00 182.60 832 ALA A C 1
ATOM 3290 O O . ALA A 1 826 ? 118.600 108.443 111.604 1.00 182.60 832 ALA A O 1
ATOM 3292 N N . LEU A 1 827 ? 117.032 109.960 112.137 1.00 141.20 833 LEU A N 1
ATOM 3293 C CA . LEU A 1 827 ? 116.375 109.039 113.044 1.00 141.20 833 LEU A CA 1
ATOM 3294 C C . LEU A 1 827 ? 115.910 107.819 112.284 1.00 141.20 833 LEU A C 1
ATOM 3295 O O . LEU A 1 827 ? 115.953 106.704 112.798 1.00 141.20 833 LEU A O 1
ATOM 3297 N N . SER A 1 828 ? 115.480 108.015 111.047 1.00 125.13 834 SER A N 1
ATOM 3298 C CA . SER A 1 828 ? 115.042 106.900 110.235 1.00 125.13 834 SER A CA 1
ATOM 3299 C C . SER A 1 828 ? 116.200 105.986 109.934 1.00 125.13 834 SER A C 1
ATOM 3300 O O . SER A 1 828 ? 116.055 104.769 109.969 1.00 125.13 834 SER A O 1
ATOM 3302 N N . LEU A 1 829 ? 117.357 106.556 109.621 1.00 126.55 835 LEU A N 1
ATOM 3303 C CA . LEU A 1 829 ? 118.515 105.720 109.346 1.00 126.55 835 LEU A CA 1
ATOM 3304 C C . LEU A 1 829 ? 118.884 104.913 110.581 1.00 126.55 835 LEU A C 1
ATOM 3305 O O . LEU A 1 829 ? 119.157 103.710 110.498 1.00 126.55 835 LEU A O 1
ATOM 3307 N N . ILE A 1 830 ? 118.885 105.559 111.745 1.00 126.55 836 ILE A N 1
ATOM 3308 C CA . ILE A 1 830 ? 119.191 104.830 112.970 1.00 126.55 836 ILE A CA 1
ATOM 3309 C C . ILE A 1 830 ? 118.127 103.773 113.192 1.00 126.55 836 ILE A C 1
ATOM 3310 O O . ILE A 1 830 ? 118.413 102.647 113.615 1.00 126.55 836 ILE A O 1
ATOM 3312 N N . VAL A 1 831 ? 116.881 104.117 112.884 1.00 105.98 837 VAL A N 1
ATOM 3313 C CA . VAL A 1 831 ? 115.794 103.168 113.013 1.00 105.98 837 VAL A CA 1
ATOM 3314 C C . VAL A 1 831 ? 116.041 102.010 112.074 1.00 105.98 837 VAL A C 1
ATOM 3315 O O . VAL A 1 831 ? 115.716 100.863 112.374 1.00 105.98 837 VAL A O 1
ATOM 3317 N N . SER A 1 832 ? 116.627 102.296 110.923 1.00 94.52 838 SER A N 1
ATOM 3318 C CA . SER A 1 832 ? 116.957 101.237 109.997 1.00 94.52 838 SER A CA 1
ATOM 3319 C C . SER A 1 832 ? 118.001 100.352 110.631 1.00 94.52 838 SER A C 1
ATOM 3320 O O . SER A 1 832 ? 117.996 99.134 110.445 1.00 94.52 838 SER A O 1
ATOM 3322 N N . LEU A 1 833 ? 118.903 100.957 111.395 1.00 91.18 839 LEU A N 1
ATOM 3323 C CA . LEU A 1 833 ? 119.888 100.156 112.098 1.00 91.18 839 LEU A CA 1
ATOM 3324 C C . LEU A 1 833 ? 119.171 99.231 113.060 1.00 91.18 839 LEU A C 1
ATOM 3325 O O . LEU A 1 833 ? 119.509 98.048 113.179 1.00 91.18 839 LEU A O 1
ATOM 3327 N N . PHE A 1 834 ? 118.148 99.757 113.732 1.00 97.14 840 PHE A N 1
ATOM 3328 C CA . PHE A 1 834 ? 117.352 98.944 114.646 1.00 97.14 840 PHE A CA 1
ATOM 3329 C C . PHE A 1 834 ? 116.619 97.856 113.881 1.00 97.14 840 PHE A C 1
ATOM 3330 O O . PHE A 1 834 ? 116.457 96.738 114.371 1.00 97.14 840 PHE A O 1
ATOM 3332 N N . VAL A 1 835 ? 116.171 98.178 112.673 1.00 89.92 841 VAL A N 1
ATOM 3333 C CA . VAL A 1 835 ? 115.471 97.222 111.829 1.00 89.92 841 VAL A CA 1
ATOM 3334 C C . VAL A 1 835 ? 116.388 96.071 111.484 1.00 89.92 841 VAL A C 1
ATOM 3335 O O . VAL A 1 835 ? 116.017 94.900 111.584 1.00 89.92 841 VAL A O 1
ATOM 3337 N N . ALA A 1 836 ? 117.595 96.393 111.061 1.00 87.44 842 ALA A N 1
ATOM 3338 C CA . ALA A 1 836 ? 118.554 95.364 110.723 1.00 87.44 842 ALA A CA 1
ATOM 3339 C C . ALA A 1 836 ? 118.857 94.519 111.938 1.00 87.44 842 ALA A C 1
ATOM 3340 O O . ALA A 1 836 ? 118.932 93.288 111.854 1.00 87.44 842 ALA A O 1
ATOM 3342 N N . PHE A 1 837 ? 119.032 95.173 113.076 1.00 109.90 843 PHE A N 1
ATOM 3343 C CA . PHE A 1 837 ? 119.312 94.439 114.290 1.00 109.90 843 PHE A CA 1
ATOM 3344 C C . PHE A 1 837 ? 118.175 93.497 114.611 1.00 109.90 843 PHE A C 1
ATOM 3345 O O . PHE A 1 837 ? 118.405 92.340 114.961 1.00 109.90 843 PHE A O 1
ATOM 3347 N N . LEU A 1 838 ? 116.939 93.973 114.488 1.00 117.29 844 LEU A N 1
ATOM 3348 C CA . LEU A 1 838 ? 115.780 93.139 114.788 1.00 117.29 844 LEU A CA 1
ATOM 3349 C C . LEU A 1 838 ? 115.645 92.005 113.791 1.00 117.29 844 LEU A C 1
ATOM 3350 O O . LEU A 1 838 ? 115.195 90.910 114.140 1.00 117.29 844 LEU A O 1
ATOM 3352 N N . VAL A 1 839 ? 116.028 92.251 112.545 1.00 126.56 845 VAL A N 1
ATOM 3353 C CA . VAL A 1 839 ? 115.958 91.205 111.540 1.00 126.56 845 VAL A CA 1
ATOM 3354 C C . VAL A 1 839 ? 116.925 90.090 111.895 1.00 126.56 845 VAL A C 1
ATOM 3355 O O . VAL A 1 839 ? 116.542 88.916 111.989 1.00 126.56 845 VAL A O 1
ATOM 3357 N N . LEU A 1 840 ? 118.193 90.442 112.123 1.00 123.08 846 LEU A N 1
ATOM 3358 C CA . LEU A 1 840 ? 119.171 89.428 112.494 1.00 123.08 846 LEU A CA 1
ATOM 3359 C C . LEU A 1 840 ? 118.769 88.752 113.797 1.00 123.08 846 LEU A C 1
ATOM 3360 O O . LEU A 1 840 ? 118.909 87.535 113.938 1.00 123.08 846 LEU A O 1
ATOM 3362 N N . PHE A 1 841 ? 118.239 89.521 114.755 1.00 154.75 847 PHE A N 1
ATOM 3363 C CA . PHE A 1 841 ? 117.790 88.931 116.009 1.00 154.75 847 PHE A CA 1
ATOM 3364 C C . PHE A 1 841 ? 116.657 87.961 115.748 1.00 154.75 847 PHE A C 1
ATOM 3365 O O . PHE A 1 841 ? 116.471 86.992 116.489 1.00 154.75 847 PHE A O 1
ATOM 3367 N N . PHE A 1 842 ? 115.896 88.200 114.688 1.00 130.12 848 PHE A N 1
ATOM 3368 C CA . PHE A 1 842 ? 114.832 87.284 114.333 1.00 130.12 848 PHE A CA 1
ATOM 3369 C C . PHE A 1 842 ? 115.352 86.221 113.391 1.00 130.12 848 PHE A C 1
ATOM 3370 O O . PHE A 1 842 ? 114.704 85.190 113.200 1.00 130.12 848 PHE A O 1
ATOM 3372 N N . THR A 1 843 ? 116.523 86.449 112.810 1.00 132.73 849 THR A N 1
ATOM 3373 C CA . THR A 1 843 ? 117.093 85.511 111.861 1.00 132.73 849 THR A CA 1
ATOM 3374 C C . THR A 1 843 ? 118.570 85.198 112.101 1.00 132.73 849 THR A C 1
ATOM 3375 O O . THR A 1 843 ? 119.311 84.963 111.144 1.00 132.73 849 THR A O 1
ATOM 3377 N N . THR A 1 844 ? 119.027 85.175 113.350 1.00 130.41 850 THR A N 1
ATOM 3378 C CA . THR A 1 844 ? 120.424 84.812 113.559 1.00 130.41 850 THR A CA 1
ATOM 3379 C C . THR A 1 844 ? 120.673 84.261 114.954 1.00 130.41 850 THR A C 1
ATOM 3380 O O . THR A 1 844 ? 120.875 85.027 115.895 1.00 130.41 850 THR A O 1
ATOM 3382 N N . LEU A 1 845 ? 120.682 82.932 115.089 1.00 146.72 851 LEU A N 1
ATOM 3383 C CA . LEU A 1 845 ? 120.955 82.260 116.353 1.00 146.72 851 LEU A CA 1
ATOM 3384 C C . LEU A 1 845 ? 122.202 81.401 116.286 1.00 146.72 851 LEU A C 1
ATOM 3385 O O . LEU A 1 845 ? 122.769 81.067 117.329 1.00 146.72 851 LEU A O 1
ATOM 3387 N N . ASN A 1 846 ? 122.636 81.045 115.090 1.00 121.56 852 ASN A N 1
ATOM 3388 C CA . ASN A 1 846 ? 123.830 80.253 114.928 1.00 121.56 852 ASN A CA 1
ATOM 3389 C C . ASN A 1 846 ? 125.053 81.155 114.966 1.00 121.56 852 ASN A C 1
ATOM 3390 O O . ASN A 1 846 ? 124.980 82.340 115.297 1.00 121.56 852 ASN A O 1
ATOM 3392 N N . VAL A 1 847 ? 126.194 80.568 114.615 1.00 114.87 853 VAL A N 1
ATOM 3393 C CA . VAL A 1 847 ? 127.434 81.322 114.590 1.00 114.87 853 VAL A CA 1
ATOM 3394 C C . VAL A 1 847 ? 127.346 82.366 113.498 1.00 114.87 853 VAL A C 1
ATOM 3395 O O . VAL A 1 847 ? 126.867 82.097 112.392 1.00 114.87 853 VAL A O 1
ATOM 3397 N N . GLY A 1 848 ? 127.804 83.564 113.803 1.00 121.79 854 GLY A N 1
ATOM 3398 C CA . GLY A 1 848 ? 127.738 84.640 112.842 1.00 121.79 854 GLY A CA 1
ATOM 3399 C C . GLY A 1 848 ? 126.400 85.344 112.909 1.00 121.79 854 GLY A C 1
ATOM 3400 O O . GLY A 1 848 ? 125.473 84.945 113.619 1.00 121.79 854 GLY A O 1
ATOM 3401 N N . VAL A 1 849 ? 126.297 86.428 112.150 1.00 101.98 855 VAL A N 1
ATOM 3402 C CA . VAL A 1 849 ? 125.073 87.208 112.127 1.00 101.98 855 VAL A CA 1
ATOM 3403 C C . VAL A 1 849 ? 124.955 87.889 110.777 1.00 101.98 855 VAL A C 1
ATOM 3404 O O . VAL A 1 849 ? 125.953 88.230 110.136 1.00 101.98 855 VAL A O 1
ATOM 3406 N N . SER A 1 850 ? 123.714 88.091 110.351 1.00 85.03 856 SER A N 1
ATOM 3407 C CA . SER A 1 850 ? 123.423 88.753 109.092 1.00 85.03 856 SER A CA 1
ATOM 3408 C C . SER A 1 850 ? 123.698 90.237 109.157 1.00 85.03 856 SER A C 1
ATOM 3409 O O . SER A 1 850 ? 123.444 90.954 108.185 1.00 85.03 856 SER A O 1
ATOM 3411 N N . LEU A 1 851 ? 124.206 90.701 110.294 1.00 91.45 857 LEU A N 1
ATOM 3412 C CA . LEU A 1 851 ? 124.497 92.113 110.453 1.00 91.45 857 LEU A CA 1
ATOM 3413 C C . LEU A 1 851 ? 125.420 92.612 109.356 1.00 91.45 857 LEU A C 1
ATOM 3414 O O . LEU A 1 851 ? 125.249 93.729 108.870 1.00 91.45 857 LEU A O 1
ATOM 3416 N N . ILE A 1 852 ? 126.406 91.812 108.950 1.00 74.43 858 ILE A N 1
ATOM 3417 C CA . ILE A 1 852 ? 127.282 92.265 107.873 1.00 74.43 858 ILE A CA 1
ATOM 3418 C C . ILE A 1 852 ? 126.455 92.505 106.626 1.00 74.43 858 ILE A C 1
ATOM 3419 O O . ILE A 1 852 ? 126.584 93.532 105.941 1.00 74.43 858 ILE A O 1
ATOM 3421 N N . ALA A 1 853 ? 125.563 91.569 106.336 1.00 80.64 859 ALA A N 1
ATOM 3422 C CA . ALA A 1 853 ? 124.700 91.704 105.178 1.00 80.64 859 ALA A CA 1
ATOM 3423 C C . ALA A 1 853 ? 123.737 92.866 105.341 1.00 80.64 859 ALA A C 1
ATOM 3424 O O . ALA A 1 853 ? 123.555 93.660 104.414 1.00 80.64 859 ALA A O 1
ATOM 3426 N N . ILE A 1 854 ? 123.098 92.968 106.503 1.00 73.64 860 ILE A N 1
ATOM 3427 C CA . ILE A 1 854 ? 122.154 94.052 106.721 1.00 73.64 860 ILE A CA 1
ATOM 3428 C C . ILE A 1 854 ? 122.850 95.391 106.545 1.00 73.64 860 ILE A C 1
ATOM 3429 O O . ILE A 1 854 ? 122.283 96.336 105.989 1.00 73.64 860 ILE A O 1
ATOM 3431 N N . THR A 1 855 ? 124.091 95.489 107.012 1.00 72.78 861 THR A N 1
ATOM 3432 C CA . THR A 1 855 ? 124.846 96.721 106.860 1.00 72.78 861 THR A CA 1
ATOM 3433 C C . THR A 1 855 ? 125.095 96.996 105.398 1.00 72.78 861 THR A C 1
ATOM 3434 O O . THR A 1 855 ? 124.984 98.138 104.940 1.00 72.78 861 THR A O 1
ATOM 3436 N N . VAL A 1 856 ? 125.431 95.956 104.647 1.00 63.32 862 VAL A N 1
ATOM 3437 C CA . VAL A 1 856 ? 125.636 96.154 103.223 1.00 63.32 862 VAL A CA 1
ATOM 3438 C C . VAL A 1 856 ? 124.349 96.670 102.591 1.00 63.32 862 VAL A C 1
ATOM 3439 O O . VAL A 1 856 ? 124.358 97.573 101.745 1.00 63.32 862 VAL A O 1
ATOM 3441 N N . ILE A 1 857 ? 123.219 96.113 103.007 1.00 53.88 863 ILE A N 1
ATOM 3442 C CA . ILE A 1 857 ? 121.939 96.536 102.459 1.00 53.88 863 ILE A CA 1
ATOM 3443 C C . ILE A 1 857 ? 121.689 97.992 102.779 1.00 53.88 863 ILE A C 1
ATOM 3444 O O . ILE A 1 857 ? 121.272 98.770 101.922 1.00 53.88 863 ILE A O 1
ATOM 3446 N N . ALA A 1 858 ? 121.927 98.376 104.022 1.00 60.98 864 ALA A N 1
ATOM 3447 C CA . ALA A 1 858 ? 121.719 99.761 104.400 1.00 60.98 864 ALA A CA 1
ATOM 3448 C C . ALA A 1 858 ? 122.596 100.662 103.559 1.00 60.98 864 ALA A C 1
ATOM 3449 O O . ALA A 1 858 ? 122.176 101.750 103.151 1.00 60.98 864 ALA A O 1
ATOM 3451 N N . GLY A 1 859 ? 123.825 100.225 103.299 1.00 61.79 865 GLY A N 1
ATOM 3452 C CA . GLY A 1 859 ? 124.690 101.008 102.447 1.00 61.79 865 GLY A CA 1
ATOM 3453 C C . GLY A 1 859 ? 124.059 101.152 101.083 1.00 61.79 865 GLY A C 1
ATOM 3454 O O . GLY A 1 859 ? 124.133 102.205 100.449 1.00 61.79 865 GLY A O 1
ATOM 3455 N N . ILE A 1 860 ? 123.398 100.095 100.628 1.00 67.29 866 ILE A N 1
ATOM 3456 C CA . ILE A 1 860 ? 122.723 100.188 99.351 1.00 67.29 866 ILE A CA 1
ATOM 3457 C C . ILE A 1 860 ? 121.593 101.198 99.452 1.00 67.29 866 ILE A C 1
ATOM 3458 O O . ILE A 1 860 ? 121.312 101.929 98.500 1.00 67.29 866 ILE A O 1
ATOM 3460 N N . MET A 1 861 ? 120.928 101.249 100.602 1.00 59.90 867 MET A N 1
ATOM 3461 C CA . MET A 1 861 ? 119.842 102.203 100.786 1.00 59.90 867 MET A CA 1
ATOM 3462 C C . MET A 1 861 ? 120.368 103.619 100.692 1.00 59.90 867 MET A C 1
ATOM 3463 O O . MET A 1 861 ? 119.786 104.476 100.016 1.00 59.90 867 MET A O 1
ATOM 3465 N N . LEU A 1 862 ? 121.477 103.872 101.367 1.00 60.57 868 LEU A N 1
ATOM 3466 C CA . LEU A 1 862 ? 122.086 105.184 101.293 1.00 60.57 868 LEU A CA 1
ATOM 3467 C C . LEU A 1 862 ? 122.451 105.478 99.856 1.00 60.57 868 LEU A C 1
ATOM 3468 O O . LEU A 1 862 ? 122.298 106.605 99.375 1.00 60.57 868 LEU A O 1
ATOM 3470 N N . ALA A 1 863 ? 122.923 104.453 99.155 1.00 72.62 869 ALA A N 1
ATOM 3471 C CA . ALA A 1 863 ? 123.267 104.601 97.757 1.00 72.62 869 ALA A CA 1
ATOM 3472 C C . ALA A 1 863 ? 122.056 105.045 96.968 1.00 72.62 869 ALA A C 1
ATOM 3473 O O . ALA A 1 863 ? 122.147 105.919 96.106 1.00 72.62 869 ALA A O 1
ATOM 3475 N N . THR A 1 864 ? 120.913 104.445 97.257 1.00 69.65 870 THR A N 1
ATOM 3476 C CA . THR A 1 864 ? 119.695 104.824 96.563 1.00 69.65 870 THR A CA 1
ATOM 3477 C C . THR A 1 864 ? 119.357 106.267 96.855 1.00 69.65 870 THR A C 1
ATOM 3478 O O . THR A 1 864 ? 118.959 107.016 95.961 1.00 69.65 870 THR A O 1
ATOM 3480 N N . THR A 1 865 ? 119.499 106.672 98.110 1.00 70.18 871 THR A N 1
ATOM 3481 C CA . THR A 1 865 ? 119.221 108.059 98.439 1.00 70.18 871 THR A CA 1
ATOM 3482 C C . THR A 1 865 ? 120.107 108.961 97.599 1.00 70.18 871 THR A C 1
ATOM 3483 O O . THR A 1 865 ? 119.643 109.922 96.966 1.00 70.18 871 THR A O 1
ATOM 3485 N N . ALA A 1 866 ? 121.390 108.636 97.562 1.00 95.34 872 ALA A N 1
ATOM 3486 C CA . ALA A 1 866 ? 122.318 109.412 96.766 1.00 95.34 872 ALA A CA 1
ATOM 3487 C C . ALA A 1 866 ? 121.889 109.412 95.313 1.00 95.34 872 ALA A C 1
ATOM 3488 O O . ALA A 1 866 ? 121.994 110.426 94.621 1.00 95.34 872 ALA A O 1
ATOM 3490 N N . ALA A 1 867 ? 121.399 108.281 94.833 1.00 128.57 873 ALA A N 1
ATOM 3491 C CA . ALA A 1 867 ? 120.951 108.225 93.455 1.00 128.57 873 ALA A CA 1
ATOM 3492 C C . ALA A 1 867 ? 119.809 109.201 93.250 1.00 128.57 873 ALA A C 1
ATOM 3493 O O . ALA A 1 867 ? 119.723 109.874 92.218 1.00 128.57 873 ALA A O 1
ATOM 3495 N N . LEU A 1 868 ? 118.927 109.298 94.239 1.00 124.86 874 LEU A N 1
ATOM 3496 C CA . LEU A 1 868 ? 117.845 110.260 94.141 1.00 124.86 874 LEU A CA 1
ATOM 3497 C C . LEU A 1 868 ? 118.441 111.636 93.969 1.00 124.86 874 LEU A C 1
ATOM 3498 O O . LEU A 1 868 ? 117.938 112.461 93.199 1.00 124.86 874 LEU A O 1
ATOM 3500 N N . VAL A 1 869 ? 119.542 111.886 94.673 1.00 119.30 875 VAL A N 1
ATOM 3501 C CA . VAL A 1 869 ? 120.218 113.164 94.504 1.00 119.30 875 VAL A CA 1
ATOM 3502 C C . VAL A 1 869 ? 120.696 113.266 93.071 1.00 119.30 875 VAL A C 1
ATOM 3503 O O . VAL A 1 869 ? 120.648 114.337 92.460 1.00 119.30 875 VAL A O 1
ATOM 3505 N N . LEU A 1 870 ? 121.150 112.147 92.510 1.00 130.71 876 LEU A N 1
ATOM 3506 C CA . LEU A 1 870 ? 121.565 112.152 91.115 1.00 130.71 876 LEU A CA 1
ATOM 3507 C C . LEU A 1 870 ? 120.390 112.564 90.256 1.00 130.71 876 LEU A C 1
ATOM 3508 O O . LEU A 1 870 ? 120.567 113.152 89.186 1.00 130.71 876 LEU A O 1
ATOM 3510 N N . MET A 1 871 ? 119.185 112.280 90.734 1.00 152.00 877 MET A N 1
ATOM 3511 C CA . MET A 1 871 ? 117.949 112.678 90.091 1.00 152.00 877 MET A CA 1
ATOM 3512 C C . MET A 1 871 ? 117.561 114.077 90.519 1.00 152.00 877 MET A C 1
ATOM 3513 O O . MET A 1 871 ? 116.528 114.595 90.080 1.00 152.00 877 MET A O 1
ATOM 3515 N N . GLU A 1 872 ? 118.378 114.679 91.379 1.00 150.38 878 GLU A N 1
ATOM 3516 C CA . GLU A 1 872 ? 118.192 116.039 91.862 1.00 150.38 878 GLU A CA 1
ATOM 3517 C C . GLU A 1 872 ? 116.974 116.187 92.765 1.00 150.38 878 GLU A C 1
ATOM 3518 O O . GLU A 1 872 ? 116.519 117.299 93.030 1.00 150.38 878 GLU A O 1
ATOM 3520 N N . TRP A 1 873 ? 116.434 115.076 93.250 1.00 110.29 879 TRP A N 1
ATOM 3521 C CA . TRP A 1 873 ? 115.286 115.168 94.144 1.00 110.29 879 TRP A CA 1
ATOM 3522 C C . TRP A 1 873 ? 115.761 115.908 95.384 1.00 110.29 879 TRP A C 1
ATOM 3523 O O . TRP A 1 873 ? 116.634 115.422 96.104 1.00 110.29 879 TRP A O 1
ATOM 3525 N N . GLN A 1 874 ? 115.216 117.094 95.623 1.00 114.42 880 GLN A N 1
ATOM 3526 C CA . GLN A 1 874 ? 115.654 117.882 96.765 1.00 114.42 880 GLN A CA 1
ATOM 3527 C C . GLN A 1 874 ? 115.203 117.255 98.077 1.00 114.42 880 GLN A C 1
ATOM 3528 O O . GLN A 1 874 ? 114.262 116.460 98.124 1.00 114.42 880 GLN A O 1
ATOM 3530 N N . LEU A 1 875 ? 115.890 117.628 99.153 1.00 123.87 881 LEU A N 1
ATOM 3531 C CA . LEU A 1 875 ? 115.548 117.107 100.465 1.00 123.87 881 LEU A CA 1
ATOM 3532 C C . LEU A 1 875 ? 114.286 117.788 100.946 1.00 123.87 881 LEU A C 1
ATOM 3533 O O . LEU A 1 875 ? 114.302 118.980 101.256 1.00 123.87 881 LEU A O 1
ATOM 3535 N N . SER A 1 876 ? 113.194 117.040 101.000 1.00 92.08 882 SER A N 1
ATOM 3536 C CA . SER A 1 876 ? 111.915 117.580 101.427 1.00 92.08 882 SER A CA 1
ATOM 3537 C C . SER A 1 876 ? 111.142 116.515 102.177 1.00 92.08 882 SER A C 1
ATOM 3538 O O . SER A 1 876 ? 111.504 115.335 102.178 1.00 92.08 882 SER A O 1
ATOM 3540 N N . VAL A 1 877 ? 110.060 116.955 102.817 1.00 105.47 883 VAL A N 1
ATOM 3541 C CA . VAL A 1 877 ? 109.224 116.028 103.563 1.00 105.47 883 VAL A CA 1
ATOM 3542 C C . VAL A 1 877 ? 108.943 114.804 102.718 1.00 105.47 883 VAL A C 1
ATOM 3543 O O . VAL A 1 877 ? 109.170 113.666 103.145 1.00 105.47 883 VAL A O 1
ATOM 3545 N N . PHE A 1 878 ? 108.471 115.022 101.496 1.00 119.80 884 PHE A N 1
ATOM 3546 C CA . PHE A 1 878 ? 108.206 113.899 100.616 1.00 119.80 884 PHE A CA 1
ATOM 3547 C C . PHE A 1 878 ? 109.464 113.084 100.419 1.00 119.80 884 PHE A C 1
ATOM 3548 O O . PHE A 1 878 ? 109.431 111.853 100.496 1.00 119.80 884 PHE A O 1
ATOM 3550 N N . GLU A 1 879 ? 110.584 113.757 100.170 1.00 96.87 885 GLU A N 1
ATOM 3551 C CA . GLU A 1 879 ? 111.830 113.036 99.981 1.00 96.87 885 GLU A CA 1
ATOM 3552 C C . GLU A 1 879 ? 112.142 112.191 101.200 1.00 96.87 885 GLU A C 1
ATOM 3553 O O . GLU A 1 879 ? 112.627 111.062 101.081 1.00 96.87 885 GLU A O 1
ATOM 3555 N N . SER A 1 880 ? 111.850 112.714 102.384 1.00 92.80 886 SER A N 1
ATOM 3556 C CA . SER A 1 880 ? 112.124 111.951 103.589 1.00 92.80 886 SER A CA 1
ATOM 3557 C C . SER A 1 880 ? 111.243 110.719 103.665 1.00 92.80 886 SER A C 1
ATOM 3558 O O . SER A 1 880 ? 111.728 109.605 103.905 1.00 92.80 886 SER A O 1
ATOM 3560 N N . THR A 1 881 ? 109.945 110.903 103.475 1.00 96.29 887 THR A N 1
ATOM 3561 C CA . THR A 1 881 ? 109.043 109.768 103.539 1.00 96.29 887 THR A CA 1
ATOM 3562 C C . THR A 1 881 ? 109.469 108.699 102.555 1.00 96.29 887 THR A C 1
ATOM 3563 O O . THR A 1 881 ? 109.426 107.496 102.851 1.00 96.29 887 THR A O 1
ATOM 3565 N N . ILE A 1 882 ? 109.891 109.129 101.375 1.00 110.13 888 ILE A N 1
ATOM 3566 C CA . ILE A 1 882 ? 110.326 108.185 100.361 1.00 110.13 888 ILE A CA 1
ATOM 3567 C C . ILE A 1 882 ? 111.563 107.450 100.829 1.00 110.13 888 ILE A C 1
ATOM 3568 O O . ILE A 1 882 ? 111.675 106.235 100.658 1.00 110.13 888 ILE A O 1
ATOM 3570 N N . ILE A 1 883 ? 112.518 108.171 101.413 1.00 123.24 889 ILE A N 1
ATOM 3571 C CA . ILE A 1 883 ? 113.723 107.507 101.888 1.00 123.24 889 ILE A CA 1
ATOM 3572 C C . ILE A 1 883 ? 113.346 106.423 102.878 1.00 123.24 889 ILE A C 1
ATOM 3573 O O . ILE A 1 883 ? 113.917 105.326 102.876 1.00 123.24 889 ILE A O 1
ATOM 3575 N N . GLY A 1 884 ? 112.358 106.702 103.724 1.00 115.57 890 GLY A N 1
ATOM 3576 C CA . GLY A 1 884 ? 111.932 105.695 104.683 1.00 115.57 890 GLY A CA 1
ATOM 3577 C C . GLY A 1 884 ? 111.350 104.464 104.009 1.00 115.57 890 GLY A C 1
ATOM 3578 O O . GLY A 1 884 ? 111.820 103.331 104.218 1.00 115.57 890 GLY A O 1
ATOM 3579 N N . LEU A 1 885 ? 110.320 104.666 103.189 1.00 123.08 891 LEU A N 1
ATOM 3580 C CA . LEU A 1 885 ? 109.705 103.537 102.501 1.00 123.08 891 LEU A CA 1
ATOM 3581 C C . LEU A 1 885 ? 110.748 102.739 101.747 1.00 123.08 891 LEU A C 1
ATOM 3582 O O . LEU A 1 885 ? 110.692 101.505 101.686 1.00 123.08 891 LEU A O 1
ATOM 3584 N N . ALA A 1 886 ? 111.712 103.444 101.170 1.00 132.77 892 ALA A N 1
ATOM 3585 C CA . ALA A 1 886 ? 112.772 102.807 100.416 1.00 132.77 892 ALA A CA 1
ATOM 3586 C C . ALA A 1 886 ? 113.627 101.941 101.314 1.00 132.77 892 ALA A C 1
ATOM 3587 O O . ALA A 1 886 ? 113.995 100.823 100.936 1.00 132.77 892 ALA A O 1
ATOM 3589 N N . ILE A 1 887 ? 113.979 102.446 102.494 1.00 106.26 893 ILE A N 1
ATOM 3590 C CA . ILE A 1 887 ? 114.761 101.614 103.387 1.00 106.26 893 ILE A CA 1
ATOM 3591 C C . ILE A 1 887 ? 114.021 100.314 103.571 1.00 106.26 893 ILE A C 1
ATOM 3592 O O . ILE A 1 887 ? 114.609 99.225 103.551 1.00 106.26 893 ILE A O 1
ATOM 3594 N N . GLY A 1 888 ? 112.699 100.413 103.690 1.00 97.03 894 GLY A N 1
ATOM 3595 C CA . GLY A 1 888 ? 111.897 99.211 103.842 1.00 97.03 894 GLY A CA 1
ATOM 3596 C C . GLY A 1 888 ? 111.994 98.270 102.655 1.00 97.03 894 GLY A C 1
ATOM 3597 O O . GLY A 1 888 ? 112.271 97.075 102.816 1.00 97.03 894 GLY A O 1
ATOM 3598 N N . LEU A 1 889 ? 111.750 98.790 101.454 1.00 78.41 895 LEU A N 1
ATOM 3599 C CA . LEU A 1 889 ? 111.794 97.951 100.258 1.00 78.41 895 LEU A CA 1
ATOM 3600 C C . LEU A 1 889 ? 113.130 97.251 100.129 1.00 78.41 895 LEU A C 1
ATOM 3601 O O . LEU A 1 889 ? 113.200 96.054 99.823 1.00 78.41 895 LEU A O 1
ATOM 3603 N N . SER A 1 890 ? 114.201 97.991 100.356 1.00 88.01 896 SER A N 1
ATOM 3604 C CA . SER A 1 890 ? 115.527 97.412 100.250 1.00 88.01 896 SER A CA 1
ATOM 3605 C C . SER A 1 890 ? 115.721 96.319 101.274 1.00 88.01 896 SER A C 1
ATOM 3606 O O . SER A 1 890 ? 116.276 95.257 100.968 1.00 88.01 896 SER A O 1
ATOM 3608 N N . VAL A 1 891 ? 115.285 96.568 102.503 1.00 105.36 897 VAL A N 1
ATOM 3609 C CA . VAL A 1 891 ? 115.444 95.554 103.528 1.00 105.36 897 VAL A CA 1
ATOM 3610 C C . VAL A 1 891 ? 114.756 94.274 103.099 1.00 105.36 897 VAL A C 1
ATOM 3611 O O . VAL A 1 891 ? 115.319 93.183 103.218 1.00 105.36 897 VAL A O 1
ATOM 3613 N N . ASP A 1 892 ? 113.529 94.386 102.593 1.00 89.06 898 ASP A N 1
ATOM 3614 C CA . ASP A 1 892 ? 112.826 93.185 102.159 1.00 89.06 898 ASP A CA 1
ATOM 3615 C C . ASP A 1 892 ? 113.613 92.480 101.078 1.00 89.06 898 ASP A C 1
ATOM 3616 O O . ASP A 1 892 ? 113.792 91.258 101.118 1.00 89.06 898 ASP A O 1
ATOM 3618 N N . PHE A 1 893 ? 114.102 93.243 100.109 1.00 59.01 899 PHE A N 1
ATOM 3619 C CA . PHE A 1 893 ? 114.890 92.633 99.058 1.00 59.01 899 PHE A CA 1
ATOM 3620 C C . PHE A 1 893 ? 116.014 91.816 99.660 1.00 59.01 899 PHE A C 1
ATOM 3621 O O . PHE A 1 893 ? 116.189 90.639 99.338 1.00 59.01 899 PHE A O 1
ATOM 3623 N N . THR A 1 894 ? 116.761 92.420 100.564 1.00 66.71 900 THR A N 1
ATOM 3624 C CA . THR A 1 894 ? 117.875 91.718 101.171 1.00 66.71 900 THR A CA 1
ATOM 3625 C C . THR A 1 894 ? 117.428 90.562 102.047 1.00 66.71 900 THR A C 1
ATOM 3626 O O . THR A 1 894 ? 118.196 89.620 102.258 1.00 66.71 900 THR A O 1
ATOM 3628 N N . LEU A 1 895 ? 116.215 90.627 102.575 1.00 74.75 901 LEU A N 1
ATOM 3629 C CA . LEU A 1 895 ? 115.741 89.600 103.490 1.00 74.75 901 LEU A CA 1
ATOM 3630 C C . LEU A 1 895 ? 115.829 88.211 102.897 1.00 74.75 901 LEU A C 1
ATOM 3631 O O . LEU A 1 895 ? 116.235 87.258 103.575 1.00 74.75 901 LEU A O 1
ATOM 3633 N N . HIS A 1 896 ? 115.416 88.070 101.643 1.00 89.40 902 HIS A N 1
ATOM 3634 C CA . HIS A 1 896 ? 115.460 86.763 101.016 1.00 89.40 902 HIS A CA 1
ATOM 3635 C C . HIS A 1 896 ? 116.864 86.197 101.087 1.00 89.40 902 HIS A C 1
ATOM 3636 O O . HIS A 1 896 ? 117.089 85.132 101.676 1.00 89.40 902 HIS A O 1
ATOM 3638 N N . TYR A 1 897 ? 117.821 86.915 100.503 1.00 109.39 903 TYR A N 1
ATOM 3639 C CA . TYR A 1 897 ? 119.203 86.465 100.513 1.00 109.39 903 TYR A CA 1
ATOM 3640 C C . TYR A 1 897 ? 119.676 86.203 101.927 1.00 109.39 903 TYR A C 1
ATOM 3641 O O . TYR A 1 897 ? 120.447 85.272 102.173 1.00 109.39 903 TYR A O 1
ATOM 3643 N N . ALA A 1 898 ? 119.223 87.015 102.871 1.00 119.99 904 ALA A N 1
ATOM 3644 C CA . ALA A 1 898 ? 119.642 86.835 104.248 1.00 119.99 904 ALA A CA 1
ATOM 3645 C C . ALA A 1 898 ? 119.229 85.474 104.774 1.00 119.99 904 ALA A C 1
ATOM 3646 O O . ALA A 1 898 ? 120.077 84.664 105.183 1.00 119.99 904 ALA A O 1
ATOM 3648 N N . VAL A 1 899 ? 117.926 85.214 104.771 1.00 127.12 905 VAL A N 1
ATOM 3649 C CA . VAL A 1 899 ? 117.415 83.945 105.267 1.00 127.12 905 VAL A CA 1
ATOM 3650 C C . VAL A 1 899 ? 118.077 82.793 104.540 1.00 127.12 905 VAL A C 1
ATOM 3651 O O . VAL A 1 899 ? 118.408 81.756 105.136 1.00 127.12 905 VAL A O 1
ATOM 3653 N N . SER A 1 900 ? 118.288 82.962 103.239 1.00 154.54 906 SER A N 1
ATOM 3654 C CA . SER A 1 900 ? 118.919 81.908 102.467 1.00 154.54 906 SER A CA 1
ATOM 3655 C C . SER A 1 900 ? 120.313 81.620 102.985 1.00 154.54 906 SER A C 1
ATOM 3656 O O . SER A 1 900 ? 120.567 80.521 103.487 1.00 154.54 906 SER A O 1
ATOM 3658 N N . TYR A 1 901 ? 121.216 82.601 102.898 1.00 154.95 907 TYR A N 1
ATOM 3659 C CA . TYR A 1 901 ? 122.574 82.402 103.382 1.00 154.95 907 TYR A CA 1
ATOM 3660 C C . TYR A 1 901 ? 122.555 81.737 104.736 1.00 154.95 907 TYR A C 1
ATOM 3661 O O . TYR A 1 901 ? 123.355 80.835 105.011 1.00 154.95 907 TYR A O 1
ATOM 3663 N N . CYS A 1 902 ? 121.613 82.143 105.579 1.00 173.29 908 CYS A N 1
ATOM 3664 C CA . CYS A 1 902 ? 121.509 81.530 106.890 1.00 173.29 908 CYS A CA 1
ATOM 3665 C C . CYS A 1 902 ? 121.290 80.029 106.776 1.00 173.29 908 CYS A C 1
ATOM 3666 O O . CYS A 1 902 ? 122.018 79.236 107.383 1.00 173.29 908 CYS A O 1
ATOM 3668 N N . CYS A 1 903 ? 120.292 79.623 106.000 1.00 176.12 909 CYS A N 1
ATOM 3669 C CA . CYS A 1 903 ? 119.987 78.202 105.878 1.00 176.12 909 CYS A CA 1
ATOM 3670 C C . CYS A 1 903 ? 121.115 77.413 105.218 1.00 176.12 909 CYS A C 1
ATOM 3671 O O . CYS A 1 903 ? 121.457 76.311 105.660 1.00 176.12 909 CYS A O 1
ATOM 3673 N N . ALA A 1 904 ? 121.690 77.960 104.149 1.00 210.33 910 ALA A N 1
ATOM 3674 C CA . ALA A 1 904 ? 122.705 77.260 103.358 1.00 210.33 910 ALA A CA 1
ATOM 3675 C C . ALA A 1 904 ? 124.058 77.124 104.043 1.00 210.33 910 ALA A C 1
ATOM 3676 O O . ALA A 1 904 ? 124.819 76.194 103.724 1.00 210.33 910 ALA A O 1
ATOM 3678 N N . GLU A 1 905 ? 124.401 78.047 104.944 1.00 219.05 911 GLU A N 1
ATOM 3679 C CA . GLU A 1 905 ? 125.714 77.985 105.581 1.00 219.05 911 GLU A CA 1
ATOM 3680 C C . GLU A 1 905 ? 125.981 76.623 106.203 1.00 219.05 911 GLU A C 1
ATOM 3681 O O . GLU A 1 905 ? 127.066 76.055 106.032 1.00 219.05 911 GLU A O 1
ATOM 3683 N N . SER A 1 906 ? 125.009 76.086 106.930 1.00 207.02 912 SER A N 1
ATOM 3684 C CA . SER A 1 906 ? 125.210 74.792 107.564 1.00 207.02 912 SER A CA 1
ATOM 3685 C C . SER A 1 906 ? 125.345 73.682 106.536 1.00 207.02 912 SER A C 1
ATOM 3686 O O . SER A 1 906 ? 126.120 72.740 106.729 1.00 207.02 912 SER A O 1
ATOM 3688 N N . TYR A 1 907 ? 124.594 73.768 105.441 1.00 201.10 913 TYR A N 1
ATOM 3689 C CA . TYR A 1 907 ? 124.642 72.711 104.439 1.00 201.10 913 TYR A CA 1
ATOM 3690 C C . TYR A 1 907 ? 125.995 72.636 103.742 1.00 201.10 913 TYR A C 1
ATOM 3691 O O . TYR A 1 907 ? 126.583 71.553 103.650 1.00 201.10 913 TYR A O 1
ATOM 3693 N N . GLU A 1 908 ? 126.515 73.761 103.231 1.00 171.14 914 GLU A N 1
ATOM 3694 C CA . GLU A 1 908 ? 127.802 73.681 102.528 1.00 171.14 914 GLU A CA 1
ATOM 3695 C C . GLU A 1 908 ? 128.886 74.656 102.980 1.00 171.14 914 GLU A C 1
ATOM 3696 O O . GLU A 1 908 ? 130.066 74.360 102.764 1.00 171.14 914 GLU A O 1
ATOM 3698 N N . GLU A 1 909 ? 128.540 75.791 103.589 1.00 158.74 915 GLU A N 1
ATOM 3699 C CA . GLU A 1 909 ? 129.519 76.760 104.107 1.00 158.74 915 GLU A CA 1
ATOM 3700 C C . GLU A 1 909 ? 130.581 77.181 103.088 1.00 158.74 915 GLU A C 1
ATOM 3701 O O . GLU A 1 909 ? 131.763 77.287 103.429 1.00 158.74 915 GLU A O 1
ATOM 3703 N N . ARG A 1 910 ? 130.192 77.447 101.842 1.00 146.58 916 ARG A N 1
ATOM 3704 C CA . ARG A 1 910 ? 131.167 77.866 100.837 1.00 146.58 916 ARG A CA 1
ATOM 3705 C C . ARG A 1 910 ? 130.446 78.482 99.648 1.00 146.58 916 ARG A C 1
ATOM 3706 O O . ARG A 1 910 ? 129.224 78.662 99.659 1.00 146.58 916 ARG A O 1
ATOM 3708 N N . GLU A 1 911 ? 131.222 78.800 98.608 1.00 119.99 917 GLU A N 1
ATOM 3709 C CA . GLU A 1 911 ? 130.645 79.364 97.400 1.00 119.99 917 GLU A CA 1
ATOM 3710 C C . GLU A 1 911 ? 129.633 78.419 96.794 1.00 119.99 917 GLU A C 1
ATOM 3711 O O . GLU A 1 911 ? 128.767 78.859 96.040 1.00 119.99 917 GLU A O 1
ATOM 3713 N N . LEU A 1 912 ? 129.728 77.130 97.108 1.00 136.36 918 LEU A N 1
ATOM 3714 C CA . LEU A 1 912 ? 128.731 76.195 96.615 1.00 136.36 918 LEU A CA 1
ATOM 3715 C C . LEU A 1 912 ? 127.410 76.469 97.311 1.00 136.36 918 LEU A C 1
ATOM 3716 O O . LEU A 1 912 ? 126.356 76.579 96.667 1.00 136.36 918 LEU A O 1
ATOM 3718 N N . LYS A 1 913 ? 127.460 76.601 98.638 1.00 121.21 919 LYS A N 1
ATOM 3719 C CA . LYS A 1 913 ? 126.258 76.927 99.385 1.00 121.21 919 LYS A CA 1
ATOM 3720 C C . LYS A 1 913 ? 125.735 78.267 98.930 1.00 121.21 919 LYS A C 1
ATOM 3721 O O . LYS A 1 913 ? 124.530 78.449 98.765 1.00 121.21 919 LYS A O 1
ATOM 3723 N N . THR A 1 914 ? 126.641 79.217 98.726 1.00 106.43 920 THR A N 1
ATOM 3724 C CA . THR A 1 914 ? 126.219 80.520 98.258 1.00 106.43 920 THR A CA 1
ATOM 3725 C C . THR A 1 914 ? 125.558 80.387 96.904 1.00 106.43 920 THR A C 1
ATOM 3726 O O . THR A 1 914 ? 124.578 81.067 96.614 1.00 106.43 920 THR A O 1
ATOM 3728 N N . ASN A 1 915 ? 126.077 79.503 96.067 1.00 95.37 921 ASN A N 1
ATOM 3729 C CA . ASN A 1 915 ? 125.501 79.320 94.751 1.00 95.37 921 ASN A CA 1
ATOM 3730 C C . ASN A 1 915 ? 124.076 78.828 94.861 1.00 95.37 921 ASN A C 1
ATOM 3731 O O . ASN A 1 915 ? 123.169 79.387 94.252 1.00 95.37 921 ASN A O 1
ATOM 3733 N N . ILE A 1 916 ? 123.864 77.776 95.642 1.00 101.17 922 ILE A N 1
ATOM 3734 C CA . ILE A 1 916 ? 122.514 77.238 95.779 1.00 101.17 922 ILE A CA 1
ATOM 3735 C C . ILE A 1 916 ? 121.602 78.260 96.434 1.00 101.17 922 ILE A C 1
ATOM 3736 O O . ILE A 1 916 ? 120.440 78.429 96.038 1.00 101.17 922 ILE A O 1
ATOM 3738 N N . VAL A 1 917 ? 122.109 78.941 97.461 1.00 85.87 923 VAL A N 1
ATOM 3739 C CA . VAL A 1 917 ? 121.325 79.944 98.163 1.00 85.87 923 VAL A CA 1
ATOM 3740 C C . VAL A 1 917 ? 120.940 81.035 97.198 1.00 85.87 923 VAL A C 1
ATOM 3741 O O . VAL A 1 917 ? 119.792 81.476 97.154 1.00 85.87 923 VAL A O 1
ATOM 3743 N N . ILE A 1 918 ? 121.897 81.470 96.394 1.00 79.48 924 ILE A N 1
ATOM 3744 C CA . ILE A 1 918 ? 121.629 82.482 95.408 1.00 79.48 924 ILE A CA 1
ATOM 3745 C C . ILE A 1 918 ? 120.669 81.929 94.393 1.00 79.48 924 ILE A C 1
ATOM 3746 O O . ILE A 1 918 ? 119.875 82.664 93.823 1.00 79.48 924 ILE A O 1
ATOM 3748 N N . SER A 1 919 ? 120.724 80.628 94.144 1.00 81.93 925 SER A N 1
ATOM 3749 C CA . SER A 1 919 ? 119.814 80.036 93.181 1.00 81.93 925 SER A CA 1
ATOM 3750 C C . SER A 1 919 ? 118.387 80.195 93.657 1.00 81.93 925 SER A C 1
ATOM 3751 O O . SER A 1 919 ? 117.524 80.699 92.932 1.00 81.93 925 SER A O 1
ATOM 3753 N N . GLU A 1 920 ? 118.132 79.785 94.889 1.00 73.70 926 GLU A N 1
ATOM 3754 C CA . GLU A 1 920 ? 116.789 79.931 95.426 1.00 73.70 926 GLU A CA 1
ATOM 3755 C C . GLU A 1 920 ? 116.437 81.402 95.578 1.00 73.70 926 GLU A C 1
ATOM 3756 O O . GLU A 1 920 ? 115.283 81.801 95.392 1.00 73.70 926 GLU A O 1
ATOM 3758 N N . MET A 1 921 ? 117.427 82.221 95.908 1.00 89.86 927 MET A N 1
ATOM 3759 C CA . MET A 1 921 ? 117.193 83.638 96.093 1.00 89.86 927 MET A CA 1
ATOM 3760 C C . MET A 1 921 ? 116.814 84.312 94.791 1.00 89.86 927 MET A C 1
ATOM 3761 O O . MET A 1 921 ? 115.868 85.101 94.747 1.00 89.86 927 MET A O 1
ATOM 3763 N N . ALA A 1 922 ? 117.548 84.006 93.727 1.00 87.71 928 ALA A N 1
ATOM 3764 C CA . ALA A 1 922 ? 117.332 84.610 92.422 1.00 87.71 928 ALA A CA 1
ATOM 3765 C C . ALA A 1 922 ? 115.863 84.670 92.066 1.00 87.71 928 ALA A C 1
ATOM 3766 O O . ALA A 1 922 ? 115.392 85.673 91.523 1.00 87.71 928 ALA A O 1
ATOM 3768 N N . SER A 1 923 ? 115.121 83.612 92.364 1.00 93.76 929 SER A N 1
ATOM 3769 C CA . SER A 1 923 ? 113.704 83.636 92.047 1.00 93.76 929 SER A CA 1
ATOM 3770 C C . SER A 1 923 ? 113.012 84.775 92.778 1.00 93.76 929 SER A C 1
ATOM 3771 O O . SER A 1 923 ? 112.327 85.608 92.162 1.00 93.76 929 SER A O 1
ATOM 3773 N N . CYS A 1 924 ? 113.194 84.832 94.091 1.00 89.18 930 CYS A N 1
ATOM 3774 C CA . CYS A 1 924 ? 112.572 85.883 94.875 1.00 89.18 930 CYS A CA 1
ATOM 3775 C C . CYS A 1 924 ? 112.999 87.242 94.377 1.00 89.18 930 CYS A C 1
ATOM 3776 O O . CYS A 1 924 ? 112.189 88.165 94.271 1.00 89.18 930 CYS A O 1
ATOM 3778 N N . VAL A 1 925 ? 114.277 87.380 94.083 1.00 102.44 931 VAL A N 1
ATOM 3779 C CA . VAL A 1 925 ? 114.786 88.655 93.619 1.00 102.44 931 VAL A CA 1
ATOM 3780 C C . VAL A 1 925 ? 114.080 89.065 92.350 1.00 102.44 931 VAL A C 1
ATOM 3781 O O . VAL A 1 925 ? 113.624 90.200 92.218 1.00 102.44 931 VAL A O 1
ATOM 3783 N N . THR A 1 926 ? 113.988 88.156 91.395 1.00 95.68 932 THR A N 1
ATOM 3784 C CA . THR A 1 926 ? 113.348 88.500 90.139 1.00 95.68 932 THR A CA 1
ATOM 3785 C C . THR A 1 926 ? 111.922 88.953 90.367 1.00 95.68 932 THR A C 1
ATOM 3786 O O . THR A 1 926 ? 111.489 89.979 89.829 1.00 95.68 932 THR A O 1
ATOM 3788 N N . MET A 1 927 ? 111.180 88.201 91.165 1.00 95.10 933 MET A N 1
ATOM 3789 C CA . MET A 1 927 ? 109.795 88.574 91.393 1.00 95.10 933 MET A CA 1
ATOM 3790 C C . MET A 1 927 ? 109.687 89.941 92.049 1.00 95.10 933 MET A C 1
ATOM 3791 O O . MET A 1 927 ? 108.935 90.803 91.581 1.00 95.10 933 MET A O 1
ATOM 3793 N N . SER A 1 928 ? 110.419 90.156 93.139 1.00 104.91 934 SER A N 1
ATOM 3794 C CA . SER A 1 928 ? 110.344 91.441 93.820 1.00 104.91 934 SER A CA 1
ATOM 3795 C C . SER A 1 928 ? 110.741 92.556 92.883 1.00 104.91 934 SER A C 1
ATOM 3796 O O . SER A 1 928 ? 110.156 93.643 92.905 1.00 104.91 934 SER A O 1
ATOM 3798 N N . ALA A 1 929 ? 111.739 92.297 92.050 1.00 126.76 935 ALA A N 1
ATOM 3799 C CA . ALA A 1 929 ? 112.192 93.295 91.105 1.00 126.76 935 ALA A CA 1
ATOM 3800 C C . ALA A 1 929 ? 111.074 93.677 90.169 1.00 126.76 935 ALA A C 1
ATOM 3801 O O . ALA A 1 929 ? 110.803 94.863 89.955 1.00 126.76 935 ALA A O 1
ATOM 3803 N N . VAL A 1 930 ? 110.415 92.680 89.599 1.00 140.42 936 VAL A N 1
ATOM 3804 C CA . VAL A 1 930 ? 109.331 92.973 88.679 1.00 140.42 936 VAL A CA 1
ATOM 3805 C C . VAL A 1 930 ? 108.245 93.757 89.392 1.00 140.42 936 VAL A C 1
ATOM 3806 O O . VAL A 1 930 ? 107.720 94.745 88.868 1.00 140.42 936 VAL A O 1
ATOM 3808 N N . THR A 1 931 ? 107.898 93.330 90.600 1.00 120.26 937 THR A N 1
ATOM 3809 C CA . THR A 1 931 ? 106.852 93.996 91.358 1.00 120.26 937 THR A CA 1
ATOM 3810 C C . THR A 1 931 ? 107.163 95.463 91.566 1.00 120.26 937 THR A C 1
ATOM 3811 O O . THR A 1 931 ? 106.335 96.337 91.281 1.00 120.26 937 THR A O 1
ATOM 3813 N N . THR A 1 932 ? 108.351 95.740 92.075 1.00 126.02 938 THR A N 1
ATOM 3814 C CA . THR A 1 932 ? 108.734 97.114 92.326 1.00 126.02 938 THR A CA 1
ATOM 3815 C C . THR A 1 932 ? 108.767 97.913 91.039 1.00 126.02 938 THR A C 1
ATOM 3816 O O . THR A 1 932 ? 108.270 99.043 90.990 1.00 126.02 938 THR A O 1
ATOM 3818 N N . PHE A 1 933 ? 109.359 97.353 89.989 1.00 124.56 939 PHE A N 1
ATOM 3819 C CA . PHE A 1 933 ? 109.434 98.087 88.740 1.00 124.56 939 PHE A CA 1
ATOM 3820 C C . PHE A 1 933 ? 108.049 98.462 88.266 1.00 124.56 939 PHE A C 1
ATOM 3821 O O . PHE A 1 933 ? 107.812 99.596 87.839 1.00 124.56 939 PHE A O 1
ATOM 3823 N N . LEU A 1 934 ? 107.115 97.525 88.358 1.00 141.96 940 LEU A N 1
ATOM 3824 C CA . LEU A 1 934 ? 105.759 97.791 87.908 1.00 141.96 940 LEU A CA 1
ATOM 3825 C C . LEU A 1 934 ? 105.097 98.871 88.739 1.00 141.96 940 LEU A C 1
ATOM 3826 O O . LEU A 1 934 ? 104.495 99.803 88.194 1.00 141.96 940 LEU A O 1
ATOM 3828 N N . ALA A 1 935 ? 105.180 98.755 90.059 1.00 145.86 941 ALA A N 1
ATOM 3829 C CA . ALA A 1 935 ? 104.537 99.757 90.896 1.00 145.86 941 ALA A CA 1
ATOM 3830 C C . ALA A 1 935 ? 105.101 101.141 90.622 1.00 145.86 941 ALA A C 1
ATOM 3831 O O . ALA A 1 935 ? 104.349 102.110 90.445 1.00 145.86 941 ALA A O 1
ATOM 3833 N N . GLY A 1 936 ? 106.424 101.249 90.568 1.00 164.13 942 GLY A N 1
ATOM 3834 C CA . GLY A 1 936 ? 107.032 102.539 90.324 1.00 164.13 942 GLY A CA 1
ATOM 3835 C C . GLY A 1 936 ? 106.669 103.112 88.973 1.00 164.13 942 GLY A C 1
ATOM 3836 O O . GLY A 1 936 ? 106.346 104.293 88.861 1.00 164.13 942 GLY A O 1
ATOM 3837 N N . ALA A 1 937 ? 106.726 102.288 87.926 1.00 165.92 943 ALA A N 1
ATOM 3838 C CA . ALA A 1 937 ? 106.397 102.782 86.594 1.00 165.92 943 ALA A CA 1
ATOM 3839 C C . ALA A 1 937 ? 104.954 103.254 86.527 1.00 165.92 943 ALA A C 1
ATOM 3840 O O . ALA A 1 937 ? 104.669 104.357 86.042 1.00 165.92 943 ALA A O 1
ATOM 3842 N N . LEU A 1 938 ? 104.030 102.435 87.013 1.00 150.64 944 LEU A N 1
ATOM 3843 C CA . LEU A 1 938 ? 102.635 102.824 86.981 1.00 150.64 944 LEU A CA 1
ATOM 3844 C C . LEU A 1 938 ? 102.413 104.128 87.728 1.00 150.64 944 LEU A C 1
ATOM 3845 O O . LEU A 1 938 ? 101.713 105.019 87.233 1.00 150.64 944 LEU A O 1
ATOM 3847 N N . MET A 1 939 ? 103.005 104.266 88.918 1.00 144.00 945 MET A N 1
ATOM 3848 C CA . MET A 1 939 ? 102.788 105.470 89.717 1.00 144.00 945 MET A CA 1
ATOM 3849 C C . MET A 1 939 ? 103.469 106.713 89.152 1.00 144.00 945 MET A C 1
ATOM 3850 O O . MET A 1 939 ? 102.852 107.782 89.089 1.00 144.00 945 MET A O 1
ATOM 3852 N N . ILE A 1 940 ? 104.737 106.613 88.765 1.00 158.66 946 ILE A N 1
ATOM 3853 C CA . ILE A 1 940 ? 105.449 107.789 88.273 1.00 158.66 946 ILE A CA 1
ATOM 3854 C C . ILE A 1 940 ? 104.801 108.372 87.032 1.00 158.66 946 ILE A C 1
ATOM 3855 O O . ILE A 1 940 ? 104.621 109.595 86.971 1.00 158.66 946 ILE A O 1
ATOM 3857 N N . PRO A 1 941 ? 104.442 107.602 86.028 1.00 190.65 947 PRO A N 1
ATOM 3858 C CA . PRO A 1 941 ? 103.854 108.211 84.830 1.00 190.65 947 PRO A CA 1
ATOM 3859 C C . PRO A 1 941 ? 102.440 108.705 85.042 1.00 190.65 947 PRO A C 1
ATOM 3860 O O . PRO A 1 941 ? 102.013 109.663 84.393 1.00 190.65 947 PRO A O 1
ATOM 3862 N N . SER A 1 942 ? 101.709 108.056 85.946 1.00 197.72 948 SER A N 1
ATOM 3863 C CA . SER A 1 942 ? 100.327 108.453 86.188 1.00 197.72 948 SER A CA 1
ATOM 3864 C C . SER A 1 942 ? 100.234 109.888 86.688 1.00 197.72 948 SER A C 1
ATOM 3865 O O . SER A 1 942 ? 99.324 110.631 86.299 1.00 197.72 948 SER A O 1
ATOM 3867 N N . ASP A 1 943 ? 101.156 110.299 87.549 1.00 189.53 949 ASP A N 1
ATOM 3868 C CA . ASP A 1 943 ? 101.145 111.638 88.118 1.00 189.53 949 ASP A CA 1
ATOM 3869 C C . ASP A 1 943 ? 102.348 112.430 87.647 1.00 189.53 949 ASP A C 1
ATOM 3870 O O . ASP A 1 943 ? 103.486 111.976 87.782 1.00 189.53 949 ASP A O 1
ATOM 3872 N N . ILE A 1 944 ? 102.094 113.619 87.112 1.00 214.87 950 ILE A N 1
ATOM 3873 C CA . ILE A 1 944 ? 103.173 114.479 86.655 1.00 214.87 950 ILE A CA 1
ATOM 3874 C C . ILE A 1 944 ? 103.589 115.366 87.818 1.00 214.87 950 ILE A C 1
ATOM 3875 O O . ILE A 1 944 ? 103.137 116.508 87.939 1.00 214.87 950 ILE A O 1
ATOM 3877 N N . LEU A 1 945 ? 104.462 114.838 88.666 1.00 214.50 951 LEU A N 1
ATOM 3878 C CA . LEU A 1 945 ? 105.053 115.440 89.860 1.00 214.50 951 LEU A CA 1
ATOM 3879 C C . LEU A 1 945 ? 104.143 115.447 91.088 1.00 214.50 951 LEU A C 1
ATOM 3880 O O . LEU A 1 945 ? 104.638 115.786 92.182 1.00 214.50 951 LEU A O 1
ATOM 3882 N N . PHE A 1 946 ? 102.863 115.074 90.984 1.00 212.61 952 PHE A N 1
ATOM 3883 C CA . PHE A 1 946 ? 102.035 115.047 92.187 1.00 212.61 952 PHE A CA 1
ATOM 3884 C C . PHE A 1 946 ? 102.600 114.034 93.171 1.00 212.61 952 PHE A C 1
ATOM 3885 O O . PHE A 1 946 ? 102.760 114.316 94.364 1.00 212.61 952 PHE A O 1
ATOM 3887 N N . TYR A 1 947 ? 102.941 112.860 92.664 1.00 174.59 953 TYR A N 1
ATOM 3888 C CA . TYR A 1 947 ? 103.549 111.794 93.432 1.00 174.59 953 TYR A CA 1
ATOM 3889 C C . TYR A 1 947 ? 104.705 111.212 92.643 1.00 174.59 953 TYR A C 1
ATOM 3890 O O . TYR A 1 947 ? 105.268 110.187 93.041 1.00 174.59 953 TYR A O 1
ATOM 3892 N N . ARG A 1 948 ? 105.059 111.848 91.524 1.00 176.33 954 ARG A N 1
ATOM 3893 C CA . ARG A 1 948 ? 106.139 111.355 90.685 1.00 176.33 954 ARG A CA 1
ATOM 3894 C C . ARG A 1 948 ? 107.425 111.207 91.460 1.00 176.33 954 ARG A C 1
ATOM 3895 O O . ARG A 1 948 ? 108.192 110.282 91.200 1.00 176.33 954 ARG A O 1
ATOM 3897 N N . GLN A 1 949 ? 107.690 112.104 92.401 1.00 179.93 955 GLN A N 1
ATOM 3898 C CA . GLN A 1 949 ? 108.905 111.938 93.176 1.00 179.93 955 GLN A CA 1
ATOM 3899 C C . GLN A 1 949 ? 108.842 110.624 93.938 1.00 179.93 955 GLN A C 1
ATOM 3900 O O . GLN A 1 949 ? 109.852 109.929 94.078 1.00 179.93 955 GLN A O 1
ATOM 3902 N N . LEU A 1 950 ? 107.646 110.254 94.410 1.00 140.53 956 LEU A N 1
ATOM 3903 C CA . LEU A 1 950 ? 107.485 108.996 95.128 1.00 140.53 956 LEU A CA 1
ATOM 3904 C C . LEU A 1 950 ? 107.755 107.818 94.217 1.00 140.53 956 LEU A C 1
ATOM 3905 O O . LEU A 1 950 ? 108.465 106.880 94.589 1.00 140.53 956 LEU A O 1
ATOM 3907 N N . GLY A 1 951 ? 107.193 107.846 93.018 1.00 128.77 957 GLY A N 1
ATOM 3908 C CA . GLY A 1 951 ? 107.440 106.756 92.102 1.00 128.77 957 GLY A CA 1
ATOM 3909 C C . GLY A 1 951 ? 108.899 106.677 91.720 1.00 128.77 957 GLY A C 1
ATOM 3910 O O . GLY A 1 951 ? 109.483 105.598 91.667 1.00 128.77 957 GLY A O 1
ATOM 3911 N N . LEU A 1 952 ? 109.503 107.820 91.446 1.00 111.06 958 LEU A N 1
ATOM 3912 C CA . LEU A 1 952 ? 110.904 107.815 91.097 1.00 111.06 958 LEU A CA 1
ATOM 3913 C C . LEU A 1 952 ? 111.707 107.219 92.228 1.00 111.06 958 LEU A C 1
ATOM 3914 O O . LEU A 1 952 ? 112.592 106.398 92.000 1.00 111.06 958 LEU A O 1
ATOM 3916 N N . PHE A 1 953 ? 111.403 107.619 93.458 1.00 94.40 959 PHE A N 1
ATOM 3917 C CA . PHE A 1 953 ? 112.121 107.083 94.599 1.00 94.40 959 PHE A CA 1
ATOM 3918 C C . PHE A 1 953 ? 111.908 105.592 94.689 1.00 94.40 959 PHE A C 1
ATOM 3919 O O . PHE A 1 953 ? 112.834 104.846 95.006 1.00 94.40 959 PHE A O 1
ATOM 3921 N N . ILE A 1 954 ? 110.692 105.144 94.412 1.00 78.26 960 ILE A N 1
ATOM 3922 C CA . ILE A 1 954 ? 110.418 103.721 94.451 1.00 78.26 960 ILE A CA 1
ATOM 3923 C C . ILE A 1 954 ? 111.267 103.020 93.411 1.00 78.26 960 ILE A C 1
ATOM 3924 O O . ILE A 1 954 ? 111.841 101.957 93.657 1.00 78.26 960 ILE A O 1
ATOM 3926 N N . ILE A 1 955 ? 111.369 103.619 92.237 1.00 62.56 961 ILE A N 1
ATOM 3927 C CA . ILE A 1 955 ? 112.169 103.034 91.179 1.00 62.56 961 ILE A CA 1
ATOM 3928 C C . ILE A 1 955 ? 113.620 103.019 91.589 1.00 62.56 961 ILE A C 1
ATOM 3929 O O . ILE A 1 955 ? 114.351 102.069 91.315 1.00 62.56 961 ILE A O 1
ATOM 3931 N N . THR A 1 956 ? 114.059 104.090 92.234 1.00 53.24 962 THR A N 1
ATOM 3932 C CA . THR A 1 956 ? 115.433 104.180 92.685 1.00 53.24 962 THR A CA 1
ATOM 3933 C C . THR A 1 956 ? 115.711 103.081 93.677 1.00 53.24 962 THR A C 1
ATOM 3934 O O . THR A 1 956 ? 116.742 102.406 93.612 1.00 53.24 962 THR A O 1
ATOM 3936 N N . VAL A 1 957 ? 114.784 102.890 94.602 1.00 63.90 963 VAL A N 1
ATOM 3937 C CA . VAL A 1 957 ? 114.927 101.831 95.574 1.00 63.90 963 VAL A CA 1
ATOM 3938 C C . VAL A 1 957 ? 115.013 100.514 94.845 1.00 63.90 963 VAL A C 1
ATOM 3939 O O . VAL A 1 957 ? 115.838 99.663 95.162 1.00 63.90 963 VAL A O 1
ATOM 3941 N N . THR A 1 958 ? 114.169 100.341 93.842 1.00 64.76 964 THR A N 1
ATOM 3942 C CA . THR A 1 958 ? 114.161 99.105 93.085 1.00 64.76 964 THR A CA 1
ATOM 3943 C C . THR A 1 958 ? 115.498 98.859 92.416 1.00 64.76 964 THR A C 1
ATOM 3944 O O . THR A 1 958 ? 116.030 97.750 92.460 1.00 64.76 964 THR A O 1
ATOM 3946 N N . ALA A 1 959 ? 116.037 99.875 91.770 1.00 53.96 965 ALA A N 1
ATOM 3947 C CA . ALA A 1 959 ? 117.303 99.704 91.083 1.00 53.96 965 ALA A CA 1
ATOM 3948 C C . ALA A 1 959 ? 118.396 99.387 92.070 1.00 53.96 965 ALA A C 1
ATOM 3949 O O . ALA A 1 959 ? 119.190 98.466 91.856 1.00 53.96 965 ALA A O 1
ATOM 3951 N N . ILE A 1 960 ? 118.451 100.142 93.158 1.00 45.35 966 ILE A N 1
ATOM 3952 C CA . ILE A 1 960 ? 119.465 99.879 94.159 1.00 45.35 966 ILE A CA 1
ATOM 3953 C C . ILE A 1 960 ? 119.259 98.490 94.715 1.00 45.35 966 ILE A C 1
ATOM 3954 O O . ILE A 1 960 ? 120.210 97.792 95.064 1.00 45.35 966 ILE A O 1
ATOM 3956 N N . SER A 1 961 ? 118.006 98.065 94.786 1.00 47.39 967 SER A N 1
ATOM 3957 C CA . SER A 1 961 ? 117.697 96.746 95.293 1.00 47.39 967 SER A CA 1
ATOM 3958 C C . SER A 1 961 ? 118.224 95.683 94.358 1.00 47.39 967 SER A C 1
ATOM 3959 O O . SER A 1 961 ? 118.844 94.724 94.798 1.00 47.39 967 SER A O 1
ATOM 3961 N N . LEU A 1 962 ? 117.973 95.831 93.064 1.00 41.67 968 LEU A N 1
ATOM 3962 C CA . LEU A 1 962 ? 118.463 94.849 92.112 1.00 41.67 968 LEU A CA 1
ATOM 3963 C C . LEU A 1 962 ? 119.971 94.805 92.158 1.00 41.67 968 LEU A C 1
ATOM 3964 O O . LEU A 1 962 ? 120.586 93.732 92.145 1.00 41.67 968 LEU A O 1
ATOM 3966 N N . LEU A 1 963 ? 120.582 95.975 92.215 1.00 46.74 969 LEU A N 1
ATOM 3967 C CA . LEU A 1 963 ? 122.020 96.021 92.314 1.00 46.74 969 LEU A CA 1
ATOM 3968 C C . LEU A 1 963 ? 122.455 95.268 93.548 1.00 46.74 969 LEU A C 1
ATOM 3969 O O . LEU A 1 963 ? 123.251 94.324 93.475 1.00 46.74 969 LEU A O 1
ATOM 3971 N N . TYR A 1 964 ? 121.903 95.652 94.688 1.00 60.28 970 TYR A N 1
ATOM 3972 C CA . TYR A 1 964 ? 122.228 95.000 95.934 1.00 60.28 970 TYR A CA 1
ATOM 3973 C C . TYR A 1 964 ? 121.909 93.527 95.859 1.00 60.28 970 TYR A C 1
ATOM 3974 O O . TYR A 1 964 ? 122.504 92.726 96.566 1.00 60.28 970 TYR A O 1
ATOM 3976 N N . ALA A 1 965 ? 120.965 93.151 95.014 1.00 57.17 971 ALA A N 1
ATOM 3977 C CA . ALA A 1 965 ? 120.624 91.747 94.896 1.00 57.17 971 ALA A CA 1
ATOM 3978 C C . ALA A 1 965 ? 121.779 91.007 94.283 1.00 57.17 971 ALA A C 1
ATOM 3979 O O . ALA A 1 965 ? 122.246 89.993 94.811 1.00 57.17 971 ALA A O 1
ATOM 3981 N N . THR A 1 966 ? 122.263 91.527 93.170 1.00 58.84 972 THR A N 1
ATOM 3982 C CA . THR A 1 966 ? 123.409 90.914 92.539 1.00 58.84 972 THR A CA 1
ATOM 3983 C C . THR A 1 966 ? 124.577 90.896 93.508 1.00 58.84 972 THR A C 1
ATOM 3984 O O . THR A 1 966 ? 125.388 89.968 93.505 1.00 58.84 972 THR A O 1
ATOM 3986 N N . ILE A 1 967 ? 124.664 91.913 94.359 1.00 65.09 973 ILE A N 1
ATOM 3987 C CA . ILE A 1 967 ? 125.779 92.006 95.293 1.00 65.09 973 ILE A CA 1
ATOM 3988 C C . ILE A 1 967 ? 125.525 91.195 96.555 1.00 65.09 973 ILE A C 1
ATOM 3989 O O . ILE A 1 967 ? 126.448 90.922 97.329 1.00 65.09 973 ILE A O 1
ATOM 3991 N N . PHE A 1 968 ? 124.286 90.816 96.791 1.00 63.36 974 PHE A N 1
ATOM 3992 C CA . PHE A 1 968 ? 123.930 90.099 97.996 1.00 63.36 974 PHE A CA 1
ATOM 3993 C C . PHE A 1 968 ? 124.785 88.865 98.134 1.00 63.36 974 PHE A C 1
ATOM 3994 O O . PHE A 1 968 ? 125.414 88.643 99.170 1.00 63.36 974 PHE A O 1
ATOM 3996 N N . LEU A 1 969 ? 124.820 88.062 97.086 1.00 98.86 975 LEU A N 1
ATOM 3997 C CA . LEU A 1 969 ? 125.641 86.863 97.142 1.00 98.86 975 LEU A CA 1
ATOM 3998 C C . LEU A 1 969 ? 127.097 87.213 97.423 1.00 98.86 975 LEU A C 1
ATOM 3999 O O . LEU A 1 969 ? 127.713 86.541 98.273 1.00 98.86 975 LEU A O 1
ATOM 4001 N N . PRO A 1 970 ? 127.694 88.229 96.791 1.00 99.71 976 PRO A N 1
ATOM 4002 C CA . PRO A 1 970 ? 129.073 88.569 97.142 1.00 99.71 976 PRO A CA 1
ATOM 4003 C C . PRO A 1 970 ? 129.222 88.812 98.616 1.00 99.71 976 PRO A C 1
ATOM 4004 O O . PRO A 1 970 ? 130.275 88.512 99.191 1.00 99.71 976 PRO A O 1
ATOM 4008 N N . ALA A 1 971 ? 128.183 89.350 99.251 1.00 99.29 977 ALA A N 1
ATOM 4009 C CA . ALA A 1 971 ? 128.254 89.550 100.685 1.00 99.29 977 ALA A CA 1
ATOM 4010 C C . ALA A 1 971 ? 128.495 88.217 101.367 1.00 99.29 977 ALA A C 1
ATOM 4011 O O . ALA A 1 971 ? 129.376 88.089 102.223 1.00 99.29 977 ALA A O 1
ATOM 4013 N N . CYS A 1 972 ? 127.736 87.199 100.972 1.00 114.27 978 CYS A N 1
ATOM 4014 C CA . CYS A 1 972 ? 127.948 85.881 101.544 1.00 114.27 978 CYS A CA 1
ATOM 4015 C C . CYS A 1 972 ? 129.385 85.449 101.317 1.00 114.27 978 CYS A C 1
ATOM 4016 O O . CYS A 1 972 ? 130.048 84.941 102.229 1.00 114.27 978 CYS A O 1
ATOM 4018 N N . LEU A 1 973 ? 129.889 85.661 100.103 1.00 122.95 979 LEU A N 1
ATOM 4019 C CA . LEU A 1 973 ? 131.272 85.304 99.834 1.00 122.95 979 LEU A CA 1
ATOM 4020 C C . LEU A 1 973 ? 132.175 85.930 100.873 1.00 122.95 979 LEU A C 1
ATOM 4021 O O . LEU A 1 973 ? 133.048 85.270 101.442 1.00 122.95 979 LEU A O 1
ATOM 4023 N N . ALA A 1 974 ? 131.952 87.208 101.145 1.00 146.67 980 ALA A N 1
ATOM 4024 C CA . ALA A 1 974 ? 132.736 87.890 102.157 1.00 146.67 980 ALA A CA 1
ATOM 4025 C C . ALA A 1 974 ? 132.552 87.214 103.503 1.00 146.67 980 ALA A C 1
ATOM 4026 O O . ALA A 1 974 ? 133.472 87.182 104.328 1.00 146.67 980 ALA A O 1
ATOM 4028 N N . VAL A 1 975 ? 131.365 86.663 103.741 1.00 188.84 981 VAL A N 1
ATOM 4029 C CA . VAL A 1 975 ? 131.125 85.988 105.007 1.00 188.84 981 VAL A CA 1
ATOM 4030 C C . VAL A 1 975 ? 131.974 84.733 105.087 1.00 188.84 981 VAL A C 1
ATOM 4031 O O . VAL A 1 975 ? 132.379 84.310 106.175 1.00 188.84 981 VAL A O 1
ATOM 4033 N N . LEU A 1 976 ? 132.263 84.122 103.941 1.00 229.21 982 LEU A N 1
ATOM 4034 C CA . LEU A 1 976 ? 133.081 82.919 103.933 1.00 229.21 982 LEU A CA 1
ATOM 4035 C C . LEU A 1 976 ? 134.482 83.228 104.450 1.00 229.21 982 LEU A C 1
ATOM 4036 O O . LEU A 1 976 ? 135.077 84.255 104.113 1.00 229.21 982 LEU A O 1
ATOM 4038 N N . GLY A 1 977 ? 135.006 82.333 105.281 1.00 270.64 983 GLY A N 1
ATOM 4039 C CA . GLY A 1 977 ? 136.311 82.508 105.868 1.00 270.64 983 GLY A CA 1
ATOM 4040 C C . GLY A 1 977 ? 137.423 82.645 104.856 1.00 270.64 983 GLY A C 1
ATOM 4041 O O . GLY A 1 977 ? 137.496 81.915 103.865 1.00 270.64 983 GLY A O 1
ATOM 4042 N N . PRO A 1 978 ? 138.319 83.599 105.092 1.00 257.09 984 PRO A N 1
ATOM 4043 C CA . PRO A 1 978 ? 139.471 83.861 104.226 1.00 257.09 984 PRO A CA 1
ATOM 4044 C C . PRO A 1 978 ? 140.584 82.822 104.384 1.00 257.09 984 PRO A C 1
ATOM 4045 O O . PRO A 1 978 ? 140.690 82.168 105.425 1.00 257.09 984 PRO A O 1
#